Protein AF-0000000074466661 (afdb_homodimer)

Organism: Aspergillus tubingensis (strain CBS 134.48) (NCBI:txid767770)

Structure (mmCIF, N/CA/C/O backbone):
data_AF-0000000074466661-model_v1
#
loop_
_entity.id
_entity.type
_entity.pdbx_description
1 polymer 'hydroxymethylglutaryl-CoA reductase (NADPH)'
#
loop_
_atom_site.group_PDB
_atom_site.id
_atom_site.type_symbol
_atom_site.label_atom_id
_atom_site.label_alt_id
_atom_site.label_comp_id
_atom_site.label_asym_id
_atom_site.label_entity_id
_atom_site.label_seq_id
_atom_site.pdbx_PDB_ins_code
_atom_site.Cartn_x
_atom_site.Cartn_y
_atom_site.Cartn_z
_atom_site.occupancy
_atom_site.B_iso_or_equiv
_atom_site.auth_seq_id
_atom_site.auth_comp_id
_atom_site.auth_asym_id
_atom_site.auth_atom_id
_atom_site.pdbx_PDB_model_num
ATOM 1 N N . MET A 1 1 ? -4.973 -37.219 14.766 1 18.91 1 MET A N 1
ATOM 2 C CA . MET A 1 1 ? -3.527 -37.219 14.562 1 18.91 1 MET A CA 1
ATOM 3 C C . MET A 1 1 ? -3.037 -35.875 14.078 1 18.91 1 MET A C 1
ATOM 5 O O . MET A 1 1 ? -3.559 -35.312 13.109 1 18.91 1 MET A O 1
ATOM 9 N N . SER A 1 2 ? -2.475 -35.062 14.984 1 20.89 2 SER A N 1
ATOM 10 C CA . SER A 1 2 ? -1.997 -33.688 15.016 1 20.89 2 SER A CA 1
ATOM 11 C C . SER A 1 2 ? -1.078 -33.406 13.836 1 20.89 2 SER A C 1
ATOM 13 O O . SER A 1 2 ? -0.192 -34.188 13.516 1 20.89 2 SER A O 1
ATOM 15 N N . LEU A 1 3 ? -1.654 -32.875 12.828 1 27.02 3 LEU A N 1
ATOM 16 C CA . LEU A 1 3 ? -0.639 -32.656 11.797 1 27.02 3 LEU A CA 1
ATOM 17 C C . LEU A 1 3 ? 0.676 -32.219 12.414 1 27.02 3 LEU A C 1
ATOM 19 O O . LEU A 1 3 ? 0.682 -31.375 13.32 1 27.02 3 LEU A O 1
ATOM 23 N N . PRO A 1 4 ? 1.77 -32.906 12.297 1 28.31 4 PRO A N 1
ATOM 24 C CA . PRO A 1 4 ? 3.029 -32.562 12.969 1 28.31 4 PRO A CA 1
ATOM 25 C C . PRO A 1 4 ? 3.492 -31.141 12.688 1 28.31 4 PRO A C 1
ATOM 27 O O . PRO A 1 4 ? 3.332 -30.641 11.57 1 28.31 4 PRO A O 1
ATOM 30 N N . VAL A 1 5 ? 3.184 -30.156 13.484 1 34.31 5 VAL A N 1
ATOM 31 C CA . VAL A 1 5 ? 4.051 -28.984 13.531 1 34.31 5 VAL A CA 1
ATOM 32 C C . VAL A 1 5 ? 5.453 -29.359 13.055 1 34.31 5 VAL A C 1
ATOM 34 O O . VAL A 1 5 ? 6.137 -30.172 13.68 1 34.31 5 VAL A O 1
ATOM 37 N N . ARG A 1 6 ? 5.629 -29.5 11.734 1 33.78 6 ARG A N 1
ATOM 38 C CA . ARG A 1 6 ? 7.012 -29.797 11.383 1 33.78 6 ARG A CA 1
ATOM 39 C C . ARG A 1 6 ? 7.988 -28.953 12.195 1 33.78 6 ARG A C 1
ATOM 41 O O . ARG A 1 6 ? 7.91 -27.734 12.195 1 33.78 6 ARG A O 1
ATOM 48 N N . LYS A 1 7 ? 8.562 -29.391 13.188 1 37.88 7 LYS A N 1
ATOM 49 C CA . LYS A 1 7 ? 9.664 -28.906 14.016 1 37.88 7 LYS A CA 1
ATOM 50 C C . LYS A 1 7 ? 10.625 -28.062 13.195 1 37.88 7 LYS A C 1
ATOM 52 O O . LYS A 1 7 ? 10.844 -28.312 12.008 1 37.88 7 LYS A O 1
ATOM 57 N N . THR A 1 8 ? 10.648 -26.656 13.539 1 47.56 8 THR A N 1
ATOM 58 C CA . THR A 1 8 ? 11.766 -25.859 13.062 1 47.56 8 THR A CA 1
ATOM 59 C C . THR A 1 8 ? 12.922 -26.75 12.633 1 47.56 8 THR A C 1
ATOM 61 O O . THR A 1 8 ? 13.492 -27.484 13.453 1 47.56 8 THR A O 1
ATOM 64 N N . SER A 1 9 ? 12.836 -27.281 11.523 1 47.5 9 SER A N 1
ATOM 65 C CA . SER A 1 9 ? 13.891 -28.156 11.023 1 47.5 9 SER A CA 1
ATOM 66 C C . SER A 1 9 ? 15.273 -27.641 11.422 1 47.5 9 SER A C 1
ATOM 68 O O . SER A 1 9 ? 15.438 -26.453 11.711 1 47.5 9 SER A O 1
ATOM 70 N N . GLY A 1 10 ? 16.047 -28.516 11.992 1 54.5 10 GLY A N 1
ATOM 71 C CA . GLY A 1 10 ? 17.484 -28.359 12.164 1 54.5 10 GLY A CA 1
ATOM 72 C C . GLY A 1 10 ? 18.109 -27.406 11.172 1 54.5 10 GLY A C 1
ATOM 73 O O . GLY A 1 10 ? 19.203 -26.891 11.406 1 54.5 10 GLY A O 1
ATOM 74 N N . LYS A 1 11 ? 17.234 -26.953 10.203 1 64.88 11 LYS A N 1
ATOM 75 C CA . LYS A 1 11 ? 17.766 -26.172 9.102 1 64.88 11 LYS A CA 1
ATOM 76 C C . LYS A 1 11 ? 17.891 -24.703 9.492 1 64.88 11 LYS A C 1
ATOM 78 O O . LYS A 1 11 ? 18.781 -24 8.992 1 64.88 11 LYS A O 1
ATOM 83 N N . PHE A 1 12 ? 17.062 -24.25 10.547 1 77.81 12 PHE A N 1
ATOM 84 C CA . PHE A 1 12 ? 17.109 -22.828 10.82 1 77.81 12 PHE A CA 1
ATOM 85 C C . PHE A 1 12 ? 17.672 -22.562 12.211 1 77.81 12 PHE A C 1
ATOM 87 O O . PHE A 1 12 ? 17.578 -21.438 12.727 1 77.81 12 PHE A O 1
ATOM 94 N N . GLN A 1 13 ? 18.219 -23.516 12.766 1 76.88 13 GLN A N 1
ATOM 95 C CA . GLN A 1 13 ? 18.719 -23.391 14.133 1 76.88 13 GLN A CA 1
ATOM 96 C C . GLN A 1 13 ? 19.797 -22.312 14.227 1 76.88 13 GLN A C 1
ATOM 98 O O . GLN A 1 13 ? 19.875 -21.594 15.227 1 76.88 13 GLN A O 1
ATOM 103 N N . GLN A 1 14 ? 20.516 -22.219 13.172 1 78.5 14 GLN A N 1
ATOM 104 C CA . GLN A 1 14 ? 21.594 -21.234 13.164 1 78.5 14 GLN A CA 1
ATOM 105 C C . GLN A 1 14 ? 21.047 -19.812 13.242 1 78.5 14 GLN A C 1
ATOM 107 O O . GLN A 1 14 ? 21.672 -18.938 13.844 1 78.5 14 GLN A O 1
ATOM 112 N N . VAL A 1 15 ? 19.844 -19.625 12.773 1 85.12 15 VAL A N 1
ATOM 113 C CA . VAL A 1 15 ? 19.266 -18.297 12.711 1 85.12 15 VAL A CA 1
ATOM 114 C C . VAL A 1 15 ? 18.438 -18.031 13.969 1 85.12 15 VAL A C 1
ATOM 116 O O . VAL A 1 15 ? 18.391 -16.906 14.469 1 85.12 15 VAL A O 1
ATOM 119 N N . THR A 1 16 ? 17.859 -19.062 14.531 1 84.12 16 THR A N 1
ATOM 120 C CA . THR A 1 16 ? 16.859 -18.875 15.578 1 84.12 16 THR A CA 1
ATOM 121 C C . THR A 1 16 ? 17.484 -19.016 16.953 1 84.12 16 THR A C 1
ATOM 123 O O . THR A 1 16 ? 16.875 -18.625 17.953 1 84.12 16 THR A O 1
ATOM 126 N N . LYS A 1 17 ? 18.688 -19.531 17.031 1 79.75 17 LYS A N 1
ATOM 127 C CA . LYS A 1 17 ? 19.297 -19.906 18.297 1 79.75 17 LYS A CA 1
ATOM 128 C C . LYS A 1 17 ? 19.422 -18.688 19.219 1 79.75 17 LYS A C 1
ATOM 130 O O . LYS A 1 17 ? 19.297 -18.812 20.438 1 79.75 17 LYS A O 1
ATOM 135 N N . ASN A 1 18 ? 19.531 -17.531 18.672 1 80.88 18 ASN A N 1
ATOM 136 C CA . ASN A 1 18 ? 19.812 -16.375 19.516 1 80.88 18 ASN A CA 1
ATOM 137 C C . ASN A 1 18 ? 18.609 -15.438 19.609 1 80.88 18 ASN A C 1
ATOM 139 O O . ASN A 1 18 ? 18.688 -14.359 20.203 1 80.88 18 ASN A O 1
ATOM 143 N N . LEU A 1 19 ? 17.547 -15.969 19.109 1 86.94 19 LEU A N 1
ATOM 144 C CA . LEU A 1 19 ? 16.375 -15.109 19.125 1 86.94 19 LEU A CA 1
ATOM 145 C C . LEU A 1 19 ? 15.688 -15.164 20.5 1 86.94 19 LEU A C 1
ATOM 147 O O . LEU A 1 19 ? 15.508 -16.25 21.062 1 86.94 19 LEU A O 1
ATOM 151 N N . LYS A 1 20 ? 15.328 -13.969 21.078 1 87.25 20 LYS A N 1
ATOM 152 C CA . LYS A 1 20 ? 14.703 -13.898 22.391 1 87.25 20 LYS A CA 1
ATOM 153 C C . LYS A 1 20 ? 13.367 -13.164 22.328 1 87.25 20 LYS A C 1
ATOM 155 O O . LYS A 1 20 ? 12.414 -13.531 23.016 1 87.25 20 LYS A O 1
ATOM 160 N N . GLU A 1 21 ? 13.289 -12.219 21.453 1 86.62 21 GLU A N 1
ATOM 161 C CA . GLU A 1 21 ? 12.125 -11.328 21.453 1 86.62 21 GLU A CA 1
ATOM 162 C C . GLU A 1 21 ? 11 -11.891 20.594 1 86.62 21 GLU A C 1
ATOM 164 O O . GLU A 1 21 ? 9.859 -12 21.047 1 86.62 21 GLU A O 1
ATOM 169 N N . ILE A 1 22 ? 11.258 -12.398 19.469 1 84.88 22 ILE A N 1
ATOM 170 C CA . ILE A 1 22 ? 10.258 -12.945 18.547 1 84.88 22 ILE A CA 1
ATOM 171 C C . ILE A 1 22 ? 9.703 -14.25 19.125 1 84.88 22 ILE A C 1
ATOM 173 O O . ILE A 1 22 ? 8.484 -14.461 19.141 1 84.88 22 ILE A O 1
ATOM 177 N N . THR A 1 23 ? 10.57 -15.039 19.656 1 84.62 23 THR A N 1
ATOM 178 C CA . THR A 1 23 ? 10.188 -16.359 20.156 1 84.62 23 THR A CA 1
ATOM 179 C C . THR A 1 23 ? 9.422 -16.25 21.469 1 84.62 23 THR A C 1
ATOM 181 O O . THR A 1 23 ? 8.75 -17.203 21.875 1 84.62 23 THR A O 1
ATOM 184 N N . ALA A 1 24 ? 9.5 -15.086 22.078 1 84.44 24 ALA A N 1
ATOM 185 C CA . ALA A 1 24 ? 8.773 -14.859 23.328 1 84.44 24 ALA A CA 1
ATOM 186 C C . ALA A 1 24 ? 7.273 -14.719 23.078 1 84.44 24 ALA A C 1
ATOM 188 O O . ALA A 1 24 ? 6.469 -14.758 24 1 84.44 24 ALA A O 1
ATOM 189 N N . HIS A 1 25 ? 6.922 -14.711 21.812 1 85.12 25 HIS A N 1
ATOM 190 C CA . HIS A 1 25 ? 5.527 -14.648 21.391 1 85.12 25 HIS A CA 1
ATOM 191 C C . HIS A 1 25 ? 5.188 -15.812 20.453 1 85.12 25 HIS A C 1
ATOM 193 O O . HIS A 1 25 ? 5.145 -15.648 19.234 1 85.12 25 HIS A O 1
ATOM 199 N N . PRO A 1 26 ? 4.77 -16.922 21.078 1 80.5 26 PRO A N 1
ATOM 200 C CA . PRO A 1 26 ? 4.582 -18.125 20.25 1 80.5 26 PRO A CA 1
ATOM 201 C C . PRO A 1 26 ? 3.295 -18.078 19.438 1 80.5 26 PRO A C 1
ATOM 203 O O . PRO A 1 26 ? 2.338 -17.406 19.812 1 80.5 26 PRO A O 1
ATOM 206 N N . ILE A 1 27 ? 3.424 -18.812 18.406 1 81.56 27 ILE A N 1
ATOM 207 C CA . ILE A 1 27 ? 2.275 -18.953 17.516 1 81.56 27 ILE A CA 1
ATOM 208 C C . ILE A 1 27 ? 1.345 -20.047 18.031 1 81.56 27 ILE A C 1
ATOM 210 O O . ILE A 1 27 ? 1.804 -21.094 18.5 1 81.56 27 ILE A O 1
ATOM 214 N N . ASP A 1 28 ? 0.08 -19.703 17.969 1 78.31 28 ASP A N 1
ATOM 215 C CA . ASP A 1 28 ? -0.892 -20.766 18.188 1 78.31 28 ASP A CA 1
ATOM 216 C C . ASP A 1 28 ? -1.08 -21.609 16.922 1 78.31 28 ASP A C 1
ATOM 218 O O . ASP A 1 28 ? -1.875 -21.25 16.047 1 78.31 28 ASP A O 1
ATOM 222 N N . SER A 1 29 ? -0.431 -22.703 16.859 1 72.75 29 SER A N 1
ATOM 223 C CA . SER A 1 29 ? -0.373 -23.516 15.648 1 72.75 29 SER A CA 1
ATOM 224 C C . SER A 1 29 ? -1.746 -24.078 15.289 1 72.75 29 SER A C 1
ATOM 226 O O . SER A 1 29 ? -1.97 -24.516 14.164 1 72.75 29 SER A O 1
ATOM 228 N N . ALA A 1 30 ? -2.607 -24.047 16.281 1 70.69 30 ALA A N 1
ATOM 229 C CA . ALA A 1 30 ? -3.971 -24.5 16.016 1 70.69 30 ALA A CA 1
ATOM 230 C C . ALA A 1 30 ? -4.75 -23.453 15.219 1 70.69 30 ALA A C 1
ATOM 232 O O . ALA A 1 30 ? -5.715 -23.781 14.531 1 70.69 30 ALA A O 1
ATOM 233 N N . LYS A 1 31 ? -4.215 -22.312 15.289 1 76.69 31 LYS A N 1
ATOM 234 C CA . LYS A 1 31 ? -5.012 -21.234 14.719 1 76.69 31 LYS A CA 1
ATOM 235 C C . LYS A 1 31 ? -4.348 -20.656 13.469 1 76.69 31 LYS A C 1
ATOM 237 O O . LYS A 1 31 ? -5.012 -20.047 12.633 1 76.69 31 LYS A O 1
ATOM 242 N N . VAL A 1 32 ? -3.047 -20.875 13.422 1 80.31 32 VAL A N 1
ATOM 243 C CA . VAL A 1 32 ? -2.334 -20.234 12.328 1 80.31 32 VAL A CA 1
ATOM 244 C C . VAL A 1 32 ? -1.488 -21.25 11.578 1 80.31 32 VAL A C 1
ATOM 246 O O . VAL A 1 32 ? -0.752 -22.031 12.195 1 80.31 32 VAL A O 1
ATOM 249 N N . ARG A 1 33 ? -1.677 -21.234 10.227 1 79.56 33 ARG A N 1
ATOM 250 C CA . ARG A 1 33 ? -0.833 -22.062 9.375 1 79.56 33 ARG A CA 1
ATOM 251 C C . ARG A 1 33 ? 0.217 -21.219 8.656 1 79.56 33 ARG A C 1
ATOM 253 O O . ARG A 1 33 ? -0.119 -20.391 7.809 1 79.56 33 ARG A O 1
ATOM 260 N N . ILE A 1 34 ? 1.408 -21.312 9.117 1 84.12 34 ILE A N 1
ATOM 261 C CA . ILE A 1 34 ? 2.514 -20.609 8.469 1 84.12 34 ILE A CA 1
ATOM 262 C C . ILE A 1 34 ? 3.725 -21.531 8.375 1 84.12 34 ILE A C 1
ATOM 264 O O . ILE A 1 34 ? 3.99 -22.312 9.289 1 84.12 34 ILE A O 1
ATOM 268 N N . GLU A 1 35 ? 4.352 -21.453 7.215 1 85.19 35 GLU A N 1
ATOM 269 C CA . GLU A 1 35 ? 5.551 -22.266 7.031 1 85.19 35 GLU A CA 1
ATOM 270 C C . GLU A 1 35 ? 6.746 -21.656 7.762 1 85.19 35 GLU A C 1
ATOM 272 O O . GLU A 1 35 ? 6.844 -20.438 7.895 1 85.19 35 GLU A O 1
ATOM 277 N N . ASN A 1 36 ? 7.656 -22.516 8.328 1 88.56 36 ASN A N 1
ATOM 278 C CA . ASN A 1 36 ? 8.883 -22.109 9.008 1 88.56 36 ASN A CA 1
ATOM 279 C C . ASN A 1 36 ? 8.609 -21.078 10.102 1 88.56 36 ASN A C 1
ATOM 281 O O . ASN A 1 36 ? 9.234 -20.016 10.125 1 88.56 36 ASN A O 1
ATOM 285 N N . PRO A 1 37 ? 7.613 -21.438 11 1 90 37 PRO A N 1
ATOM 286 C CA . PRO A 1 37 ? 7.238 -20.469 12.031 1 90 37 PRO A CA 1
ATOM 287 C C . PRO A 1 37 ? 8.344 -20.25 13.062 1 90 37 PRO A C 1
ATOM 289 O O . PRO A 1 37 ? 8.961 -21.203 13.523 1 90 37 PRO A O 1
ATOM 292 N N . ILE A 1 38 ? 8.555 -18.922 13.453 1 91.69 38 ILE A N 1
ATOM 293 C CA . ILE A 1 38 ? 9.586 -18.656 14.453 1 91.69 38 ILE A CA 1
ATOM 294 C C . ILE A 1 38 ? 9 -17.812 15.586 1 91.69 38 ILE A C 1
ATOM 296 O O . ILE A 1 38 ? 9.711 -17.453 16.531 1 91.69 38 ILE A O 1
ATOM 300 N N . GLY A 1 39 ? 7.797 -17.438 15.5 1 92.81 39 GLY A N 1
ATOM 301 C CA . GLY A 1 39 ? 7.152 -16.625 16.516 1 92.81 39 GLY A CA 1
ATOM 302 C C . GLY A 1 39 ? 6.277 -15.531 15.93 1 92.81 39 GLY A C 1
ATOM 303 O O . GLY A 1 39 ? 5.66 -15.719 14.875 1 92.81 39 GLY A O 1
ATOM 304 N N . CYS A 1 40 ? 6.102 -14.406 16.75 1 93 40 CYS A N 1
ATOM 305 C CA . CYS A 1 40 ? 5.27 -13.289 16.312 1 93 40 CYS A CA 1
ATOM 306 C C . CYS A 1 40 ? 5.961 -11.961 16.578 1 93 40 CYS A C 1
ATOM 308 O O . CYS A 1 40 ? 6.859 -11.875 17.406 1 93 40 CYS A O 1
ATOM 310 N N . VAL A 1 41 ? 5.566 -10.969 15.797 1 93.44 41 VAL A N 1
ATOM 311 C CA . VAL A 1 41 ? 5.871 -9.586 16.156 1 93.44 41 VAL A CA 1
ATOM 312 C C . VAL A 1 41 ? 4.617 -8.898 16.672 1 93.44 41 VAL A C 1
ATOM 314 O O . VAL A 1 41 ? 3.498 -9.281 16.328 1 93.44 41 VAL A O 1
ATOM 317 N N . GLN A 1 42 ? 4.902 -7.875 17.547 1 91.94 42 GLN A N 1
ATOM 318 C CA . GLN A 1 42 ? 3.801 -7.117 18.125 1 91.94 42 GLN A CA 1
ATOM 319 C C . GLN A 1 42 ? 3.715 -5.719 17.516 1 91.94 42 GLN A C 1
ATOM 321 O O . GLN A 1 42 ? 4.742 -5.086 17.25 1 91.94 42 GLN A O 1
ATOM 326 N N . VAL A 1 43 ? 2.434 -5.301 17.234 1 94.12 43 VAL A N 1
ATOM 327 C CA . VAL A 1 43 ? 2.176 -3.936 16.797 1 94.12 43 VAL A CA 1
ATOM 328 C C . VAL A 1 43 ? 1.247 -3.238 17.781 1 94.12 43 VAL A C 1
ATOM 330 O O . VAL A 1 43 ? 0.136 -3.711 18.031 1 94.12 43 VAL A O 1
ATOM 333 N N . PRO A 1 44 ? 1.648 -2.09 18.375 1 93.88 44 PRO A N 1
ATOM 334 C CA . PRO A 1 44 ? 0.812 -1.36 19.344 1 93.88 44 PRO A CA 1
ATOM 335 C C . PRO A 1 44 ? -0.507 -0.89 18.734 1 93.88 44 PRO A C 1
ATOM 337 O O . PRO A 1 44 ? -0.558 -0.551 17.547 1 93.88 44 PRO A O 1
ATOM 340 N N . VAL A 1 45 ? -1.579 -0.896 19.641 1 95 45 VAL A N 1
ATOM 341 C CA . VAL A 1 45 ? -2.898 -0.471 19.188 1 95 45 VAL A CA 1
ATOM 342 C C . VAL A 1 45 ? -3.377 0.712 20.031 1 95 45 VAL A C 1
ATOM 344 O O . VAL A 1 45 ? -3.34 0.665 21.266 1 95 45 VAL A O 1
ATOM 347 N N . GLY A 1 46 ? -3.721 1.838 19.359 1 94.44 46 GLY A N 1
ATOM 348 C CA . GLY A 1 46 ? -4.434 2.949 19.969 1 94.44 46 GLY A CA 1
ATOM 349 C C . GLY A 1 46 ? -5.883 3.043 19.531 1 94.44 46 GLY A C 1
ATOM 350 O O . GLY A 1 46 ? -6.242 2.539 18.453 1 94.44 46 GLY A O 1
ATOM 351 N N . LEU A 1 47 ? -6.73 3.699 20.391 1 95.19 47 LEU A N 1
ATOM 352 C CA . LEU A 1 47 ? -8.156 3.807 20.094 1 95.19 47 LEU A CA 1
ATOM 353 C C . LEU A 1 47 ? -8.5 5.203 19.594 1 95.19 47 LEU A C 1
ATOM 355 O O . LEU A 1 47 ? -8.219 6.199 20.266 1 95.19 47 LEU A O 1
ATOM 359 N N . ALA A 1 48 ? -9.125 5.23 18.422 1 96.69 48 ALA A N 1
ATOM 360 C CA . ALA A 1 48 ? -9.664 6.48 17.891 1 96.69 48 ALA A CA 1
ATOM 361 C C . ALA A 1 48 ? -11.18 6.543 18.078 1 96.69 48 ALA A C 1
ATOM 363 O O . ALA A 1 48 ? -11.867 5.52 17.984 1 96.69 48 ALA A O 1
ATOM 364 N N . GLY A 1 49 ? -11.719 7.77 18.219 1 95.06 49 GLY A N 1
ATOM 365 C CA . GLY A 1 49 ? -13.148 7.965 18.391 1 95.06 49 GLY A CA 1
ATOM 366 C C . GLY A 1 49 ? -13.508 8.602 19.719 1 95.06 49 GLY A C 1
ATOM 367 O O . GLY A 1 49 ? -12.648 9.156 20.406 1 95.06 49 GLY A O 1
ATOM 368 N N . PRO A 1 50 ? -14.883 8.641 20 1 96.75 50 PRO A N 1
ATOM 369 C CA . PRO A 1 50 ? -15.961 8.102 19.188 1 96.75 50 PRO A CA 1
ATOM 370 C C . PRO A 1 50 ? -16.234 8.945 17.938 1 96.75 50 PRO A C 1
ATOM 372 O O . PRO A 1 50 ? -15.969 10.148 17.938 1 96.75 50 PRO A O 1
ATOM 375 N N . LEU A 1 51 ? -16.703 8.234 16.891 1 98.44 51 LEU A N 1
ATOM 376 C CA . LEU A 1 51 ? -17.219 8.867 15.672 1 98.44 51 LEU A CA 1
ATOM 377 C C . LEU A 1 51 ? -18.719 8.633 15.516 1 98.44 51 LEU A C 1
ATOM 379 O O . LEU A 1 51 ? -19.188 7.496 15.633 1 98.44 51 LEU A O 1
ATOM 383 N N . TRP A 1 52 ? -19.469 9.734 15.352 1 98 52 TRP A N 1
ATOM 384 C CA . TRP A 1 52 ? -20.891 9.617 15.055 1 98 52 TRP A CA 1
ATOM 385 C C . TRP A 1 52 ? -21.109 9.258 13.594 1 98 52 TRP A C 1
ATOM 387 O O . TRP A 1 52 ? -20.719 10.016 12.695 1 98 52 TRP A O 1
ATOM 397 N N . VAL A 1 53 ? -21.828 8.078 13.359 1 97.5 53 VAL A N 1
ATOM 398 C CA . VAL A 1 53 ? -21.984 7.574 12 1 97.5 53 VAL A CA 1
ATOM 399 C C . VAL A 1 53 ? -23.469 7.363 11.688 1 97.5 53 VAL A C 1
ATOM 401 O O . VAL A 1 53 ? -24.219 6.895 12.539 1 97.5 53 VAL A O 1
ATOM 404 N N . TRP A 1 54 ? -23.812 7.863 10.469 1 95.62 54 TRP A N 1
ATOM 405 C CA . TRP A 1 54 ? -25.109 7.574 9.867 1 95.62 54 TRP A CA 1
ATOM 406 C C . TRP A 1 54 ? -24.969 6.559 8.734 1 95.62 54 TRP A C 1
ATOM 408 O O . TRP A 1 54 ? -24.312 6.832 7.727 1 95.62 54 TRP A O 1
ATOM 418 N N . GLU A 1 55 ? -25.578 5.41 8.953 1 91.88 55 GLU A N 1
ATOM 419 C CA . GLU A 1 55 ? -25.547 4.438 7.863 1 91.88 55 GLU A CA 1
ATOM 420 C C . GLU A 1 55 ? -26.688 4.672 6.871 1 91.88 55 GLU A C 1
ATOM 422 O O . GLU A 1 55 ? -27.859 4.543 7.219 1 91.88 55 GLU A O 1
ATOM 427 N N . THR A 1 56 ? -26.266 4.973 5.711 1 82.56 56 THR A N 1
ATOM 428 C CA . THR A 1 56 ? -27.25 5.348 4.703 1 82.56 56 THR A CA 1
ATOM 429 C C . THR A 1 56 ? -28.109 4.145 4.305 1 82.56 56 THR A C 1
ATOM 431 O O . THR A 1 56 ? -27.578 3.059 4.051 1 82.56 56 THR A O 1
ATOM 434 N N . GLY A 1 57 ? -29.391 4.383 4.23 1 74.44 57 GLY A N 1
ATOM 435 C CA . GLY A 1 57 ? -30.328 3.346 3.832 1 74.44 57 GLY A CA 1
ATOM 436 C C . GLY A 1 57 ? -30.797 2.488 4.992 1 74.44 57 GLY A C 1
ATOM 437 O O . GLY A 1 57 ? -31.703 1.665 4.836 1 74.44 57 GLY A O 1
ATOM 438 N N . ALA A 1 58 ? -30.125 2.615 6.164 1 66.44 58 ALA A N 1
ATOM 439 C CA . ALA A 1 58 ? -30.547 1.84 7.324 1 66.44 58 ALA A CA 1
ATOM 440 C C . ALA A 1 58 ? -31.906 2.324 7.84 1 66.44 58 ALA A C 1
ATOM 442 O O . ALA A 1 58 ? -32.25 3.5 7.691 1 66.44 58 ALA A O 1
ATOM 443 N N . THR A 1 59 ? -32.719 1.299 8.117 1 61.38 59 THR A N 1
ATOM 444 C CA . THR A 1 59 ? -34.031 1.615 8.68 1 61.38 59 THR A CA 1
ATOM 445 C C . THR A 1 59 ? -33.875 2.328 10.023 1 61.38 59 THR A C 1
ATOM 447 O O . THR A 1 59 ? -33.094 1.885 10.883 1 61.38 59 THR A O 1
ATOM 450 N N . GLY A 1 60 ? -34.5 3.482 10.234 1 58.69 60 GLY A N 1
ATOM 451 C CA . GLY A 1 60 ? -34.5 4.27 11.461 1 58.69 60 GLY A CA 1
ATOM 452 C C . GLY A 1 60 ? -33.219 5.07 11.656 1 58.69 60 GLY A C 1
ATOM 453 O O . GLY A 1 60 ? -32.344 4.676 12.422 1 58.69 60 GLY A O 1
ATOM 454 N N . GLU A 1 61 ? -32.875 5.891 10.828 1 63.75 61 GLU A N 1
ATOM 455 C CA . GLU A 1 61 ? -31.672 6.703 10.734 1 63.75 61 GLU A CA 1
ATOM 456 C C . GLU A 1 61 ? -31.266 7.254 12.102 1 63.75 61 GLU A C 1
ATOM 458 O O . GLU A 1 61 ? -31.766 8.297 12.523 1 63.75 61 GLU A O 1
ATOM 463 N N . GLU A 1 62 ? -30.625 6.301 12.977 1 82.75 62 GLU A N 1
ATOM 464 C CA . GLU A 1 62 ? -30.031 6.777 14.234 1 82.75 62 GLU A CA 1
ATOM 465 C C . GLU A 1 62 ? -28.516 6.859 14.133 1 82.75 62 GLU A C 1
ATOM 467 O O . GLU A 1 62 ? -27.891 6.055 13.445 1 82.75 62 GLU A O 1
ATOM 472 N N . VAL A 1 63 ? -28.078 7.789 14.773 1 91.12 63 VAL A N 1
ATOM 473 C CA . VAL A 1 63 ? -26.641 7.996 14.875 1 91.12 63 VAL A CA 1
ATOM 474 C C . VAL A 1 63 ? -26.031 6.934 15.781 1 91.12 63 VAL A C 1
ATOM 476 O O . VAL A 1 63 ? -26.594 6.586 16.812 1 91.12 63 VAL A O 1
ATOM 479 N N . GLU A 1 64 ? -24.969 6.316 15.312 1 94.5 64 GLU A N 1
ATOM 480 C CA . GLU A 1 64 ? -24.234 5.359 16.125 1 94.5 64 GLU A CA 1
ATOM 481 C C . GLU A 1 64 ? -22.844 5.895 16.484 1 94.5 64 GLU A C 1
ATOM 483 O O . GLU A 1 64 ? -22.188 6.523 15.648 1 94.5 64 GLU A O 1
ATOM 488 N N . GLU A 1 65 ? -22.422 5.609 17.734 1 95.88 65 GLU A N 1
ATOM 489 C CA . GLU A 1 65 ? -21.047 5.895 18.141 1 95.88 65 GLU A CA 1
ATOM 490 C C . GLU A 1 65 ? -20.141 4.691 17.906 1 95.88 65 GLU A C 1
ATOM 492 O O . GLU A 1 65 ? -20.406 3.6 18.422 1 95.88 65 GLU A O 1
ATOM 497 N N . VAL A 1 66 ? -19.078 4.957 17.156 1 96.75 66 VAL A N 1
ATOM 498 C CA . VAL A 1 66 ? -18.188 3.865 16.797 1 96.75 66 VAL A CA 1
ATOM 499 C C . VAL A 1 66 ? -16.75 4.25 17.125 1 96.75 66 VAL A C 1
ATOM 501 O O . VAL A 1 66 ? -16.375 5.426 17.062 1 96.75 66 VAL A O 1
ATOM 504 N N . TYR A 1 67 ? -15.945 3.273 17.562 1 97.38 67 TYR A N 1
ATOM 505 C CA . TYR A 1 67 ? -14.508 3.418 17.766 1 97.38 67 TYR A CA 1
ATOM 506 C C . TYR A 1 67 ? -13.719 2.6 16.75 1 97.38 67 TYR A C 1
ATOM 508 O O . TYR A 1 67 ? -14.258 1.667 16.156 1 97.38 67 TYR A O 1
ATOM 516 N N . ALA A 1 68 ? -12.461 2.969 16.531 1 97.75 68 ALA A N 1
ATOM 517 C CA . ALA A 1 68 ? -11.594 2.207 15.633 1 97.75 68 ALA A CA 1
ATOM 518 C C . ALA A 1 68 ? -10.258 1.904 16.297 1 97.75 68 ALA A C 1
ATOM 520 O O . ALA A 1 68 ? -9.594 2.809 16.812 1 97.75 68 ALA A O 1
ATOM 521 N N . PRO A 1 69 ? -9.867 0.624 16.391 1 97.56 69 PRO A N 1
ATOM 522 C CA . PRO A 1 69 ? -8.492 0.276 16.766 1 97.56 69 PRO A CA 1
ATOM 523 C C . PRO A 1 69 ? -7.477 0.568 15.672 1 97.56 69 PRO A C 1
ATOM 525 O O . PRO A 1 69 ? -7.66 0.142 14.531 1 97.56 69 PRO A O 1
ATOM 528 N N . LEU A 1 70 ? -6.438 1.312 15.992 1 97.88 70 LEU A N 1
ATOM 529 C CA . LEU A 1 70 ? -5.371 1.649 15.055 1 97.88 70 LEU A CA 1
ATOM 530 C C . LEU A 1 70 ? -4.055 1.01 15.484 1 97.88 70 LEU A C 1
ATOM 532 O O . LEU A 1 70 ? -3.461 1.411 16.484 1 97.88 70 LEU A O 1
ATOM 536 N N . ALA A 1 71 ? -3.594 -0.003 14.688 1 97 71 ALA A N 1
ATOM 537 C CA . ALA A 1 71 ? -2.291 -0.615 14.938 1 97 71 ALA A CA 1
ATOM 538 C C . ALA A 1 71 ? -1.177 0.179 14.258 1 97 71 ALA A C 1
ATOM 540 O O . ALA A 1 71 ? -1.067 0.186 13.031 1 97 71 ALA A O 1
ATOM 541 N N . THR A 1 72 ? -0.36 0.854 15.094 1 93.62 72 THR A N 1
ATOM 542 C CA . THR A 1 72 ? 0.659 1.755 14.57 1 93.62 72 THR A CA 1
ATOM 543 C C . THR A 1 72 ? 1.688 2.098 15.641 1 93.62 72 THR A C 1
ATOM 545 O O . THR A 1 72 ? 1.424 1.934 16.844 1 93.62 72 THR A O 1
ATOM 548 N N . THR A 1 73 ? 2.852 2.518 15.141 1 87.56 73 THR A N 1
ATOM 549 C CA . THR A 1 73 ? 3.863 3.037 16.047 1 87.56 73 THR A CA 1
ATOM 550 C C . THR A 1 73 ? 3.928 4.562 15.977 1 87.56 73 THR A C 1
ATOM 552 O O . THR A 1 73 ? 4.746 5.188 16.656 1 87.56 73 THR A O 1
ATOM 555 N N . GLN A 1 74 ? 3.057 5.078 15.164 1 82.25 74 GLN A N 1
ATOM 556 C CA . GLN A 1 74 ? 3.043 6.531 15.031 1 82.25 74 GLN A CA 1
ATOM 557 C C . GLN A 1 74 ? 2.18 7.172 16.109 1 82.25 74 GLN A C 1
ATOM 559 O O . GLN A 1 74 ? 0.951 7.09 16.062 1 82.25 74 GLN A O 1
ATOM 564 N N . ALA A 1 75 ? 2.771 7.887 16.969 1 73.94 75 ALA A N 1
ATOM 565 C CA . ALA A 1 75 ? 2.123 8.453 18.141 1 73.94 75 ALA A CA 1
ATOM 566 C C . ALA A 1 75 ? 1.074 9.492 17.75 1 73.94 75 ALA A C 1
ATOM 568 O O . ALA A 1 75 ? -0.035 9.492 18.297 1 73.94 75 ALA A O 1
ATOM 569 N N . ALA A 1 76 ? 1.349 10.242 16.766 1 83.06 76 ALA A N 1
ATOM 570 C CA . ALA A 1 76 ? 0.522 11.398 16.438 1 83.06 76 ALA A CA 1
ATOM 571 C C . ALA A 1 76 ? -0.708 10.984 15.633 1 83.06 76 ALA A C 1
ATOM 573 O O . ALA A 1 76 ? -1.684 11.734 15.547 1 83.06 76 ALA A O 1
ATOM 574 N N . LEU A 1 77 ? -0.714 9.812 15.109 1 91.12 77 LEU A N 1
ATOM 575 C CA . LEU A 1 77 ? -1.77 9.383 14.203 1 91.12 77 LEU A CA 1
ATOM 576 C C . LEU A 1 77 ? -3.102 9.258 14.93 1 91.12 77 LEU A C 1
ATOM 578 O O . LEU A 1 77 ? -4.125 9.766 14.461 1 91.12 77 LEU A O 1
ATOM 582 N N . VAL A 1 78 ? -3.072 8.719 16.125 1 93.75 78 VAL A N 1
ATOM 583 C CA . VAL A 1 78 ? -4.293 8.453 16.891 1 93.75 78 VAL A CA 1
ATOM 584 C C . VAL A 1 78 ? -4.91 9.773 17.344 1 93.75 78 VAL A C 1
ATOM 586 O O . VAL A 1 78 ? -6.109 10 17.172 1 93.75 78 VAL A O 1
ATOM 589 N N . ALA A 1 79 ? -4.082 10.625 17.828 1 92.88 79 ALA A N 1
ATOM 590 C CA . ALA A 1 79 ? -4.555 11.922 18.297 1 92.88 79 ALA A CA 1
ATOM 591 C C . ALA A 1 79 ? -5.156 12.734 17.156 1 92.88 79 ALA A C 1
ATOM 593 O O . ALA A 1 79 ? -6.195 13.383 17.312 1 92.88 79 ALA A O 1
ATOM 594 N N . SER A 1 80 ? -4.523 12.664 16.047 1 94.94 80 SER A N 1
ATOM 595 C CA . SER A 1 80 ? -5.012 13.398 14.883 1 94.94 80 SER A CA 1
ATOM 596 C C . SER A 1 80 ? -6.355 12.859 14.414 1 94.94 80 SER A C 1
ATOM 598 O O . SER A 1 80 ? -7.258 13.625 14.086 1 94.94 80 SER A O 1
ATOM 600 N N . CYS A 1 81 ? -6.484 11.594 14.398 1 97.12 81 CYS A N 1
ATOM 601 C CA . CYS A 1 81 ? -7.746 10.984 14 1 97.12 81 CYS A CA 1
ATOM 602 C C . CYS A 1 81 ? -8.859 11.344 14.977 1 97.12 81 CYS A C 1
ATOM 604 O O . CYS A 1 81 ? -9.984 11.641 14.57 1 97.12 81 CYS A O 1
ATOM 606 N N . CYS A 1 82 ? -8.578 11.414 16.266 1 96.69 82 CYS A N 1
ATOM 607 C CA . CYS A 1 82 ? -9.547 11.789 17.297 1 96.69 82 CYS A CA 1
ATOM 608 C C . CYS A 1 82 ? -10.016 13.227 17.094 1 96.69 82 CYS A C 1
ATOM 610 O O . CYS A 1 82 ? -11.203 13.523 17.25 1 96.69 82 CYS A O 1
ATOM 612 N N . ARG A 1 83 ? -9.102 14.047 16.781 1 96.81 83 ARG A N 1
ATOM 613 C CA . ARG A 1 83 ? -9.445 15.445 16.531 1 96.81 83 ARG A CA 1
ATOM 614 C C . ARG A 1 83 ? -10.43 15.57 15.375 1 96.81 83 ARG A C 1
ATOM 616 O O . ARG A 1 83 ? -11.391 16.328 15.453 1 96.81 83 ARG A O 1
ATOM 623 N N . GLY A 1 84 ? -10.18 14.797 14.32 1 98.44 84 GLY A N 1
ATOM 624 C CA . GLY A 1 84 ? -11.109 14.766 13.211 1 98.44 84 GLY A CA 1
ATOM 625 C C . GLY A 1 84 ? -12.484 14.242 13.586 1 98.44 84 GLY A C 1
ATOM 626 O O . GLY A 1 84 ? -13.5 14.797 13.172 1 98.44 84 GLY A O 1
ATOM 627 N N . CYS A 1 85 ? -12.5 13.227 14.391 1 98.44 85 CYS A N 1
ATOM 628 C CA . CYS A 1 85 ? -13.766 12.672 14.867 1 98.44 85 CYS A CA 1
ATOM 629 C C . CYS A 1 85 ? -14.562 13.719 15.641 1 98.44 85 CYS A C 1
ATOM 631 O O . CYS A 1 85 ? -15.758 13.906 15.383 1 98.44 85 CYS A O 1
ATOM 633 N N . LYS A 1 86 ? -13.93 14.375 16.5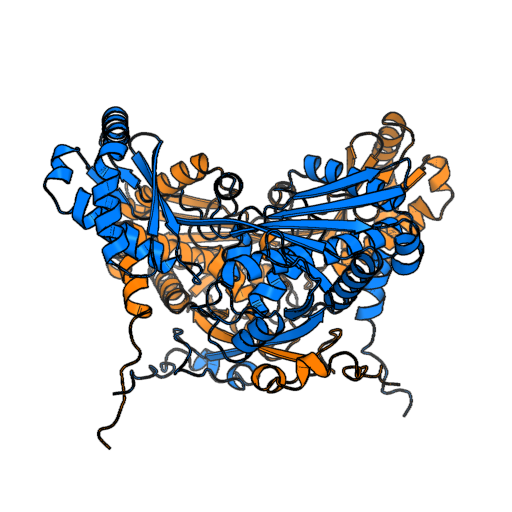31 1 98.38 86 LYS A N 1
ATOM 634 C CA . LYS A 1 86 ? -14.586 15.391 17.359 1 98.38 86 LYS A CA 1
ATOM 635 C C . LYS A 1 86 ? -15.164 16.5 16.5 1 98.38 86 LYS A C 1
ATOM 637 O O . LYS A 1 86 ? -16.281 16.969 16.75 1 98.38 86 LYS A O 1
ATOM 642 N N . ALA A 1 87 ? -14.438 16.891 15.531 1 98.62 87 ALA A N 1
ATOM 643 C CA . ALA A 1 87 ? -14.883 17.969 14.656 1 98.62 87 ALA A CA 1
ATOM 644 C C . ALA A 1 87 ? -16.141 17.578 13.891 1 98.62 87 ALA A C 1
ATOM 646 O O . ALA A 1 87 ? -17.109 18.344 13.828 1 98.62 87 ALA A O 1
ATOM 647 N N . PHE A 1 88 ? -16.172 16.391 13.344 1 98.69 88 PHE A N 1
ATOM 648 C CA . PHE A 1 88 ? -17.359 15.93 12.617 1 98.69 88 PHE A CA 1
ATOM 649 C C . PHE A 1 88 ? -18.531 15.742 13.562 1 98.69 88 PHE A C 1
ATOM 651 O O . PHE A 1 88 ? -19.672 16.109 13.234 1 98.69 88 PHE A O 1
ATOM 658 N N . ASN A 1 89 ? -18.266 15.219 14.758 1 98.38 89 ASN A N 1
ATOM 659 C CA . ASN A 1 89 ? -19.328 15.008 15.719 1 98.38 89 ASN A CA 1
ATOM 660 C C . ASN A 1 89 ? -20.047 16.312 16.062 1 98.38 89 ASN A C 1
ATOM 662 O O . ASN A 1 89 ? -21.281 16.375 16.047 1 98.38 89 ASN A O 1
ATOM 666 N N . ARG A 1 90 ? -19.328 17.312 16.312 1 98.31 90 ARG A N 1
ATOM 667 C CA . ARG A 1 90 ? -19.875 18.609 16.703 1 98.31 90 ARG A CA 1
ATOM 668 C C . ARG A 1 90 ? -20.578 19.266 15.531 1 98.31 90 ARG A C 1
ATOM 670 O O . ARG A 1 90 ? -21.328 20.234 15.719 1 98.31 90 ARG A O 1
ATOM 677 N N . SER A 1 91 ? -20.422 18.703 14.344 1 98 91 SER A N 1
ATOM 678 C CA . SER A 1 91 ? -21.047 19.266 13.148 1 98 91 SER A CA 1
ATOM 679 C C . SER A 1 91 ? -22.125 18.328 12.609 1 98 91 SER A C 1
ATOM 681 O O . SER A 1 91 ? -22.594 18.5 11.477 1 98 91 SER A O 1
ATOM 683 N N . GLY A 1 92 ? -22.438 17.281 13.273 1 96.19 92 GLY A N 1
ATOM 684 C CA . GLY A 1 92 ? -23.562 16.438 12.875 1 96.19 92 GLY A CA 1
ATOM 685 C C . GLY A 1 92 ? -23.156 15.031 12.5 1 96.19 92 GLY A C 1
ATOM 686 O O . GLY A 1 92 ? -24 14.211 12.148 1 96.19 92 GLY A O 1
ATOM 687 N N . GLY A 1 93 ? -21.891 14.688 12.5 1 97.69 93 GLY A N 1
ATOM 688 C CA . GLY A 1 93 ? -21.453 13.336 12.234 1 97.69 93 GLY A CA 1
ATOM 689 C C . GLY A 1 93 ? -21.156 13.078 10.766 1 97.69 93 GLY A C 1
ATOM 690 O O . GLY A 1 93 ? -21.141 14.016 9.961 1 97.69 93 GLY A O 1
ATOM 691 N N . ILE A 1 94 ? -20.828 11.75 10.43 1 98.31 94 ILE A N 1
ATOM 692 C CA . ILE A 1 94 ? -20.469 11.312 9.086 1 98.31 94 ILE A CA 1
ATOM 693 C C . ILE A 1 94 ? -21.5 10.312 8.57 1 98.31 94 ILE A C 1
ATOM 695 O O . ILE A 1 94 ? -21.953 9.445 9.32 1 98.31 94 ILE A O 1
ATOM 699 N N . HIS A 1 95 ? -21.844 10.5 7.309 1 97.5 95 HIS A N 1
ATOM 700 C CA . HIS A 1 95 ? -22.641 9.5 6.598 1 97.5 95 HIS A CA 1
ATOM 701 C C . HIS A 1 95 ? -21.75 8.492 5.887 1 97.5 95 HIS A C 1
ATOM 703 O O . HIS A 1 95 ? -20.703 8.859 5.324 1 97.5 95 HIS A O 1
ATOM 709 N N . ILE A 1 96 ? -22.172 7.152 5.953 1 97.94 96 ILE A N 1
ATOM 710 C CA . ILE A 1 96 ? -21.375 6.133 5.281 1 97.94 96 ILE A CA 1
ATOM 711 C C . ILE A 1 96 ? -22.266 5.297 4.367 1 97.94 96 ILE A C 1
ATOM 713 O O . ILE A 1 96 ? -23.469 5.129 4.633 1 97.94 96 ILE A O 1
ATOM 717 N N . VAL A 1 97 ? -21.594 4.793 3.24 1 96.75 97 VAL A N 1
ATOM 718 C CA . VAL A 1 97 ? -22.312 3.904 2.334 1 96.75 97 VAL A CA 1
ATOM 719 C C . VAL A 1 97 ? -21.328 2.963 1.644 1 96.75 97 VAL A C 1
ATOM 721 O O . VAL A 1 97 ? -20.219 3.361 1.306 1 96.75 97 VAL A O 1
ATOM 724 N N . ALA A 1 98 ? -21.703 1.707 1.627 1 96.75 98 ALA A N 1
ATOM 725 C CA . ALA A 1 98 ? -21.078 0.769 0.695 1 96.75 98 ALA A CA 1
ATOM 726 C C . ALA A 1 98 ? -21.875 0.676 -0.602 1 96.75 98 ALA A C 1
ATOM 728 O O . ALA A 1 98 ? -23.094 0.439 -0.577 1 96.75 98 ALA A O 1
ATOM 729 N N . LEU A 1 99 ? -21.25 0.868 -1.737 1 95.62 99 LEU A N 1
ATOM 730 C CA . LEU A 1 99 ? -21.938 0.973 -3.023 1 95.62 99 LEU A CA 1
ATOM 731 C C . LEU A 1 99 ? -21.953 -0.374 -3.738 1 95.62 99 LEU A C 1
ATOM 733 O O . LEU A 1 99 ? -23.031 -0.927 -4 1 95.62 99 LEU A O 1
ATOM 737 N N . ARG A 1 100 ? -20.828 -0.934 -4.113 1 96.44 100 ARG A N 1
ATOM 738 C CA . ARG A 1 100 ? -20.688 -2.227 -4.773 1 96.44 100 ARG A CA 1
ATOM 739 C C . ARG A 1 100 ? -19.656 -3.098 -4.059 1 96.44 100 ARG A C 1
ATOM 741 O O . ARG A 1 100 ? -18.891 -2.607 -3.23 1 96.44 100 ARG A O 1
ATOM 748 N N . ASP A 1 101 ? -19.766 -4.398 -4.297 1 96.31 101 ASP A N 1
ATOM 749 C CA . ASP A 1 101 ? -18.891 -5.398 -3.701 1 96.31 101 ASP A CA 1
ATOM 750 C C . ASP A 1 101 ? -18.656 -6.574 -4.652 1 96.31 101 ASP A C 1
ATOM 752 O O . ASP A 1 101 ? -19.609 -7.262 -5.023 1 96.31 101 ASP A O 1
ATOM 756 N N . ALA A 1 102 ? -17.328 -6.754 -5.016 1 97.12 102 ALA A N 1
ATOM 757 C CA . ALA A 1 102 ? -17 -7.859 -5.914 1 97.12 102 ALA A CA 1
ATOM 758 C C . ALA A 1 102 ? -15.539 -8.258 -5.789 1 97.12 102 ALA A C 1
ATOM 760 O O . ALA A 1 102 ? -14.695 -7.438 -5.414 1 97.12 102 ALA A O 1
ATOM 761 N N . MET A 1 103 ? -15.305 -9.469 -6 1 97.44 103 MET A N 1
ATOM 762 C CA . MET A 1 103 ? -13.945 -9.984 -6.125 1 97.44 103 MET A CA 1
ATOM 763 C C . MET A 1 103 ? -13.727 -10.625 -7.492 1 97.44 103 MET A C 1
ATOM 765 O O . MET A 1 103 ? -14.555 -11.422 -7.949 1 97.44 103 MET A O 1
ATOM 769 N N . SER A 1 104 ? -12.617 -10.242 -8.094 1 96.06 104 SER A N 1
ATOM 770 C CA . SER A 1 104 ? -12.453 -10.672 -9.484 1 96.06 104 SER A CA 1
ATOM 771 C C . SER A 1 104 ? -11.266 -11.617 -9.633 1 96.06 104 SER A C 1
ATOM 773 O O . SER A 1 104 ? -10.352 -11.602 -8.805 1 96.06 104 SER A O 1
ATOM 775 N N . LYS A 1 105 ? -11.32 -12.438 -10.578 1 96.75 105 LYS A N 1
ATOM 776 C CA . LYS A 1 105 ? -10.234 -13.234 -11.133 1 96.75 105 LYS A CA 1
ATOM 777 C C . LYS A 1 105 ? -10.297 -13.258 -12.656 1 96.75 105 LYS A C 1
ATOM 779 O O . LYS A 1 105 ? -11.375 -13.414 -13.242 1 96.75 105 LYS A O 1
ATOM 784 N N . VAL A 1 106 ? -9.078 -13.062 -13.32 1 97.19 106 VAL A N 1
ATOM 785 C CA . VAL A 1 106 ? -9.102 -12.891 -14.773 1 97.19 106 VAL A CA 1
ATOM 786 C C . VAL A 1 106 ? -8.078 -13.828 -15.414 1 97.19 106 VAL A C 1
ATOM 788 O O . VAL A 1 106 ? -6.949 -13.422 -15.703 1 97.19 106 VAL A O 1
ATOM 791 N N . PRO A 1 107 ? -8.477 -15.016 -15.773 1 97 107 PRO A N 1
ATOM 792 C CA . PRO A 1 107 ? -7.617 -15.898 -16.578 1 97 107 PRO A CA 1
ATOM 793 C C . PRO A 1 107 ? -7.582 -15.508 -18.047 1 97 107 PRO A C 1
ATOM 795 O O . PRO A 1 107 ? -8.375 -14.672 -18.484 1 97 107 PRO A O 1
ATOM 798 N N . ALA A 1 108 ? -6.59 -16.094 -18.75 1 97.5 108 ALA A N 1
ATOM 799 C CA . ALA A 1 108 ? -6.469 -15.844 -20.188 1 97.5 108 ALA A CA 1
ATOM 800 C C . ALA A 1 108 ? -6.438 -17.156 -20.969 1 97.5 108 ALA A C 1
ATOM 802 O O . ALA A 1 108 ? -5.805 -18.125 -20.547 1 97.5 108 ALA A O 1
ATOM 803 N N . PHE A 1 109 ? -7.129 -17.125 -22.078 1 97.44 109 PHE A N 1
ATOM 804 C CA . PHE A 1 109 ? -7.094 -18.172 -23.078 1 97.44 109 PHE A CA 1
ATOM 805 C C . PHE A 1 109 ? -6.281 -17.734 -24.297 1 97.44 109 PHE A C 1
ATOM 807 O O . PHE A 1 109 ? -6.484 -16.641 -24.828 1 97.44 109 PHE A O 1
ATOM 814 N N . ILE A 1 110 ? -5.348 -18.562 -24.672 1 96.62 1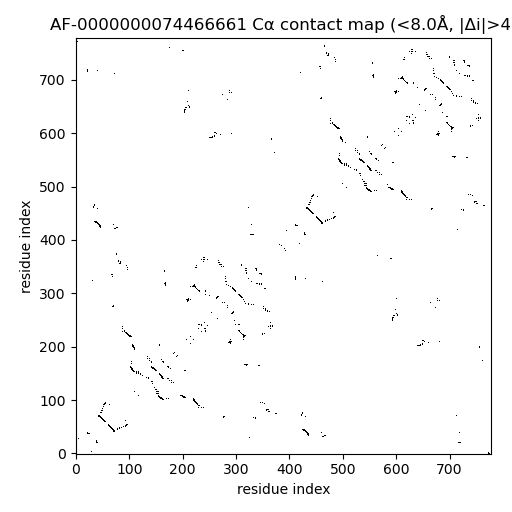10 ILE A N 1
ATOM 815 C CA . ILE A 1 110 ? -4.398 -18.234 -25.734 1 96.62 110 ILE A CA 1
ATOM 816 C C . ILE A 1 110 ? -4.781 -18.938 -27.031 1 96.62 110 ILE A C 1
ATOM 818 O O . ILE A 1 110 ? -5.148 -20.125 -27 1 96.62 110 ILE A O 1
ATOM 822 N N . PHE A 1 111 ? -4.629 -18.188 -28.203 1 96.81 111 PHE A N 1
ATOM 823 C CA . PHE A 1 111 ? -5.012 -18.688 -29.516 1 96.81 111 PHE A CA 1
ATOM 824 C C . PHE A 1 111 ? -3.877 -18.5 -30.516 1 96.81 111 PHE A C 1
ATOM 826 O O . PHE A 1 111 ? -2.865 -17.875 -30.203 1 96.81 111 PHE A O 1
ATOM 833 N N . ASP A 1 112 ? -4.109 -19.078 -31.703 1 95.94 112 ASP A N 1
ATOM 834 C CA . ASP A 1 112 ? -3.086 -18.969 -32.719 1 95.94 112 ASP A CA 1
ATOM 835 C C . ASP A 1 112 ? -3.125 -17.609 -33.406 1 95.94 112 ASP A C 1
ATOM 837 O O . ASP A 1 112 ? -2.127 -17.156 -33.969 1 95.94 112 ASP A O 1
ATOM 841 N N . SER A 1 113 ? -4.352 -16.922 -33.312 1 94.81 113 SER A N 1
ATOM 842 C CA . SER A 1 113 ? -4.496 -15.625 -34 1 94.81 113 SER A CA 1
ATOM 843 C C . SER A 1 113 ? -5.488 -14.734 -33.25 1 94.81 113 SER A C 1
ATOM 845 O O . SER A 1 113 ? -6.348 -15.227 -32.5 1 94.81 113 SER A O 1
ATOM 847 N N . PRO A 1 114 ? -5.363 -13.352 -33.5 1 96.19 114 PRO A N 1
ATOM 848 C CA . PRO A 1 114 ? -6.359 -12.438 -32.938 1 96.19 114 PRO A CA 1
ATOM 849 C C . PRO A 1 114 ? -7.777 -12.758 -33.406 1 96.19 114 PRO A C 1
ATOM 851 O O . PRO A 1 114 ? -8.742 -12.547 -32.656 1 96.19 114 PRO A O 1
ATOM 854 N N . ALA A 1 115 ? -7.914 -13.297 -34.594 1 95.94 115 ALA A N 1
ATOM 855 C CA . ALA A 1 115 ? -9.234 -13.648 -35.125 1 95.94 115 ALA A CA 1
ATOM 856 C C . ALA A 1 115 ? -9.875 -14.75 -34.281 1 95.94 115 ALA A C 1
ATOM 858 O O . ALA A 1 115 ? -11.078 -14.695 -34 1 95.94 115 ALA A O 1
ATOM 859 N N . ASP A 1 116 ? -9.078 -15.703 -33.875 1 96.94 116 ASP A N 1
ATOM 860 C CA . ASP A 1 116 ? -9.578 -16.781 -33.062 1 96.94 116 ASP A CA 1
ATOM 861 C C . ASP A 1 116 ? -9.945 -16.281 -31.656 1 96.94 116 ASP A C 1
ATOM 863 O O . ASP A 1 116 ? -10.953 -16.703 -31.078 1 96.94 116 ASP A O 1
ATOM 867 N N . ALA A 1 117 ? -9.141 -15.414 -31.141 1 97.75 117 ALA A N 1
ATOM 868 C CA . ALA A 1 117 ? -9.422 -14.82 -29.828 1 97.75 117 ALA A CA 1
ATOM 869 C C . ALA A 1 117 ? -10.727 -14.039 -29.859 1 97.75 117 ALA A C 1
ATOM 871 O O . ALA A 1 117 ? -11.531 -14.117 -28.922 1 97.75 117 ALA A O 1
ATOM 872 N N . LEU A 1 118 ? -10.977 -13.281 -30.906 1 97.19 118 LEU A N 1
ATOM 873 C CA . LEU A 1 118 ? -12.188 -12.492 -31.062 1 97.19 118 LEU A CA 1
ATOM 874 C C . LEU A 1 118 ? -13.414 -13.391 -31.172 1 97.19 118 LEU A C 1
ATOM 876 O O . LEU A 1 118 ? -14.461 -13.102 -30.578 1 97.19 118 LEU A O 1
ATOM 880 N N . ALA A 1 119 ? -13.297 -14.461 -31.891 1 97.19 119 ALA A N 1
ATOM 881 C CA . ALA A 1 119 ? -14.398 -15.406 -32.062 1 97.19 119 ALA A CA 1
ATOM 882 C C . ALA A 1 119 ? -14.789 -16.016 -30.703 1 97.19 119 ALA A C 1
ATOM 884 O O . ALA A 1 119 ? -15.977 -16.156 -30.391 1 97.19 119 ALA A O 1
ATOM 885 N N . PHE A 1 120 ? -13.828 -16.375 -30 1 97.81 120 PHE A N 1
ATOM 886 C CA . PHE A 1 120 ? -14.055 -16.906 -28.656 1 97.81 120 PHE A CA 1
ATOM 887 C C . PHE A 1 120 ? -14.758 -15.875 -27.781 1 97.81 120 PHE A C 1
ATOM 889 O O . PHE A 1 120 ? -15.742 -16.203 -27.109 1 97.81 120 PHE A O 1
ATOM 896 N N . ALA A 1 121 ? -14.266 -14.656 -27.781 1 98 121 ALA A N 1
ATOM 897 C CA . ALA A 1 121 ? -14.836 -13.586 -26.969 1 98 121 ALA A CA 1
ATOM 898 C C . ALA A 1 121 ? -16.312 -13.375 -27.312 1 98 121 ALA A C 1
ATOM 900 O O . ALA A 1 121 ? -17.125 -13.125 -26.422 1 98 121 ALA A O 1
ATOM 901 N N . GLN A 1 122 ? -16.688 -13.516 -28.5 1 96.94 122 GLN A N 1
ATOM 902 C CA . GLN A 1 122 ? -18.047 -13.32 -28.969 1 96.94 122 GLN A CA 1
ATOM 903 C C . GLN A 1 122 ? -18.953 -14.453 -28.516 1 96.94 122 GLN A C 1
ATOM 905 O O . GLN A 1 122 ? -20.172 -14.281 -28.391 1 96.94 122 GLN A O 1
ATOM 910 N N . LYS A 1 123 ? -18.359 -15.57 -28.188 1 96.81 123 LYS A N 1
ATOM 911 C CA . LYS A 1 123 ? -19.125 -16.75 -27.766 1 96.81 123 LYS A CA 1
ATOM 912 C C . LYS A 1 123 ? -19.375 -16.734 -26.266 1 96.81 123 LYS A C 1
ATOM 914 O O . LYS A 1 123 ? -20.297 -17.406 -25.781 1 96.81 123 LYS A O 1
ATOM 919 N N . VAL A 1 124 ? -18.672 -15.992 -25.5 1 96.69 124 VAL A N 1
ATOM 920 C CA . VAL A 1 124 ? -18.641 -16.047 -24.031 1 96.69 124 VAL A CA 1
ATOM 921 C C . VAL A 1 124 ? -20.016 -15.734 -23.469 1 96.69 124 VAL A C 1
ATOM 923 O O . VAL A 1 124 ? -20.484 -16.406 -22.547 1 96.69 124 VAL A O 1
ATOM 926 N N . PRO A 1 125 ? -20.797 -14.789 -24 1 95.88 125 PRO A N 1
ATOM 927 C CA . PRO A 1 125 ? -22.125 -14.492 -23.453 1 95.88 125 PRO A CA 1
ATOM 928 C C . PRO A 1 125 ? -23.047 -15.703 -23.453 1 95.88 125 PRO A C 1
ATOM 930 O O . PRO A 1 125 ? -23.859 -15.875 -22.547 1 95.88 125 PRO A O 1
ATOM 933 N N . SER A 1 126 ? -22.906 -16.547 -24.391 1 96.31 126 SER A N 1
ATOM 934 C CA . SER A 1 126 ? -23.766 -17.719 -24.5 1 96.31 126 SER A CA 1
ATOM 935 C C . SER A 1 126 ? -23.359 -18.797 -23.5 1 96.31 126 SER A C 1
ATOM 937 O O . SER A 1 126 ? -24.109 -19.734 -23.234 1 96.31 126 SER A O 1
ATOM 939 N N . LEU A 1 127 ? -22.156 -18.656 -22.922 1 96.44 127 LEU A N 1
ATOM 940 C CA . LEU A 1 127 ? -21.625 -19.656 -21.984 1 96.44 127 LEU A CA 1
ATOM 941 C C . LEU A 1 127 ? -21.844 -19.219 -20.547 1 96.44 127 LEU A C 1
ATOM 943 O O . LEU A 1 127 ? -21.562 -19.984 -19.609 1 96.44 127 LEU A O 1
ATOM 947 N N . GLN A 1 128 ? -22.391 -18.141 -20.266 1 95.94 128 GLN A N 1
ATOM 948 C CA . GLN A 1 128 ? -22.469 -17.516 -18.953 1 95.94 128 GLN A CA 1
ATOM 949 C C . GLN A 1 128 ? -23.234 -18.406 -17.969 1 95.94 128 GLN A C 1
ATOM 951 O O . GLN A 1 128 ? -22.859 -18.531 -16.812 1 95.94 128 GLN A O 1
ATOM 956 N N . GLY A 1 129 ? -24.344 -18.969 -18.406 1 96.88 129 GLY A N 1
ATOM 957 C CA . GLY A 1 129 ? -25.156 -19.812 -17.531 1 96.88 129 GLY A CA 1
ATOM 958 C C . GLY A 1 129 ? -24.391 -21.016 -17.016 1 96.88 129 GLY A C 1
ATOM 959 O O . GLY A 1 129 ? -24.438 -21.312 -15.812 1 96.88 129 GLY A O 1
ATOM 960 N N . GLU A 1 130 ? -23.688 -21.672 -17.891 1 97.19 130 GLU A N 1
ATOM 961 C CA . GLU A 1 130 ? -22.938 -22.859 -17.5 1 97.19 130 GLU A CA 1
ATOM 962 C C . GLU A 1 130 ? -21.734 -22.484 -16.641 1 97.19 130 GLU A C 1
ATOM 964 O O . GLU A 1 130 ? -21.391 -23.203 -15.688 1 97.19 130 GLU A O 1
ATOM 969 N N . LEU A 1 131 ? -21.078 -21.422 -17 1 97.88 131 LEU A N 1
ATOM 970 C CA . LEU A 1 131 ? -19.969 -20.938 -16.188 1 97.88 131 LEU A CA 1
ATOM 971 C C . LEU A 1 131 ? -20.438 -20.625 -14.766 1 97.88 131 LEU A C 1
ATOM 973 O O . LEU A 1 131 ? -19.75 -20.969 -13.797 1 97.88 131 LEU A O 1
ATOM 977 N N . LYS A 1 132 ? -21.594 -20.047 -14.641 1 98.06 132 LYS A N 1
ATOM 978 C CA . LYS A 1 132 ? -22.172 -19.703 -13.344 1 98.06 132 LYS A CA 1
ATOM 979 C C . LYS A 1 132 ? -22.469 -20.969 -12.531 1 98.06 132 LYS A C 1
ATOM 981 O O . LYS A 1 132 ? -22.094 -21.047 -11.359 1 98.06 132 LYS A O 1
ATOM 986 N N . ARG A 1 133 ? -23.062 -21.922 -13.148 1 97.94 133 ARG A N 1
ATOM 987 C CA . ARG A 1 133 ? -23.406 -23.156 -12.477 1 97.94 133 ARG A CA 1
ATOM 988 C C . ARG A 1 133 ? -22.172 -23.844 -11.922 1 97.94 133 ARG A C 1
ATOM 990 O O . ARG A 1 133 ? -22.141 -24.25 -10.758 1 97.94 133 ARG A O 1
ATOM 997 N N . LEU A 1 134 ? -21.141 -23.953 -12.734 1 97.81 134 LEU A N 1
ATOM 998 C CA . LEU A 1 134 ? -19.922 -24.656 -12.352 1 97.81 134 LEU A CA 1
ATOM 999 C C . LEU A 1 134 ? -19.156 -23.875 -11.281 1 97.81 134 LEU A C 1
ATOM 1001 O O . LEU A 1 134 ? -18.688 -24.469 -10.297 1 97.81 134 LEU A O 1
ATOM 1005 N N . ALA A 1 135 ? -19.031 -22.562 -11.438 1 97.88 135 ALA A N 1
ATOM 1006 C CA . ALA A 1 135 ? -18.328 -21.75 -10.461 1 97.88 135 ALA A CA 1
ATOM 1007 C C . ALA A 1 135 ? -19.016 -21.812 -9.094 1 97.88 135 ALA A C 1
ATOM 1009 O O . ALA A 1 135 ? -18.359 -22 -8.07 1 97.88 135 ALA A O 1
ATOM 1010 N N . GLU A 1 136 ? -20.312 -21.766 -9.039 1 98 136 GLU A N 1
ATOM 1011 C CA . GLU A 1 136 ? -21.078 -21.703 -7.801 1 98 136 GLU A CA 1
ATOM 1012 C C . GLU A 1 136 ? -21.172 -23.062 -7.121 1 98 136 GLU A C 1
ATOM 1014 O O . GLU A 1 136 ? -21.547 -23.156 -5.953 1 98 136 GLU A O 1
ATOM 1019 N N . SER A 1 137 ? -20.766 -24.109 -7.809 1 96.94 137 SER A N 1
ATOM 1020 C CA . SER A 1 137 ? -20.781 -25.438 -7.227 1 96.94 137 SER A CA 1
ATOM 1021 C C . SER A 1 137 ? -19.672 -25.625 -6.203 1 96.94 137 SER A C 1
ATOM 1023 O O . SER A 1 137 ? -19.672 -26.578 -5.422 1 96.94 137 SER A O 1
ATOM 1025 N N . THR A 1 138 ? -18.688 -24.719 -6.145 1 94.81 138 THR A N 1
ATOM 1026 C CA . THR A 1 138 ? -17.5 -24.875 -5.312 1 94.81 138 THR A CA 1
ATOM 1027 C C . THR A 1 138 ? -17.797 -24.453 -3.873 1 94.81 138 THR A C 1
ATOM 1029 O O . THR A 1 138 ? -17.062 -24.828 -2.951 1 94.81 138 THR A O 1
ATOM 1032 N N . SER A 1 139 ? -18.766 -23.594 -3.695 1 93.69 139 SER A N 1
ATOM 1033 C CA . SER A 1 139 ? -19.109 -23.109 -2.367 1 93.69 139 SER A CA 1
ATOM 1034 C C . SER A 1 139 ? -20.516 -22.531 -2.338 1 93.69 139 SER A C 1
ATOM 1036 O O . SER A 1 139 ? -20.953 -21.891 -3.299 1 93.69 139 SER A O 1
ATOM 1038 N N . ARG A 1 140 ? -21.172 -22.656 -1.154 1 92.56 140 ARG A N 1
ATOM 1039 C CA . ARG A 1 140 ? -22.5 -22.078 -0.968 1 92.56 140 ARG A CA 1
ATOM 1040 C C . ARG A 1 140 ? -22.406 -20.562 -0.762 1 92.56 140 ARG A C 1
ATOM 1042 O O . ARG A 1 140 ? -23.422 -19.859 -0.851 1 92.56 140 ARG A O 1
ATOM 1049 N N . ARG A 1 141 ? -21.25 -20.094 -0.597 1 92.38 141 ARG A N 1
ATOM 1050 C CA . ARG A 1 141 ? -21.078 -18.688 -0.207 1 92.38 141 ARG A CA 1
ATOM 1051 C C . ARG A 1 141 ? -20.672 -17.844 -1.401 1 92.38 141 ARG A C 1
ATOM 1053 O O . ARG A 1 141 ? -20.469 -16.625 -1.266 1 92.38 141 ARG A O 1
ATOM 1060 N N . ILE A 1 142 ? -20.531 -18.453 -2.58 1 96.25 142 ILE A N 1
ATOM 1061 C CA . ILE A 1 142 ? -20.016 -17.703 -3.719 1 96.25 142 ILE A CA 1
ATOM 1062 C C . ILE A 1 142 ? -21.094 -17.578 -4.789 1 96.25 142 ILE A C 1
ATOM 1064 O O . ILE A 1 142 ? -21.891 -18.5 -4.988 1 96.25 142 ILE A O 1
ATOM 1068 N N . GLN A 1 143 ? -21.234 -16.359 -5.375 1 97.44 143 GLN A N 1
ATOM 1069 C CA . GLN A 1 143 ? -22.141 -16.078 -6.488 1 97.44 143 GLN A CA 1
ATOM 1070 C C . GLN A 1 143 ? -21.391 -15.406 -7.641 1 97.44 143 GLN A C 1
ATOM 1072 O O . GLN A 1 143 ? -20.734 -14.383 -7.445 1 97.44 143 GLN A O 1
ATOM 1077 N N . LEU A 1 144 ? -21.5 -16 -8.836 1 98.12 144 LEU A N 1
ATOM 1078 C CA . LEU A 1 144 ? -20.922 -15.359 -10.016 1 98.12 144 LEU A CA 1
ATOM 1079 C C . LEU A 1 144 ? -21.812 -14.219 -10.508 1 98.12 144 LEU A C 1
ATOM 1081 O O . LEU A 1 144 ? -22.984 -14.445 -10.836 1 98.12 144 LEU A O 1
ATOM 1085 N N . LEU A 1 145 ? -21.281 -13.031 -10.57 1 97.19 145 LEU A N 1
ATOM 1086 C CA . LEU A 1 145 ? -22.047 -11.844 -10.938 1 97.19 145 LEU A CA 1
ATOM 1087 C C . LEU A 1 145 ? -21.984 -11.602 -12.445 1 97.19 145 LEU A C 1
ATOM 1089 O O . LEU A 1 145 ? -22.969 -11.211 -13.062 1 97.19 145 LEU A O 1
ATOM 1093 N N . SER A 1 146 ? -20.781 -11.773 -13.023 1 96.44 146 SER A N 1
ATOM 1094 C CA . SER A 1 146 ? -20.609 -11.523 -14.453 1 96.44 146 SER A CA 1
ATOM 1095 C C . SER A 1 146 ? -19.312 -12.156 -14.969 1 96.44 146 SER A C 1
ATOM 1097 O O . SER A 1 146 ? -18.406 -12.461 -14.188 1 96.44 146 SER A O 1
ATOM 1099 N N . VAL A 1 147 ? -19.312 -12.445 -16.266 1 97.62 147 VAL A N 1
ATOM 1100 C CA . VAL A 1 147 ? -18.125 -12.812 -17.031 1 97.62 147 VAL A CA 1
ATOM 1101 C C . VAL A 1 147 ? -18 -11.922 -18.266 1 97.62 147 VAL A C 1
ATOM 1103 O O . VAL A 1 147 ? -18.891 -11.922 -19.125 1 97.62 147 VAL A O 1
ATOM 1106 N N . THR A 1 148 ? -16.953 -11.133 -18.328 1 96.81 148 THR A N 1
ATOM 1107 C CA . THR A 1 148 ? -16.766 -10.203 -19.438 1 96.81 148 THR A CA 1
ATOM 1108 C C . THR A 1 148 ? -15.43 -10.469 -20.156 1 96.81 148 THR A C 1
ATOM 1110 O O . THR A 1 148 ? -14.375 -10.477 -19.516 1 96.81 148 THR A O 1
ATOM 1113 N N . PRO A 1 149 ? -15.43 -10.664 -21.5 1 97.38 149 PRO A N 1
ATOM 1114 C CA . PRO A 1 149 ? -14.195 -10.922 -22.234 1 97.38 149 PRO A CA 1
ATOM 1115 C C . PRO A 1 149 ? -13.492 -9.641 -22.672 1 97.38 149 PRO A C 1
ATOM 1117 O O . PRO A 1 149 ? -14.156 -8.641 -22.984 1 97.38 149 PRO A O 1
ATOM 1120 N N . THR A 1 150 ? -12.164 -9.664 -22.688 1 97 150 THR A N 1
ATOM 1121 C CA . THR A 1 150 ? -11.297 -8.641 -23.266 1 97 150 THR A CA 1
ATOM 1122 C C . THR A 1 150 ? -10.195 -9.281 -24.109 1 97 150 THR A C 1
ATOM 1124 O O . THR A 1 150 ? -9.5 -10.188 -23.656 1 97 150 THR A O 1
ATOM 1127 N N . VAL A 1 151 ? -10.062 -8.734 -25.391 1 96.88 151 VAL A N 1
ATOM 1128 C CA . VAL A 1 151 ? -9.07 -9.305 -26.281 1 96.88 151 VAL A CA 1
ATOM 1129 C C . VAL A 1 151 ? -7.801 -8.461 -26.266 1 96.88 151 VAL A C 1
ATOM 1131 O O . VAL A 1 151 ? -7.863 -7.23 -26.359 1 96.88 151 VAL A O 1
ATOM 1134 N N . VAL A 1 152 ? -6.652 -9.109 -26.047 1 97.25 152 VAL A N 1
ATOM 1135 C CA . VAL A 1 152 ? -5.316 -8.531 -26.141 1 97.25 152 VAL A CA 1
ATOM 1136 C C . VAL A 1 152 ? -4.441 -9.391 -27.047 1 97.25 152 VAL A C 1
ATOM 1138 O O . VAL A 1 152 ? -3.939 -10.438 -26.625 1 97.25 152 VAL A O 1
ATOM 1141 N N . GLY A 1 153 ? -4.188 -8.922 -28.312 1 96 153 GLY A N 1
ATOM 1142 C CA . GLY A 1 153 ? -3.527 -9.773 -29.281 1 96 153 GLY A CA 1
ATOM 1143 C C . GLY A 1 153 ? -4.285 -11.062 -29.562 1 96 153 GLY A C 1
ATOM 1144 O O . GLY A 1 153 ? -5.48 -11.023 -29.875 1 96 153 GLY A O 1
ATOM 1145 N N . SER A 1 154 ? -3.504 -12.234 -29.375 1 97 154 SER A N 1
ATOM 1146 C CA . SER A 1 154 ? -4.121 -13.531 -29.625 1 97 154 SER A CA 1
ATOM 1147 C C . SER A 1 154 ? -4.609 -14.164 -28.328 1 97 154 SER A C 1
ATOM 1149 O O . SER A 1 154 ? -4.727 -15.391 -28.234 1 97 154 SER A O 1
ATOM 1151 N N . ALA A 1 155 ? -4.82 -13.297 -27.312 1 97.69 155 ALA A N 1
ATOM 1152 C CA . ALA A 1 155 ? -5.328 -13.789 -26.031 1 97.69 155 ALA A CA 1
ATOM 1153 C C . ALA A 1 155 ? -6.691 -13.18 -25.719 1 97.69 155 ALA A C 1
ATOM 1155 O O . ALA A 1 155 ? -6.949 -12.016 -26.031 1 97.69 155 ALA A O 1
ATOM 1156 N N . ALA A 1 156 ? -7.586 -14.016 -25.172 1 98.06 156 ALA A N 1
ATOM 1157 C CA . ALA A 1 156 ? -8.852 -13.539 -24.609 1 98.06 156 ALA A CA 1
ATOM 1158 C C . ALA A 1 156 ? -8.867 -13.672 -23.094 1 98.06 156 ALA A C 1
ATOM 1160 O O . ALA A 1 156 ? -8.781 -14.781 -22.562 1 98.06 156 ALA A O 1
ATOM 1161 N N . HIS A 1 157 ? -8.938 -12.547 -22.438 1 98 157 HIS A N 1
ATOM 1162 C CA . HIS A 1 157 ? -9.047 -12.508 -20.984 1 98 157 HIS A CA 1
ATOM 1163 C C . HIS A 1 157 ? -10.5 -12.516 -20.531 1 98 157 HIS A C 1
ATOM 1165 O O . HIS A 1 157 ? -11.328 -11.773 -21.062 1 98 157 HIS A O 1
ATOM 1171 N N . LEU A 1 158 ? -10.859 -13.414 -19.594 1 97.88 158 LEU A N 1
ATOM 1172 C CA . LEU A 1 158 ? -12.211 -13.461 -19.062 1 97.88 158 LEU A CA 1
ATOM 1173 C C . LEU A 1 158 ? -12.266 -12.883 -17.656 1 97.88 158 LEU A C 1
ATOM 1175 O O . LEU A 1 158 ? -11.688 -13.453 -16.719 1 97.88 158 LEU A O 1
ATOM 1179 N N . HIS A 1 159 ? -13 -11.789 -17.484 1 97.44 159 HIS A N 1
ATOM 1180 C CA . HIS A 1 159 ? -13.172 -11.141 -16.188 1 97.44 159 HIS A CA 1
ATOM 1181 C C . HIS A 1 159 ? -14.336 -11.758 -15.414 1 97.44 159 HIS A C 1
ATOM 1183 O O . HIS A 1 159 ? -15.5 -11.43 -15.656 1 97.44 159 HIS A O 1
ATOM 1189 N N . PHE A 1 160 ? -13.969 -12.617 -14.453 1 97.81 160 PHE A N 1
ATOM 1190 C CA . PHE A 1 160 ? -14.969 -13.172 -13.547 1 97.81 160 PHE A CA 1
ATOM 1191 C C . PHE A 1 160 ? -15.156 -12.273 -12.328 1 97.81 160 PHE A C 1
ATOM 1193 O O . PHE A 1 160 ? -14.18 -11.945 -11.641 1 97.81 160 PHE A O 1
ATOM 1200 N N . ASN A 1 161 ? -16.375 -11.875 -12.055 1 97.31 161 ASN A N 1
ATOM 1201 C CA . ASN A 1 161 ? -16.719 -11.117 -10.852 1 97.31 161 ASN A CA 1
ATOM 1202 C C . ASN A 1 161 ? -17.625 -11.922 -9.922 1 97.31 161 ASN A C 1
ATOM 1204 O O . ASN A 1 161 ? -18.609 -12.508 -10.375 1 97.31 161 ASN A O 1
ATOM 1208 N N . TYR A 1 162 ? -17.266 -11.883 -8.633 1 98.12 162 TYR A N 1
ATOM 1209 C CA . TYR A 1 162 ? -17.984 -12.703 -7.672 1 98.12 162 TYR A CA 1
ATOM 1210 C C . TYR A 1 162 ? -18.469 -11.875 -6.492 1 98.12 162 TYR A C 1
ATOM 1212 O O . TYR A 1 162 ? -17.828 -10.891 -6.113 1 98.12 162 TYR A O 1
ATOM 1220 N N . ASN A 1 163 ? -19.625 -12.289 -5.949 1 97.31 163 ASN A N 1
ATOM 1221 C CA . ASN A 1 163 ? -19.969 -12.016 -4.555 1 97.31 163 ASN A CA 1
ATOM 1222 C C . ASN A 1 163 ? -19.5 -13.141 -3.635 1 97.31 163 ASN A C 1
ATOM 1224 O O . ASN A 1 163 ? -19.859 -14.305 -3.836 1 97.31 163 ASN A O 1
ATOM 1228 N N . CYS A 1 164 ? -18.719 -12.805 -2.637 1 96.75 164 CYS A N 1
ATOM 1229 C CA . CYS A 1 164 ? -18.109 -13.828 -1.796 1 96.75 164 CYS A CA 1
ATOM 1230 C C . CYS A 1 164 ? -18.594 -13.727 -0.36 1 96.75 164 CYS A C 1
ATOM 1232 O O . CYS A 1 164 ? -17.922 -14.156 0.571 1 96.75 164 CYS A O 1
ATOM 1234 N N . GLY A 1 165 ? -19.734 -13.094 -0.164 1 95.44 165 GLY A N 1
ATOM 1235 C CA . GLY A 1 165 ? -20.281 -12.945 1.175 1 95.44 165 GLY A CA 1
ATOM 1236 C C . GLY A 1 165 ? -19.406 -12.102 2.086 1 95.44 165 GLY A C 1
ATOM 1237 O O . GLY A 1 165 ? -18.984 -11.008 1.713 1 95.44 165 GLY A O 1
ATOM 1238 N N . ASP A 1 166 ? -19.078 -12.695 3.346 1 96.94 166 ASP A N 1
ATOM 1239 C CA . ASP A 1 166 ? -18.406 -11.922 4.379 1 96.94 166 ASP A CA 1
ATOM 1240 C C . ASP A 1 166 ? -16.891 -12.102 4.305 1 96.94 166 ASP A C 1
ATOM 1242 O O . ASP A 1 166 ? -16.156 -11.508 5.09 1 96.94 166 ASP A O 1
ATOM 1246 N N . ALA A 1 167 ? -16.406 -12.938 3.309 1 96.31 167 ALA A N 1
ATOM 1247 C CA . ALA A 1 167 ? -14.984 -13.117 3.082 1 96.31 167 ALA A CA 1
ATOM 1248 C C . ALA A 1 167 ? -14.461 -12.109 2.059 1 96.31 167 ALA A C 1
ATOM 1250 O O . ALA A 1 167 ? -15.234 -11.562 1.27 1 96.31 167 ALA A O 1
ATOM 1251 N N . THR A 1 168 ? -13.141 -11.836 2.145 1 95.94 168 THR A N 1
ATOM 1252 C CA . THR A 1 168 ? -12.539 -11.078 1.053 1 95.94 168 THR A CA 1
ATOM 1253 C C . THR A 1 168 ? -12.758 -11.789 -0.281 1 95.94 168 THR A C 1
ATOM 1255 O O . THR A 1 168 ? -13.047 -11.141 -1.292 1 95.94 168 THR A O 1
ATOM 1258 N N . GLY A 1 169 ? -12.516 -13.109 -0.296 1 93.88 169 GLY A N 1
ATOM 1259 C CA . GLY A 1 169 ? -12.984 -13.961 -1.382 1 93.88 169 GLY A CA 1
ATOM 1260 C C . GLY A 1 169 ? -11.898 -14.273 -2.398 1 93.88 169 GLY A C 1
ATOM 1261 O O . GLY A 1 169 ? -12.172 -14.914 -3.418 1 93.88 169 GLY A O 1
ATOM 1262 N N . GLN A 1 170 ? -10.633 -13.93 -2.191 1 92 170 GLN A N 1
ATOM 1263 C CA . GLN A 1 170 ? -9.578 -14.133 -3.176 1 92 170 GLN A CA 1
ATOM 1264 C C . GLN A 1 170 ? -9.391 -15.617 -3.475 1 92 170 GLN A C 1
ATOM 1266 O O . GLN A 1 170 ? -9.328 -16.016 -4.637 1 92 170 GLN A O 1
ATOM 1271 N N . ASN A 1 171 ? -9.328 -16.453 -2.447 1 88.5 171 ASN A N 1
ATOM 1272 C CA . ASN A 1 171 ? -9.164 -17.891 -2.639 1 88.5 171 ASN A CA 1
ATOM 1273 C C . ASN A 1 171 ? -10.414 -18.516 -3.252 1 88.5 171 ASN A C 1
ATOM 1275 O O . ASN A 1 171 ? -10.312 -19.375 -4.133 1 88.5 171 ASN A O 1
ATOM 1279 N N . MET A 1 172 ? -11.562 -18.078 -2.818 1 92.31 172 MET A N 1
ATOM 1280 C CA . MET A 1 172 ? -12.828 -18.594 -3.348 1 92.31 172 MET A CA 1
ATOM 1281 C C . MET A 1 172 ? -12.945 -18.297 -4.84 1 92.31 172 MET A C 1
ATOM 1283 O O . MET A 1 172 ? -13.336 -19.172 -5.621 1 92.31 172 MET A O 1
ATOM 1287 N N . ALA A 1 173 ? -12.625 -17.094 -5.16 1 95.19 173 ALA A N 1
ATOM 1288 C CA . ALA A 1 173 ? -12.688 -16.688 -6.566 1 95.19 173 ALA A CA 1
ATOM 1289 C C . ALA A 1 173 ? -11.719 -17.516 -7.414 1 95.19 173 ALA A C 1
ATOM 1291 O O . ALA A 1 173 ? -12.039 -17.891 -8.539 1 95.19 173 ALA A O 1
ATOM 1292 N N . THR A 1 174 ? -10.539 -17.75 -6.824 1 93.19 174 THR A N 1
ATOM 1293 C CA . THR A 1 174 ? -9.523 -18.547 -7.52 1 93.19 174 THR A CA 1
ATOM 1294 C C . THR A 1 174 ? -10.016 -19.969 -7.773 1 93.19 174 THR A C 1
ATOM 1296 O O . THR A 1 174 ? -9.977 -20.453 -8.906 1 93.19 174 THR A O 1
ATOM 1299 N N . ILE A 1 175 ? -10.555 -20.594 -6.805 1 93.06 175 ILE A N 1
ATOM 1300 C CA . ILE A 1 175 ? -11.008 -21.969 -6.883 1 93.06 175 ILE A CA 1
ATOM 1301 C C . ILE A 1 175 ? -12.211 -22.078 -7.824 1 93.06 175 ILE A C 1
ATOM 1303 O O . ILE A 1 175 ? -12.25 -22.953 -8.695 1 93.06 175 ILE A O 1
ATOM 1307 N N . ALA A 1 176 ? -13.117 -21.156 -7.688 1 96.44 176 ALA A N 1
ATOM 1308 C CA . ALA A 1 176 ? -14.336 -21.172 -8.5 1 96.44 176 ALA A CA 1
ATOM 1309 C C . ALA A 1 176 ? -14.016 -20.953 -9.977 1 96.44 176 ALA A C 1
ATOM 1311 O O . ALA A 1 176 ? -14.562 -21.641 -10.836 1 96.44 176 ALA A O 1
ATOM 1312 N N . THR A 1 177 ? -13.156 -20.016 -10.242 1 96.81 177 THR A N 1
ATOM 1313 C CA . THR A 1 177 ? -12.781 -19.719 -11.617 1 96.81 177 THR A CA 1
ATOM 1314 C C . THR A 1 177 ? -12.062 -20.906 -12.25 1 96.81 177 THR A C 1
ATOM 1316 O O . THR A 1 177 ? -12.352 -21.281 -13.391 1 96.81 177 THR A O 1
ATOM 1319 N N . ASP A 1 178 ? -11.156 -21.484 -11.492 1 94.38 178 ASP A N 1
ATOM 1320 C CA . ASP A 1 178 ? -10.406 -22.625 -11.984 1 94.38 178 ASP A CA 1
ATOM 1321 C C . ASP A 1 178 ? -11.344 -23.781 -12.328 1 94.38 178 ASP A C 1
ATOM 1323 O O . ASP A 1 178 ? -11.203 -24.422 -13.375 1 94.38 178 ASP A O 1
ATOM 1327 N N . ARG A 1 179 ? -12.297 -24.047 -11.5 1 94.88 179 ARG A N 1
ATOM 1328 C CA . ARG A 1 179 ? -13.273 -25.109 -11.719 1 94.88 179 ARG A CA 1
ATOM 1329 C C . ARG A 1 179 ? -14.078 -24.859 -12.984 1 94.88 179 ARG A C 1
ATOM 1331 O O . ARG A 1 179 ? -14.219 -25.75 -13.828 1 94.88 179 ARG A O 1
ATOM 1338 N N . ALA A 1 180 ? -14.57 -23.688 -13.133 1 96.81 180 ALA A N 1
ATOM 1339 C CA . ALA A 1 180 ? -15.414 -23.344 -14.273 1 96.81 180 ALA A CA 1
ATOM 1340 C C . ALA A 1 180 ? -14.625 -23.438 -15.586 1 96.81 180 ALA A C 1
ATOM 1342 O O . ALA A 1 180 ? -15.125 -23.969 -16.578 1 96.81 180 ALA A O 1
ATOM 1343 N N . CYS A 1 181 ? -13.438 -22.953 -15.586 1 95.81 181 CYS A N 1
ATOM 1344 C CA . CYS A 1 181 ? -12.617 -22.938 -16.797 1 95.81 181 CYS A CA 1
ATOM 1345 C C . CYS A 1 181 ? -12.242 -24.344 -17.203 1 95.81 181 CYS A C 1
ATOM 1347 O O . CYS A 1 181 ? -12.32 -24.703 -18.391 1 95.81 181 CYS A O 1
ATOM 1349 N N . HIS A 1 182 ? -11.891 -25.172 -16.266 1 94.75 182 HIS A N 1
ATOM 1350 C CA . HIS A 1 182 ? -11.477 -26.531 -16.594 1 94.75 182 HIS A CA 1
ATOM 1351 C C . HIS A 1 182 ? -12.672 -27.391 -16.984 1 94.75 182 HIS A C 1
ATOM 1353 O O . HIS A 1 182 ? -12.672 -28 -18.062 1 94.75 182 HIS A O 1
ATOM 1359 N N . GLU A 1 183 ? -13.703 -27.359 -16.281 1 95 183 GLU A N 1
ATOM 1360 C CA . GLU A 1 183 ? -14.805 -28.297 -16.484 1 95 183 GLU A CA 1
ATOM 1361 C C . GLU A 1 183 ? -15.648 -27.922 -17.688 1 95 183 GLU A C 1
ATOM 1363 O O . GLU A 1 183 ? -16.328 -28.781 -18.266 1 95 183 GLU A O 1
ATOM 1368 N N . LEU A 1 184 ? -15.609 -26.594 -18.031 1 93.31 184 LEU A N 1
ATOM 1369 C CA . LEU A 1 184 ? -16.422 -26.203 -19.172 1 93.31 184 LEU A CA 1
ATOM 1370 C C . LEU A 1 184 ? -15.578 -26.094 -20.438 1 93.31 184 LEU A C 1
ATOM 1372 O O . LEU A 1 184 ? -16 -26.531 -21.5 1 93.31 184 LEU A O 1
ATOM 1376 N N . LEU A 1 185 ? -14.375 -25.547 -20.312 1 92.31 185 LEU A N 1
ATOM 1377 C CA . LEU A 1 185 ? -13.68 -25.062 -21.5 1 92.31 185 LEU A CA 1
ATOM 1378 C C . LEU A 1 185 ? -12.453 -25.922 -21.797 1 92.31 185 LEU A C 1
ATOM 1380 O O . LEU A 1 185 ? -12.172 -26.219 -22.969 1 92.31 185 LEU A O 1
ATOM 1384 N N . LEU A 1 186 ? -11.789 -26.422 -20.797 1 92.56 186 LEU A N 1
ATOM 1385 C CA . LEU A 1 186 ? -10.461 -26.984 -21.031 1 92.56 186 LEU A CA 1
ATOM 1386 C C . LEU A 1 186 ? -10.508 -28.516 -21.047 1 92.56 186 LEU A C 1
ATOM 1388 O O . LEU A 1 186 ? -9.773 -29.156 -21.797 1 92.56 186 LEU A O 1
ATOM 1392 N N . ASP A 1 187 ? -11.43 -29.062 -20.25 1 91.62 187 ASP A N 1
ATOM 1393 C CA . ASP A 1 187 ? -11.461 -30.516 -20.109 1 91.62 187 ASP A CA 1
ATOM 1394 C C . ASP A 1 187 ? -12.633 -31.125 -20.859 1 91.62 187 ASP A C 1
ATOM 1396 O O . ASP A 1 187 ? -13.125 -32.188 -20.5 1 91.62 187 ASP A O 1
ATOM 1400 N N . THR A 1 188 ? -13.164 -30.406 -21.875 1 92.62 188 THR A N 1
ATOM 1401 C CA . THR A 1 188 ? -14.289 -30.844 -22.703 1 92.62 188 THR A CA 1
ATOM 1402 C C . THR A 1 188 ? -13.977 -30.672 -24.172 1 92.62 188 THR A C 1
ATOM 1404 O O . THR A 1 188 ? -12.992 -30.016 -24.531 1 92.62 188 THR A O 1
ATOM 1407 N N . PRO A 1 189 ? -14.82 -31.219 -25 1 93.12 189 PRO A N 1
ATOM 1408 C CA . PRO A 1 189 ? -14.625 -31.047 -26.438 1 93.12 189 PRO A CA 1
ATOM 1409 C C . PRO A 1 189 ? -14.703 -29.578 -26.875 1 93.12 189 PRO A C 1
ATOM 1411 O O . PRO A 1 189 ? -14.227 -29.234 -27.969 1 93.12 189 PRO A O 1
ATOM 1414 N N . LEU A 1 190 ? -15.242 -28.75 -26.031 1 92.75 190 LEU A N 1
ATOM 1415 C CA . LEU A 1 190 ? -15.336 -27.328 -26.359 1 92.75 190 LEU A CA 1
ATOM 1416 C C . LEU A 1 190 ? -13.945 -26.719 -26.547 1 92.75 190 LEU A C 1
ATOM 1418 O O . LEU A 1 190 ? -13.789 -25.75 -27.281 1 92.75 190 LEU A O 1
ATOM 1422 N N . CYS A 1 191 ? -12.977 -27.281 -25.953 1 92 191 CYS A N 1
ATOM 1423 C CA . CYS A 1 191 ? -11.609 -26.781 -26.047 1 92 191 CYS A CA 1
ATOM 1424 C C . CYS A 1 191 ? -11.141 -26.781 -27.5 1 92 191 CYS A C 1
ATOM 1426 O O . CYS A 1 191 ? -10.609 -25.766 -27.984 1 92 191 CYS A O 1
ATOM 1428 N N . GLU A 1 192 ? -11.391 -27.875 -28.172 1 93.62 192 GLU A N 1
ATOM 1429 C CA . GLU A 1 192 ? -11.016 -28 -29.578 1 93.62 192 GLU A CA 1
ATOM 1430 C C . GLU A 1 192 ? -11.961 -27.188 -30.469 1 93.62 192 GLU A C 1
ATOM 1432 O O . GLU A 1 192 ? -11.516 -26.547 -31.422 1 93.62 192 GLU A O 1
ATOM 1437 N N . ASP A 1 193 ? -13.234 -27.25 -30.125 1 94.88 193 ASP A N 1
ATOM 1438 C CA . ASP A 1 193 ? -14.234 -26.562 -30.922 1 94.88 193 ASP A CA 1
ATOM 1439 C C . ASP A 1 193 ? -13.977 -25.062 -30.953 1 94.88 193 ASP A C 1
ATOM 1441 O O . ASP A 1 193 ? -14.227 -24.406 -31.969 1 94.88 193 ASP A O 1
ATOM 1445 N N . LEU A 1 194 ? -13.438 -24.578 -29.859 1 96.06 194 LEU A N 1
ATOM 1446 C CA . LEU A 1 194 ? -13.219 -23.141 -29.75 1 96.06 194 LEU A CA 1
ATOM 1447 C C . LEU A 1 194 ? -11.766 -22.781 -30.047 1 96.06 194 LEU A C 1
ATOM 1449 O O . LEU A 1 194 ? -11.367 -21.625 -29.922 1 96.06 194 LEU A O 1
ATOM 1453 N N . LYS A 1 195 ? -10.914 -23.734 -30.406 1 96.44 195 LYS A N 1
ATOM 1454 C CA . LYS A 1 195 ? -9.531 -23.578 -30.859 1 96.44 195 LYS A CA 1
ATOM 1455 C C . LYS A 1 195 ? -8.656 -23 -29.766 1 96.44 195 LYS A C 1
ATOM 1457 O O . LYS A 1 195 ? -7.82 -22.125 -30.016 1 96.44 195 LYS A O 1
ATOM 1462 N N . ILE A 1 196 ? -8.922 -23.359 -28.547 1 96.25 196 ILE A N 1
ATOM 1463 C CA . ILE A 1 196 ? -8.094 -22.922 -27.422 1 96.25 196 ILE A CA 1
ATOM 1464 C C . ILE A 1 196 ? -6.742 -23.625 -27.469 1 96.25 196 ILE A C 1
ATOM 1466 O O . ILE A 1 196 ? -6.676 -24.859 -27.391 1 96.25 196 ILE A O 1
ATOM 1470 N N . ARG A 1 197 ? -5.613 -22.875 -27.609 1 94.94 197 ARG A N 1
ATOM 1471 C CA . ARG A 1 197 ? -4.273 -23.438 -27.734 1 94.94 197 ARG A CA 1
ATOM 1472 C C . ARG A 1 197 ? -3.631 -23.609 -26.359 1 94.94 197 ARG A C 1
ATOM 1474 O O . ARG A 1 197 ? -2.904 -24.578 -26.125 1 94.94 197 ARG A O 1
ATOM 1481 N N . ASP A 1 198 ? -3.865 -22.641 -25.516 1 92.94 198 ASP A N 1
ATOM 1482 C CA . ASP A 1 198 ? -3.254 -22.609 -24.188 1 92.94 198 ASP A CA 1
ATOM 1483 C C . ASP A 1 198 ? -4.113 -21.828 -23.188 1 92.94 198 ASP A C 1
ATOM 1485 O O . ASP A 1 198 ? -5.125 -21.234 -23.578 1 92.94 198 ASP A O 1
ATOM 1489 N N . TYR A 1 199 ? -3.764 -22.047 -21.922 1 94.25 199 TYR A N 1
ATOM 1490 C CA . TYR A 1 199 ? -4.488 -21.438 -20.812 1 94.25 199 TYR A CA 1
ATOM 1491 C C . TYR A 1 199 ? -3.527 -20.922 -19.75 1 94.25 199 TYR A C 1
ATOM 1493 O O . TYR A 1 199 ? -2.521 -21.578 -19.453 1 94.25 199 TYR A O 1
ATOM 1501 N N . GLN A 1 200 ? -3.793 -19.734 -19.312 1 94.88 200 GLN A N 1
ATOM 1502 C CA . GLN A 1 200 ? -3.006 -19.141 -18.234 1 94.88 200 GLN A CA 1
ATOM 1503 C C . GLN A 1 200 ? -3.908 -18.547 -17.156 1 94.88 200 GLN A C 1
ATOM 1505 O O . GLN A 1 200 ? -4.641 -17.594 -17.406 1 94.88 200 GLN A O 1
ATOM 1510 N N . PHE A 1 201 ? -3.826 -19.109 -16.016 1 93.81 201 PHE A N 1
ATOM 1511 C CA . PHE A 1 201 ? -4.75 -18.797 -14.93 1 93.81 201 PHE A CA 1
ATOM 1512 C C . PHE A 1 201 ? -4.578 -17.344 -14.484 1 93.81 201 PHE A C 1
ATOM 1514 O O . PHE A 1 201 ? -5.535 -16.703 -14.039 1 93.81 201 PHE A O 1
ATOM 1521 N N . GLU A 1 202 ? -3.398 -16.734 -14.492 1 94.25 202 GLU A N 1
ATOM 1522 C CA . GLU A 1 202 ? -3.076 -15.344 -14.195 1 94.25 202 GLU A CA 1
ATOM 1523 C C . GLU A 1 202 ? -2.246 -14.719 -15.312 1 94.25 202 GLU A C 1
ATOM 1525 O O . GLU A 1 202 ? -1.102 -15.109 -15.539 1 94.25 202 GLU A O 1
ATOM 1530 N N . ALA A 1 203 ? -2.879 -13.688 -15.953 1 94.25 203 ALA A N 1
ATOM 1531 C CA . ALA A 1 203 ? -2.211 -13.109 -17.109 1 94.25 203 ALA A CA 1
ATOM 1532 C C . ALA A 1 203 ? -2.201 -11.586 -17.031 1 94.25 203 ALA A C 1
ATOM 1534 O O . ALA A 1 203 ? -2.344 -10.898 -18.047 1 94.25 203 ALA A O 1
ATOM 1535 N N . GLY A 1 204 ? -2.201 -11.062 -15.875 1 94.12 204 GLY A N 1
ATOM 1536 C CA . GLY A 1 204 ? -1.855 -9.656 -15.68 1 94.12 204 GLY A CA 1
ATOM 1537 C C . GLY A 1 204 ? -3.066 -8.766 -15.484 1 94.12 204 GLY A C 1
ATOM 1538 O O . GLY A 1 204 ? -2.932 -7.609 -15.078 1 94.12 204 GLY A O 1
ATOM 1539 N N . MET A 1 205 ? -4.258 -9.328 -15.617 1 94.81 205 MET A N 1
ATOM 1540 C CA . MET A 1 205 ? -5.41 -8.438 -15.586 1 94.81 205 MET A CA 1
ATOM 1541 C C . MET A 1 205 ? -6.188 -8.594 -14.281 1 94.81 205 MET A C 1
ATOM 1543 O O . MET A 1 205 ? -7.09 -7.801 -13.992 1 94.81 205 MET A O 1
ATOM 1547 N N . SER A 1 206 ? -5.844 -9.562 -13.461 1 94.12 206 SER A N 1
ATOM 1548 C CA . SER A 1 206 ? -6.527 -9.695 -12.18 1 94.12 206 SER A CA 1
ATOM 1549 C C . SER A 1 206 ? -6.191 -8.531 -11.258 1 94.12 206 SER A C 1
ATOM 1551 O O . SER A 1 206 ? -7.016 -8.125 -10.438 1 94.12 206 SER A O 1
ATOM 1553 N N . GLY A 1 207 ? -4.996 -8.078 -11.273 1 91.19 207 GLY A N 1
ATOM 1554 C CA . GLY A 1 207 ? -4.59 -6.902 -10.516 1 91.19 207 GLY A CA 1
ATOM 1555 C C . GLY A 1 207 ? -4.406 -7.18 -9.039 1 91.19 207 GLY A C 1
ATOM 1556 O O . GLY A 1 207 ? -4.453 -6.262 -8.219 1 91.19 207 GLY A O 1
ATOM 1557 N N . GLU A 1 208 ? -4.16 -8.422 -8.656 1 91.25 208 GLU A N 1
ATOM 1558 C CA . GLU A 1 208 ? -3.959 -8.773 -7.254 1 91.25 208 GLU A CA 1
ATOM 1559 C C . GLU A 1 208 ? -2.701 -8.117 -6.691 1 91.25 208 GLU A C 1
ATOM 1561 O O . GLU A 1 208 ? -1.615 -8.266 -7.258 1 91.25 208 GLU A O 1
ATOM 1566 N N . LYS A 1 209 ? -2.844 -7.367 -5.625 1 93.5 209 LYS A N 1
ATOM 1567 C CA . LYS A 1 209 ? -1.76 -6.711 -4.898 1 93.5 209 LYS A CA 1
ATOM 1568 C C . LYS A 1 209 ? -1.046 -5.691 -5.777 1 93.5 209 LYS A C 1
ATOM 1570 O O . LYS A 1 209 ? 0.149 -5.441 -5.605 1 93.5 209 LYS A O 1
ATOM 1575 N N . LYS A 1 210 ? -1.743 -5.129 -6.746 1 93.62 210 LYS A N 1
ATOM 1576 C CA . LYS A 1 210 ? -1.197 -4.113 -7.641 1 93.62 210 LYS A CA 1
ATOM 1577 C C . LYS A 1 210 ? -2.135 -2.916 -7.75 1 93.62 210 LYS A C 1
ATOM 1579 O O . LYS A 1 210 ? -3.355 -3.08 -7.812 1 93.62 210 LYS A O 1
ATOM 1584 N N . ALA A 1 211 ? -1.478 -1.763 -7.754 1 94 211 ALA A N 1
ATOM 1585 C CA . ALA A 1 211 ? -2.27 -0.58 -8.078 1 94 211 ALA A CA 1
ATOM 1586 C C . ALA A 1 211 ? -2.615 -0.547 -9.57 1 94 211 ALA A C 1
ATOM 1588 O O . ALA A 1 211 ? -1.786 -0.897 -10.414 1 94 211 ALA A O 1
ATOM 1589 N N . GLY A 1 212 ? -3.887 -0.204 -9.867 1 93.75 212 GLY A N 1
ATOM 1590 C CA . GLY A 1 212 ? -4.27 -0.138 -11.273 1 93.75 212 GLY A CA 1
ATOM 1591 C C . GLY A 1 212 ? -5.625 0.507 -11.492 1 93.75 212 GLY A C 1
ATOM 1592 O O . GLY A 1 212 ? -6.48 0.481 -10.602 1 93.75 212 GLY A O 1
ATOM 1593 N N . TRP A 1 213 ? -5.828 0.974 -12.695 1 92.5 213 TRP A N 1
ATOM 1594 C CA . TRP A 1 213 ? -7.062 1.658 -13.07 1 92.5 213 TRP A CA 1
ATOM 1595 C C . TRP A 1 213 ? -8.234 0.684 -13.117 1 92.5 213 TRP A C 1
ATOM 1597 O O . TRP A 1 213 ? -9.383 1.07 -12.883 1 92.5 213 TRP A O 1
ATOM 1607 N N . SER A 1 214 ? -7.934 -0.535 -13.336 1 92.12 214 SER A N 1
ATOM 1608 C CA . SER A 1 214 ? -9 -1.533 -13.383 1 92.12 214 SER A CA 1
ATOM 1609 C C . SER A 1 214 ? -9.766 -1.586 -12.062 1 92.12 214 SER A C 1
ATOM 1611 O O . SER A 1 214 ? -10.984 -1.765 -12.062 1 92.12 214 SER A O 1
ATOM 1613 N N . HIS A 1 215 ? -9.039 -1.317 -10.969 1 92.19 215 HIS A N 1
ATOM 1614 C CA . HIS A 1 215 ? -9.672 -1.366 -9.656 1 92.19 215 HIS A CA 1
ATOM 1615 C C . HIS A 1 215 ? -10.406 -0.066 -9.344 1 92.19 215 HIS A C 1
ATOM 1617 O O . HIS A 1 215 ? -11.156 0.012 -8.375 1 92.19 215 HIS A O 1
ATOM 1623 N N . VAL A 1 216 ? -10.195 0.925 -10.141 1 93.38 216 VAL A N 1
ATOM 1624 C CA . VAL A 1 216 ? -10.883 2.201 -9.992 1 93.38 216 VAL A CA 1
ATOM 1625 C C . VAL A 1 216 ? -12.211 2.158 -10.758 1 93.38 216 VAL A C 1
ATOM 1627 O O . VAL A 1 216 ? -13.234 2.633 -10.258 1 93.38 216 VAL A O 1
ATOM 1630 N N . GLN A 1 217 ? -12.18 1.455 -11.875 1 92.06 217 GLN A N 1
ATOM 1631 C CA . GLN A 1 217 ? -13.352 1.407 -12.742 1 92.06 217 GLN A CA 1
ATOM 1632 C C . GLN A 1 217 ? -14.367 0.375 -12.242 1 92.06 217 GLN A C 1
ATOM 1634 O O . GLN A 1 217 ? -15.57 0.598 -12.312 1 92.06 217 GLN A O 1
ATOM 1639 N N . GLU A 1 218 ? -13.859 -0.768 -11.828 1 92.88 218 GLU A N 1
ATOM 1640 C CA . GLU A 1 218 ? -14.664 -1.835 -11.234 1 92.88 218 GLU A CA 1
ATOM 1641 C C . GLU A 1 218 ? -14.078 -2.295 -9.906 1 92.88 218 GLU A C 1
ATOM 1643 O O . GLU A 1 218 ? -12.867 -2.475 -9.781 1 92.88 218 GLU A O 1
ATOM 1648 N N . PRO A 1 219 ? -14.984 -2.455 -8.984 1 94.44 219 PRO A N 1
ATOM 1649 C CA . PRO A 1 219 ? -14.469 -2.783 -7.652 1 94.44 219 PRO A CA 1
ATOM 1650 C C . PRO A 1 219 ? -13.805 -4.16 -7.602 1 94.44 219 PRO A C 1
ATOM 1652 O O . PRO A 1 219 ? -14.312 -5.113 -8.195 1 94.44 219 PRO A O 1
ATOM 1655 N N . ARG A 1 220 ? -12.734 -4.316 -7.027 1 96.44 220 ARG A N 1
ATOM 1656 C CA . ARG A 1 220 ? -12.148 -5.531 -6.477 1 96.44 220 ARG A CA 1
ATOM 1657 C C . ARG A 1 220 ? -12.039 -5.449 -4.957 1 96.44 220 ARG A C 1
ATOM 1659 O O . ARG A 1 220 ? -10.969 -5.164 -4.418 1 96.44 220 ARG A O 1
ATOM 1666 N N . GLY A 1 221 ? -12.977 -5.738 -4.281 1 97.25 221 GLY A N 1
ATOM 1667 C CA . GLY A 1 221 ? -13.312 -5.418 -2.902 1 97.25 221 GLY A CA 1
ATOM 1668 C C . GLY A 1 221 ? -14.555 -4.559 -2.773 1 97.25 221 GLY A C 1
ATOM 1669 O O . GLY A 1 221 ? -15.43 -4.582 -3.643 1 97.25 221 GLY A O 1
ATOM 1670 N N . VAL A 1 222 ? -14.68 -3.857 -1.663 1 98.19 222 VAL A N 1
ATOM 1671 C CA . VAL A 1 222 ? -15.875 -3.064 -1.396 1 98.19 222 VAL A CA 1
ATOM 1672 C C . VAL A 1 222 ? -15.648 -1.62 -1.837 1 98.19 222 VAL A C 1
ATOM 1674 O O . VAL A 1 222 ? -14.625 -1.014 -1.492 1 98.19 222 VAL A O 1
ATOM 1677 N N . GLU A 1 223 ? -16.578 -1.128 -2.695 1 98.19 223 GLU A N 1
ATOM 1678 C CA . GLU A 1 223 ? -16.656 0.288 -3.039 1 98.19 223 GLU A CA 1
ATOM 1679 C C . GLU A 1 223 ? -17.391 1.075 -1.949 1 98.19 223 GLU A C 1
ATOM 1681 O O . GLU A 1 223 ? -18.531 0.778 -1.622 1 98.19 223 GLU A O 1
ATOM 1686 N N . ALA A 1 224 ? -16.641 2.121 -1.379 1 98.31 224 ALA A N 1
ATOM 1687 C CA . ALA A 1 224 ? -17.234 2.805 -0.23 1 98.31 224 ALA A CA 1
ATOM 1688 C C . ALA A 1 224 ? -17.062 4.316 -0.345 1 98.31 224 ALA A C 1
ATOM 1690 O O . ALA A 1 224 ? -16.141 4.797 -1.019 1 98.31 224 ALA A O 1
ATOM 1691 N N . MET A 1 225 ? -18.016 5.012 0.31 1 98.25 225 MET A N 1
ATOM 1692 C CA . MET A 1 225 ? -17.984 6.469 0.39 1 98.25 225 MET A CA 1
ATOM 1693 C C . MET A 1 225 ? -18.406 6.949 1.771 1 98.25 225 MET A C 1
ATOM 1695 O O . MET A 1 225 ? -19.25 6.316 2.416 1 98.25 225 MET A O 1
ATOM 1699 N N . ALA A 1 226 ? -17.781 7.977 2.271 1 98.69 226 ALA A N 1
ATOM 1700 C CA . ALA A 1 226 ? -18.156 8.68 3.494 1 98.69 226 ALA A CA 1
ATOM 1701 C C . ALA A 1 226 ? -18.172 10.195 3.277 1 98.69 226 ALA A C 1
ATOM 1703 O O . ALA A 1 226 ? -17.359 10.719 2.504 1 98.69 226 ALA A O 1
ATOM 1704 N N . TRP A 1 227 ? -19.156 10.914 3.951 1 98.62 227 TRP A N 1
ATOM 1705 C CA . TRP A 1 227 ? -19.172 12.375 3.824 1 98.62 227 TRP A CA 1
ATOM 1706 C C . TRP A 1 227 ? -19.75 13.023 5.074 1 98.62 227 TRP A C 1
ATOM 1708 O O . TRP A 1 227 ? -20.469 12.383 5.836 1 98.62 227 TRP A O 1
ATOM 1718 N N . GLY A 1 228 ? -19.297 14.227 5.344 1 98.5 228 GLY A N 1
ATOM 1719 C CA . GLY A 1 228 ? -19.797 15.039 6.445 1 98.5 228 GLY A CA 1
ATOM 1720 C C . GLY A 1 228 ? -19.578 16.531 6.227 1 98.5 228 GLY A C 1
ATOM 1721 O O . GLY A 1 228 ? -18.906 16.922 5.277 1 98.5 228 GLY A O 1
ATOM 1722 N N . MET A 1 229 ? -20.266 17.281 7.121 1 98.56 229 MET A N 1
ATOM 1723 C CA . MET A 1 229 ? -20.156 18.75 7.074 1 98.56 229 MET A CA 1
ATOM 1724 C C . MET A 1 229 ? -19.391 19.281 8.281 1 98.56 229 MET A C 1
ATOM 1726 O O . MET A 1 229 ? -19.406 18.656 9.352 1 98.56 229 MET A O 1
ATOM 1730 N N . ILE A 1 230 ? -18.734 20.391 8.055 1 98.69 230 ILE A N 1
ATOM 1731 C CA . ILE A 1 230 ? -18.062 21.109 9.133 1 98.69 230 ILE A CA 1
ATOM 1732 C C . ILE A 1 230 ? -18.5 22.578 9.117 1 98.69 230 ILE A C 1
ATOM 1734 O O . ILE A 1 230 ? -18.422 23.25 8.086 1 98.69 230 ILE A O 1
ATOM 1738 N N . SER A 1 231 ? -18.953 23.078 10.289 1 98.44 231 SER A N 1
ATOM 1739 C CA . SER A 1 231 ? -19.281 24.5 10.406 1 98.44 231 SER A CA 1
ATOM 1740 C C . SER A 1 231 ? -18.031 25.328 10.664 1 98.44 231 SER A C 1
ATOM 1742 O O . SER A 1 231 ? -17.016 24.812 11.156 1 98.44 231 SER A O 1
ATOM 1744 N N . ASN A 1 232 ? -18.156 26.562 10.312 1 98.25 232 ASN A N 1
ATOM 1745 C CA . ASN A 1 232 ? -17.016 27.469 10.531 1 98.25 232 ASN A CA 1
ATOM 1746 C C . ASN A 1 232 ? -16.688 27.594 12.016 1 98.25 232 ASN A C 1
ATOM 1748 O O . ASN A 1 232 ? -15.516 27.688 12.383 1 98.25 232 ASN A O 1
ATOM 1752 N N . GLU A 1 233 ? -17.641 27.625 12.891 1 98.31 233 GLU A N 1
ATOM 1753 C CA . GLU A 1 233 ? -17.453 27.734 14.328 1 98.31 233 GLU A CA 1
ATOM 1754 C C . GLU A 1 233 ? -16.641 26.562 14.867 1 98.31 233 GLU A C 1
ATOM 1756 O O . GLU A 1 233 ? -15.703 26.75 15.641 1 98.31 233 GLU A O 1
ATOM 1761 N N . VAL A 1 234 ? -16.969 25.406 14.422 1 98.44 234 VAL A N 1
ATOM 1762 C CA . VAL A 1 234 ? -16.297 24.203 14.875 1 98.44 234 VAL A CA 1
ATOM 1763 C C . VAL A 1 234 ? -14.859 24.188 14.367 1 98.44 234 VAL A C 1
ATOM 1765 O O . VAL A 1 234 ? -13.938 23.844 15.102 1 98.44 234 VAL A O 1
ATOM 1768 N N . ALA A 1 235 ? -14.68 24.547 13.109 1 98.31 235 ALA A N 1
ATOM 1769 C CA . ALA A 1 235 ? -13.336 24.578 12.531 1 98.31 235 ALA A CA 1
ATOM 1770 C C . ALA A 1 235 ? -12.43 25.547 13.297 1 98.31 235 ALA A C 1
ATOM 1772 O O . ALA A 1 235 ? -11.305 25.188 13.648 1 98.31 235 ALA A O 1
ATOM 1773 N N . GLU A 1 236 ? -12.914 26.703 13.625 1 97.5 236 GLU A N 1
ATOM 1774 C CA . GLU A 1 236 ? -12.125 27.703 14.344 1 97.5 236 GLU A CA 1
ATOM 1775 C C . GLU A 1 236 ? -11.789 27.219 15.75 1 97.5 236 GLU A C 1
ATOM 1777 O O . GLU A 1 236 ? -10.656 27.391 16.219 1 97.5 236 GLU A O 1
ATOM 1782 N N . GLU A 1 237 ? -12.648 26.578 16.344 1 97.38 237 GLU A N 1
ATOM 1783 C CA . GLU A 1 237 ? -12.469 26.156 17.734 1 97.38 237 GLU A CA 1
ATOM 1784 C C . GLU A 1 237 ? -11.555 24.938 17.828 1 97.38 237 GLU A C 1
ATOM 1786 O O . GLU A 1 237 ? -10.656 24.891 18.672 1 97.38 237 GLU A O 1
ATOM 1791 N N . LEU A 1 238 ? -11.75 23.984 16.922 1 97.12 238 LEU A N 1
ATOM 1792 C CA . LEU A 1 238 ? -11.117 22.672 17.109 1 97.12 238 LEU A CA 1
ATOM 1793 C C . LEU A 1 238 ? -9.914 22.516 16.188 1 97.12 238 LEU A C 1
ATOM 1795 O O . LEU A 1 238 ? -8.984 21.766 16.484 1 97.12 238 LEU A O 1
ATOM 1799 N N . LEU A 1 239 ? -9.953 23.234 15.055 1 96.5 239 LEU A N 1
ATOM 1800 C CA . LEU A 1 239 ? -8.883 23.047 14.078 1 96.5 239 LEU A CA 1
ATOM 1801 C C . LEU A 1 239 ? -8.031 24.312 13.969 1 96.5 239 LEU A C 1
ATOM 1803 O O . LEU A 1 239 ? -6.992 24.312 13.305 1 96.5 239 LEU A O 1
ATOM 1807 N N . GLY A 1 240 ? -8.469 25.406 14.508 1 95.31 240 GLY A N 1
ATOM 1808 C CA . GLY A 1 240 ? -7.672 26.609 14.625 1 95.31 240 GLY A CA 1
ATOM 1809 C C . GLY A 1 240 ? -7.633 27.422 13.344 1 95.31 240 GLY A C 1
ATOM 1810 O O . GLY A 1 240 ? -6.723 28.234 13.148 1 95.31 240 GLY A O 1
ATOM 1811 N N . CYS A 1 241 ? -8.594 27.172 12.398 1 96 241 CYS A N 1
ATOM 1812 C CA . CYS A 1 241 ? -8.656 27.906 11.141 1 96 241 CYS A CA 1
ATOM 1813 C C . CYS A 1 241 ? -10.078 27.906 10.586 1 96 241 CYS A C 1
ATOM 1815 O O . CYS A 1 241 ? -10.961 27.219 11.117 1 96 241 CYS A O 1
ATOM 1817 N N . SER A 1 242 ? -10.289 28.734 9.562 1 97.44 242 SER A N 1
ATOM 1818 C CA . SER A 1 242 ? -11.609 28.797 8.945 1 97.44 242 SER A CA 1
ATOM 1819 C C . SER A 1 242 ? -11.828 27.641 7.98 1 97.44 242 SER A C 1
ATOM 1821 O O . SER A 1 242 ? -10.867 27.031 7.5 1 97.44 242 SER A O 1
ATOM 1823 N N . THR A 1 243 ? -13.125 27.375 7.723 1 98.44 243 THR A N 1
ATOM 1824 C CA . THR A 1 243 ? -13.461 26.375 6.719 1 98.44 243 THR A CA 1
ATOM 1825 C C . THR A 1 243 ? -12.977 26.812 5.336 1 98.44 243 THR A C 1
ATOM 1827 O O . THR A 1 243 ? -12.602 25.984 4.512 1 98.44 243 THR A O 1
ATOM 1830 N N . GLU A 1 244 ? -12.969 28.094 5.078 1 97.62 244 GLU A N 1
ATOM 1831 C CA . GLU A 1 244 ? -12.453 28.594 3.811 1 97.62 244 GLU A CA 1
ATOM 1832 C C . GLU A 1 244 ? -10.969 28.297 3.662 1 97.62 244 GLU A C 1
ATOM 1834 O O . GLU A 1 244 ? -10.508 27.938 2.578 1 97.62 244 GLU A O 1
ATOM 1839 N N . ALA A 1 245 ? -10.211 28.484 4.746 1 97 245 ALA A N 1
ATOM 1840 C CA . ALA A 1 245 ? -8.781 28.188 4.719 1 97 245 ALA A CA 1
ATOM 1841 C C . ALA A 1 245 ? -8.539 26.703 4.422 1 97 245 ALA A C 1
ATOM 1843 O O . ALA A 1 245 ? -7.625 26.359 3.664 1 97 245 ALA A O 1
ATOM 1844 N N . ILE A 1 246 ? -9.352 25.844 4.988 1 98.19 246 ILE A N 1
ATOM 1845 C CA . ILE A 1 246 ? -9.227 24.406 4.734 1 98.19 246 ILE A CA 1
ATOM 1846 C C . ILE A 1 246 ? -9.539 24.125 3.27 1 98.19 246 ILE A C 1
ATOM 1848 O O . ILE A 1 246 ? -8.82 23.359 2.613 1 98.19 246 ILE A O 1
ATOM 1852 N N . TYR A 1 247 ? -10.586 24.781 2.734 1 97.94 247 TYR A N 1
ATOM 1853 C CA . TYR A 1 247 ? -10.977 24.609 1.342 1 97.94 247 TYR A CA 1
ATOM 1854 C C . TYR A 1 247 ? -9.852 25.016 0.401 1 97.94 247 TYR A C 1
ATOM 1856 O O . TYR A 1 247 ? -9.516 24.297 -0.54 1 97.94 247 TYR A O 1
ATOM 1864 N N . GLN A 1 248 ? -9.258 26.141 0.656 1 95.75 248 GLN A N 1
ATOM 1865 C CA . GLN A 1 248 ? -8.164 26.641 -0.175 1 95.75 248 GLN A CA 1
ATOM 1866 C C . GLN A 1 248 ? -6.949 25.719 -0.088 1 95.75 248 GLN A C 1
ATOM 1868 O O . GLN A 1 248 ? -6.293 25.453 -1.097 1 95.75 248 GLN A O 1
ATOM 1873 N N . THR A 1 249 ? -6.656 25.25 1.092 1 96.56 249 THR A N 1
ATOM 1874 C CA . THR A 1 249 ? -5.543 24.328 1.322 1 96.56 249 THR A CA 1
ATOM 1875 C C . THR A 1 249 ? -5.711 23.062 0.497 1 96.56 249 THR A C 1
ATOM 1877 O O . THR A 1 249 ? -4.777 22.625 -0.184 1 96.56 249 THR A O 1
ATOM 1880 N N . LEU A 1 250 ? -6.906 22.5 0.516 1 97.25 250 LEU A N 1
ATOM 1881 C CA . LEU A 1 250 ? -7.176 21.266 -0.2 1 97.25 250 LEU A CA 1
ATOM 1882 C C . LEU A 1 250 ? -7.18 21.484 -1.707 1 97.25 250 LEU A C 1
ATOM 1884 O O . LEU A 1 250 ? -6.723 20.641 -2.473 1 97.25 250 LEU A O 1
ATOM 1888 N N . SER A 1 251 ? -7.656 22.672 -2.104 1 95.12 251 SER A N 1
ATOM 1889 C CA . SER A 1 251 ? -7.672 23.016 -3.523 1 95.12 251 SER A CA 1
ATOM 1890 C C . SER A 1 251 ? -6.254 23.109 -4.082 1 95.12 251 SER A C 1
ATOM 1892 O O . SER A 1 251 ? -5.965 22.578 -5.156 1 95.12 251 SER A O 1
ATOM 1894 N N . ARG A 1 252 ? -5.398 23.766 -3.408 1 94.69 252 ARG A N 1
ATOM 1895 C CA . ARG A 1 252 ? -4.004 23.891 -3.824 1 94.69 252 ARG A CA 1
ATOM 1896 C C . ARG A 1 252 ? -3.307 22.547 -3.834 1 94.69 252 ARG A C 1
ATOM 1898 O O . ARG A 1 252 ? -2.518 22.25 -4.734 1 94.69 252 ARG A O 1
ATOM 1905 N N . ALA A 1 253 ? -3.605 21.703 -2.834 1 96.44 253 ALA A N 1
ATOM 1906 C CA . ALA A 1 253 ? -2.998 20.375 -2.752 1 96.44 253 ALA A CA 1
ATOM 1907 C C . ALA A 1 253 ? -3.434 19.5 -3.926 1 96.44 253 ALA A C 1
ATOM 1909 O O . ALA A 1 253 ? -2.643 18.719 -4.445 1 96.44 253 ALA A O 1
ATOM 1910 N N . GLN A 1 254 ? -4.66 19.641 -4.34 1 95.5 254 GLN A N 1
ATOM 1911 C CA . GLN A 1 254 ? -5.152 18.875 -5.48 1 95.5 254 GLN A CA 1
ATOM 1912 C C . GLN A 1 254 ? -4.434 19.281 -6.766 1 95.5 254 GLN A C 1
ATOM 1914 O O . GLN A 1 254 ? -4.082 18.422 -7.578 1 95.5 254 GLN A O 1
ATOM 1919 N N . ALA A 1 255 ? -4.211 20.578 -6.918 1 95.06 255 ALA A N 1
ATOM 1920 C CA . ALA A 1 255 ? -3.467 21.047 -8.086 1 95.06 255 ALA A CA 1
ATOM 1921 C C . ALA A 1 255 ? -2.041 20.5 -8.078 1 95.06 255 ALA A C 1
ATOM 1923 O O . ALA A 1 255 ? -1.528 20.062 -9.109 1 95.06 255 ALA A O 1
ATOM 1924 N N . GLY A 1 256 ? -1.427 20.531 -6.922 1 95.5 256 GLY A N 1
ATOM 1925 C CA . GLY A 1 256 ? -0.091 19.969 -6.797 1 95.5 256 GLY A CA 1
ATOM 1926 C C . GLY A 1 256 ? -0.037 18.469 -7.09 1 95.5 256 GLY A C 1
ATOM 1927 O O . GLY A 1 256 ? 0.917 18 -7.707 1 95.5 256 GLY A O 1
ATOM 1928 N N . SER A 1 257 ? -1.057 17.766 -6.691 1 95.56 257 SER A N 1
ATOM 1929 C CA . SER A 1 257 ? -1.1 16.328 -6.879 1 95.56 257 SER A CA 1
ATOM 1930 C C . SER A 1 257 ? -1.188 15.961 -8.359 1 95.56 257 SER A C 1
ATOM 1932 O O . SER A 1 257 ? -0.635 14.945 -8.789 1 95.56 257 SER A O 1
ATOM 1934 N N . VAL A 1 258 ? -1.851 16.781 -9.148 1 92.94 258 VAL A N 1
ATOM 1935 C CA . VAL A 1 258 ? -1.929 16.578 -10.586 1 92.94 258 VAL A CA 1
ATOM 1936 C C . VAL A 1 258 ? -0.535 16.688 -11.203 1 92.94 258 VAL A C 1
ATOM 1938 O O . VAL A 1 258 ? -0.127 15.828 -11.992 1 92.94 258 VAL A O 1
ATOM 1941 N N . ARG A 1 259 ? 0.135 17.672 -10.758 1 92.69 259 ARG A N 1
ATOM 1942 C CA . ARG A 1 259 ? 1.476 17.891 -11.289 1 92.69 259 ARG A CA 1
ATOM 1943 C C . ARG A 1 259 ? 2.416 16.75 -10.898 1 92.69 259 ARG A C 1
ATOM 1945 O O . ARG A 1 259 ? 3.295 16.375 -11.672 1 92.69 259 ARG A O 1
ATOM 1952 N N . ALA A 1 260 ? 2.217 16.219 -9.734 1 94 260 ALA A N 1
ATOM 1953 C CA . ALA A 1 260 ? 3.066 15.148 -9.219 1 94 260 ALA A CA 1
ATOM 1954 C C . ALA A 1 260 ? 2.697 13.805 -9.844 1 94 260 ALA A C 1
ATOM 1956 O O . ALA A 1 260 ? 3.406 12.812 -9.664 1 94 260 ALA A O 1
ATOM 1957 N N . GLY A 1 261 ? 1.651 13.727 -10.664 1 94.56 261 GLY A N 1
ATOM 1958 C CA . GLY A 1 261 ? 1.192 12.469 -11.219 1 94.56 261 GLY A CA 1
ATOM 1959 C C . GLY A 1 261 ? 0.713 11.492 -10.164 1 94.56 261 GLY A C 1
ATOM 1960 O O . GLY A 1 261 ? 0.996 10.289 -10.242 1 94.56 261 GLY A O 1
ATOM 1961 N N . GLU A 1 262 ? 0.007 12.008 -9.172 1 94.06 262 GLU A N 1
ATOM 1962 C CA . GLU A 1 262 ? -0.493 11.148 -8.109 1 94.06 262 GLU A CA 1
ATOM 1963 C C . GLU A 1 262 ? -1.634 10.266 -8.602 1 94.06 262 GLU A C 1
ATOM 1965 O O . GLU A 1 262 ? -2.455 10.695 -9.414 1 94.06 262 GLU A O 1
ATOM 1970 N N . PHE A 1 263 ? -1.674 8.992 -8.148 1 93 263 PHE A N 1
ATOM 1971 C CA . PHE A 1 263 ? -2.734 8.023 -8.422 1 93 263 PHE A CA 1
ATOM 1972 C C . PHE A 1 263 ? -3.891 8.211 -7.445 1 93 263 PHE A C 1
ATOM 1974 O O . PHE A 1 263 ? -3.988 7.496 -6.445 1 93 263 PHE A O 1
ATOM 1981 N N . GLY A 1 264 ? -4.836 9.141 -7.809 1 91.38 264 GLY A N 1
ATOM 1982 C CA . GLY A 1 264 ? -5.848 9.602 -6.875 1 91.38 264 GLY A CA 1
ATOM 1983 C C . GLY A 1 264 ? -5.352 10.703 -5.953 1 91.38 264 GLY A C 1
ATOM 1984 O O . GLY A 1 264 ? -4.281 11.273 -6.184 1 91.38 264 GLY A O 1
ATOM 1985 N N . TYR A 1 265 ? -6.254 11.109 -5.012 1 93.06 265 TYR A N 1
ATOM 1986 C CA . TYR A 1 265 ? -5.785 12.086 -4.031 1 93.06 265 TYR A CA 1
ATOM 1987 C C . TYR A 1 265 ? -6.641 12.047 -2.771 1 93.06 265 TYR A C 1
ATOM 1989 O O . TYR A 1 265 ? -7.867 12.125 -2.844 1 93.06 265 TYR A O 1
ATOM 1997 N N . ALA A 1 266 ? -5.836 11.867 -1.72 1 92.94 266 ALA A N 1
ATOM 1998 C CA . ALA A 1 266 ? -6.281 12.156 -0.36 1 92.94 266 ALA A CA 1
ATOM 1999 C C . ALA A 1 266 ? -5.152 12.758 0.471 1 92.94 266 ALA A C 1
ATOM 2001 O O . ALA A 1 266 ? -4.059 13 -0.042 1 92.94 266 ALA A O 1
ATOM 2002 N N . GLY A 1 267 ? -5.438 13.133 1.671 1 92.62 267 GLY A N 1
ATOM 2003 C CA . GLY A 1 267 ? -4.41 13.695 2.531 1 92.62 267 GLY A CA 1
ATOM 2004 C C . GLY A 1 267 ? -3.531 12.648 3.184 1 92.62 267 GLY A C 1
ATOM 2005 O O . GLY A 1 267 ? -2.35 12.523 2.854 1 92.62 267 GLY A O 1
ATOM 2006 N N . ASN A 1 268 ? -4.066 11.922 4.023 1 93.44 268 ASN A N 1
ATOM 2007 C CA . ASN A 1 268 ? -3.361 10.961 4.863 1 93.44 268 ASN A CA 1
ATOM 2008 C C . ASN A 1 268 ? -4.176 9.688 5.066 1 93.44 268 ASN A C 1
ATOM 2010 O O . ASN A 1 268 ? -3.947 8.945 6.023 1 93.44 268 ASN A O 1
ATOM 2014 N N . ALA A 1 269 ? -5.031 9.367 4.16 1 96.88 269 ALA A N 1
ATOM 2015 C CA . ALA A 1 269 ? -6.035 8.312 4.312 1 96.88 269 ALA A CA 1
ATOM 2016 C C . ALA A 1 269 ? -5.379 6.953 4.523 1 96.88 269 ALA A C 1
ATOM 2018 O O . ALA A 1 269 ? -5.824 6.164 5.359 1 96.88 269 ALA A O 1
ATOM 2019 N N . MET A 1 270 ? -4.289 6.66 3.867 1 97.12 270 MET A N 1
ATOM 2020 C CA . MET A 1 270 ? -3.713 5.32 3.844 1 97.12 270 MET A CA 1
ATOM 2021 C C . MET A 1 270 ? -3.092 4.969 5.191 1 97.12 270 MET A C 1
ATOM 2023 O O . MET A 1 270 ? -2.926 3.793 5.52 1 97.12 270 MET A O 1
ATOM 2027 N N . ASN A 1 271 ? -2.775 5.996 6.016 1 96.94 271 ASN A N 1
ATOM 2028 C CA . ASN A 1 271 ? -2.297 5.699 7.359 1 96.94 271 ASN A CA 1
ATOM 2029 C C . ASN A 1 271 ? -3.361 4.984 8.188 1 96.94 271 ASN A C 1
ATOM 2031 O O . ASN A 1 271 ? -3.078 3.979 8.836 1 96.94 271 ASN A O 1
ATOM 2035 N N . VAL A 1 272 ? -4.574 5.445 8.078 1 97.94 272 VAL A N 1
ATOM 2036 C CA . VAL A 1 272 ? -5.668 4.867 8.859 1 97.94 272 VAL A CA 1
ATOM 2037 C C . VAL A 1 272 ? -6.09 3.535 8.242 1 97.94 272 VAL A C 1
ATOM 2039 O O . VAL A 1 272 ? -6.332 2.561 8.953 1 97.94 272 VAL A O 1
ATOM 2042 N N . VAL A 1 273 ? -6.176 3.479 6.918 1 98.5 273 VAL A N 1
ATOM 2043 C CA . VAL A 1 273 ? -6.559 2.24 6.246 1 98.5 273 VAL A CA 1
ATOM 2044 C C . VAL A 1 273 ? -5.594 1.122 6.633 1 98.5 273 VAL A C 1
ATOM 2046 O O . VAL A 1 273 ? -6.02 0.04 7.043 1 98.5 273 VAL A O 1
ATOM 2049 N N . THR A 1 274 ? -4.305 1.401 6.613 1 98.44 274 THR A N 1
ATOM 2050 C CA . THR A 1 274 ? -3.273 0.418 6.926 1 98.44 274 THR A CA 1
ATOM 2051 C C . THR A 1 274 ? -3.352 -0.005 8.391 1 98.44 274 THR A C 1
ATOM 2053 O O . THR A 1 274 ? -3.287 -1.196 8.703 1 98.44 274 THR A O 1
ATOM 2056 N N . ALA A 1 275 ? -3.525 0.986 9.258 1 98.38 275 ALA A N 1
ATOM 2057 C CA . ALA A 1 275 ? -3.576 0.702 10.695 1 98.38 275 ALA A CA 1
ATOM 2058 C C . ALA A 1 275 ? -4.75 -0.214 11.023 1 98.38 275 ALA A C 1
ATOM 2060 O O . ALA A 1 275 ? -4.609 -1.146 11.82 1 98.38 275 ALA A O 1
ATOM 2061 N N . ILE A 1 276 ? -5.895 -0.008 10.43 1 98.75 276 ILE A N 1
ATOM 2062 C CA . ILE A 1 276 ? -7.07 -0.832 10.688 1 98.75 276 ILE A CA 1
ATOM 2063 C C . ILE A 1 276 ? -6.891 -2.205 10.047 1 98.75 276 ILE A C 1
ATOM 2065 O O . ILE A 1 276 ? -7.316 -3.219 10.609 1 98.75 276 ILE A O 1
ATOM 2069 N N . PHE A 1 277 ? -6.242 -2.314 8.852 1 98.56 277 P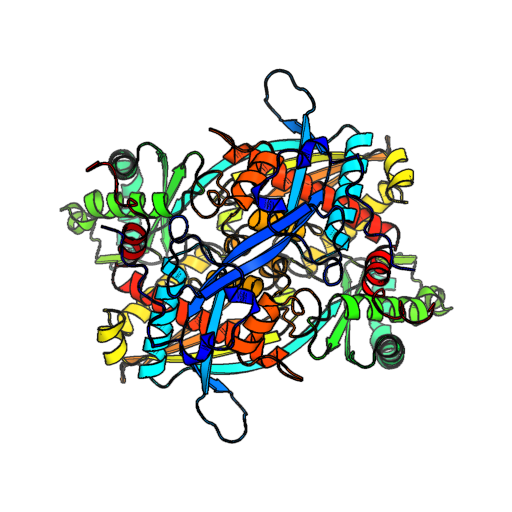HE A N 1
ATOM 2070 C CA . PHE A 1 277 ? -5.957 -3.6 8.227 1 98.56 277 PHE A CA 1
ATOM 2071 C C . PHE A 1 277 ? -5.145 -4.488 9.156 1 98.56 277 PHE A C 1
ATOM 2073 O O . PHE A 1 277 ? -5.488 -5.652 9.375 1 98.56 277 PHE A O 1
ATOM 2080 N N . ILE A 1 278 ? -4.121 -3.889 9.742 1 98 278 ILE A N 1
ATOM 2081 C CA . ILE A 1 278 ? -3.27 -4.656 10.648 1 98 278 ILE A CA 1
ATOM 2082 C C . ILE A 1 278 ? -4.062 -5.051 11.891 1 98 278 ILE A C 1
ATOM 2084 O O . ILE A 1 278 ? -4.043 -6.211 12.305 1 98 278 ILE A O 1
ATOM 2088 N N . ALA A 1 279 ? -4.84 -4.18 12.43 1 97.94 279 ALA A N 1
ATOM 2089 C CA . ALA A 1 279 ? -5.559 -4.398 13.68 1 97.94 279 ALA A CA 1
ATOM 2090 C C . ALA A 1 279 ? -6.617 -5.488 13.523 1 97.94 279 ALA A C 1
ATOM 2092 O O . ALA A 1 279 ? -6.875 -6.25 14.461 1 97.94 279 ALA A O 1
ATOM 2093 N N . THR A 1 280 ? -7.195 -5.609 12.312 1 98 280 THR A N 1
ATOM 2094 C CA . THR A 1 280 ? -8.352 -6.48 12.141 1 98 280 THR A CA 1
ATOM 2095 C C . THR A 1 280 ? -7.98 -7.73 11.352 1 98 280 THR A C 1
ATOM 2097 O O . THR A 1 280 ? -8.852 -8.508 10.969 1 98 280 THR A O 1
ATOM 2100 N N . GLY A 1 281 ? -6.734 -7.887 11.016 1 96.5 281 GLY A N 1
ATOM 2101 C CA . GLY A 1 281 ? -6.262 -9.109 10.391 1 96.5 281 GLY A CA 1
ATOM 2102 C C . GLY A 1 281 ? -6.57 -9.188 8.914 1 96.5 281 GLY A C 1
ATOM 2103 O O . GLY A 1 281 ? -6.793 -10.273 8.367 1 96.5 281 GLY A O 1
ATOM 2104 N N . GLN A 1 282 ? -6.691 -8.023 8.227 1 97.44 282 GLN A N 1
ATOM 2105 C CA . GLN A 1 282 ? -6.844 -8.008 6.777 1 97.44 282 GLN A CA 1
ATOM 2106 C C . GLN A 1 282 ? -5.527 -8.352 6.086 1 97.44 282 GLN A C 1
ATOM 2108 O O . GLN A 1 282 ? -4.48 -8.43 6.73 1 97.44 282 GLN A O 1
ATOM 2113 N N . ASP A 1 283 ? -5.57 -8.68 4.785 1 95.62 283 ASP A N 1
ATOM 2114 C CA . ASP A 1 283 ? -4.371 -8.82 3.965 1 95.62 283 ASP A CA 1
ATOM 2115 C C . ASP A 1 283 ? -3.74 -7.457 3.686 1 95.62 283 ASP A C 1
ATOM 2117 O O . ASP A 1 283 ? -4.16 -6.746 2.77 1 95.62 283 ASP A O 1
ATOM 2121 N N . VAL A 1 284 ? -2.637 -7.137 4.395 1 97.38 284 VAL A N 1
ATOM 2122 C CA . VAL A 1 284 ? -2.082 -5.789 4.398 1 97.38 284 VAL A CA 1
ATOM 2123 C C . VAL A 1 284 ? -1.41 -5.504 3.057 1 97.38 284 VAL A C 1
ATOM 2125 O O . VAL A 1 284 ? -1.316 -4.348 2.633 1 97.38 284 VAL A O 1
ATOM 2128 N N . ALA A 1 285 ? -0.986 -6.52 2.35 1 96.75 285 ALA A N 1
ATOM 2129 C CA . ALA A 1 285 ? -0.38 -6.316 1.037 1 96.75 285 ALA A CA 1
ATOM 2130 C C . ALA A 1 285 ? -1.382 -5.715 0.056 1 96.75 285 ALA A C 1
ATOM 2132 O O . ALA A 1 285 ? -0.995 -5.16 -0.976 1 96.75 285 ALA A O 1
ATOM 2133 N N . SER A 1 286 ? -2.689 -5.723 0.388 1 96.56 286 SER A N 1
ATOM 2134 C CA . SER A 1 286 ? -3.736 -5.188 -0.478 1 96.56 286 SER A CA 1
ATOM 2135 C C . SER A 1 286 ? -3.816 -3.67 -0.378 1 96.56 286 SER A C 1
ATOM 2137 O O . SER A 1 286 ? -4.582 -3.033 -1.107 1 96.56 286 SER A O 1
ATOM 2139 N N . ILE A 1 287 ? -2.965 -3.057 0.408 1 97.19 287 ILE A N 1
ATOM 2140 C CA . ILE A 1 287 ? -2.852 -1.603 0.425 1 97.19 287 ILE A CA 1
ATOM 2141 C C . ILE A 1 287 ? -2.43 -1.102 -0.954 1 97.19 287 ILE A C 1
ATOM 2143 O O . ILE A 1 287 ? -2.869 -0.038 -1.397 1 97.19 287 ILE A O 1
ATOM 2147 N N . SER A 1 288 ? -1.681 -1.893 -1.641 1 95.06 288 SER A N 1
ATOM 2148 C CA . SER A 1 288 ? -1.254 -1.527 -2.988 1 95.06 288 SER A CA 1
ATOM 2149 C C . SER A 1 288 ? -2.441 -1.451 -3.941 1 95.06 288 SER A C 1
ATOM 2151 O O . SER A 1 288 ? -2.469 -0.607 -4.84 1 95.06 288 SER A O 1
ATOM 2153 N N . GLU A 1 289 ? -3.438 -2.246 -3.809 1 92.75 289 GLU A N 1
ATOM 2154 C CA . GLU A 1 289 ? -4.57 -2.217 -4.727 1 92.75 289 GLU A CA 1
ATOM 2155 C C . GLU A 1 289 ? -5.672 -1.291 -4.219 1 92.75 289 GLU A C 1
ATOM 2157 O O . GLU A 1 289 ? -6.582 -0.932 -4.969 1 92.75 289 GLU A O 1
ATOM 2162 N N . SER A 1 290 ? -5.539 -0.781 -2.951 1 94.06 290 SER A N 1
ATOM 2163 C CA . SER A 1 290 ? -6.562 0.061 -2.336 1 94.06 290 SER A CA 1
ATOM 2164 C C . SER A 1 290 ? -6.148 1.529 -2.35 1 94.06 290 SER A C 1
ATOM 2166 O O . SER A 1 290 ? -6.906 2.396 -1.91 1 94.06 290 SER A O 1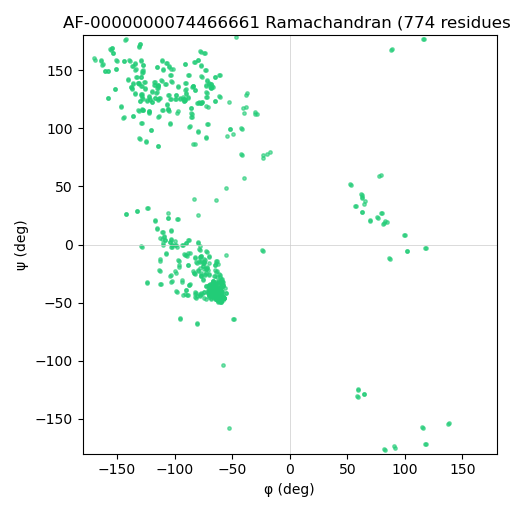
ATOM 2168 N N . CYS A 1 291 ? -5.082 1.841 -2.941 1 94.69 291 CYS A N 1
ATOM 2169 C CA . CYS A 1 291 ? -4.449 3.111 -2.604 1 94.69 291 CYS A CA 1
ATOM 2170 C C . CYS A 1 291 ? -5 4.242 -3.463 1 94.69 291 CYS A C 1
ATOM 2172 O O . CYS A 1 291 ? -4.695 5.41 -3.229 1 94.69 291 CYS A O 1
ATOM 2174 N N . TRP A 1 292 ? -5.836 3.934 -4.465 1 95.5 292 TRP A N 1
ATOM 2175 C CA . TRP A 1 292 ? -6.52 5.023 -5.156 1 95.5 292 TRP A CA 1
ATOM 2176 C C . TRP A 1 292 ? -7.668 5.566 -4.312 1 95.5 292 TRP A C 1
ATOM 2178 O O . TRP A 1 292 ? -8.555 4.809 -3.9 1 95.5 292 TRP A O 1
ATOM 2188 N N . THR A 1 293 ? -7.656 6.852 -3.996 1 96 293 THR A N 1
ATOM 2189 C CA . THR A 1 293 ? -8.688 7.523 -3.215 1 96 293 THR A CA 1
ATOM 2190 C C . THR A 1 293 ? -9.008 8.891 -3.807 1 96 293 THR A C 1
ATOM 2192 O O . THR A 1 293 ? -8.227 9.438 -4.586 1 96 293 THR A O 1
ATOM 2195 N N . GLN A 1 294 ? -10.203 9.398 -3.482 1 96.88 294 GLN A N 1
ATOM 2196 C CA . GLN A 1 294 ? -10.562 10.742 -3.912 1 96.88 294 GLN A CA 1
ATOM 2197 C C . GLN A 1 294 ? -11.234 11.523 -2.781 1 96.88 294 GLN A C 1
ATOM 2199 O O . GLN A 1 294 ? -12.336 11.18 -2.355 1 96.88 294 GLN A O 1
ATOM 2204 N N . LEU A 1 295 ? -10.531 12.492 -2.303 1 98.06 295 LEU A N 1
ATOM 2205 C CA . LEU A 1 295 ? -11.07 13.469 -1.362 1 98.06 295 LEU A CA 1
ATOM 2206 C C . LEU A 1 295 ? -11.633 14.68 -2.1 1 98.06 295 LEU A C 1
ATOM 2208 O O . LEU A 1 295 ? -10.922 15.328 -2.869 1 98.06 295 LEU A O 1
ATOM 2212 N N . THR A 1 296 ? -12.945 15.016 -1.866 1 97.69 296 THR A N 1
ATOM 2213 C CA . THR A 1 296 ? -13.594 16.109 -2.572 1 97.69 296 THR A CA 1
ATOM 2214 C C . THR A 1 296 ? -14.133 17.156 -1.586 1 97.69 296 THR A C 1
ATOM 2216 O O . THR A 1 296 ? -15.055 16.875 -0.82 1 97.69 296 THR A O 1
ATOM 2219 N N . PRO A 1 297 ? -13.562 18.328 -1.611 1 98.19 297 PRO A N 1
ATOM 2220 C CA . PRO A 1 297 ? -14.117 19.438 -0.831 1 98.19 297 PRO A CA 1
ATOM 2221 C C . PRO A 1 297 ? -15.141 20.25 -1.61 1 98.19 297 PRO A C 1
ATOM 2223 O O . PRO A 1 297 ? -14.953 20.516 -2.803 1 98.19 297 PRO A O 1
ATOM 2226 N N . GLU A 1 298 ? -16.281 20.547 -0.988 1 98.06 298 GLU A N 1
ATOM 2227 C CA . GLU A 1 298 ? -17.281 21.469 -1.488 1 98.06 298 GLU A CA 1
ATOM 2228 C C . GLU A 1 298 ? -17.578 22.578 -0.473 1 98.06 298 GLU A C 1
ATOM 2230 O O . GLU A 1 298 ? -18 22.297 0.654 1 98.06 298 GLU A O 1
ATOM 2235 N N . TYR A 1 299 ? -17.422 23.797 -0.918 1 98.12 299 TYR A N 1
ATOM 2236 C CA . TYR A 1 299 ? -17.531 24.922 0.001 1 98.12 299 TYR A CA 1
ATOM 2237 C C . TYR A 1 299 ? -18.719 25.812 -0.37 1 98.12 299 TYR A C 1
ATOM 2239 O O . TYR A 1 299 ? -18.875 26.172 -1.535 1 98.12 299 TYR A O 1
ATOM 2247 N N . ASN A 1 300 ? -19.578 26.141 0.653 1 98 300 ASN A N 1
ATOM 2248 C CA . ASN A 1 300 ? -20.656 27.094 0.501 1 98 300 ASN A CA 1
ATOM 2249 C C . ASN A 1 300 ? -20.25 28.484 0.992 1 98 300 ASN A C 1
ATOM 2251 O O . ASN A 1 300 ? -20.156 28.719 2.197 1 98 300 ASN A O 1
ATOM 2255 N N . TYR A 1 301 ? -20.188 29.406 0.092 1 96.38 301 TYR A N 1
ATOM 2256 C CA . TYR A 1 301 ? -19.672 30.719 0.421 1 96.38 301 TYR A CA 1
ATOM 2257 C C . TYR A 1 301 ? -20.688 31.516 1.231 1 96.38 301 TYR A C 1
ATOM 2259 O O . TYR A 1 301 ? -20.328 32.469 1.945 1 96.38 301 TYR A O 1
ATOM 2267 N N . GLU A 1 302 ? -21.969 31.188 1.187 1 97.31 302 GLU A N 1
ATOM 2268 C CA . GLU A 1 302 ? -23.016 31.875 1.922 1 97.31 302 GLU A CA 1
ATOM 2269 C C . GLU A 1 302 ? -23.094 31.391 3.367 1 97.31 302 GLU A C 1
ATOM 2271 O O . GLU A 1 302 ? -23.062 32.188 4.301 1 97.31 302 GLU A O 1
ATOM 2276 N N . THR A 1 303 ? -23.062 30.109 3.596 1 97.88 303 THR A N 1
ATOM 2277 C CA . THR A 1 303 ? -23.234 29.547 4.926 1 97.88 303 THR A CA 1
ATOM 2278 C C . THR A 1 303 ? -21.891 29.266 5.582 1 97.88 303 THR A C 1
ATOM 2280 O O . THR A 1 303 ? -21.812 29.031 6.789 1 97.88 303 THR A O 1
ATOM 2283 N N . LYS A 1 304 ? -20.797 29.203 4.805 1 98.31 304 LYS A N 1
ATOM 2284 C CA . LYS A 1 304 ? -19.422 28.922 5.219 1 98.31 304 LYS A CA 1
ATOM 2285 C C . LYS A 1 304 ? -19.266 27.469 5.652 1 98.31 304 LYS A C 1
ATOM 2287 O O . LYS A 1 304 ? -18.328 27.125 6.379 1 98.31 304 LYS A O 1
ATOM 2292 N N . VAL A 1 305 ? -20.219 26.656 5.199 1 98.56 305 VAL A N 1
ATOM 2293 C CA . VAL A 1 305 ? -20.141 25.234 5.492 1 98.56 305 VAL A CA 1
ATOM 2294 C C . VAL A 1 305 ? -19.234 24.547 4.477 1 98.56 305 VAL A C 1
ATOM 2296 O O . VAL A 1 305 ? -19.297 24.844 3.281 1 98.56 305 VAL A O 1
ATOM 2299 N N . LEU A 1 306 ? -18.344 23.641 4.988 1 98.81 306 LEU A N 1
ATOM 2300 C CA . LEU A 1 306 ? -17.5 22.797 4.156 1 98.81 306 LEU A CA 1
ATOM 2301 C C . LEU A 1 306 ? -18 21.359 4.184 1 98.81 306 LEU A C 1
ATOM 2303 O O . LEU A 1 306 ? -18.141 20.75 5.254 1 98.81 306 LEU A O 1
ATOM 2307 N N . THR A 1 307 ? -18.328 20.859 2.998 1 98.75 307 THR A N 1
ATOM 2308 C CA . THR A 1 307 ? -18.641 19.453 2.855 1 98.75 307 THR A CA 1
ATOM 2309 C C . THR A 1 307 ? -17.453 18.672 2.312 1 98.75 307 THR A C 1
ATOM 2311 O O . THR A 1 307 ? -16.859 19.078 1.309 1 98.75 307 THR A O 1
ATOM 2314 N N . LEU A 1 308 ? -17.062 17.594 3.1 1 98.69 308 LEU A N 1
ATOM 2315 C CA . LEU A 1 308 ? -15.992 16.719 2.641 1 98.69 308 LEU A CA 1
ATOM 2316 C C . LEU A 1 308 ? -16.531 15.312 2.367 1 98.69 308 LEU A C 1
ATOM 2318 O O . LEU A 1 308 ? -17.359 14.797 3.123 1 98.69 308 LEU A O 1
ATOM 2322 N N . SER A 1 309 ? -16.062 14.758 1.245 1 98.69 309 SER A N 1
ATOM 2323 C CA . SER A 1 309 ? -16.359 13.367 0.93 1 98.69 309 SER A CA 1
ATOM 2324 C C . SER A 1 309 ? -15.109 12.602 0.531 1 98.69 309 SER A C 1
ATOM 2326 O O . SER A 1 309 ? -14.227 13.148 -0.138 1 98.69 309 SER A O 1
ATOM 2328 N N . LEU A 1 310 ? -15.016 11.352 1.034 1 98.75 310 LEU A N 1
ATOM 2329 C CA . LEU A 1 310 ? -13.945 10.438 0.643 1 98.75 310 LEU A CA 1
ATOM 2330 C C . LEU A 1 310 ? -14.516 9.203 -0.051 1 98.75 310 LEU A C 1
ATOM 2332 O O . LEU A 1 310 ? -15.445 8.578 0.458 1 98.75 310 LEU A O 1
ATOM 2336 N N . TYR A 1 311 ? -13.969 8.992 -1.24 1 98.31 311 TYR A N 1
ATOM 2337 C CA . TYR A 1 311 ? -14.352 7.859 -2.08 1 98.31 311 TYR A CA 1
ATOM 2338 C C . TYR A 1 311 ? -13.195 6.887 -2.248 1 98.31 311 TYR A C 1
ATOM 2340 O O . TYR A 1 311 ? -12.078 7.289 -2.584 1 98.31 311 TYR A O 1
ATOM 2348 N N . ILE A 1 312 ? -13.43 5.555 -1.895 1 98.19 312 ILE A N 1
ATOM 2349 C CA . ILE A 1 312 ? -12.477 4.469 -2.135 1 98.19 312 ILE A CA 1
ATOM 2350 C C . ILE A 1 312 ? -13.133 3.389 -2.99 1 98.19 312 ILE A C 1
ATOM 2352 O O . ILE A 1 312 ? -14.047 2.695 -2.533 1 98.19 312 ILE A O 1
ATOM 2356 N N . PRO A 1 313 ? -12.664 3.156 -4.191 1 97.62 313 PRO A N 1
ATOM 2357 C CA . PRO A 1 313 ? -13.367 2.283 -5.133 1 97.62 313 PRO A CA 1
ATOM 2358 C C . PRO A 1 313 ? -13.188 0.801 -4.812 1 97.62 313 PRO A C 1
ATOM 2360 O O . PRO A 1 313 ? -14.023 -0.023 -5.199 1 97.62 313 PRO A O 1
ATOM 2363 N N . SER A 1 314 ? -12.031 0.464 -4.156 1 97.69 314 SER A N 1
ATOM 2364 C CA . SER A 1 314 ? -11.742 -0.944 -3.912 1 97.69 314 SER A CA 1
ATOM 2365 C C . SER A 1 314 ? -11.055 -1.138 -2.566 1 97.69 314 SER A C 1
ATOM 2367 O O . SER A 1 314 ? -9.883 -0.786 -2.404 1 97.69 314 SER A O 1
ATOM 2369 N N . LEU A 1 315 ? -11.75 -1.725 -1.614 1 97.75 315 LEU A N 1
ATOM 2370 C CA . LEU A 1 315 ? -11.211 -2.154 -0.33 1 97.75 315 LEU A CA 1
ATOM 2371 C C . LEU A 1 315 ? -11.391 -3.656 -0.137 1 97.75 315 LEU A C 1
ATOM 2373 O O . LEU A 1 315 ? -12.469 -4.105 0.271 1 97.75 315 LEU A O 1
ATOM 2377 N N . PRO A 1 316 ? -10.336 -4.445 -0.411 1 97.56 316 PRO A N 1
ATOM 2378 C CA . PRO A 1 316 ? -10.453 -5.887 -0.175 1 97.56 316 PRO A CA 1
ATOM 2379 C C . PRO A 1 316 ? -10.438 -6.242 1.31 1 97.56 316 PRO A C 1
ATOM 2381 O O . PRO A 1 316 ? -9.375 -6.52 1.871 1 97.56 316 PRO A O 1
ATOM 2384 N N . VAL A 1 317 ? -11.672 -6.32 1.907 1 98.06 317 VAL A N 1
ATOM 2385 C CA . VAL A 1 317 ? -11.797 -6.598 3.334 1 98.06 317 VAL A CA 1
ATOM 2386 C C . VAL A 1 317 ? -12.75 -7.762 3.555 1 98.06 317 VAL A C 1
ATOM 2388 O O . VAL A 1 317 ? -13.547 -8.102 2.67 1 98.06 317 VAL A O 1
ATOM 2391 N N . GLY A 1 318 ? -12.586 -8.461 4.68 1 97.75 318 GLY A N 1
ATOM 2392 C CA . GLY A 1 318 ? -13.492 -9.5 5.152 1 97.75 318 GLY A CA 1
ATOM 2393 C C . GLY A 1 318 ? -13.633 -9.516 6.664 1 97.75 318 GLY A C 1
ATOM 2394 O O . GLY A 1 318 ? -12.758 -9.031 7.383 1 97.75 318 GLY A O 1
ATOM 2395 N N . VAL A 1 319 ? -14.781 -10.109 7.09 1 97.88 319 VAL A N 1
ATOM 2396 C CA . VAL A 1 319 ? -14.969 -10.242 8.531 1 97.88 319 VAL A CA 1
ATOM 2397 C C . VAL A 1 319 ? -14.867 -11.711 8.93 1 97.88 319 VAL A C 1
ATOM 2399 O O . VAL A 1 319 ? -15.008 -12.055 10.109 1 97.88 319 VAL A O 1
ATOM 2402 N N . VAL A 1 320 ? -14.641 -12.57 7.918 1 94.88 320 VAL A N 1
ATOM 2403 C CA . VAL A 1 320 ? -14.328 -13.977 8.125 1 94.88 320 VAL A CA 1
ATOM 2404 C C . VAL A 1 320 ? -13.133 -14.375 7.25 1 94.88 320 VAL A C 1
ATOM 2406 O O . VAL A 1 320 ? -12.852 -13.719 6.246 1 94.88 320 VAL A O 1
ATOM 2409 N N . GLY A 1 321 ? -12.367 -15.406 7.789 1 88.88 321 GLY A N 1
ATOM 2410 C CA . GLY A 1 321 ? -11.266 -15.93 7.004 1 88.88 321 GLY A CA 1
ATOM 2411 C C . GLY A 1 321 ? -9.969 -15.18 7.227 1 88.88 321 GLY A C 1
ATOM 2412 O O . GLY A 1 321 ? -9.961 -14.109 7.84 1 88.88 321 GLY A O 1
ATOM 2413 N N . GLY A 1 322 ? -8.922 -15.75 6.758 1 87.69 322 GLY A N 1
ATOM 2414 C CA . GLY A 1 322 ? -7.605 -15.148 6.883 1 87.69 322 GLY A CA 1
ATOM 2415 C C . GLY A 1 322 ? -7.199 -14.906 8.32 1 87.69 322 GLY A C 1
ATOM 2416 O O . GLY A 1 322 ? -7.312 -15.797 9.164 1 87.69 322 GLY A O 1
ATOM 2417 N N . GLY A 1 323 ? -6.73 -13.656 8.531 1 90.38 323 GLY A N 1
ATOM 2418 C CA . GLY A 1 323 ? -6.246 -13.32 9.867 1 90.38 323 GLY A CA 1
ATOM 2419 C C . GLY A 1 323 ? -7.34 -12.82 10.789 1 90.38 323 GLY A C 1
ATOM 2420 O O . GLY A 1 323 ? -7.094 -12.562 11.969 1 90.38 323 GLY A O 1
ATOM 2421 N N . THR A 1 324 ? -8.578 -12.812 10.328 1 93.56 324 THR A N 1
ATOM 2422 C CA . THR A 1 324 ? -9.656 -12.195 11.086 1 93.56 324 THR A CA 1
ATOM 2423 C C . THR A 1 324 ? -10.055 -13.07 12.273 1 93.56 324 THR A C 1
ATOM 2425 O O . THR A 1 324 ? -10.727 -12.609 13.195 1 93.56 324 THR A O 1
ATOM 2428 N N . HIS A 1 325 ? -9.625 -14.328 12.258 1 91.25 325 HIS A N 1
ATOM 2429 C CA . HIS A 1 325 ? -10.047 -15.258 13.297 1 91.25 325 HIS A CA 1
ATOM 2430 C C . HIS A 1 325 ? -9.086 -15.234 14.477 1 91.25 325 HIS A C 1
ATOM 2432 O O . HIS A 1 325 ? -9.391 -15.773 15.547 1 91.25 325 HIS A O 1
ATOM 2438 N N . LEU A 1 326 ? -7.949 -14.562 14.336 1 90.56 326 LEU A N 1
ATOM 2439 C CA . LEU A 1 326 ? -7 -14.469 15.438 1 90.56 326 LEU A CA 1
ATOM 2440 C C . LEU A 1 326 ? -7.594 -13.68 16.609 1 90.56 326 LEU A C 1
ATOM 2442 O O . LEU A 1 326 ? -8.336 -12.719 16.391 1 90.56 326 LEU A O 1
ATOM 2446 N N . GLY A 1 327 ? -7.289 -14.047 17.781 1 91.12 327 GLY A N 1
ATOM 2447 C CA . GLY A 1 327 ? -7.891 -13.508 18.984 1 91.12 327 GLY A CA 1
ATOM 2448 C C . GLY A 1 327 ? -7.918 -11.992 19.016 1 91.12 327 GLY A C 1
ATOM 2449 O O . GLY A 1 327 ? -8.992 -11.383 19.016 1 91.12 327 GLY A O 1
ATOM 2450 N N . PRO A 1 328 ? -6.727 -11.352 19.047 1 92.81 328 PRO A N 1
ATOM 2451 C CA . PRO A 1 328 ? -6.699 -9.891 19.094 1 92.81 328 PRO A CA 1
ATOM 2452 C C . PRO A 1 328 ? -7.395 -9.25 17.891 1 92.81 328 PRO A C 1
ATOM 2454 O O . PRO A 1 328 ? -8.086 -8.242 18.047 1 92.81 328 PRO A O 1
ATOM 2457 N N . GLN A 1 329 ? -7.258 -9.852 16.719 1 95.44 329 GLN A N 1
ATOM 2458 C CA . GLN A 1 329 ? -7.855 -9.289 15.516 1 95.44 329 GLN A CA 1
ATOM 2459 C C . GLN A 1 329 ? -9.375 -9.422 15.539 1 95.44 329 GLN A C 1
ATOM 2461 O O . GLN A 1 329 ? -10.086 -8.531 15.086 1 95.44 329 GLN A O 1
ATOM 2466 N N . ARG A 1 330 ? -9.867 -10.492 16.078 1 94.44 330 ARG A N 1
ATOM 2467 C CA . ARG A 1 330 ? -11.312 -10.672 16.219 1 94.44 330 ARG A CA 1
ATOM 2468 C C . ARG A 1 330 ? -11.891 -9.656 17.203 1 94.44 330 ARG A C 1
ATOM 2470 O O . ARG A 1 330 ? -12.953 -9.086 16.953 1 94.44 330 ARG A O 1
ATOM 2477 N N . GLU A 1 331 ? -11.227 -9.414 18.281 1 95.31 331 GLU A N 1
ATOM 2478 C CA . GLU A 1 331 ? -11.641 -8.398 19.234 1 95.31 331 GLU A CA 1
ATOM 2479 C C . GLU A 1 331 ? -11.672 -7.016 18.609 1 95.31 331 GLU A C 1
ATOM 2481 O O . GLU A 1 331 ? -12.555 -6.207 18.891 1 95.31 331 GLU A O 1
ATOM 2486 N N . ALA A 1 332 ? -10.68 -6.766 17.766 1 97 332 ALA A N 1
ATOM 2487 C CA . ALA A 1 332 ? -10.625 -5.492 17.062 1 97 332 ALA A CA 1
ATOM 2488 C C . ALA A 1 332 ? -11.852 -5.305 16.172 1 97 332 ALA A C 1
ATOM 2490 O O . ALA A 1 332 ? -12.43 -4.219 16.125 1 97 332 ALA A O 1
ATOM 2491 N N . LEU A 1 333 ? -12.258 -6.348 15.477 1 97.56 333 LEU A N 1
ATOM 2492 C CA . LEU A 1 333 ? -13.484 -6.305 14.688 1 97.56 333 LEU A CA 1
ATOM 2493 C C . LEU A 1 333 ? -14.695 -6.012 15.578 1 97.56 333 LEU A C 1
ATOM 2495 O O . LEU A 1 333 ? -15.594 -5.273 15.188 1 97.56 333 LEU A O 1
ATOM 2499 N N . GLY A 1 334 ? -14.664 -6.559 16.766 1 96.5 334 GLY A N 1
ATOM 2500 C CA . GLY A 1 334 ? -15.727 -6.316 17.734 1 96.5 334 GLY A CA 1
ATOM 2501 C C . GLY A 1 334 ? -15.812 -4.867 18.172 1 96.5 334 GLY A C 1
ATOM 2502 O O . GLY A 1 334 ? -16.906 -4.316 18.312 1 96.5 334 GLY A O 1
ATOM 2503 N N . ILE A 1 335 ? -14.688 -4.246 18.359 1 96.31 335 ILE A N 1
ATOM 2504 C CA . ILE A 1 335 ? -14.633 -2.836 18.734 1 96.31 335 ILE A CA 1
ATOM 2505 C C . ILE A 1 335 ? -15.359 -1.994 17.688 1 96.31 335 ILE A C 1
ATOM 2507 O O . ILE A 1 335 ? -16.078 -1.049 18.031 1 96.31 335 ILE A O 1
ATOM 2511 N N . MET A 1 336 ? -15.266 -2.414 16.438 1 97.38 336 MET A N 1
ATOM 2512 C CA . MET A 1 336 ? -15.859 -1.658 15.344 1 97.38 336 MET A CA 1
ATOM 2513 C C . MET A 1 336 ? -17.297 -2.111 15.078 1 97.38 336 MET A C 1
ATOM 2515 O O . MET A 1 336 ? -17.922 -1.662 14.125 1 97.38 336 MET A O 1
ATOM 2519 N N . LYS A 1 337 ? -17.781 -3.062 15.875 1 95.69 337 LYS A N 1
ATOM 2520 C CA . LYS A 1 337 ? -19.125 -3.615 15.727 1 95.69 337 LYS A CA 1
ATOM 2521 C C . LYS A 1 337 ? -19.297 -4.305 14.375 1 95.69 337 LYS A C 1
ATOM 2523 O O . LYS A 1 337 ? -20.312 -4.113 13.695 1 95.69 337 LYS A O 1
ATOM 2528 N N . CYS A 1 338 ? -18.266 -5.078 13.992 1 97.44 338 CYS A N 1
ATOM 2529 C CA . CYS A 1 338 ? -18.266 -5.727 12.688 1 97.44 338 CYS A CA 1
ATOM 2530 C C . CYS A 1 338 ? -18.094 -7.234 12.82 1 97.44 338 CYS A C 1
ATOM 2532 O O . CYS A 1 338 ? -17.484 -7.875 11.969 1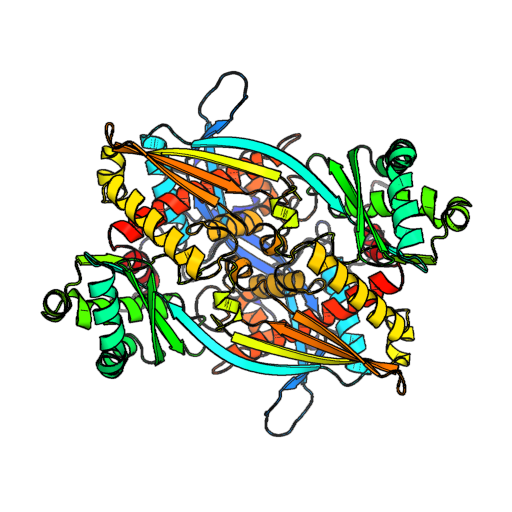 97.44 338 CYS A O 1
ATOM 2534 N N . ILE A 1 339 ? -18.594 -7.797 13.891 1 95.06 339 ILE A N 1
ATOM 2535 C CA . ILE A 1 339 ? -18.672 -9.25 14.023 1 95.06 339 ILE A CA 1
ATOM 2536 C C . ILE A 1 339 ? -20.062 -9.727 13.641 1 95.06 339 ILE A C 1
ATOM 2538 O O . ILE A 1 339 ? -21.062 -9.117 14.023 1 95.06 339 ILE A O 1
ATOM 2542 N N . GLY A 1 340 ? -20.156 -10.82 12.859 1 92.19 340 GLY A N 1
ATOM 2543 C CA . GLY A 1 340 ? -21.438 -11.383 12.469 1 92.19 340 GLY A CA 1
ATOM 2544 C C . GLY A 1 340 ? -21.703 -11.312 10.977 1 92.19 340 GLY A C 1
ATOM 2545 O O . GLY A 1 340 ? -20.906 -10.734 10.227 1 92.19 340 GLY A O 1
ATOM 2546 N N . PRO A 1 341 ? -22.844 -11.867 10.539 1 93.56 341 PRO A N 1
ATOM 2547 C CA . PRO A 1 341 ? -23.141 -11.922 9.109 1 93.56 341 PRO A CA 1
ATOM 2548 C C . PRO A 1 341 ? -23.453 -10.555 8.516 1 93.56 341 PRO A C 1
ATOM 2550 O O . PRO A 1 341 ? -24.109 -9.734 9.172 1 93.56 341 PRO A O 1
ATOM 2553 N N . GLY A 1 342 ? -22.969 -10.273 7.383 1 93.75 342 GLY A N 1
ATOM 2554 C CA . GLY A 1 342 ? -23.344 -9.078 6.637 1 93.75 342 GLY A CA 1
ATOM 2555 C C . GLY A 1 342 ? -22.547 -7.848 7.059 1 93.75 342 GLY A C 1
ATOM 2556 O O . GLY A 1 342 ? -22.953 -6.719 6.766 1 93.75 342 GLY A O 1
ATOM 2557 N N . LYS A 1 343 ? -21.391 -8.023 7.707 1 97.12 343 LYS A N 1
ATOM 2558 C CA . LYS A 1 343 ? -20.688 -6.875 8.289 1 97.12 343 LYS A CA 1
ATOM 2559 C C . LYS A 1 343 ? -19.516 -6.449 7.418 1 97.12 343 LYS A C 1
ATOM 2561 O O . LYS A 1 343 ? -18.875 -5.426 7.676 1 97.12 343 LYS A O 1
ATOM 2566 N N . LYS A 1 344 ? -19.25 -7.164 6.32 1 97.56 344 LYS A N 1
ATOM 2567 C CA . LYS A 1 344 ? -18.141 -6.836 5.434 1 97.56 344 LYS A CA 1
ATOM 2568 C C . LYS A 1 344 ? -18.281 -5.434 4.855 1 97.56 344 LYS A C 1
ATOM 2570 O O . LYS A 1 344 ? -17.359 -4.625 4.926 1 97.56 344 LYS A O 1
ATOM 2575 N N . ARG A 1 345 ? -19.484 -5.113 4.309 1 97 345 ARG A N 1
ATOM 2576 C CA . ARG A 1 345 ? -19.75 -3.82 3.689 1 97 345 ARG A CA 1
ATOM 2577 C C . ARG A 1 345 ? -19.672 -2.693 4.715 1 97 345 ARG A C 1
ATOM 2579 O O . ARG A 1 345 ? -19.125 -1.624 4.43 1 97 345 ARG A O 1
ATOM 2586 N N . ARG A 1 346 ? -20.125 -2.988 5.895 1 97.19 346 ARG A N 1
ATOM 2587 C CA . ARG A 1 346 ? -20.062 -2.016 6.98 1 97.19 346 ARG A CA 1
ATOM 2588 C C . ARG A 1 346 ? -18.609 -1.72 7.355 1 97.19 346 ARG A C 1
ATOM 2590 O O . ARG A 1 346 ? -18.25 -0.562 7.57 1 97.19 346 ARG A O 1
ATOM 2597 N N . LEU A 1 347 ? -17.781 -2.738 7.418 1 98.56 347 LEU A N 1
ATOM 2598 C CA . LEU A 1 347 ? -16.359 -2.562 7.758 1 98.56 347 LEU A CA 1
ATOM 2599 C C . LEU A 1 347 ? -15.688 -1.611 6.777 1 98.56 347 LEU A C 1
ATOM 2601 O O . LEU A 1 347 ? -14.977 -0.69 7.188 1 98.56 347 LEU A O 1
ATOM 2605 N N . ALA A 1 348 ? -15.953 -1.796 5.488 1 98.69 348 ALA A N 1
ATOM 2606 C CA . ALA A 1 348 ? -15.352 -0.946 4.465 1 98.69 348 ALA A CA 1
ATOM 2607 C C . ALA A 1 348 ? -15.805 0.503 4.617 1 98.69 348 ALA A C 1
ATOM 2609 O O . ALA A 1 348 ? -15 1.428 4.516 1 98.69 348 ALA A O 1
ATOM 2610 N N . ALA A 1 349 ? -17.062 0.698 4.879 1 98.44 349 ALA A N 1
ATOM 2611 C CA . ALA A 1 349 ? -17.625 2.039 5.031 1 98.44 349 ALA A CA 1
ATOM 2612 C C . ALA A 1 349 ? -17.062 2.732 6.266 1 98.44 349 ALA A C 1
ATOM 2614 O O . ALA A 1 349 ? -16.766 3.93 6.234 1 98.44 349 ALA A O 1
ATOM 2615 N N . LEU A 1 350 ? -16.875 2.006 7.312 1 98.69 350 LEU A N 1
ATOM 2616 C CA . LEU A 1 350 ? -16.312 2.566 8.539 1 98.69 350 LEU A CA 1
ATOM 2617 C C . LEU A 1 350 ? -14.844 2.93 8.359 1 98.69 350 LEU A C 1
ATOM 2619 O O . LEU A 1 350 ? -14.391 3.967 8.852 1 98.69 350 LEU A O 1
ATOM 2623 N N . ILE A 1 351 ? -14.086 2.045 7.68 1 98.88 351 ILE A N 1
ATOM 2624 C CA . ILE A 1 351 ? -12.695 2.355 7.375 1 98.88 351 ILE A CA 1
ATOM 2625 C C . ILE A 1 351 ? -12.617 3.68 6.617 1 98.88 351 ILE A C 1
ATOM 2627 O O . ILE A 1 351 ? -11.805 4.543 6.953 1 98.88 351 ILE A O 1
ATOM 2631 N N . THR A 1 352 ? -13.508 3.895 5.688 1 98.81 352 THR A N 1
ATOM 2632 C CA . THR A 1 352 ? -13.555 5.109 4.879 1 98.81 352 THR A CA 1
ATOM 2633 C C . THR A 1 352 ? -13.891 6.32 5.742 1 98.81 352 THR A C 1
ATOM 2635 O O . THR A 1 352 ? -13.32 7.398 5.559 1 98.81 352 THR A O 1
ATOM 2638 N N . ALA A 1 353 ? -14.734 6.148 6.711 1 98.81 353 ALA A N 1
ATOM 2639 C CA . ALA A 1 353 ? -15.156 7.234 7.594 1 98.81 353 ALA A CA 1
ATOM 2640 C C . ALA A 1 353 ? -14.008 7.691 8.492 1 98.81 353 ALA A C 1
ATOM 2642 O O . ALA A 1 353 ? -13.766 8.891 8.641 1 98.81 353 ALA A O 1
ATOM 2643 N N . PHE A 1 354 ? -13.305 6.781 9.086 1 98.88 354 PHE A N 1
ATOM 2644 C CA . PHE A 1 354 ? -12.195 7.145 9.961 1 98.88 354 PHE A CA 1
ATOM 2645 C C . PHE A 1 354 ? -11.047 7.742 9.148 1 98.88 354 PHE A C 1
ATOM 2647 O O . PHE A 1 354 ? -10.344 8.625 9.633 1 98.88 354 PHE A O 1
ATOM 2654 N N . ALA A 1 355 ? -10.852 7.25 7.906 1 98.81 355 ALA A N 1
ATOM 2655 C CA . ALA A 1 355 ? -9.867 7.859 7.016 1 98.81 355 ALA A CA 1
ATOM 2656 C C . ALA A 1 355 ? -10.227 9.312 6.715 1 98.81 355 ALA A C 1
ATOM 2658 O O . ALA A 1 355 ? -9.352 10.188 6.699 1 98.81 355 ALA A O 1
ATOM 2659 N N . LEU A 1 356 ? -11.531 9.586 6.516 1 98.81 356 LEU A N 1
ATOM 2660 C CA . LEU A 1 356 ? -12.008 10.945 6.277 1 98.81 356 LEU A CA 1
ATOM 2661 C C . LEU A 1 356 ? -11.742 11.836 7.484 1 98.81 356 LEU A C 1
ATOM 2663 O O . LEU A 1 356 ? -11.344 12.992 7.336 1 98.81 356 LEU A O 1
ATOM 2667 N N . ALA A 1 357 ? -11.953 11.312 8.648 1 98.81 357 ALA A N 1
ATOM 2668 C CA . ALA A 1 357 ? -11.703 12.062 9.875 1 98.81 357 ALA A CA 1
ATOM 2669 C C . ALA A 1 357 ? -10.234 12.477 9.977 1 98.81 357 ALA A C 1
ATOM 2671 O O . ALA A 1 357 ? -9.93 13.617 10.32 1 98.81 357 ALA A O 1
ATOM 2672 N N . LEU A 1 358 ? -9.367 11.562 9.672 1 98.44 358 LEU A N 1
ATOM 2673 C CA . LEU A 1 358 ? -7.945 11.883 9.695 1 98.44 358 LEU A CA 1
ATOM 2674 C C . LEU A 1 358 ? -7.617 12.961 8.672 1 98.44 358 LEU A C 1
ATOM 2676 O O . LEU A 1 358 ? -6.836 13.875 8.953 1 98.44 358 LEU A O 1
ATOM 2680 N N . ASP A 1 359 ? -8.164 12.875 7.512 1 98.25 359 ASP A N 1
ATOM 2681 C CA . ASP A 1 359 ? -7.875 13.828 6.441 1 98.25 359 ASP A CA 1
ATOM 2682 C C . ASP A 1 359 ? -8.312 15.242 6.832 1 98.25 359 ASP A C 1
ATOM 2684 O O . ASP A 1 359 ? -7.625 16.219 6.523 1 98.25 359 ASP A O 1
ATOM 2688 N N . LEU A 1 360 ? -9.445 15.32 7.504 1 98.5 360 LEU A N 1
ATOM 2689 C CA . LEU A 1 360 ? -9.891 16.641 7.965 1 98.5 360 LEU A CA 1
ATOM 2690 C C . LEU A 1 360 ? -8.883 17.234 8.945 1 98.5 360 LEU A C 1
ATOM 2692 O O . LEU A 1 360 ? -8.508 18.391 8.828 1 98.5 360 LEU A O 1
ATOM 2696 N N . SER A 1 361 ? -8.531 16.422 9.891 1 97.62 361 SER A N 1
ATOM 2697 C CA . SER A 1 361 ? -7.578 16.875 10.898 1 97.62 361 SER A CA 1
ATOM 2698 C C . SER A 1 361 ? -6.258 17.297 10.258 1 97.62 361 SER A C 1
ATOM 2700 O O . SER A 1 361 ? -5.68 18.312 10.625 1 97.62 361 SER A O 1
ATOM 2702 N N . THR A 1 362 ? -5.754 16.531 9.32 1 96.25 362 THR A N 1
ATOM 2703 C CA . THR A 1 362 ? -4.512 16.812 8.617 1 96.25 362 THR A CA 1
ATOM 2704 C C . THR A 1 362 ? -4.621 18.125 7.832 1 96.25 362 THR A C 1
ATOM 2706 O O . THR A 1 362 ? -3.715 18.953 7.871 1 96.25 362 THR A O 1
ATOM 2709 N N . ALA A 1 363 ? -5.719 18.312 7.156 1 97.12 363 ALA A N 1
ATOM 2710 C CA . ALA A 1 363 ? -5.938 19.531 6.391 1 97.12 363 ALA A CA 1
ATOM 2711 C C . ALA A 1 363 ? -5.965 20.766 7.305 1 97.12 363 ALA A C 1
ATOM 2713 O O . ALA A 1 363 ? -5.422 21.812 6.961 1 97.12 363 ALA A O 1
ATOM 2714 N N . GLY A 1 364 ? -6.633 20.625 8.438 1 96.88 364 GLY A N 1
ATOM 2715 C CA . GLY A 1 364 ? -6.641 21.703 9.422 1 96.88 364 GLY A CA 1
ATOM 2716 C C . GLY A 1 364 ? -5.254 22.062 9.922 1 96.88 364 GLY A C 1
ATOM 2717 O O . GLY A 1 364 ? -4.926 23.234 10.062 1 96.88 364 GLY A O 1
ATOM 2718 N N . ALA A 1 365 ? -4.426 21.016 10.141 1 94.12 365 ALA A N 1
ATOM 2719 C CA . ALA A 1 365 ? -3.066 21.234 10.625 1 94.12 365 ALA A CA 1
ATOM 2720 C C . ALA A 1 365 ? -2.215 21.953 9.586 1 94.12 365 ALA A C 1
ATOM 2722 O O . ALA A 1 365 ? -1.371 22.781 9.922 1 94.12 365 ALA A O 1
ATOM 2723 N N . ILE A 1 366 ? -2.398 21.641 8.336 1 93.5 366 ILE A N 1
ATOM 2724 C CA . ILE A 1 366 ? -1.669 22.281 7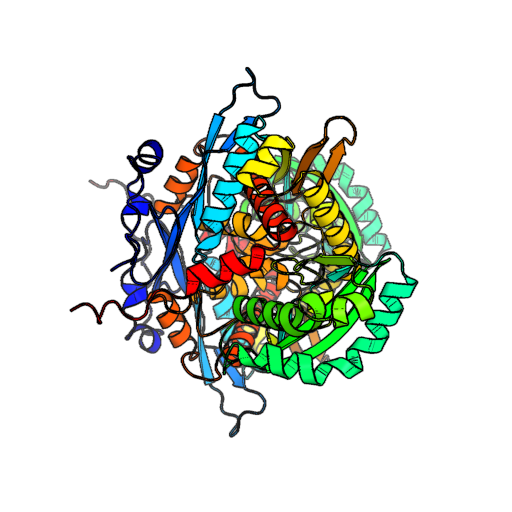.246 1 93.5 366 ILE A CA 1
ATOM 2725 C C . ILE A 1 366 ? -2.133 23.734 7.102 1 93.5 366 ILE A C 1
ATOM 2727 O O . ILE A 1 366 ? -1.311 24.641 6.98 1 93.5 366 ILE A O 1
ATOM 2731 N N . ALA A 1 367 ? -3.418 23.922 7.211 1 94 367 ALA A N 1
ATOM 2732 C CA . ALA A 1 367 ? -4.004 25.25 7.035 1 94 367 ALA A CA 1
ATOM 2733 C C . ALA A 1 367 ? -3.572 26.188 8.156 1 94 367 ALA A C 1
ATOM 2735 O O . ALA A 1 367 ? -3.42 27.391 7.941 1 94 367 ALA A O 1
ATOM 2736 N N . ASN A 1 368 ? -3.352 25.656 9.336 1 88.94 368 ASN A N 1
ATOM 2737 C CA . ASN A 1 368 ? -3.029 26.5 10.477 1 88.94 368 ASN A CA 1
ATOM 2738 C C . ASN A 1 368 ? -1.541 26.453 10.812 1 88.94 368 ASN A C 1
ATOM 2740 O O . ASN A 1 368 ? -1.132 26.844 11.906 1 88.94 368 ASN A O 1
ATOM 2744 N N . ASP A 1 369 ? -0.713 25.891 9.93 1 77.5 369 ASP A N 1
ATOM 2745 C CA . ASP A 1 369 ? 0.743 25.844 10.023 1 77.5 369 ASP A CA 1
ATOM 2746 C C . ASP A 1 369 ? 1.182 25.156 11.32 1 77.5 369 ASP A C 1
ATOM 2748 O O . ASP A 1 369 ? 2.096 25.625 11.992 1 77.5 369 ASP A O 1
ATOM 2752 N N . THR A 1 370 ? 0.449 24.234 11.766 1 68.12 370 THR A N 1
ATOM 2753 C CA . THR A 1 370 ? 0.803 23.5 12.984 1 68.12 370 THR A CA 1
ATOM 2754 C C . THR A 1 370 ? 1.215 22.078 12.648 1 68.12 370 THR A C 1
ATOM 2756 O O . THR A 1 370 ? 1.524 21.281 13.547 1 68.12 370 THR A O 1
ATOM 2759 N N . PHE A 1 371 ? 1.304 21.875 11.438 1 72.5 371 PHE A N 1
ATOM 2760 C CA . PHE A 1 371 ? 1.611 20.5 11.016 1 72.5 371 PHE A CA 1
ATOM 2761 C C . PHE A 1 371 ? 2.967 20.062 11.555 1 72.5 371 PHE A C 1
ATOM 2763 O O . PHE A 1 371 ? 3.094 18.984 12.117 1 72.5 371 PHE A O 1
ATOM 2770 N N . THR A 1 372 ? 3.932 20.891 11.539 1 68.5 372 THR A N 1
ATOM 2771 C CA . THR A 1 372 ? 5.297 20.547 11.922 1 68.5 372 THR A CA 1
ATOM 2772 C C . THR A 1 372 ? 5.426 20.438 13.438 1 68.5 372 THR A C 1
ATOM 2774 O O . THR A 1 372 ? 6.18 19.594 13.938 1 68.5 372 THR A O 1
ATOM 2777 N N . GLN A 1 373 ? 4.648 21.172 14.133 1 64.88 373 GLN A N 1
ATOM 2778 C CA . GLN A 1 373 ? 4.691 21.125 15.594 1 64.88 373 GLN A CA 1
ATOM 2779 C C . GLN A 1 373 ? 4.207 19.781 16.109 1 64.88 373 GLN A C 1
ATOM 2781 O O . GLN A 1 373 ? 4.77 19.234 17.062 1 64.88 373 GLN A O 1
ATOM 2786 N N . ALA A 1 374 ? 3.27 19.234 15.523 1 56.22 374 ALA A N 1
ATOM 2787 C CA . ALA A 1 374 ? 2.732 17.938 15.914 1 56.22 374 ALA A CA 1
ATOM 2788 C C . ALA A 1 374 ? 3.771 16.844 15.727 1 56.22 374 ALA A C 1
ATOM 2790 O O . ALA A 1 374 ? 3.809 15.875 16.5 1 56.22 374 ALA A O 1
ATOM 2791 N N . HIS A 1 375 ? 4.723 17.062 14.906 1 57.78 375 HIS A N 1
ATOM 2792 C CA . HIS A 1 375 ? 5.727 16.031 14.609 1 57.78 375 HIS A CA 1
ATOM 2793 C C . HIS A 1 375 ? 7.008 16.281 15.398 1 57.78 375 HIS A C 1
ATOM 2795 O O . HIS A 1 375 ? 7.754 15.336 15.688 1 57.78 375 HIS A O 1
ATOM 2801 N N . ALA A 1 376 ? 7.289 17.453 15.828 1 54.38 376 ALA A N 1
ATOM 2802 C CA . ALA A 1 376 ? 8.461 17.781 16.625 1 54.38 376 ALA A CA 1
ATOM 2803 C C . ALA A 1 376 ? 8.242 17.422 18.094 1 54.38 376 ALA A C 1
ATOM 2805 O O . ALA A 1 376 ? 9.164 16.969 18.781 1 54.38 376 ALA A O 1
ATOM 2806 N N . GLY A 1 377 ? 7.148 17.703 18.719 1 47.25 377 GLY A N 1
ATOM 2807 C CA . GLY A 1 377 ? 6.883 17.547 20.141 1 47.25 377 GLY A CA 1
ATOM 2808 C C . GLY A 1 377 ? 6.777 16.109 20.578 1 47.25 377 GLY A C 1
ATOM 2809 O O . GLY A 1 377 ? 7.227 15.742 21.656 1 47.25 377 GLY A O 1
ATOM 2810 N N . LEU A 1 378 ? 6.223 15.32 19.938 1 44.72 378 LEU A N 1
ATOM 2811 C CA . LEU A 1 378 ? 5.957 13.961 20.391 1 44.72 378 LEU A CA 1
ATOM 2812 C C . LEU A 1 378 ? 7.203 13.094 20.25 1 44.72 378 LEU A C 1
ATOM 2814 O O . LEU A 1 378 ? 7.316 12.055 20.906 1 44.72 378 LEU A O 1
ATOM 2818 N N . ARG A 1 379 ? 8.266 13.461 19.531 1 45.66 379 ARG A N 1
ATOM 2819 C CA . ARG A 1 379 ? 9.469 12.633 19.422 1 45.66 379 ARG A CA 1
ATOM 2820 C C . ARG A 1 379 ? 10.43 12.914 20.578 1 45.66 379 ARG A C 1
ATOM 2822 O O . ARG A 1 379 ? 11.312 12.109 20.875 1 45.66 379 ARG A O 1
ATOM 2829 N N . ARG A 1 380 ? 10.703 14.164 21.281 1 36.62 380 ARG A N 1
ATOM 2830 C CA . ARG A 1 380 ? 11.812 14.445 22.188 1 36.62 380 ARG A CA 1
ATOM 2831 C C . ARG A 1 380 ? 11.664 13.688 23.5 1 36.62 380 ARG A C 1
ATOM 2833 O O . ARG A 1 380 ? 12.43 13.898 24.438 1 36.62 380 ARG A O 1
ATOM 2840 N N . LYS A 1 381 ? 10.758 13.141 24 1 37.38 381 LYS A N 1
ATOM 2841 C CA . LYS A 1 381 ? 10.867 12.875 25.422 1 37.38 381 LYS A CA 1
ATOM 2842 C C . LYS A 1 381 ? 12.016 11.922 25.734 1 37.38 381 LYS A C 1
ATOM 2844 O O . LYS A 1 381 ? 12.352 11.695 26.891 1 37.38 381 LYS A O 1
ATOM 2849 N N . PRO A 1 382 ? 12.695 10.992 25.266 1 37 382 PRO A N 1
ATOM 2850 C CA . PRO A 1 382 ? 13.039 10.102 26.375 1 37 382 PRO A CA 1
ATOM 2851 C C . PRO A 1 382 ? 14.18 10.648 27.234 1 37 382 PRO A C 1
ATOM 2853 O O . PRO A 1 382 ? 14.781 9.898 28 1 37 382 PRO A O 1
ATOM 2856 N N . ALA A 1 383 ? 14.852 11.789 27.031 1 30.38 383 ALA A N 1
ATOM 2857 C CA . ALA A 1 383 ? 16.109 11.797 27.766 1 30.38 383 ALA A CA 1
ATOM 2858 C C . ALA A 1 383 ? 15.867 11.602 29.266 1 30.38 383 ALA A C 1
ATOM 2860 O O . ALA A 1 383 ? 16.453 10.711 29.891 1 30.38 383 ALA A O 1
ATOM 2861 N N . ASP A 1 384 ? 15.977 12.766 30.094 1 28.31 384 ASP A N 1
ATOM 2862 C CA . ASP A 1 384 ? 16.594 12.984 31.406 1 28.31 384 ASP A CA 1
ATOM 2863 C C . ASP A 1 384 ? 15.656 12.578 32.531 1 28.31 384 ASP A C 1
ATOM 2865 O O . ASP A 1 384 ? 14.828 13.375 32.969 1 28.31 384 ASP A O 1
ATOM 2869 N N . ALA A 1 385 ? 14.883 11.625 32.625 1 30.59 385 ALA A N 1
ATOM 2870 C CA . ALA A 1 385 ? 14.359 11.266 33.938 1 30.59 385 ALA A CA 1
ATOM 2871 C C . ALA A 1 385 ? 15.492 11.016 34.906 1 30.59 385 ALA A C 1
ATOM 2873 O O . ALA A 1 385 ? 15.25 10.648 36.062 1 30.59 385 ALA A O 1
ATOM 2874 N N . THR A 1 386 ? 16.812 10.93 34.625 1 25.22 386 THR A N 1
ATOM 2875 C CA . THR A 1 386 ? 17.75 10.812 35.719 1 25.22 386 THR A CA 1
ATOM 2876 C C . THR A 1 386 ? 17.891 12.148 36.438 1 25.22 386 THR A C 1
ATOM 2878 O O . THR A 1 386 ? 18.578 12.234 37.469 1 25.22 386 THR A O 1
ATOM 2881 N N . ALA A 1 387 ? 17.703 13.32 35.938 1 25.55 387 ALA A N 1
ATOM 2882 C CA . ALA A 1 387 ? 18.219 14.391 36.812 1 25.55 387 ALA A CA 1
ATOM 2883 C C . ALA A 1 387 ? 17.406 14.484 38.094 1 25.55 387 ALA A C 1
ATOM 2885 O O . ALA A 1 387 ? 17.891 15.055 39.094 1 25.55 387 ALA A O 1
ATOM 2886 N N . LYS A 1 388 ? 16.094 14.453 38.125 1 24.31 388 LYS A N 1
ATOM 2887 C CA . LYS A 1 388 ? 15.688 14.844 39.5 1 24.31 388 LYS A CA 1
ATOM 2888 C C . LYS A 1 388 ? 15.828 13.68 40.469 1 24.31 388 LYS A C 1
ATOM 2890 O O . LYS A 1 388 ? 15.383 13.766 41.594 1 24.31 388 LYS A O 1
ATOM 2895 N N . LEU A 1 389 ? 16.719 12.641 40.25 1 19.59 389 LEU A N 1
ATOM 2896 C CA . LEU A 1 389 ? 17.156 12.195 41.562 1 19.59 389 LEU A CA 1
ATOM 2897 C C . LEU A 1 389 ? 18.406 12.953 42 1 19.59 389 LEU A C 1
ATOM 2899 O O . LEU A 1 389 ? 19.328 13.18 41.219 1 19.59 389 LEU A O 1
ATOM 2903 N N . MET B 1 1 ? 10.453 14.07 35.656 1 18.64 1 MET B N 1
ATOM 2904 C CA . MET B 1 1 ? 9.016 13.891 35.812 1 18.64 1 MET B CA 1
ATOM 2905 C C . MET B 1 1 ? 8.398 13.25 34.562 1 18.64 1 MET B C 1
ATOM 2907 O O . MET B 1 1 ? 8.57 13.75 33.469 1 18.64 1 MET B O 1
ATOM 2911 N N . SER B 1 2 ? 8.172 11.945 34.594 1 21.03 2 SER B N 1
ATOM 2912 C CA . SER B 1 2 ? 7.766 10.922 33.625 1 21.03 2 SER B CA 1
ATOM 2913 C C . SER B 1 2 ? 6.508 11.336 32.875 1 21.03 2 SER B C 1
ATOM 2915 O O . SER B 1 2 ? 5.57 11.867 33.469 1 21.03 2 SER B O 1
ATOM 2917 N N . LEU B 1 3 ? 6.66 11.828 31.719 1 26.86 3 LEU B N 1
ATOM 2918 C CA . LEU B 1 3 ? 5.355 12.18 31.172 1 26.86 3 LEU B CA 1
ATOM 2919 C C . LEU B 1 3 ? 4.312 11.117 31.516 1 26.86 3 LEU B C 1
ATOM 2921 O O . LEU B 1 3 ? 4.566 9.922 31.375 1 26.86 3 LEU B O 1
ATOM 2925 N N . PRO B 1 4 ? 3.312 11.359 32.312 1 28.42 4 PRO B N 1
ATOM 2926 C CA . PRO B 1 4 ? 2.324 10.391 32.781 1 28.42 4 PRO B CA 1
ATOM 2927 C C . PRO B 1 4 ? 1.672 9.602 31.656 1 28.42 4 PRO B C 1
ATOM 2929 O O . PRO B 1 4 ? 1.482 10.133 30.562 1 28.42 4 PRO B O 1
ATOM 2932 N N . VAL B 1 5 ? 2.055 8.383 31.344 1 34.41 5 VAL B N 1
ATOM 2933 C CA . VAL B 1 5 ? 1.124 7.477 30.688 1 34.41 5 VAL B CA 1
ATOM 2934 C C . VAL B 1 5 ? -0.312 7.91 30.969 1 34.41 5 VAL B C 1
ATOM 2936 O O . VAL B 1 5 ? -0.759 7.879 32.125 1 34.41 5 VAL B O 1
ATOM 2939 N N . ARG B 1 6 ? -0.784 8.977 30.328 1 33.94 6 ARG B N 1
ATOM 2940 C CA . ARG B 1 6 ? -2.174 9.305 30.641 1 33.94 6 ARG B CA 1
ATOM 2941 C C . ARG B 1 6 ? -3.035 8.047 30.688 1 33.94 6 ARG B C 1
ATOM 2943 O O . ARG B 1 6 ? -3.082 7.277 29.734 1 33.94 6 ARG B O 1
ATOM 2950 N N . LYS B 1 7 ? -3.344 7.523 31.75 1 38 7 LYS B N 1
ATOM 2951 C CA . LYS B 1 7 ? -4.293 6.477 32.125 1 38 7 LYS B CA 1
ATOM 2952 C C . LYS B 1 7 ? -5.48 6.449 31.156 1 38 7 LYS B C 1
ATOM 2954 O O . LYS B 1 7 ? -5.914 7.496 30.672 1 38 7 LYS B O 1
ATOM 2959 N N . THR B 1 8 ? -5.559 5.281 30.328 1 47.94 8 THR B N 1
ATOM 2960 C CA . THR B 1 8 ? -6.816 5.02 29.625 1 47.94 8 THR B CA 1
ATOM 2961 C C . THR B 1 8 ? -7.961 5.789 30.281 1 47.94 8 THR B C 1
ATOM 2963 O O . THR B 1 8 ? -8.297 5.555 31.438 1 47.94 8 THR B O 1
ATOM 2966 N N . SER B 1 9 ? -8.055 6.977 30.031 1 47.16 9 SER B N 1
ATOM 2967 C CA . SER B 1 9 ? -9.109 7.805 30.594 1 47.16 9 SER B CA 1
ATOM 2968 C C . SER B 1 9 ? -10.422 7.039 30.688 1 47.16 9 SER B C 1
ATOM 2970 O O . SER B 1 9 ? -10.625 6.059 29.969 1 47.16 9 SER B O 1
ATOM 2972 N N . GLY B 1 10 ? -11.055 7.086 31.859 1 54.19 10 GLY B N 1
ATOM 2973 C CA . GLY B 1 10 ? -12.438 6.723 32.094 1 54.19 10 GLY B CA 1
ATOM 2974 C C . GLY B 1 10 ? -13.297 6.832 30.844 1 54.19 10 GLY B C 1
ATOM 2975 O O . GLY B 1 10 ? -14.367 6.227 30.766 1 54.19 10 GLY B O 1
ATOM 2976 N N . LYS B 1 11 ? -12.633 7.352 29.766 1 64.06 11 LYS B N 1
ATOM 2977 C CA . LYS B 1 11 ? -13.398 7.668 28.562 1 64.06 11 LYS B CA 1
ATOM 2978 C C . LYS B 1 11 ? -13.594 6.43 27.688 1 64.06 11 LYS B C 1
ATOM 2980 O O . LYS B 1 11 ? -14.609 6.309 27 1 64.06 11 LYS B O 1
ATOM 2985 N N . PHE B 1 12 ? -12.633 5.418 27.844 1 78.31 12 PHE B N 1
ATOM 2986 C CA . PHE B 1 12 ? -12.75 4.293 26.922 1 78.31 12 PHE B CA 1
ATOM 2987 C C . PHE B 1 12 ? -13.086 3.012 27.672 1 78.31 12 PHE B C 1
ATOM 2989 O O . PHE B 1 12 ? -12.984 1.916 27.109 1 78.31 12 PHE B O 1
ATOM 2996 N N . GLN B 1 13 ? -13.469 3.154 28.844 1 77.06 13 GLN B N 1
ATOM 2997 C CA . GLN B 1 13 ? -13.742 1.99 29.672 1 77.06 13 GLN B CA 1
ATOM 2998 C C . GLN B 1 13 ? -14.867 1.145 29.078 1 77.06 13 GLN B C 1
ATOM 3000 O O . GLN B 1 13 ? -14.828 -0.086 29.156 1 77.06 13 GLN B O 1
ATOM 3005 N N . GLN B 1 14 ? -15.75 1.836 28.484 1 78.88 14 GLN B N 1
ATOM 3006 C CA . GLN B 1 14 ? -16.891 1.124 27.906 1 78.88 14 GLN B CA 1
ATOM 3007 C C . GLN B 1 14 ? -16.438 0.212 26.766 1 78.88 14 GLN B C 1
ATOM 3009 O O . GLN B 1 14 ? -17.016 -0.86 26.562 1 78.88 14 GLN B O 1
ATOM 3014 N N . VAL B 1 15 ? -15.359 0.545 26.125 1 85.44 15 VAL B N 1
ATOM 3015 C CA . VAL B 1 15 ? -14.891 -0.203 24.969 1 85.44 15 VAL B CA 1
ATOM 3016 C C . VAL B 1 15 ? -13.891 -1.264 25.406 1 85.44 15 VAL B C 1
ATOM 3018 O O . VAL B 1 15 ? -13.852 -2.363 24.844 1 85.44 15 VAL B O 1
ATOM 3021 N N . THR B 1 16 ? -13.141 -0.991 26.438 1 84.19 16 THR B N 1
ATOM 3022 C CA . THR B 1 16 ? -11.992 -1.828 26.781 1 84.19 16 THR B CA 1
ATOM 3023 C C . THR B 1 16 ? -12.359 -2.855 27.844 1 84.19 16 THR B C 1
ATOM 3025 O O . THR B 1 16 ? -11.641 -3.834 28.047 1 84.19 16 THR B O 1
ATOM 3028 N N . LYS B 1 17 ? -13.5 -2.664 28.484 1 80.19 17 LYS B N 1
ATOM 3029 C CA . LYS B 1 17 ? -13.844 -3.463 29.656 1 80.19 17 LYS B CA 1
ATOM 3030 C C . LYS B 1 17 ? -13.922 -4.945 29.312 1 80.19 17 LYS B C 1
ATOM 3032 O O . LYS B 1 17 ? -13.586 -5.801 30.125 1 80.19 17 LYS B O 1
ATOM 3037 N N . ASN B 1 18 ? -14.211 -5.273 28.078 1 81.5 18 ASN B N 1
ATOM 3038 C CA . ASN B 1 18 ? -14.43 -6.68 27.766 1 81.5 18 ASN B CA 1
ATOM 3039 C C . ASN B 1 18 ? -13.305 -7.238 26.891 1 81.5 18 ASN B C 1
ATOM 3041 O O . ASN B 1 18 ? -13.375 -8.383 26.438 1 81.5 18 ASN B O 1
ATOM 3045 N N . LEU B 1 19 ? -12.32 -6.43 26.812 1 87.38 19 LEU B N 1
ATOM 3046 C CA . LEU B 1 19 ? -11.227 -6.898 25.969 1 87.38 19 LEU B CA 1
ATOM 3047 C C . LEU B 1 19 ? -10.32 -7.863 26.734 1 87.38 19 LEU B C 1
ATOM 3049 O O . LEU B 1 19 ? -9.961 -7.602 27.875 1 87.38 19 LEU B O 1
ATOM 3053 N N . LYS B 1 20 ? -9.969 -9.039 26.094 1 87.5 20 LYS B N 1
ATOM 3054 C CA . LYS B 1 20 ? -9.133 -10.047 26.75 1 87.5 20 LYS B CA 1
ATOM 3055 C C . LYS B 1 20 ? -7.895 -10.359 25.922 1 87.5 20 LYS B C 1
ATOM 3057 O O . LYS B 1 20 ? -6.816 -10.594 26.469 1 87.5 20 LYS B O 1
ATOM 3062 N N . GLU B 1 21 ? -8.031 -10.273 24.641 1 87.19 21 GLU B N 1
ATOM 3063 C CA . GLU B 1 21 ? -6.965 -10.742 23.766 1 87.19 21 GLU B CA 1
ATOM 3064 C C . GLU B 1 21 ? -5.965 -9.625 23.469 1 87.19 21 GLU B C 1
ATOM 3066 O O . GLU B 1 21 ? -4.754 -9.812 23.625 1 87.19 21 GLU B O 1
ATOM 3071 N N . ILE B 1 22 ? -6.363 -8.461 23.203 1 85.5 22 ILE B N 1
ATOM 3072 C CA . ILE B 1 22 ? -5.496 -7.332 22.891 1 85.5 22 ILE B CA 1
ATOM 3073 C C . ILE B 1 22 ? -4.742 -6.902 24.156 1 85.5 22 ILE B C 1
ATOM 3075 O O . ILE B 1 22 ? -3.529 -6.688 24.109 1 85.5 22 ILE B O 1
ATOM 3079 N N . THR B 1 23 ? -5.426 -6.887 25.234 1 84.94 23 THR B N 1
ATOM 3080 C CA . THR B 1 23 ? -4.863 -6.398 26.484 1 84.94 23 THR B CA 1
ATOM 3081 C C . THR B 1 23 ? -3.893 -7.414 27.078 1 84.94 23 THR B C 1
ATOM 3083 O O . THR B 1 23 ? -3.086 -7.078 27.953 1 84.94 23 THR B O 1
ATOM 3086 N N . ALA B 1 24 ? -3.969 -8.641 26.578 1 84.56 24 ALA B N 1
ATOM 3087 C CA . ALA B 1 24 ? -3.061 -9.68 27.031 1 84.56 24 ALA B CA 1
ATOM 3088 C C . ALA B 1 24 ? -1.646 -9.453 26.516 1 84.56 24 ALA B C 1
ATOM 3090 O O . ALA B 1 24 ? -0.694 -10.078 26.984 1 84.56 24 ALA B O 1
ATOM 3091 N N . HIS B 1 25 ? -1.514 -8.461 25.672 1 85.56 25 HIS B N 1
ATOM 3092 C CA . HIS B 1 25 ? -0.222 -8.055 25.125 1 85.56 25 HIS B CA 1
ATOM 3093 C C . HIS B 1 25 ? 0.05 -6.578 25.391 1 85.56 25 HIS B C 1
ATOM 3095 O O . HIS B 1 25 ? -0.13 -5.742 24.516 1 85.56 25 HIS B O 1
ATOM 3101 N N . PRO B 1 26 ? 0.652 -6.316 26.562 1 80.69 26 PRO B N 1
ATOM 3102 C CA . PRO B 1 26 ? 0.791 -4.914 26.953 1 80.69 26 PRO B CA 1
ATOM 3103 C C . PRO B 1 26 ? 1.91 -4.199 26.203 1 80.69 26 PRO B C 1
ATOM 3105 O O . PRO B 1 26 ? 2.861 -4.844 25.75 1 80.69 26 PRO B O 1
ATOM 3108 N N . ILE B 1 27 ? 1.668 -2.959 26.141 1 81.88 27 ILE B N 1
ATOM 3109 C CA . ILE B 1 27 ? 2.652 -2.094 25.5 1 81.88 27 ILE B CA 1
ATOM 3110 C C . ILE B 1 27 ? 3.744 -1.724 26.5 1 81.88 27 ILE B C 1
ATOM 3112 O O . ILE B 1 27 ? 3.457 -1.445 27.672 1 81.88 27 ILE B O 1
ATOM 3116 N N . ASP B 1 28 ? 4.934 -1.789 26 1 78.56 28 ASP B N 1
ATOM 3117 C CA . ASP B 1 28 ? 6.008 -1.202 26.781 1 78.56 28 ASP B CA 1
ATOM 3118 C C . ASP B 1 28 ? 6.051 0.315 26.625 1 78.56 28 ASP B C 1
ATOM 3120 O O . ASP B 1 28 ? 6.66 0.823 25.672 1 78.56 28 ASP B O 1
ATOM 3124 N N . SER B 1 29 ? 5.484 1.014 27.516 1 72.94 29 SER B N 1
ATOM 3125 C CA . SER B 1 29 ? 5.293 2.457 27.406 1 72.94 29 SER B CA 1
ATOM 3126 C C . SER B 1 29 ? 6.629 3.191 27.391 1 72.94 29 SER B C 1
ATOM 3128 O O . SER B 1 29 ? 6.699 4.355 26.984 1 72.94 29 SER B O 1
ATOM 3130 N N . ALA B 1 30 ? 7.633 2.484 27.828 1 70.5 30 ALA B N 1
ATOM 3131 C CA . ALA B 1 30 ? 8.969 3.078 27.797 1 70.5 30 ALA B CA 1
ATOM 3132 C C . ALA B 1 30 ? 9.516 3.094 26.375 1 70.5 30 ALA B C 1
ATOM 3134 O O . ALA B 1 30 ? 10.383 3.912 26.047 1 70.5 30 ALA B O 1
ATOM 3135 N N . LYS B 1 31 ? 8.898 2.277 25.625 1 76.75 31 LYS B N 1
ATOM 3136 C CA . LYS B 1 31 ? 9.508 2.094 24.297 1 76.75 31 LYS B CA 1
ATOM 3137 C C . LYS B 1 31 ? 8.594 2.635 23.203 1 76.75 31 LYS B C 1
ATOM 3139 O O . LYS B 1 31 ? 9.062 2.949 22.109 1 76.75 31 LYS B O 1
ATOM 3144 N N . VAL B 1 32 ? 7.332 2.715 23.562 1 80.62 32 VAL B N 1
ATOM 3145 C CA . VAL B 1 32 ? 6.402 3.094 22.516 1 80.62 32 VAL B CA 1
ATOM 3146 C C . VAL B 1 32 ? 5.527 4.25 22.984 1 80.62 32 VAL B C 1
ATOM 3148 O O . VAL B 1 32 ? 4.969 4.207 24.078 1 80.62 32 VAL B O 1
ATOM 3151 N N . ARG B 1 33 ? 5.48 5.289 22.109 1 79.75 33 ARG B N 1
ATOM 3152 C CA . ARG B 1 33 ? 4.574 6.402 22.359 1 79.75 33 ARG B CA 1
ATOM 3153 C C . ARG B 1 33 ? 3.354 6.336 21.453 1 79.75 33 ARG B C 1
ATOM 3155 O O . ARG B 1 33 ? 3.475 6.484 20.234 1 79.75 33 ARG B O 1
ATOM 3162 N N . ILE B 1 34 ? 2.273 5.938 22 1 84.31 34 ILE B N 1
ATOM 3163 C CA . ILE B 1 34 ? 1.022 5.91 21.25 1 84.31 34 ILE B CA 1
ATOM 3164 C C . ILE B 1 34 ? -0.108 6.469 22.109 1 84.31 34 ILE B C 1
ATOM 3166 O O . ILE B 1 34 ? -0.15 6.23 23.328 1 84.31 34 ILE B O 1
ATOM 3170 N N . GLU B 1 35 ? -0.934 7.254 21.453 1 85.31 35 GLU B N 1
ATOM 3171 C CA . GLU B 1 35 ? -2.076 7.812 22.172 1 85.31 35 GLU B CA 1
ATOM 3172 C C . GLU B 1 35 ? -3.174 6.77 22.359 1 85.31 35 GLU B C 1
ATOM 3174 O O . GLU B 1 35 ? -3.348 5.883 21.516 1 85.31 35 GLU B O 1
ATOM 3179 N N . ASN B 1 36 ? -3.908 6.801 23.516 1 88.81 36 ASN B N 1
ATOM 3180 C CA . ASN B 1 36 ? -5.027 5.922 23.844 1 88.81 36 ASN B CA 1
ATOM 3181 C C . ASN B 1 36 ? -4.656 4.453 23.672 1 88.81 36 ASN B C 1
ATOM 3183 O O . ASN B 1 36 ? -5.352 3.705 22.984 1 88.81 36 ASN B O 1
ATOM 3187 N N . PRO B 1 37 ? -3.506 4.066 24.328 1 90.12 37 PRO B N 1
ATOM 3188 C CA . PRO B 1 37 ? -3.039 2.688 24.156 1 90.12 37 PRO B CA 1
ATOM 3189 C C . PRO B 1 37 ? -3.969 1.668 24.812 1 90.12 37 PRO B C 1
ATOM 3191 O O . PRO B 1 37 ? -4.414 1.87 25.953 1 90.12 37 PRO B O 1
ATOM 3194 N N . ILE B 1 38 ? -4.199 0.527 24.062 1 91.75 38 ILE B N 1
ATOM 3195 C CA . ILE B 1 38 ? -5.062 -0.493 24.656 1 91.75 38 ILE B CA 1
ATOM 3196 C C . ILE B 1 38 ? -4.367 -1.851 24.594 1 91.75 38 ILE B C 1
ATOM 3198 O O . ILE B 1 38 ? -4.93 -2.863 25.016 1 91.75 38 ILE B O 1
ATOM 3202 N N . GLY B 1 39 ? -3.223 -1.936 24.062 1 92.94 39 GLY B N 1
ATOM 3203 C CA . GLY B 1 39 ? -2.482 -3.182 23.938 1 92.94 39 GLY B CA 1
ATOM 3204 C C . GLY B 1 39 ? -1.814 -3.35 22.578 1 92.94 39 GLY B C 1
ATOM 3205 O O . GLY B 1 39 ? -1.37 -2.371 21.984 1 92.94 39 GLY B O 1
ATOM 3206 N N . CYS B 1 40 ? -1.589 -4.684 22.188 1 93.12 40 CYS B N 1
ATOM 3207 C CA . CYS B 1 40 ? -0.94 -4.984 20.922 1 93.12 40 CYS B CA 1
ATOM 3208 C C . CYS B 1 40 ? -1.682 -6.09 20.172 1 93.12 40 CYS B C 1
ATOM 3210 O O . CYS B 1 40 ? -2.428 -6.859 20.781 1 93.12 40 CYS B O 1
ATOM 3212 N N . VAL B 1 41 ? -1.5 -6.09 18.875 1 93.5 41 VAL B N 1
ATOM 3213 C CA . VAL B 1 41 ? -1.854 -7.262 18.078 1 93.5 41 VAL B CA 1
ATOM 3214 C C . VAL B 1 41 ? -0.585 -8 17.672 1 93.5 41 VAL B C 1
ATOM 3216 O O . VAL B 1 41 ? 0.486 -7.402 17.562 1 93.5 41 VAL B O 1
ATOM 3219 N N . GLN B 1 42 ? -0.804 -9.336 17.453 1 91.94 42 GLN B N 1
ATOM 3220 C CA . GLN B 1 42 ? 0.315 -10.172 17.031 1 91.94 42 GLN B CA 1
ATOM 3221 C C . GLN B 1 42 ? 0.181 -10.586 15.57 1 91.94 42 GLN B C 1
ATOM 3223 O O . GLN B 1 42 ? -0.922 -10.867 15.102 1 91.94 42 GLN B O 1
ATOM 3228 N N . VAL B 1 43 ? 1.353 -10.531 14.859 1 94.06 43 VAL B N 1
ATOM 3229 C CA . VAL B 1 43 ? 1.419 -11.039 13.492 1 94.06 43 VAL B CA 1
ATOM 3230 C C . VAL B 1 43 ? 2.443 -12.164 13.414 1 94.06 43 VAL B C 1
ATOM 3232 O O . VAL B 1 43 ? 3.615 -11.969 13.742 1 94.06 43 VAL B O 1
ATOM 3235 N N . PRO B 1 44 ? 2.057 -13.375 12.969 1 93.81 44 PRO B N 1
ATOM 3236 C CA . PRO B 1 44 ? 2.982 -14.508 12.852 1 93.81 44 PRO B CA 1
ATOM 3237 C C . PRO B 1 44 ? 4.133 -14.227 11.883 1 93.81 44 PRO B C 1
ATOM 3239 O O . PRO B 1 44 ? 3.949 -13.531 10.883 1 93.81 44 PRO B O 1
ATOM 3242 N N . VAL B 1 45 ? 5.336 -14.844 12.273 1 95 45 VAL B N 1
ATOM 3243 C CA . VAL B 1 45 ? 6.52 -14.656 11.438 1 95 45 VAL B CA 1
ATOM 3244 C C . VAL B 1 45 ? 7.035 -16.016 10.961 1 95 45 VAL B C 1
ATOM 3246 O O . VAL B 1 45 ? 7.215 -16.922 11.758 1 95 45 VAL B O 1
ATOM 3249 N N . GLY B 1 46 ? 7.176 -16.172 9.625 1 94.44 46 GLY B N 1
ATOM 3250 C CA . GLY B 1 46 ? 7.887 -17.281 9.023 1 94.44 46 GLY B CA 1
ATOM 3251 C C . GLY B 1 46 ? 9.227 -16.891 8.422 1 94.44 46 GLY B C 1
ATOM 3252 O O . GLY B 1 46 ? 9.438 -15.719 8.094 1 94.44 46 GLY B O 1
ATOM 3253 N N . LEU B 1 47 ? 10.148 -17.906 8.312 1 95.19 47 LEU B N 1
ATOM 3254 C CA . LEU B 1 47 ? 11.484 -17.625 7.801 1 95.19 47 LEU B CA 1
ATOM 3255 C C . LEU B 1 47 ? 11.625 -18.094 6.355 1 95.19 47 LEU B C 1
ATOM 3257 O O . LEU B 1 47 ? 11.383 -19.266 6.051 1 95.19 47 LEU B O 1
ATOM 3261 N N . ALA B 1 48 ? 12.023 -17.156 5.488 1 96.69 48 ALA B N 1
ATOM 3262 C CA . ALA B 1 48 ? 12.367 -17.5 4.109 1 96.69 48 ALA B CA 1
ATOM 3263 C C . ALA B 1 48 ? 13.875 -17.562 3.91 1 96.69 48 ALA B C 1
ATOM 3265 O O . ALA B 1 48 ? 14.617 -16.781 4.527 1 96.69 48 ALA B O 1
ATOM 3266 N N . GLY B 1 49 ? 14.312 -18.391 2.977 1 95.06 49 GLY B N 1
ATOM 3267 C CA . GLY B 1 49 ? 15.734 -18.531 2.682 1 95.06 49 GLY B CA 1
ATOM 3268 C C . GLY B 1 49 ? 16.266 -19.938 2.939 1 95.06 49 GLY B C 1
ATOM 3269 O O . GLY B 1 49 ? 15.484 -20.875 3.084 1 95.06 49 GLY B O 1
ATOM 3270 N N . PRO B 1 50 ? 17.656 -20.062 2.852 1 96.75 50 PRO B N 1
ATOM 3271 C CA . PRO B 1 50 ? 18.625 -19 2.574 1 96.75 50 PRO B CA 1
ATOM 3272 C C . PRO B 1 50 ? 18.594 -18.547 1.113 1 96.75 50 PRO B C 1
ATOM 3274 O O . PRO B 1 50 ? 18.25 -19.344 0.23 1 96.75 50 PRO B O 1
ATOM 3277 N N . LEU B 1 51 ? 18.938 -17.25 0.938 1 98.44 51 LEU B N 1
ATOM 3278 C CA . LEU B 1 51 ? 19.172 -16.688 -0.385 1 98.44 51 LEU B CA 1
ATOM 3279 C C . LEU B 1 51 ? 20.641 -16.297 -0.556 1 98.44 51 LEU B C 1
ATOM 3281 O O . LEU B 1 51 ? 21.203 -15.625 0.307 1 98.44 51 LEU B O 1
ATOM 3285 N N . TRP B 1 52 ? 21.25 -16.812 -1.627 1 98 52 TRP B N 1
ATOM 3286 C CA . TRP B 1 52 ? 22.609 -16.391 -1.969 1 98 52 TRP B CA 1
ATOM 3287 C C . TRP B 1 52 ? 22.609 -15.016 -2.637 1 98 52 TRP B C 1
ATOM 3289 O O . TRP B 1 52 ? 22 -14.836 -3.699 1 98 52 TRP B O 1
ATOM 3299 N N . VAL B 1 53 ? 23.359 -14.023 -2 1 97.44 53 VAL B N 1
ATOM 3300 C CA . VAL B 1 53 ? 23.312 -12.648 -2.479 1 97.44 53 VAL B CA 1
ATOM 3301 C C . VAL B 1 53 ? 24.719 -12.156 -2.766 1 97.44 53 VAL B C 1
ATOM 3303 O O . VAL B 1 53 ? 25.656 -12.453 -2.014 1 97.44 53 VAL B O 1
ATOM 3306 N N . TRP B 1 54 ? 24.828 -11.5 -3.963 1 95.56 54 TRP B N 1
ATOM 3307 C CA . TRP B 1 54 ? 26.016 -10.75 -4.34 1 95.56 54 TRP B CA 1
ATOM 3308 C C . TRP B 1 54 ? 25.766 -9.25 -4.234 1 95.56 54 TRP B C 1
ATOM 3310 O O . TRP B 1 54 ? 24.922 -8.703 -4.949 1 95.56 54 TRP B O 1
ATOM 3320 N N . GLU B 1 55 ? 26.484 -8.648 -3.32 1 91.69 55 GLU B N 1
ATOM 3321 C CA . GLU B 1 55 ? 26.328 -7.195 -3.234 1 91.69 55 GLU B CA 1
ATOM 3322 C C . GLU B 1 55 ? 27.25 -6.488 -4.223 1 91.69 55 GLU B C 1
ATOM 3324 O O . GLU B 1 55 ? 28.484 -6.586 -4.117 1 91.69 55 GLU B O 1
ATOM 3329 N N . THR B 1 56 ? 26.641 -5.812 -5.105 1 82.44 56 THR B N 1
ATOM 3330 C CA . THR B 1 56 ? 27.406 -5.195 -6.184 1 82.44 56 THR B CA 1
ATOM 3331 C C . THR B 1 56 ? 28.266 -4.059 -5.648 1 82.44 56 THR B C 1
ATOM 3333 O O . THR B 1 56 ? 27.797 -3.223 -4.875 1 82.44 56 THR B O 1
ATOM 3336 N N . GLY B 1 57 ? 29.484 -4.059 -6.109 1 74.19 57 GLY B N 1
ATOM 3337 C CA . GLY B 1 57 ? 30.422 -3.02 -5.723 1 74.19 57 GLY B CA 1
ATOM 3338 C C . GLY B 1 57 ? 31.172 -3.332 -4.434 1 74.19 57 GLY B C 1
ATOM 3339 O O . GLY B 1 57 ? 32.094 -2.619 -4.055 1 74.19 57 GLY B O 1
ATOM 3340 N N . ALA B 1 58 ? 30.688 -4.371 -3.688 1 65.56 58 ALA B N 1
ATOM 3341 C CA . ALA B 1 58 ? 31.391 -4.742 -2.455 1 65.56 58 ALA B CA 1
ATOM 3342 C C . ALA B 1 58 ? 32.75 -5.336 -2.756 1 65.56 58 ALA B C 1
ATOM 3344 O O . ALA B 1 58 ? 32.969 -5.926 -3.818 1 65.56 58 ALA B O 1
ATOM 3345 N N . THR B 1 59 ? 33.688 -4.809 -1.94 1 60.53 59 THR B N 1
ATOM 3346 C CA . THR B 1 59 ? 35.031 -5.34 -2.072 1 60.53 59 THR B CA 1
ATOM 3347 C C . THR B 1 59 ? 35.062 -6.832 -1.763 1 60.53 59 THR B C 1
ATOM 3349 O O . THR B 1 59 ? 34.531 -7.27 -0.746 1 60.53 59 THR B O 1
ATOM 3352 N N . GLY B 1 60 ? 35.594 -7.688 -2.633 1 58.69 60 GLY B N 1
ATOM 3353 C CA . GLY B 1 60 ? 35.75 -9.125 -2.486 1 58.69 60 GLY B CA 1
ATOM 3354 C C . GLY B 1 60 ? 34.469 -9.891 -2.75 1 58.69 60 GLY B C 1
ATOM 3355 O O . GLY B 1 60 ? 33.781 -10.297 -1.812 1 58.69 60 GLY B O 1
ATOM 3356 N N . GLU B 1 61 ? 33.938 -9.797 -3.832 1 63.5 61 GLU B N 1
ATOM 3357 C CA . GLU B 1 61 ? 32.656 -10.344 -4.293 1 63.5 61 GLU B CA 1
ATOM 3358 C C . GLU B 1 61 ? 32.469 -11.773 -3.803 1 63.5 61 GLU B C 1
ATOM 3360 O O . GLU B 1 61 ? 32.938 -12.719 -4.43 1 63.5 61 GLU B O 1
ATOM 3365 N N . GLU B 1 62 ? 32.062 -11.891 -2.412 1 82.62 62 GLU B N 1
ATOM 3366 C CA . GLU B 1 62 ? 31.656 -13.203 -1.904 1 82.62 62 GLU B CA 1
ATOM 3367 C C . GLU B 1 62 ? 30.141 -13.305 -1.759 1 82.62 62 GLU B C 1
ATOM 3369 O O . GLU B 1 62 ? 29.469 -12.32 -1.454 1 82.62 62 GLU B O 1
ATOM 3374 N N . VAL B 1 63 ? 29.75 -14.422 -2.004 1 91.06 63 VAL B N 1
ATOM 3375 C CA . VAL B 1 63 ? 28.344 -14.75 -1.853 1 91.06 63 VAL B CA 1
ATOM 3376 C C . VAL B 1 63 ? 27.984 -14.82 -0.369 1 91.06 63 VAL B C 1
ATOM 3378 O O . VAL B 1 63 ? 28.75 -15.352 0.437 1 91.06 63 VAL B O 1
ATOM 3381 N N . GLU B 1 64 ? 26.922 -14.156 0.009 1 94.44 64 GLU B N 1
ATOM 3382 C CA . GLU B 1 64 ? 26.406 -14.227 1.373 1 94.44 64 GLU B CA 1
ATOM 3383 C C . GLU B 1 64 ? 25.062 -14.961 1.42 1 94.44 64 GLU B C 1
ATOM 3385 O O . GLU B 1 64 ? 24.219 -14.773 0.539 1 94.44 64 GLU B O 1
ATOM 3390 N N . GLU B 1 65 ? 24.906 -15.781 2.477 1 95.88 65 GLU B N 1
ATOM 3391 C CA . GLU B 1 65 ? 23.609 -16.391 2.748 1 95.88 65 GLU B CA 1
ATOM 3392 C C . GLU B 1 65 ? 22.781 -15.516 3.684 1 95.88 65 GLU B C 1
ATOM 3394 O O . GLU B 1 65 ? 23.219 -15.195 4.789 1 95.88 65 GLU B O 1
ATOM 3399 N N . VAL B 1 66 ? 21.594 -15.195 3.209 1 96.75 66 VAL B N 1
ATOM 3400 C CA . VAL B 1 66 ? 20.75 -14.305 3.984 1 96.75 66 VAL B CA 1
ATOM 3401 C C . VAL B 1 66 ? 19.359 -14.914 4.137 1 96.75 66 VAL B C 1
ATOM 3403 O O . VAL B 1 66 ? 18.891 -15.641 3.258 1 96.75 66 VAL B O 1
ATOM 3406 N N . TYR B 1 67 ? 18.75 -14.695 5.289 1 97.38 67 TYR B N 1
ATOM 3407 C CA . TYR B 1 67 ? 17.359 -15.07 5.559 1 97.38 67 TYR B CA 1
ATOM 3408 C C . TYR B 1 67 ? 16.484 -13.828 5.695 1 97.38 67 TYR B C 1
ATOM 3410 O O . TYR B 1 67 ? 16.969 -12.734 5.945 1 97.38 67 TYR B O 1
ATOM 3418 N N . ALA B 1 68 ? 15.164 -14 5.488 1 97.75 68 ALA B N 1
ATOM 3419 C CA . ALA B 1 68 ? 14.219 -12.898 5.672 1 97.75 68 ALA B CA 1
ATOM 3420 C C . ALA B 1 68 ? 13.047 -13.328 6.547 1 97.75 68 ALA B C 1
ATOM 3422 O O . ALA B 1 68 ? 12.406 -14.352 6.281 1 97.75 68 ALA B O 1
ATOM 3423 N N . PRO B 1 69 ? 12.797 -12.609 7.656 1 97.56 69 PRO B N 1
ATOM 3424 C CA . PRO B 1 69 ? 11.555 -12.805 8.398 1 97.56 69 PRO B CA 1
ATOM 3425 C C . PRO B 1 69 ? 10.344 -12.227 7.676 1 97.56 69 PRO B C 1
ATOM 3427 O O . PRO B 1 69 ? 10.359 -11.062 7.262 1 97.56 69 PRO B O 1
ATOM 3430 N N . LEU B 1 70 ? 9.312 -13.031 7.484 1 97.81 70 LEU B N 1
ATOM 3431 C CA . LEU B 1 70 ? 8.07 -12.617 6.832 1 97.81 70 LEU B CA 1
ATOM 3432 C C . LEU B 1 70 ? 6.906 -12.648 7.812 1 97.81 70 LEU B C 1
ATOM 3434 O O . LEU B 1 70 ? 6.461 -13.719 8.227 1 97.81 70 LEU B O 1
ATOM 3438 N N . ALA B 1 71 ? 6.414 -11.43 8.188 1 97 71 ALA B N 1
ATOM 3439 C CA . ALA B 1 71 ? 5.223 -11.344 9.031 1 97 71 ALA B CA 1
ATOM 3440 C C . ALA B 1 71 ? 3.949 -11.414 8.195 1 97 71 ALA B C 1
ATOM 3442 O O . ALA B 1 71 ? 3.629 -10.484 7.453 1 97 71 ALA B O 1
ATOM 3443 N N . THR B 1 72 ? 3.23 -12.555 8.32 1 93.56 72 THR B N 1
ATOM 3444 C CA . THR B 1 72 ? 2.066 -12.812 7.477 1 93.56 72 THR B CA 1
ATOM 3445 C C . THR B 1 72 ? 1.214 -13.938 8.055 1 93.56 72 THR B C 1
ATOM 3447 O O . THR B 1 72 ? 1.691 -14.727 8.867 1 93.56 72 THR B O 1
ATOM 3450 N N . THR B 1 73 ? -0.045 -13.906 7.625 1 87.44 73 THR B N 1
ATOM 3451 C CA . THR B 1 73 ? -0.922 -15.023 7.961 1 87.44 73 THR B CA 1
ATOM 3452 C C . THR B 1 73 ? -1.124 -15.938 6.754 1 87.44 73 THR B C 1
ATOM 3454 O O . THR B 1 73 ? -1.869 -16.922 6.824 1 87.44 73 THR B O 1
ATOM 3457 N N . GLN B 1 74 ? -0.462 -15.57 5.707 1 82.38 74 GLN B N 1
ATOM 3458 C CA . GLN B 1 74 ? -0.585 -16.391 4.504 1 82.38 74 GLN B CA 1
ATOM 3459 C C . GLN B 1 74 ? 0.401 -17.562 4.527 1 82.38 74 GLN B C 1
ATOM 3461 O O . GLN B 1 74 ? 1.604 -17.359 4.336 1 82.38 74 GLN B O 1
ATOM 3466 N N . ALA B 1 75 ? -0.09 -18.719 4.625 1 73.94 75 ALA B N 1
ATOM 3467 C CA . ALA B 1 75 ? 0.716 -19.922 4.801 1 73.94 75 ALA B CA 1
ATOM 3468 C C . ALA B 1 75 ? 1.581 -20.188 3.57 1 73.94 75 ALA B C 1
ATOM 3470 O O . ALA B 1 75 ? 2.766 -20.5 3.693 1 73.94 75 ALA B O 1
ATOM 3471 N N . ALA B 1 76 ? 1.061 -19.938 2.441 1 83.25 76 ALA B N 1
ATOM 3472 C CA . ALA B 1 76 ? 1.71 -20.344 1.197 1 83.25 76 ALA B CA 1
ATOM 3473 C C . ALA B 1 76 ? 2.811 -19.359 0.807 1 83.25 76 ALA B C 1
ATOM 3475 O O . ALA B 1 76 ? 3.691 -19.688 0.01 1 83.25 76 ALA B O 1
ATOM 3476 N N . LEU B 1 77 ? 2.816 -18.219 1.387 1 91.38 77 LEU B N 1
ATOM 3477 C CA . LEU B 1 77 ? 3.732 -17.156 0.975 1 91.38 77 LEU B CA 1
ATOM 3478 C C . LEU B 1 77 ? 5.176 -17.531 1.29 1 91.38 77 LEU B C 1
ATOM 3480 O O . LEU B 1 77 ? 6.055 -17.406 0.435 1 91.38 77 LEU B O 1
ATOM 3484 N N . VAL B 1 78 ? 5.398 -18.109 2.463 1 93.88 78 VAL B N 1
ATOM 3485 C CA . VAL B 1 78 ? 6.746 -18.422 2.922 1 93.88 78 VAL B CA 1
ATOM 3486 C C . VAL B 1 78 ? 7.324 -19.562 2.086 1 93.88 78 VAL B C 1
ATOM 3488 O O . VAL B 1 78 ? 8.453 -19.469 1.598 1 93.88 78 VAL B O 1
ATOM 3491 N N . ALA B 1 79 ? 6.516 -20.531 1.854 1 92.94 79 ALA B N 1
ATOM 3492 C CA . ALA B 1 79 ? 6.949 -21.688 1.063 1 92.94 79 ALA B CA 1
ATOM 3493 C C . ALA B 1 79 ? 7.281 -21.266 -0.368 1 92.94 79 ALA B C 1
ATOM 3495 O O . ALA B 1 79 ? 8.273 -21.719 -0.937 1 92.94 79 ALA B O 1
ATOM 3496 N N . SER B 1 80 ? 6.48 -20.422 -0.881 1 95 80 SER B N 1
ATOM 3497 C CA . SER B 1 80 ? 6.695 -19.953 -2.246 1 95 80 SER B CA 1
ATOM 3498 C C . SER B 1 80 ? 7.98 -19.141 -2.355 1 95 80 SER B C 1
ATOM 3500 O O . SER B 1 80 ? 8.75 -19.312 -3.307 1 95 80 SER B O 1
ATOM 3502 N N . CYS B 1 81 ? 8.203 -18.328 -1.411 1 97.19 81 CYS B N 1
ATOM 3503 C CA . CYS B 1 81 ? 9.43 -17.531 -1.405 1 97.19 81 CYS B CA 1
ATOM 3504 C C . CYS B 1 81 ? 10.656 -18.406 -1.271 1 97.19 81 CYS B C 1
ATOM 3506 O O . CYS B 1 81 ? 11.664 -18.188 -1.949 1 97.19 81 CYS B O 1
ATOM 3508 N N . CYS B 1 82 ? 10.594 -19.469 -0.484 1 96.69 82 CYS B N 1
ATOM 3509 C CA . CYS B 1 82 ? 11.695 -20.406 -0.312 1 96.69 82 CYS B CA 1
ATOM 3510 C C . CYS B 1 82 ? 12 -21.141 -1.616 1 96.69 82 CYS B C 1
ATOM 3512 O O . CYS B 1 82 ? 13.164 -21.359 -1.954 1 96.69 82 CYS B O 1
ATOM 3514 N N . ARG B 1 83 ? 10.977 -21.484 -2.283 1 96.81 83 ARG B N 1
ATOM 3515 C CA . ARG B 1 83 ? 11.148 -22.156 -3.566 1 96.81 83 ARG B CA 1
ATOM 3516 C C . ARG B 1 83 ? 11.906 -21.266 -4.551 1 96.81 83 ARG B C 1
ATOM 3518 O O . ARG B 1 83 ? 12.805 -21.734 -5.254 1 96.81 83 ARG B O 1
ATOM 3525 N N . GLY B 1 84 ? 11.539 -20 -4.559 1 98.44 84 GLY B N 1
ATOM 3526 C CA . GLY B 1 84 ? 12.266 -19.047 -5.387 1 98.44 84 GLY B CA 1
ATOM 3527 C C . GLY B 1 84 ? 13.719 -18.891 -4.984 1 98.44 84 GLY B C 1
ATOM 3528 O O . GLY B 1 84 ? 14.602 -18.828 -5.844 1 98.44 84 GLY B O 1
ATOM 3529 N N . CYS B 1 85 ? 13.961 -18.859 -3.709 1 98.44 85 CYS B N 1
ATOM 3530 C CA . CYS B 1 85 ? 15.32 -18.766 -3.205 1 98.44 85 CYS B CA 1
ATOM 3531 C C . CYS B 1 85 ? 16.156 -19.953 -3.672 1 98.44 85 CYS B C 1
ATOM 3533 O O . CYS B 1 85 ? 17.266 -19.781 -4.176 1 98.44 85 CYS B O 1
ATOM 3535 N N . LYS B 1 86 ? 15.633 -21.109 -3.514 1 98.38 86 LYS B N 1
ATOM 3536 C CA . LYS B 1 86 ? 16.328 -22.328 -3.898 1 98.38 86 LYS B CA 1
ATOM 3537 C C . LYS B 1 86 ? 16.656 -22.328 -5.387 1 98.38 86 LYS B C 1
ATOM 3539 O O . LYS B 1 86 ? 17.766 -22.719 -5.785 1 98.38 86 LYS B O 1
ATOM 3544 N N . ALA B 1 87 ? 15.734 -21.906 -6.164 1 98.62 87 ALA B N 1
ATOM 3545 C CA . ALA B 1 87 ? 15.93 -21.875 -7.609 1 98.62 87 ALA B CA 1
ATOM 3546 C C . ALA B 1 87 ? 17.062 -20.938 -7.996 1 98.62 87 ALA B C 1
ATOM 3548 O O . ALA B 1 87 ? 17.938 -21.297 -8.797 1 98.62 87 ALA B O 1
ATOM 3549 N N . PHE B 1 88 ? 17.109 -19.75 -7.426 1 98.69 88 PHE B N 1
ATOM 3550 C CA . PHE B 1 88 ? 18.172 -18.812 -7.727 1 98.69 88 PHE B CA 1
ATOM 3551 C C . PHE B 1 88 ? 19.516 -19.328 -7.207 1 98.69 88 PHE B C 1
ATOM 3553 O O . PHE B 1 88 ? 20.531 -19.203 -7.887 1 98.69 88 PHE B O 1
ATOM 3560 N N . ASN B 1 89 ? 19.5 -19.922 -6.008 1 98.38 89 ASN B N 1
ATOM 3561 C CA . ASN B 1 89 ? 20.734 -20.438 -5.438 1 98.38 89 ASN B CA 1
ATOM 3562 C C . ASN B 1 89 ? 21.391 -21.469 -6.352 1 98.38 89 ASN B C 1
ATOM 3564 O O . ASN B 1 89 ? 22.594 -21.391 -6.629 1 98.38 89 ASN B O 1
ATOM 3568 N N . ARG B 1 90 ? 20.641 -22.359 -6.848 1 98.31 90 ARG B N 1
ATOM 3569 C CA . ARG B 1 90 ? 21.141 -23.438 -7.699 1 98.31 90 ARG B CA 1
ATOM 3570 C C . ARG B 1 90 ? 21.578 -22.891 -9.062 1 98.31 90 ARG B C 1
ATOM 3572 O O . ARG B 1 90 ? 22.25 -23.594 -9.82 1 98.31 90 ARG B O 1
ATOM 3579 N N . SER B 1 91 ? 21.234 -21.641 -9.328 1 98 91 SER B N 1
ATOM 3580 C CA . SER B 1 91 ? 21.594 -21.016 -10.602 1 98 91 SER B CA 1
ATOM 3581 C C . SER B 1 91 ? 22.641 -19.922 -10.406 1 98 91 SER B C 1
ATOM 3583 O O . SER B 1 91 ? 22.875 -19.125 -11.305 1 98 91 SER B O 1
ATOM 3585 N N . GLY B 1 92 ? 23.156 -19.734 -9.227 1 96.12 92 GLY B N 1
ATOM 3586 C CA . GLY B 1 92 ? 24.25 -18.797 -9.031 1 96.12 92 GLY B CA 1
ATOM 3587 C C . GLY B 1 92 ? 23.906 -17.656 -8.109 1 96.12 92 GLY B C 1
ATOM 3588 O O . GLY B 1 92 ? 24.75 -16.781 -7.844 1 96.12 92 GLY B O 1
ATOM 3589 N N . GLY B 1 93 ? 22.719 -17.547 -7.621 1 97.69 93 GLY B N 1
ATOM 3590 C CA . GLY B 1 93 ? 22.328 -16.516 -6.664 1 97.69 93 GLY B CA 1
ATOM 3591 C C . GLY B 1 93 ? 21.812 -15.258 -7.32 1 97.69 93 GLY B C 1
ATOM 3592 O O . GLY B 1 93 ? 21.578 -15.227 -8.531 1 97.69 93 GLY B O 1
ATOM 3593 N N . ILE B 1 94 ? 21.562 -14.18 -6.457 1 98.31 94 ILE B N 1
ATOM 3594 C CA . ILE B 1 94 ? 21 -12.898 -6.891 1 98.31 94 ILE B CA 1
ATOM 3595 C C . ILE B 1 94 ? 22.016 -11.789 -6.621 1 98.31 94 ILE B C 1
ATOM 3597 O O . ILE B 1 94 ? 22.672 -11.766 -5.57 1 98.31 94 ILE B O 1
ATOM 3601 N N . HIS B 1 95 ? 22.125 -10.914 -7.598 1 97.44 95 HIS B N 1
ATOM 3602 C CA . HIS B 1 95 ? 22.859 -9.672 -7.41 1 97.44 95 HIS B CA 1
ATOM 3603 C C . HIS B 1 95 ? 21.953 -8.555 -6.914 1 97.44 95 HIS B C 1
ATOM 3605 O O . HIS B 1 95 ? 20.812 -8.438 -7.363 1 97.44 95 HIS B O 1
ATOM 3611 N N . ILE B 1 96 ? 22.5 -7.727 -5.926 1 97.88 96 ILE B N 1
ATOM 3612 C CA . ILE B 1 96 ? 21.688 -6.633 -5.414 1 97.88 96 ILE B CA 1
ATOM 3613 C C . ILE B 1 96 ? 22.469 -5.324 -5.488 1 97.88 96 ILE B C 1
ATOM 3615 O O . ILE B 1 96 ? 23.703 -5.328 -5.398 1 97.88 96 ILE B O 1
ATOM 3619 N N . VAL B 1 97 ? 21.672 -4.195 -5.688 1 96.69 97 VAL B N 1
ATOM 3620 C CA . VAL B 1 97 ? 22.297 -2.879 -5.688 1 96.69 97 VAL B CA 1
ATOM 3621 C C . VAL B 1 97 ? 21.281 -1.831 -5.215 1 96.69 97 VAL B C 1
ATOM 3623 O O . VAL B 1 97 ? 20.094 -1.916 -5.531 1 96.69 97 VAL B O 1
ATOM 3626 N N . ALA B 1 98 ? 21.75 -0.988 -4.328 1 96.75 98 ALA B N 1
ATOM 3627 C CA . ALA B 1 98 ? 21.062 0.273 -4.066 1 96.75 98 ALA B CA 1
ATOM 3628 C C . ALA B 1 98 ? 21.625 1.396 -4.934 1 96.75 98 ALA B C 1
ATOM 3630 O O . ALA B 1 98 ? 22.844 1.631 -4.945 1 96.75 98 ALA B O 1
ATOM 3631 N N . LEU B 1 99 ? 20.812 2.086 -5.68 1 95.62 99 LEU B N 1
ATOM 3632 C CA . LEU B 1 99 ? 21.25 3.064 -6.672 1 95.62 99 LEU B CA 1
ATOM 3633 C C . LEU B 1 99 ? 21.25 4.469 -6.078 1 95.62 99 LEU B C 1
ATOM 3635 O O . LEU B 1 99 ? 22.297 5.109 -6 1 95.62 99 LEU B O 1
ATOM 3639 N N . ARG B 1 100 ? 20.141 5.027 -5.684 1 96.44 100 ARG B N 1
ATOM 3640 C CA . ARG B 1 100 ? 19.984 6.344 -5.074 1 96.44 100 ARG B CA 1
ATOM 3641 C C . ARG B 1 100 ? 19.172 6.266 -3.785 1 96.44 100 ARG B C 1
ATOM 3643 O O . ARG B 1 100 ? 18.516 5.254 -3.521 1 96.44 100 ARG B O 1
ATOM 3650 N N . ASP B 1 101 ? 19.344 7.262 -2.945 1 96.38 101 ASP B N 1
ATOM 3651 C CA . ASP B 1 101 ? 18.672 7.371 -1.657 1 96.38 101 ASP B CA 1
ATOM 3652 C C . ASP B 1 101 ? 18.391 8.828 -1.304 1 96.38 101 ASP B C 1
ATOM 3654 O O . ASP B 1 101 ? 19.328 9.633 -1.183 1 96.38 101 ASP B O 1
ATOM 3658 N N . ALA B 1 102 ? 17.047 9.125 -1.149 1 97.19 102 ALA B N 1
ATOM 3659 C CA . ALA B 1 102 ? 16.672 10.492 -0.793 1 97.19 102 ALA B CA 1
ATOM 3660 C C . ALA B 1 102 ? 15.281 10.531 -0.152 1 97.19 102 ALA B C 1
ATOM 3662 O O . ALA B 1 102 ? 14.453 9.648 -0.394 1 97.19 102 ALA B O 1
ATOM 3663 N N . MET B 1 103 ? 15.109 11.438 0.683 1 97.5 103 MET B N 1
ATOM 3664 C CA . MET B 1 103 ? 13.805 11.742 1.243 1 97.5 103 MET B CA 1
ATOM 3665 C C . MET B 1 103 ? 13.398 13.18 0.931 1 97.5 103 MET B C 1
ATOM 3667 O O . MET B 1 103 ? 14.195 14.109 1.127 1 97.5 103 MET B O 1
ATOM 3671 N N . SER B 1 104 ? 12.172 13.32 0.449 1 96.12 104 SER B N 1
ATOM 3672 C CA . SER B 1 104 ? 11.805 14.641 -0.051 1 96.12 104 SER B CA 1
ATOM 3673 C C . SER B 1 104 ? 10.688 15.258 0.789 1 96.12 104 SER B C 1
ATOM 3675 O O . SER B 1 104 ? 9.93 14.539 1.45 1 96.12 104 SER B O 1
ATOM 3677 N N . LYS B 1 105 ? 10.648 16.5 0.816 1 96.75 105 LYS B N 1
ATOM 3678 C CA . LYS B 1 105 ? 9.547 17.359 1.271 1 96.75 105 LYS B CA 1
ATOM 3679 C C . LYS B 1 105 ? 9.344 18.547 0.339 1 96.75 105 LYS B C 1
ATOM 3681 O O . LYS B 1 105 ? 10.312 19.172 -0.087 1 96.75 105 LYS B O 1
ATOM 3686 N N . VAL B 1 106 ? 8.016 18.828 0.001 1 97.25 106 VAL B N 1
ATOM 3687 C CA . VAL B 1 106 ? 7.77 19.828 -1.024 1 97.25 106 VAL B CA 1
ATOM 3688 C C . VAL B 1 106 ? 6.73 20.828 -0.526 1 97.25 106 VAL B C 1
ATOM 3690 O O . VAL B 1 106 ? 5.539 20.703 -0.828 1 97.25 106 VAL B O 1
ATOM 3693 N N . PRO B 1 107 ? 7.152 21.906 0.09 1 97.06 107 PRO B N 1
ATOM 3694 C CA . PRO B 1 107 ? 6.242 23 0.421 1 97.06 107 PRO B CA 1
ATOM 3695 C C . PRO B 1 107 ? 5.922 23.891 -0.781 1 97.06 107 PRO B C 1
ATOM 3697 O O . PRO B 1 107 ? 6.559 23.766 -1.831 1 97.06 107 PRO B O 1
ATOM 3700 N N . ALA B 1 108 ? 4.875 24.719 -0.583 1 97.56 108 ALA B N 1
ATOM 3701 C CA . ALA B 1 108 ? 4.488 25.656 -1.637 1 97.56 108 ALA B CA 1
ATOM 3702 C C . ALA B 1 108 ? 4.426 27.094 -1.107 1 97.56 108 ALA B C 1
ATOM 3704 O O . ALA B 1 108 ? 3.955 27.328 0.008 1 97.56 108 ALA B O 1
ATOM 3705 N N . PHE B 1 109 ? 4.91 27.984 -1.936 1 97.5 109 PHE B N 1
ATOM 3706 C CA . PHE B 1 109 ? 4.781 29.422 -1.731 1 97.5 109 PHE B CA 1
ATOM 3707 C C . PHE B 1 109 ? 3.738 30.016 -2.674 1 97.5 109 PHE B C 1
ATOM 3709 O O . PHE B 1 109 ? 3.756 29.734 -3.875 1 97.5 109 PHE B O 1
ATOM 3716 N N . ILE B 1 110 ? 2.822 30.75 -2.109 1 96.69 110 ILE B N 1
ATOM 3717 C CA . ILE B 1 110 ? 1.678 31.266 -2.855 1 96.69 110 ILE B CA 1
ATOM 3718 C C . ILE B 1 110 ? 1.889 32.75 -3.172 1 96.69 110 ILE B C 1
ATOM 3720 O O . ILE B 1 110 ? 2.344 33.5 -2.318 1 96.69 110 ILE B O 1
ATOM 3724 N N . PHE B 1 111 ? 1.47 33.156 -4.445 1 96.88 111 PHE B N 1
ATOM 3725 C CA . PHE B 1 111 ? 1.661 34.5 -4.941 1 96.88 111 PHE B CA 1
ATOM 3726 C C . PHE B 1 111 ? 0.36 35.062 -5.504 1 96.88 111 PHE B C 1
ATOM 3728 O O . PHE B 1 111 ? -0.632 34.344 -5.625 1 96.88 111 PHE B O 1
ATOM 3735 N N . ASP B 1 112 ? 0.438 36.344 -5.836 1 96 112 ASP B N 1
ATOM 3736 C CA . ASP B 1 112 ? -0.755 37 -6.371 1 96 112 ASP B CA 1
ATOM 3737 C C . ASP B 1 112 ? -0.947 36.656 -7.848 1 96 112 ASP B C 1
ATOM 3739 O O . ASP B 1 112 ? -2.062 36.75 -8.367 1 96 112 ASP B O 1
ATOM 3743 N N . SER B 1 113 ? 0.215 36.25 -8.523 1 94.75 113 SER B N 1
ATOM 3744 C CA . SER B 1 113 ? 0.138 35.969 -9.945 1 94.75 113 SER B CA 1
ATOM 3745 C C . SER B 1 113 ? 1.166 34.938 -10.352 1 94.75 113 SER B C 1
ATOM 3747 O O . SER B 1 113 ? 2.178 34.75 -9.672 1 94.75 113 SER B O 1
ATOM 3749 N N . PRO B 1 114 ? 0.88 34.25 -11.562 1 96.12 114 PRO B N 1
ATOM 3750 C CA . PRO B 1 114 ? 1.884 33.312 -12.086 1 96.12 114 PRO B CA 1
ATOM 3751 C C . PRO B 1 114 ? 3.221 34 -12.375 1 96.12 114 PRO B C 1
ATOM 3753 O O . PRO B 1 114 ? 4.273 33.375 -12.25 1 96.12 114 PRO B O 1
ATOM 3756 N N . ALA B 1 115 ? 3.188 35.25 -12.711 1 95.94 115 ALA B N 1
ATOM 3757 C CA . ALA B 1 115 ? 4.418 36 -12.992 1 95.94 115 ALA B CA 1
ATOM 3758 C C . ALA B 1 115 ? 5.289 36.094 -11.742 1 95.94 115 ALA B C 1
ATOM 3760 O O . ALA B 1 115 ? 6.512 35.938 -11.812 1 95.94 115 ALA B O 1
ATOM 3761 N N . ASP B 1 116 ? 4.66 36.312 -10.641 1 96.94 116 ASP B N 1
ATOM 3762 C CA . ASP B 1 116 ? 5.391 36.406 -9.375 1 96.94 116 ASP B CA 1
ATOM 3763 C C . ASP B 1 116 ? 5.953 35.062 -8.969 1 96.94 116 ASP B C 1
ATOM 3765 O O . ASP B 1 116 ? 7.074 34.969 -8.469 1 96.94 116 ASP B O 1
ATOM 3769 N N . ALA B 1 117 ? 5.168 34.031 -9.164 1 97.75 117 ALA B N 1
ATOM 3770 C CA . ALA B 1 117 ? 5.625 32.688 -8.859 1 97.75 117 ALA B CA 1
ATOM 3771 C C . ALA B 1 117 ? 6.84 32.312 -9.703 1 97.75 117 ALA B C 1
ATOM 3773 O O . ALA B 1 117 ? 7.793 31.703 -9.203 1 97.75 117 ALA B O 1
ATOM 3774 N N . LEU B 1 118 ? 6.832 32.688 -10.969 1 97.12 118 LEU B N 1
ATOM 3775 C CA . LEU B 1 118 ? 7.93 32.406 -11.891 1 97.12 118 LEU B CA 1
ATOM 3776 C C . LEU B 1 118 ? 9.188 33.156 -11.477 1 97.12 118 LEU B C 1
ATOM 3778 O O . LEU B 1 118 ? 10.289 32.594 -11.516 1 97.12 118 LEU B O 1
ATOM 3782 N N . ALA B 1 119 ? 9.047 34.375 -11.078 1 97.19 119 ALA B N 1
ATOM 3783 C CA . ALA B 1 119 ? 10.18 35.188 -10.633 1 97.19 119 ALA B CA 1
ATOM 3784 C C . ALA B 1 119 ? 10.844 34.562 -9.406 1 97.19 119 ALA B C 1
ATOM 3786 O O . ALA B 1 119 ? 12.078 34.5 -9.32 1 97.19 119 ALA B O 1
ATOM 3787 N N . PHE B 1 120 ? 10.055 34.156 -8.523 1 97.81 120 PHE B N 1
ATOM 3788 C CA . PHE B 1 120 ? 10.555 33.469 -7.332 1 97.81 120 PHE B CA 1
ATOM 3789 C C . PHE B 1 120 ? 11.32 32.219 -7.707 1 97.81 120 PHE B C 1
ATOM 3791 O O . PHE B 1 120 ? 12.43 31.984 -7.223 1 97.81 120 PHE B O 1
ATOM 3798 N N . ALA B 1 121 ? 10.727 31.406 -8.547 1 98 121 ALA B N 1
ATOM 3799 C CA . ALA B 1 121 ? 11.344 30.156 -8.984 1 98 121 ALA B CA 1
ATOM 3800 C C . ALA B 1 121 ? 12.719 30.422 -9.602 1 98 121 ALA B C 1
ATOM 3802 O O . ALA B 1 121 ? 13.656 29.641 -9.391 1 98 121 ALA B O 1
ATOM 3803 N N . GLN B 1 122 ? 12.875 31.453 -10.297 1 97 122 GLN B N 1
ATOM 3804 C CA . GLN B 1 122 ? 14.117 31.812 -10.969 1 97 122 GLN B CA 1
ATOM 3805 C C . GLN B 1 122 ? 15.18 32.25 -9.969 1 97 122 GLN B C 1
ATOM 3807 O O . GLN B 1 122 ? 16.375 32.156 -10.242 1 97 122 GLN B O 1
ATOM 3812 N N . LYS B 1 123 ? 14.758 32.656 -8.812 1 96.81 123 LYS B N 1
ATOM 3813 C CA . LYS B 1 123 ? 15.672 33.156 -7.785 1 96.81 123 LYS B CA 1
ATOM 3814 C C . LYS B 1 123 ? 16.172 32 -6.91 1 96.81 123 LYS B C 1
ATOM 3816 O O . LYS B 1 123 ? 17.219 32.125 -6.266 1 96.81 123 LYS B O 1
ATOM 3821 N N . VAL B 1 124 ? 15.57 30.891 -6.883 1 96.75 124 VAL B N 1
ATOM 3822 C CA . VAL B 1 124 ? 15.797 29.797 -5.938 1 96.75 124 VAL B CA 1
ATOM 3823 C C . VAL B 1 124 ? 17.219 29.281 -6.07 1 96.75 124 VAL B C 1
ATOM 3825 O O . VAL B 1 124 ? 17.891 29.016 -5.07 1 96.75 124 VAL B O 1
ATOM 3828 N N . PRO B 1 125 ? 17.812 29.156 -7.266 1 95.81 125 PRO B N 1
ATOM 3829 C CA . PRO B 1 125 ? 19.172 28.656 -7.379 1 95.81 125 PRO B CA 1
ATOM 3830 C C . PRO B 1 125 ? 20.188 29.5 -6.613 1 95.81 125 PRO B C 1
ATOM 3832 O O . PRO B 1 125 ? 21.156 28.969 -6.059 1 95.81 125 PRO B O 1
ATOM 3835 N N . SER B 1 126 ? 19.953 30.734 -6.512 1 96.31 126 SER B N 1
ATOM 3836 C CA . SER B 1 126 ? 20.875 31.625 -5.82 1 96.31 126 SER B CA 1
ATOM 3837 C C . SER B 1 126 ? 20.734 31.5 -4.305 1 96.31 126 SER B C 1
ATOM 3839 O O . SER B 1 126 ? 21.594 31.969 -3.555 1 96.31 126 SER B O 1
ATOM 3841 N N . LEU B 1 127 ? 19.641 30.875 -3.852 1 96.44 127 LEU B N 1
ATOM 3842 C CA . LEU B 1 127 ? 19.359 30.75 -2.426 1 96.44 127 LEU B CA 1
ATOM 3843 C C . LEU B 1 127 ? 19.797 29.375 -1.906 1 96.44 127 LEU B C 1
ATOM 3845 O O . LEU B 1 127 ? 19.734 29.125 -0.701 1 96.44 127 LEU B O 1
ATOM 3849 N N . GLN B 1 128 ? 20.281 28.531 -2.66 1 96 128 GLN B N 1
ATOM 3850 C CA . GLN B 1 128 ? 20.531 27.125 -2.342 1 96 128 GLN B CA 1
ATOM 3851 C C . GLN B 1 128 ? 21.531 27 -1.19 1 96 128 GLN B C 1
ATOM 3853 O O . GLN B 1 128 ? 21.359 26.156 -0.309 1 96 128 GLN B O 1
ATOM 3858 N N . GLY B 1 129 ? 22.594 27.766 -1.228 1 96.81 129 GLY B N 1
ATOM 3859 C CA . GLY B 1 129 ? 23.609 27.703 -0.18 1 96.81 129 GLY B CA 1
ATOM 3860 C C . GLY B 1 129 ? 23.047 28 1.2 1 96.81 129 GLY B C 1
ATOM 3861 O O . GLY B 1 129 ? 23.328 27.281 2.156 1 96.81 129 GLY B O 1
ATOM 3862 N N . GLU B 1 130 ? 22.266 29.031 1.298 1 97.19 130 GLU B N 1
ATOM 3863 C CA . GLU B 1 130 ? 21.688 29.406 2.584 1 97.19 130 GLU B CA 1
ATOM 3864 C C . GLU B 1 130 ? 20.625 28.422 3.033 1 97.19 130 GLU B C 1
ATOM 3866 O O . GLU B 1 130 ? 20.531 28.094 4.223 1 97.19 130 GLU B O 1
ATOM 3871 N N . LEU B 1 131 ? 19.844 27.969 2.111 1 97.88 131 LEU B N 1
ATOM 3872 C CA . LEU B 1 131 ? 18.859 26.938 2.428 1 97.88 131 LEU B CA 1
ATOM 3873 C C . LEU B 1 131 ? 19.531 25.688 2.979 1 97.88 131 LEU B C 1
ATOM 3875 O O . LEU B 1 131 ? 19.062 25.094 3.953 1 97.88 131 LEU B O 1
ATOM 3879 N N . LYS B 1 132 ? 20.625 25.328 2.404 1 98 132 LYS B N 1
ATOM 3880 C CA . LYS B 1 132 ? 21.391 24.156 2.846 1 98 132 LYS B CA 1
ATOM 3881 C C . LYS B 1 132 ? 21.922 24.359 4.262 1 98 132 LYS B C 1
ATOM 3883 O O . LYS B 1 132 ? 21.766 23.484 5.113 1 98 132 LYS B O 1
ATOM 3888 N N . ARG B 1 133 ? 22.484 25.469 4.5 1 97.94 133 ARG B N 1
ATOM 3889 C CA . ARG B 1 133 ? 23.047 25.781 5.812 1 97.94 133 ARG B CA 1
ATOM 3890 C C . ARG B 1 133 ? 21.984 25.688 6.898 1 97.94 133 ARG B C 1
ATOM 3892 O O . ARG B 1 133 ? 22.188 25.047 7.93 1 97.94 133 ARG B O 1
ATOM 3899 N N . LEU B 1 134 ? 20.844 26.281 6.66 1 97.88 134 LEU B N 1
ATOM 3900 C CA . LEU B 1 134 ? 19.766 26.328 7.648 1 97.88 134 LEU B CA 1
ATOM 3901 C C . LEU B 1 134 ? 19.141 24.953 7.84 1 97.88 134 LEU B C 1
ATOM 3903 O O . LEU B 1 134 ? 18.906 24.531 8.977 1 97.88 134 LEU B O 1
ATOM 3907 N N . ALA B 1 135 ? 18.891 24.234 6.766 1 97.88 135 ALA B N 1
ATOM 3908 C CA . ALA B 1 135 ? 18.297 22.891 6.855 1 97.88 135 ALA B CA 1
ATOM 3909 C C . ALA B 1 135 ? 19.219 21.938 7.621 1 97.88 135 ALA B C 1
ATOM 3911 O O . ALA B 1 135 ? 18.766 21.219 8.516 1 97.88 135 ALA B O 1
ATOM 3912 N N . GLU B 1 136 ? 20.484 22 7.387 1 98 136 GLU B N 1
ATOM 3913 C CA . GLU B 1 136 ? 21.453 21.062 7.957 1 98 136 GLU B CA 1
ATOM 3914 C C . GLU B 1 136 ? 21.766 21.406 9.406 1 98 136 GLU B C 1
ATOM 3916 O O . GLU B 1 136 ? 22.359 20.609 10.133 1 98 136 GLU B O 1
ATOM 3921 N N . SER B 1 137 ? 21.328 22.562 9.867 1 96.94 137 SER B N 1
ATOM 3922 C CA . SER B 1 137 ? 21.562 22.969 11.25 1 96.94 137 SER B CA 1
ATOM 3923 C C . SER B 1 137 ? 20.656 22.203 12.211 1 96.94 137 SER B C 1
ATOM 3925 O O . SER B 1 137 ? 20.891 22.203 13.422 1 96.94 137 SER B O 1
ATOM 3927 N N . THR B 1 138 ? 19.625 21.484 11.727 1 94.88 138 THR B N 1
ATOM 3928 C CA . THR B 1 138 ? 18.625 20.844 12.562 1 94.88 138 THR B CA 1
ATOM 3929 C C . THR B 1 138 ? 19.125 19.5 13.07 1 94.88 138 THR B C 1
ATOM 3931 O O . THR B 1 138 ? 18.594 18.969 14.047 1 94.88 138 THR B O 1
ATOM 3934 N N . SER B 1 139 ? 20.047 18.922 12.359 1 93.62 139 SER B N 1
ATOM 3935 C CA . SER B 1 139 ? 20.562 17.609 12.742 1 93.62 139 SER B CA 1
ATOM 3936 C C . SER B 1 139 ? 21.922 17.344 12.078 1 93.62 139 SER B C 1
ATOM 3938 O O . SER B 1 139 ? 22.125 17.719 10.922 1 93.62 139 SER B O 1
ATOM 3940 N N . ARG B 1 140 ? 22.766 16.562 12.797 1 92.56 140 ARG B N 1
ATOM 3941 C CA . ARG B 1 140 ? 24.047 16.156 12.234 1 92.56 140 ARG B CA 1
ATOM 3942 C C . ARG B 1 140 ? 23.875 15.031 11.211 1 92.56 140 ARG B C 1
ATOM 3944 O O . ARG B 1 140 ? 24.797 14.742 10.445 1 92.56 140 ARG B O 1
ATOM 3951 N N . ARG B 1 141 ? 22.75 14.508 11.148 1 92.38 141 ARG B N 1
ATOM 3952 C CA . ARG B 1 141 ? 22.531 13.312 10.344 1 92.38 141 ARG B CA 1
ATOM 3953 C C . ARG B 1 141 ? 21.859 13.656 9.023 1 92.38 141 ARG B C 1
ATOM 3955 O O . ARG B 1 141 ? 21.578 12.766 8.211 1 92.38 141 ARG B O 1
ATOM 3962 N N . ILE B 1 142 ? 21.562 14.945 8.797 1 96.25 142 ILE B N 1
ATOM 3963 C CA . ILE B 1 142 ? 20.797 15.297 7.609 1 96.25 142 ILE B CA 1
ATOM 3964 C C . ILE B 1 142 ? 21.656 16.125 6.668 1 96.25 142 ILE B C 1
ATOM 3966 O O . ILE B 1 142 ? 22.484 16.938 7.113 1 96.25 142 ILE B O 1
ATOM 3970 N N . GLN B 1 143 ? 21.594 15.828 5.352 1 97.5 143 GLN B N 1
ATOM 3971 C CA . GLN B 1 143 ? 22.266 16.578 4.297 1 97.5 143 GLN B CA 1
ATOM 3972 C C . GLN B 1 143 ? 21.281 16.969 3.195 1 97.5 143 GLN B C 1
ATOM 3974 O O . GLN B 1 143 ? 20.594 16.125 2.645 1 97.5 143 GLN B O 1
ATOM 3979 N N . LEU B 1 144 ? 21.234 18.266 2.877 1 98.12 144 LEU B N 1
ATOM 3980 C CA . LEU B 1 144 ? 20.422 18.719 1.757 1 98.12 144 LEU B CA 1
ATOM 3981 C C . LEU B 1 144 ? 21.125 18.453 0.43 1 98.12 144 LEU B C 1
ATOM 3983 O O . LEU B 1 144 ? 22.234 18.938 0.198 1 98.12 144 LEU B O 1
ATOM 3987 N N . LEU B 1 145 ? 20.484 17.734 -0.429 1 97.12 145 LEU B N 1
ATOM 3988 C CA . LEU B 1 145 ? 21.062 17.328 -1.702 1 97.12 145 LEU B CA 1
ATOM 3989 C C . LEU B 1 145 ? 20.719 18.328 -2.803 1 97.12 145 LEU B C 1
ATOM 3991 O O . LEU B 1 145 ? 21.562 18.641 -3.65 1 97.12 145 LEU B O 1
ATOM 3995 N N . SER B 1 146 ? 19.453 18.766 -2.818 1 96.38 146 SER B N 1
ATOM 3996 C CA . SER B 1 146 ? 19.016 19.688 -3.857 1 96.38 146 SER B CA 1
ATOM 3997 C C . SER B 1 146 ? 17.719 20.391 -3.469 1 96.38 146 SER B C 1
ATOM 3999 O O . SER B 1 146 ? 16.984 19.906 -2.594 1 96.38 146 SER B O 1
ATOM 4001 N N . VAL B 1 147 ? 17.516 21.578 -4.059 1 97.69 147 VAL B N 1
ATOM 4002 C CA . VAL B 1 147 ? 16.25 22.281 -4.035 1 97.69 147 VAL B CA 1
ATOM 4003 C C . VAL B 1 147 ? 15.836 22.672 -5.461 1 97.69 147 VAL B C 1
ATOM 4005 O O . VAL B 1 147 ? 16.562 23.406 -6.141 1 97.69 147 VAL B O 1
ATOM 4008 N N . THR B 1 148 ? 14.734 22.125 -5.926 1 96.81 148 THR B N 1
ATOM 4009 C CA . THR B 1 148 ? 14.281 22.375 -7.289 1 96.81 148 THR B CA 1
ATOM 4010 C C . THR B 1 148 ? 12.883 22.969 -7.289 1 96.81 148 THR B C 1
ATOM 4012 O O . THR B 1 148 ? 11.953 22.406 -6.719 1 96.81 148 THR B O 1
ATOM 4015 N N . PRO B 1 149 ? 12.648 24.141 -7.984 1 97.44 149 PRO B N 1
ATOM 4016 C CA . PRO B 1 149 ? 11.32 24.766 -8.023 1 97.44 149 PRO B CA 1
ATOM 4017 C C . PRO B 1 149 ? 10.453 24.234 -9.164 1 97.44 149 PRO B C 1
ATOM 4019 O O . PRO B 1 149 ? 10.969 23.891 -10.234 1 97.44 149 PRO B O 1
ATOM 4022 N N . THR B 1 150 ? 9.141 24.156 -8.906 1 97.06 150 THR B N 1
ATOM 4023 C CA . THR B 1 150 ? 8.109 23.875 -9.898 1 97.06 150 THR B CA 1
ATOM 4024 C C . THR B 1 150 ? 6.934 24.828 -9.734 1 97.06 150 THR B C 1
ATOM 4026 O O . THR B 1 150 ? 6.406 25 -8.633 1 97.06 150 THR B O 1
ATOM 4029 N N . VAL B 1 151 ? 6.527 25.453 -10.93 1 96.88 151 VAL B N 1
ATOM 4030 C CA . VAL B 1 151 ? 5.441 26.422 -10.867 1 96.88 151 VAL B CA 1
ATOM 4031 C C . VAL B 1 151 ? 4.133 25.766 -11.281 1 96.88 151 VAL B C 1
ATOM 4033 O O . VAL B 1 151 ? 4.078 25.062 -12.297 1 96.88 151 VAL B O 1
ATOM 4036 N N . VAL B 1 152 ? 3.096 25.922 -10.453 1 97.25 152 VAL B N 1
ATOM 4037 C CA . VAL B 1 152 ? 1.721 25.5 -10.727 1 97.25 152 VAL B CA 1
ATOM 4038 C C . VAL B 1 152 ? 0.772 26.672 -10.469 1 97.25 152 VAL B C 1
ATOM 4040 O O . VAL B 1 152 ? 0.442 26.984 -9.32 1 97.25 152 VAL B O 1
ATOM 4043 N N . GLY B 1 153 ? 0.26 27.328 -11.547 1 95.94 153 GLY B N 1
ATOM 4044 C CA . GLY B 1 153 ? -0.49 28.562 -11.383 1 95.94 153 GLY B CA 1
ATOM 4045 C C . GLY B 1 153 ? 0.311 29.656 -10.703 1 95.94 153 GLY B C 1
ATOM 4046 O O . GLY B 1 153 ? 1.423 29.969 -11.133 1 95.94 153 GLY B O 1
ATOM 4047 N N . SER B 1 154 ? -0.317 30.172 -9.555 1 97 154 SER B N 1
ATOM 4048 C CA . SER B 1 154 ? 0.35 31.234 -8.812 1 97 154 SER B CA 1
ATOM 4049 C C . SER B 1 154 ? 1.11 30.688 -7.609 1 97 154 SER B C 1
ATOM 4051 O O . SER B 1 154 ? 1.337 31.406 -6.633 1 97 154 SER B O 1
ATOM 4053 N N . ALA B 1 155 ? 1.432 29.375 -7.684 1 97.75 155 ALA B N 1
ATOM 4054 C CA . ALA B 1 155 ? 2.195 28.75 -6.609 1 97.75 155 ALA B CA 1
ATOM 4055 C C . ALA B 1 155 ? 3.537 28.234 -7.121 1 97.75 155 ALA B C 1
ATOM 4057 O O . ALA B 1 155 ? 3.639 27.766 -8.258 1 97.75 155 ALA B O 1
ATOM 4058 N N . ALA B 1 156 ? 4.578 28.422 -6.289 1 98.12 156 ALA B N 1
ATOM 4059 C CA . ALA B 1 156 ? 5.875 27.797 -6.535 1 98.12 156 ALA B CA 1
ATOM 4060 C C . ALA B 1 156 ? 6.168 26.719 -5.5 1 98.12 156 ALA B C 1
ATOM 4062 O O . ALA B 1 156 ? 6.266 27 -4.305 1 98.12 156 ALA B O 1
ATOM 4063 N N . HIS B 1 157 ? 6.262 25.5 -5.969 1 98.06 157 HIS B N 1
ATOM 4064 C CA . HIS B 1 157 ? 6.617 24.375 -5.125 1 98.06 157 HIS B CA 1
ATOM 4065 C C . HIS B 1 157 ? 8.125 24.156 -5.094 1 98.06 157 HIS B C 1
ATOM 4067 O O . HIS B 1 157 ? 8.781 24.172 -6.137 1 98.06 157 HIS B O 1
ATOM 4073 N N . LEU B 1 158 ? 8.719 24.031 -3.889 1 97.94 158 LEU B N 1
ATOM 4074 C CA . LEU B 1 158 ? 10.141 23.766 -3.758 1 97.94 158 LEU B CA 1
ATOM 4075 C C . LEU B 1 158 ? 10.391 22.312 -3.346 1 97.94 158 LEU B C 1
ATOM 4077 O O . LEU B 1 158 ? 10.031 21.906 -2.236 1 97.94 158 LEU B O 1
ATOM 4081 N N . HIS B 1 159 ? 11.055 21.562 -4.207 1 97.5 159 HIS B N 1
ATOM 4082 C CA . HIS B 1 159 ? 11.398 20.156 -3.939 1 97.5 159 HIS B CA 1
ATOM 4083 C C . HIS B 1 159 ? 12.719 20.047 -3.189 1 97.5 159 HIS B C 1
ATOM 4085 O O . HIS B 1 159 ? 13.789 20.125 -3.797 1 97.5 159 HIS B O 1
ATOM 4091 N N . PHE B 1 160 ? 12.594 19.828 -1.875 1 97.88 160 PHE B N 1
ATOM 4092 C CA . PHE B 1 160 ? 13.773 19.562 -1.067 1 97.88 160 PHE B CA 1
ATOM 4093 C C . PHE B 1 160 ? 14.094 18.078 -1.043 1 97.88 160 PHE B C 1
ATOM 4095 O O . PHE B 1 160 ? 13.234 17.266 -0.706 1 97.88 160 PHE B O 1
ATOM 4102 N N . ASN B 1 161 ? 15.32 17.734 -1.381 1 97.31 161 ASN B N 1
ATOM 4103 C CA . ASN B 1 161 ? 15.797 16.359 -1.28 1 97.31 161 ASN B CA 1
ATOM 4104 C C . ASN B 1 161 ? 16.922 16.219 -0.253 1 97.31 161 ASN B C 1
ATOM 4106 O O . ASN B 1 161 ? 17.859 17.031 -0.245 1 97.31 161 ASN B O 1
ATOM 4110 N N . TYR B 1 162 ? 16.781 15.164 0.572 1 98.12 162 TYR B N 1
ATOM 4111 C CA . TYR B 1 162 ? 17.719 15.016 1.67 1 98.12 162 TYR B CA 1
ATOM 4112 C C . TYR B 1 162 ? 18.344 13.617 1.67 1 98.12 162 TYR B C 1
ATOM 4114 O O . TYR B 1 162 ? 17.703 12.648 1.258 1 98.12 162 TYR B O 1
ATOM 4122 N N . ASN B 1 163 ? 19.594 13.562 2.139 1 97.31 163 ASN B N 1
ATOM 4123 C CA . ASN B 1 163 ? 20.141 12.344 2.727 1 97.31 163 ASN B CA 1
ATOM 4124 C C . ASN B 1 163 ? 19.938 12.312 4.238 1 97.31 163 ASN B C 1
ATOM 4126 O O . ASN B 1 163 ? 20.344 13.234 4.945 1 97.31 163 ASN B O 1
ATOM 4130 N N . CYS B 1 164 ? 19.328 11.258 4.727 1 96.81 164 CYS B N 1
ATOM 4131 C CA . CYS B 1 164 ? 18.953 11.203 6.133 1 96.81 164 CYS B CA 1
ATOM 4132 C C . CYS B 1 164 ? 19.672 10.07 6.852 1 96.81 164 CYS B C 1
ATOM 4134 O O . CYS B 1 164 ? 19.203 9.57 7.875 1 96.81 164 CYS B O 1
ATOM 4136 N N . GLY B 1 165 ? 20.766 9.602 6.285 1 95.5 165 GLY B N 1
ATOM 4137 C CA . GLY B 1 165 ? 21.516 8.523 6.898 1 95.5 165 GLY B CA 1
ATOM 4138 C C . GLY B 1 165 ? 20.75 7.215 6.961 1 95.5 165 GLY B C 1
ATOM 4139 O O . GLY B 1 165 ? 20.188 6.773 5.961 1 95.5 165 GLY B O 1
ATOM 4140 N N . ASP B 1 166 ? 20.703 6.598 8.25 1 96.94 166 ASP B N 1
ATOM 4141 C CA . ASP B 1 166 ? 20.156 5.254 8.406 1 96.94 166 ASP B CA 1
ATOM 4142 C C . ASP B 1 166 ? 18.672 5.301 8.758 1 96.94 166 ASP B C 1
ATOM 4144 O O . ASP B 1 166 ? 18.031 4.258 8.906 1 96.94 166 ASP B O 1
ATOM 4148 N N . ALA B 1 167 ? 18.094 6.559 8.875 1 96.38 167 ALA B N 1
ATOM 4149 C CA . ALA B 1 167 ? 16.672 6.727 9.125 1 96.38 167 ALA B CA 1
ATOM 4150 C C . ALA B 1 167 ? 15.898 6.836 7.812 1 96.38 167 ALA B C 1
ATOM 4152 O O . ALA B 1 167 ? 16.469 7.16 6.77 1 96.38 167 ALA B O 1
ATOM 4153 N N . THR B 1 168 ? 14.594 6.484 7.883 1 96 168 THR B N 1
ATOM 4154 C CA . THR B 1 168 ? 13.75 6.797 6.73 1 96 168 THR B CA 1
ATOM 4155 C C . THR B 1 168 ? 13.797 8.289 6.422 1 96 168 THR B C 1
ATOM 4157 O O . THR B 1 168 ? 13.852 8.688 5.258 1 96 168 THR B O 1
ATOM 4160 N N . GLY B 1 169 ? 13.664 9.117 7.48 1 94.06 169 GLY B N 1
ATOM 4161 C CA . GLY B 1 169 ? 14 10.531 7.387 1 94.06 169 GLY B CA 1
ATOM 4162 C C . GLY B 1 169 ? 12.789 11.422 7.188 1 94.06 169 GLY B C 1
ATOM 4163 O O . GLY B 1 169 ? 12.93 12.633 7.004 1 94.06 169 GLY B O 1
ATOM 4164 N N . GLN B 1 170 ? 11.547 10.938 7.273 1 92.06 170 GLN B N 1
ATOM 4165 C CA . GLN B 1 170 ? 10.359 11.734 7.012 1 92.06 170 GLN B CA 1
ATOM 4166 C C . GLN B 1 170 ? 10.242 12.891 8 1 92.06 170 GLN B C 1
ATOM 4168 O O . GLN B 1 170 ? 10.016 14.039 7.598 1 92.06 170 GLN B O 1
ATOM 4173 N N . ASN B 1 171 ? 10.43 12.633 9.273 1 88.62 171 ASN B N 1
ATOM 4174 C CA . ASN B 1 171 ? 10.352 13.68 10.281 1 88.62 171 ASN B CA 1
ATOM 4175 C C . ASN B 1 171 ? 11.523 14.648 10.18 1 88.62 171 ASN B C 1
ATOM 4177 O O . ASN B 1 171 ? 11.336 15.859 10.312 1 88.62 171 ASN B O 1
ATOM 4181 N N . MET B 1 172 ? 12.695 14.141 9.914 1 92.44 172 MET B N 1
ATOM 4182 C CA . MET B 1 172 ? 13.883 14.977 9.758 1 92.44 172 MET B CA 1
ATOM 4183 C C . MET B 1 172 ? 13.719 15.945 8.594 1 92.44 172 MET B C 1
ATOM 4185 O O . MET B 1 172 ? 14.031 17.125 8.719 1 92.44 172 MET B O 1
ATOM 4189 N N . ALA B 1 173 ? 13.234 15.398 7.52 1 95.31 173 ALA B N 1
ATOM 4190 C CA . ALA B 1 173 ? 13.023 16.234 6.34 1 95.31 173 ALA B CA 1
ATOM 4191 C C . ALA B 1 173 ? 11.984 17.312 6.613 1 95.31 173 ALA B C 1
ATOM 4193 O O . ALA B 1 173 ? 12.141 18.453 6.16 1 95.31 173 ALA B O 1
ATOM 4194 N N . THR B 1 174 ? 10.961 16.922 7.367 1 93.25 174 THR B N 1
ATOM 4195 C CA . THR B 1 174 ? 9.906 17.875 7.719 1 93.25 174 THR B CA 1
ATOM 4196 C C . THR B 1 174 ? 10.461 19.016 8.57 1 93.25 174 THR B C 1
ATOM 4198 O O . THR B 1 174 ? 10.258 20.188 8.25 1 93.25 174 THR B O 1
ATOM 4201 N N . ILE B 1 175 ? 11.203 18.703 9.555 1 93.12 175 ILE B N 1
ATOM 4202 C CA . ILE B 1 175 ? 11.75 19.688 10.492 1 93.12 175 ILE B CA 1
ATOM 4203 C C . ILE B 1 175 ? 12.766 20.578 9.789 1 93.12 175 ILE B C 1
ATOM 4205 O O . ILE B 1 175 ? 12.727 21.797 9.914 1 93.12 175 ILE B O 1
ATOM 4209 N N . ALA B 1 176 ? 13.609 19.969 9.008 1 96.44 176 ALA B N 1
ATOM 4210 C CA . ALA B 1 176 ? 14.664 20.703 8.305 1 96.44 176 ALA B CA 1
ATOM 4211 C C . ALA B 1 176 ? 14.07 21.672 7.289 1 96.44 176 ALA B C 1
ATOM 4213 O O . ALA B 1 176 ? 14.516 22.812 7.191 1 96.44 176 ALA B O 1
ATOM 4214 N N . THR B 1 177 ? 13.109 21.203 6.547 1 96.81 177 THR B N 1
ATOM 4215 C CA . THR B 1 177 ? 12.477 22.047 5.531 1 96.81 177 THR B CA 1
ATOM 4216 C C . THR B 1 177 ? 11.75 23.219 6.172 1 96.81 177 THR B C 1
ATOM 4218 O O . THR B 1 177 ? 11.867 24.359 5.707 1 96.81 177 THR B O 1
ATOM 4221 N N . ASP B 1 178 ? 11.055 22.938 7.23 1 94.5 178 ASP B N 1
ATOM 4222 C CA . ASP B 1 178 ? 10.328 23.984 7.941 1 94.5 178 ASP B CA 1
ATOM 4223 C C . ASP B 1 178 ? 11.273 25.062 8.461 1 94.5 178 ASP B C 1
ATOM 4225 O O . ASP B 1 178 ? 11.008 26.25 8.32 1 94.5 178 ASP B O 1
ATOM 4229 N N . ARG B 1 179 ? 12.367 24.656 9.008 1 94.94 179 ARG B N 1
ATOM 4230 C CA . ARG B 1 179 ? 13.375 25.578 9.523 1 94.94 179 ARG B CA 1
ATOM 4231 C C . ARG B 1 179 ? 13.938 26.453 8.414 1 94.94 179 ARG B C 1
ATOM 4233 O O . ARG B 1 179 ? 14 27.688 8.555 1 94.94 179 ARG B O 1
ATOM 4240 N N . ALA B 1 180 ? 14.289 25.875 7.352 1 96.88 180 ALA B N 1
ATOM 4241 C CA . ALA B 1 180 ? 14.891 26.609 6.242 1 96.88 180 ALA B CA 1
ATOM 4242 C C . ALA B 1 180 ? 13.906 27.609 5.637 1 96.88 180 ALA B C 1
ATOM 4244 O O . ALA B 1 180 ? 14.266 28.75 5.352 1 96.88 180 ALA B O 1
ATOM 4245 N N . CYS B 1 181 ? 12.695 27.188 5.453 1 95.88 181 CYS B N 1
ATOM 4246 C CA . CYS B 1 181 ? 11.688 28.047 4.84 1 95.88 181 CYS B CA 1
ATOM 4247 C C . CYS B 1 181 ? 11.359 29.234 5.738 1 95.88 181 CYS B C 1
ATOM 4249 O O . CYS B 1 181 ? 11.258 30.359 5.262 1 95.88 181 CYS B O 1
ATOM 4251 N N . HIS B 1 182 ? 11.242 29 7.004 1 94.88 182 HIS B N 1
ATOM 4252 C CA . HIS B 1 182 ? 10.891 30.078 7.922 1 94.88 182 HIS B CA 1
ATOM 4253 C C . HIS B 1 182 ? 12.062 31.031 8.125 1 94.88 182 HIS B C 1
ATOM 4255 O O . HIS B 1 182 ? 11.93 32.25 7.934 1 94.88 182 HIS B O 1
ATOM 4261 N N . GLU B 1 183 ? 13.195 30.562 8.359 1 95.19 183 GLU B N 1
ATOM 4262 C CA . GLU B 1 183 ? 14.312 31.391 8.773 1 95.19 183 GLU B CA 1
ATOM 4263 C C . GLU B 1 183 ? 14.906 32.156 7.594 1 95.19 183 GLU B C 1
ATOM 4265 O O . GLU B 1 183 ? 15.523 33.219 7.77 1 95.19 183 GLU B O 1
ATOM 4270 N N . LEU B 1 184 ? 14.711 31.562 6.379 1 93.56 184 LEU B N 1
ATOM 4271 C CA . LEU B 1 184 ? 15.281 32.25 5.234 1 93.56 184 LEU B CA 1
ATOM 4272 C C . LEU B 1 184 ? 14.227 33.094 4.516 1 93.56 184 LEU B C 1
ATOM 4274 O O . LEU B 1 184 ? 14.484 34.219 4.105 1 93.56 184 LEU B O 1
ATOM 4278 N N . LEU B 1 185 ? 13.016 32.562 4.379 1 92.69 185 LEU B N 1
ATOM 4279 C CA . LEU B 1 185 ? 12.094 33.125 3.398 1 92.69 185 LEU B CA 1
ATOM 4280 C C . LEU B 1 185 ? 10.906 33.781 4.086 1 92.69 185 LEU B C 1
ATOM 4282 O O . LEU B 1 185 ? 10.461 34.844 3.664 1 92.69 185 LEU B O 1
ATOM 4286 N N . LEU B 1 186 ? 10.469 33.25 5.184 1 92.81 186 LEU B N 1
ATOM 4287 C CA . LEU B 1 186 ? 9.172 33.688 5.699 1 92.81 186 LEU B CA 1
ATOM 4288 C C . LEU B 1 186 ? 9.336 34.656 6.848 1 92.81 186 LEU B C 1
ATOM 4290 O O . LEU B 1 186 ? 8.531 35.594 7.008 1 92.81 186 LEU B O 1
ATOM 4294 N N . ASP B 1 187 ? 10.422 34.469 7.609 1 92 187 ASP B N 1
ATOM 4295 C CA . ASP B 1 187 ? 10.594 35.312 8.812 1 92 187 ASP B CA 1
ATOM 4296 C C . ASP B 1 187 ? 11.664 36.375 8.602 1 92 187 ASP B C 1
ATOM 4298 O O . ASP B 1 187 ? 12.297 36.812 9.562 1 92 187 ASP B O 1
ATOM 4302 N N . THR B 1 188 ? 11.938 36.719 7.336 1 92.75 188 THR B N 1
ATOM 4303 C CA . THR B 1 188 ? 12.93 37.719 6.973 1 92.75 188 THR B CA 1
ATOM 4304 C C . THR B 1 188 ? 12.359 38.719 5.973 1 92.75 188 THR B C 1
ATOM 4306 O O . THR B 1 188 ? 11.273 38.5 5.418 1 92.75 188 THR B O 1
ATOM 4309 N N . PRO B 1 189 ? 13.094 39.75 5.719 1 93.19 189 PRO B N 1
ATOM 4310 C CA . PRO B 1 189 ? 12.633 40.75 4.734 1 93.19 189 PRO B CA 1
ATOM 4311 C C . PRO B 1 189 ? 12.516 40.156 3.33 1 93.19 189 PRO B C 1
ATOM 4313 O O . PRO B 1 189 ? 11.828 40.719 2.475 1 93.19 189 PRO B O 1
ATOM 4316 N N . LEU B 1 190 ? 13.117 39.031 3.135 1 92.69 190 LEU B N 1
ATOM 4317 C CA . LEU B 1 190 ? 13.039 38.406 1.829 1 92.69 190 LEU B CA 1
ATOM 4318 C C . LEU B 1 190 ? 11.594 38.031 1.487 1 92.69 190 LEU B C 1
ATOM 4320 O O . LEU B 1 190 ? 11.227 37.969 0.312 1 92.69 190 LEU B O 1
ATOM 4324 N N . CYS B 1 191 ? 10.797 37.875 2.453 1 91.81 191 CYS B N 1
ATOM 4325 C CA . CYS B 1 191 ? 9.398 37.5 2.24 1 91.81 191 CYS B CA 1
ATOM 4326 C C . CYS B 1 191 ? 8.688 38.562 1.421 1 91.81 191 CYS B C 1
ATOM 4328 O O . CYS B 1 191 ? 7.996 38.25 0.447 1 91.81 191 CYS B O 1
ATOM 4330 N N . GLU B 1 192 ? 8.906 39.781 1.799 1 93.5 192 GLU B N 1
ATOM 4331 C CA . GLU B 1 192 ? 8.305 40.938 1.09 1 93.5 192 GLU B CA 1
ATOM 4332 C C . GLU B 1 192 ? 9.008 41.188 -0.239 1 93.5 192 GLU B C 1
ATOM 4334 O O . GLU B 1 192 ? 8.359 41.469 -1.249 1 93.5 192 GLU B O 1
ATOM 4339 N N . ASP B 1 193 ? 10.312 41.062 -0.189 1 94.88 193 ASP B N 1
ATOM 4340 C CA . ASP B 1 193 ? 11.109 41.312 -1.388 1 94.88 193 ASP B CA 1
ATOM 4341 C C . ASP B 1 193 ? 10.719 40.375 -2.52 1 94.88 193 ASP B C 1
ATOM 4343 O O . ASP B 1 193 ? 10.734 40.75 -3.691 1 94.88 193 ASP B O 1
ATOM 4347 N N . LEU B 1 194 ? 10.336 39.188 -2.109 1 96 194 LEU B N 1
ATOM 4348 C CA . LEU B 1 194 ? 10.023 38.156 -3.102 1 96 194 LEU B CA 1
ATOM 4349 C C . LEU B 1 194 ? 8.516 38.062 -3.312 1 96 194 LEU B C 1
ATOM 4351 O O . LEU B 1 194 ? 8.047 37.188 -4.051 1 96 194 LEU B O 1
ATOM 4355 N N . LYS B 1 195 ? 7.695 38.844 -2.635 1 96.44 195 LYS B N 1
ATOM 4356 C CA . LYS B 1 195 ? 6.25 39 -2.789 1 96.44 195 LYS B CA 1
ATOM 4357 C C . LYS B 1 195 ? 5.531 37.688 -2.41 1 96.44 195 LYS B C 1
ATOM 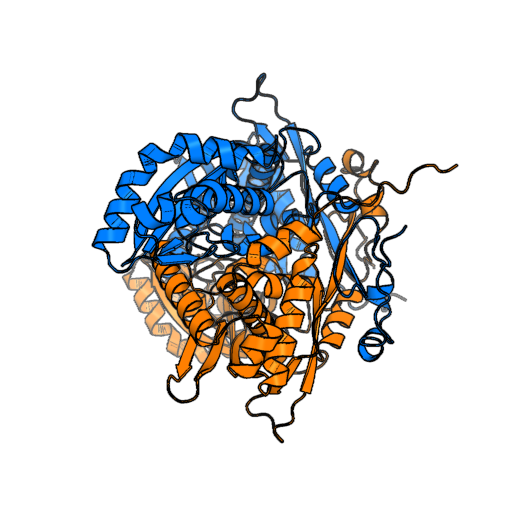4359 O O . LYS B 1 195 ? 4.594 37.281 -3.092 1 96.44 195 LYS B O 1
ATOM 4364 N N . ILE B 1 196 ? 6.023 37.031 -1.429 1 96.31 196 ILE B N 1
ATOM 4365 C CA . ILE B 1 196 ? 5.367 35.812 -0.943 1 96.31 196 ILE B CA 1
ATOM 4366 C C . ILE B 1 196 ? 4.09 36.188 -0.193 1 96.31 196 ILE B C 1
ATOM 4368 O O . ILE B 1 196 ? 4.141 36.875 0.819 1 96.31 196 ILE B O 1
ATOM 4372 N N . ARG B 1 197 ? 2.922 35.719 -0.654 1 95.06 197 ARG B N 1
ATOM 4373 C CA . ARG B 1 197 ? 1.63 36.062 -0.067 1 95.06 197 ARG B CA 1
ATOM 4374 C C . ARG B 1 197 ? 1.246 35.062 1.023 1 95.06 197 ARG B C 1
ATOM 4376 O O . ARG B 1 197 ? 0.648 35.438 2.033 1 95.06 197 ARG B O 1
ATOM 4383 N N . ASP B 1 198 ? 1.534 33.812 0.769 1 93.06 198 ASP B N 1
ATOM 4384 C CA . ASP B 1 198 ? 1.161 32.75 1.672 1 93.06 198 ASP B CA 1
ATOM 4385 C C . ASP B 1 198 ? 2.113 31.547 1.529 1 93.06 198 ASP B C 1
ATOM 4387 O O . ASP B 1 198 ? 2.99 31.547 0.663 1 93.06 198 ASP B O 1
ATOM 4391 N N . TYR B 1 199 ? 2.016 30.688 2.533 1 94.31 199 TYR B N 1
ATOM 4392 C CA . TYR B 1 199 ? 2.873 29.516 2.625 1 94.31 199 TYR B CA 1
ATOM 4393 C C . TYR B 1 199 ? 2.072 28.281 3.049 1 94.31 199 TYR B C 1
ATOM 4395 O O . TYR B 1 199 ? 1.194 28.375 3.908 1 94.31 199 TYR B O 1
ATOM 4403 N N . GLN B 1 200 ? 2.303 27.219 2.365 1 95 200 GLN B N 1
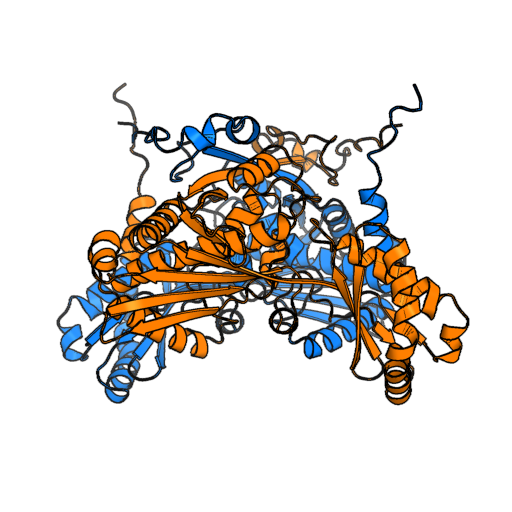ATOM 4404 C CA . GLN B 1 200 ? 1.673 25.938 2.701 1 95 200 GLN B CA 1
ATOM 4405 C C . GLN B 1 200 ? 2.701 24.812 2.754 1 95 200 GLN B C 1
ATOM 4407 O O . GLN B 1 200 ? 3.291 24.453 1.732 1 95 200 GLN B O 1
ATOM 4412 N N . PHE B 1 201 ? 2.887 24.281 3.887 1 94 201 PHE B N 1
ATOM 4413 C CA . PHE B 1 201 ? 3.961 23.328 4.137 1 94 201 PHE B CA 1
ATOM 4414 C C . PHE B 1 201 ? 3.752 22.047 3.324 1 94 201 PHE B C 1
ATOM 4416 O O . PHE B 1 201 ? 4.719 21.391 2.941 1 94 201 PHE B O 1
ATOM 4423 N N . GLU B 1 202 ? 2.527 21.594 3.086 1 94.38 202 GLU B N 1
ATOM 4424 C CA . GLU B 1 202 ? 2.15 20.453 2.256 1 94.38 202 GLU B CA 1
ATOM 4425 C C . GLU B 1 202 ? 1.089 20.844 1.23 1 94.38 202 GLU B C 1
ATOM 4427 O O . GLU B 1 202 ? -0.043 21.172 1.594 1 94.38 202 GLU B O 1
ATOM 4432 N N . ALA B 1 203 ? 1.514 20.734 -0.062 1 94.38 203 ALA B N 1
ATOM 4433 C CA . ALA B 1 203 ? 0.606 21.203 -1.107 1 94.38 203 ALA B CA 1
ATOM 4434 C C . ALA B 1 203 ? 0.487 20.172 -2.229 1 94.38 203 ALA B C 1
ATOM 4436 O O . ALA B 1 203 ? 0.394 20.531 -3.404 1 94.38 203 ALA B O 1
ATOM 4437 N N . GLY B 1 204 ? 0.654 18.953 -1.91 1 94.25 204 GLY B N 1
ATOM 4438 C CA . GLY B 1 204 ? 0.236 17.875 -2.811 1 94.25 204 GLY B CA 1
ATOM 4439 C C . GLY B 1 204 ? 1.39 17.266 -3.576 1 94.25 204 GLY B C 1
ATOM 4440 O O . GLY B 1 204 ? 1.238 16.203 -4.184 1 94.25 204 GLY B O 1
ATOM 4441 N N . MET B 1 205 ? 2.588 17.828 -3.436 1 94.94 205 MET B N 1
ATOM 4442 C CA . MET B 1 205 ? 3.652 17.328 -4.305 1 94.94 205 MET B CA 1
ATOM 4443 C C . MET B 1 205 ? 4.652 16.484 -3.514 1 94.94 205 MET B C 1
ATOM 4445 O O . MET B 1 205 ? 5.52 15.836 -4.098 1 94.94 205 MET B O 1
ATOM 4449 N N . SER B 1 206 ? 4.539 16.453 -2.201 1 94.19 206 SER B N 1
ATOM 4450 C CA . SER B 1 206 ? 5.441 15.609 -1.429 1 94.19 206 SER B CA 1
ATOM 4451 C C . SER B 1 206 ? 5.172 14.133 -1.691 1 94.19 206 SER B C 1
ATOM 4453 O O . SER B 1 206 ? 6.09 13.305 -1.636 1 94.19 206 SER B O 1
ATOM 4455 N N . GLY B 1 207 ? 3.947 13.758 -1.85 1 91.38 207 GLY B N 1
ATOM 4456 C CA . GLY B 1 207 ? 3.578 12.398 -2.217 1 91.38 207 GLY B CA 1
ATOM 4457 C C . GLY B 1 207 ? 3.689 11.422 -1.063 1 91.38 207 GLY B C 1
ATOM 4458 O O . GLY B 1 207 ? 3.824 10.219 -1.278 1 91.38 207 GLY B O 1
ATOM 4459 N N . GLU B 1 208 ? 3.621 11.898 0.177 1 91.44 208 GLU B N 1
ATOM 4460 C CA . GLU B 1 208 ? 3.707 11.023 1.342 1 91.44 208 GLU B CA 1
ATOM 4461 C C . GLU B 1 208 ? 2.521 10.062 1.402 1 91.44 208 GLU B C 1
ATOM 4463 O O . GLU B 1 208 ? 1.366 10.492 1.366 1 91.44 208 GLU B O 1
ATOM 4468 N N . LYS B 1 209 ? 2.785 8.766 1.447 1 93.56 209 LYS B N 1
ATOM 4469 C CA . LYS B 1 209 ? 1.798 7.703 1.575 1 93.56 209 LYS B CA 1
ATOM 4470 C C . LYS B 1 209 ? 0.855 7.68 0.376 1 93.56 209 LYS B C 1
ATOM 4472 O O . LYS B 1 209 ? -0.311 7.301 0.504 1 93.56 209 LYS B O 1
ATOM 4477 N N . LYS B 1 210 ? 1.315 8.117 -0.768 1 93.75 210 LYS B N 1
ATOM 4478 C CA . LYS B 1 210 ? 0.538 8.117 -2.004 1 93.75 210 LYS B CA 1
ATOM 4479 C C . LYS B 1 210 ? 1.339 7.523 -3.158 1 93.75 210 LYS B C 1
ATOM 4481 O O . LYS B 1 210 ? 2.539 7.773 -3.283 1 93.75 210 LYS B O 1
ATOM 4486 N N . ALA B 1 211 ? 0.599 6.738 -3.926 1 94.06 211 ALA B N 1
ATOM 4487 C CA . ALA B 1 211 ? 1.219 6.305 -5.176 1 94.06 211 ALA B CA 1
ATOM 4488 C C . ALA B 1 211 ? 1.294 7.453 -6.18 1 94.06 211 ALA B C 1
ATOM 4490 O O . ALA B 1 211 ? 0.363 8.25 -6.285 1 94.06 211 ALA B O 1
ATOM 4491 N N . GLY B 1 212 ? 2.457 7.566 -6.863 1 93.75 212 GLY B N 1
ATOM 4492 C CA . GLY B 1 212 ? 2.582 8.625 -7.852 1 93.75 212 GLY B CA 1
ATOM 4493 C C . GLY B 1 212 ? 3.824 8.5 -8.711 1 93.75 212 GLY B C 1
ATOM 4494 O O . GLY B 1 212 ? 4.816 7.902 -8.289 1 93.75 212 GLY B O 1
ATOM 4495 N N . TRP B 1 213 ? 3.787 9.156 -9.844 1 92.62 213 TRP B N 1
ATOM 4496 C CA . TRP B 1 213 ? 4.879 9.109 -10.812 1 92.62 213 TRP B CA 1
ATOM 4497 C C . TRP B 1 213 ? 6.098 9.859 -10.289 1 92.62 213 TRP B C 1
ATOM 4499 O O . TRP B 1 213 ? 7.234 9.539 -10.648 1 92.62 213 TRP B O 1
ATOM 4509 N N . SER B 1 214 ? 5.867 10.789 -9.438 1 92.25 214 SER B N 1
ATOM 4510 C CA . SER B 1 214 ? 6.984 11.547 -8.883 1 92.25 214 SER B CA 1
ATOM 4511 C C . SER B 1 214 ? 7.973 10.633 -8.164 1 92.25 214 SER B C 1
ATOM 4513 O O . SER B 1 214 ? 9.188 10.836 -8.234 1 92.25 214 SER B O 1
ATOM 4515 N N . HIS B 1 215 ? 7.43 9.555 -7.57 1 92.31 215 HIS B N 1
ATOM 4516 C CA . HIS B 1 215 ? 8.281 8.625 -6.832 1 92.31 215 HIS B CA 1
ATOM 4517 C C . HIS B 1 215 ? 8.953 7.633 -7.77 1 92.31 215 HIS B C 1
ATOM 4519 O O . HIS B 1 215 ? 9.852 6.898 -7.359 1 92.31 215 HIS B O 1
ATOM 4525 N N . VAL B 1 216 ? 8.516 7.602 -8.984 1 93.38 216 VAL B N 1
ATOM 4526 C CA . VAL B 1 216 ? 9.125 6.738 -9.992 1 93.38 216 VAL B CA 1
ATOM 4527 C C . VAL B 1 216 ? 10.289 7.465 -10.656 1 93.38 216 VAL B C 1
ATOM 4529 O O . VAL B 1 216 ? 11.344 6.867 -10.891 1 93.38 216 VAL B O 1
ATOM 4532 N N . GLN B 1 217 ? 10.125 8.766 -10.805 1 92.06 217 GLN B N 1
ATOM 4533 C CA . GLN B 1 217 ? 11.125 9.562 -11.5 1 92.06 217 GLN B CA 1
ATOM 4534 C C . GLN B 1 217 ? 12.289 9.914 -10.578 1 92.06 217 GLN B C 1
ATOM 4536 O O . GLN B 1 217 ? 13.445 9.93 -11.008 1 92.06 217 GLN B O 1
ATOM 4541 N N . GLU B 1 218 ? 11.961 10.266 -9.344 1 92.88 218 GLU B N 1
ATOM 4542 C CA . GLU B 1 218 ? 12.945 10.555 -8.305 1 92.88 218 GLU B CA 1
ATOM 4543 C C . GLU B 1 218 ? 12.633 9.773 -7.027 1 92.88 218 GLU B C 1
ATOM 4545 O O . GLU B 1 218 ? 11.477 9.703 -6.602 1 92.88 218 GLU B O 1
ATOM 4550 N N . PRO B 1 219 ? 13.703 9.25 -6.492 1 94.44 219 PRO B N 1
ATOM 4551 C CA . PRO B 1 219 ? 13.445 8.391 -5.332 1 94.44 219 PRO B CA 1
ATOM 4552 C C . PRO B 1 219 ? 12.922 9.172 -4.129 1 94.44 219 PRO B C 1
ATOM 4554 O O . PRO B 1 219 ? 13.398 10.281 -3.854 1 94.44 219 PRO B O 1
ATOM 4557 N N . ARG B 1 220 ? 11.992 8.742 -3.465 1 96.44 220 ARG B N 1
ATOM 4558 C CA . ARG B 1 220 ? 11.609 9.039 -2.086 1 96.44 220 ARG B CA 1
ATOM 4559 C C . ARG B 1 220 ? 11.766 7.809 -1.197 1 96.44 220 ARG B C 1
ATOM 4561 O O . ARG B 1 220 ? 10.789 7.117 -0.91 1 96.44 220 ARG B O 1
ATOM 4568 N N . GLY B 1 221 ? 12.812 7.562 -0.717 1 97.25 221 GLY B N 1
ATOM 4569 C CA . GLY B 1 221 ? 13.352 6.328 -0.172 1 97.25 221 GLY B CA 1
ATOM 4570 C C . GLY B 1 221 ? 14.523 5.785 -0.967 1 97.25 221 GLY B C 1
ATOM 4571 O O . GLY B 1 221 ? 15.242 6.547 -1.62 1 97.25 221 GLY B O 1
ATOM 4572 N N . VAL B 1 222 ? 14.773 4.484 -0.847 1 98.19 222 VAL B N 1
ATOM 4573 C CA . VAL B 1 222 ? 15.93 3.875 -1.5 1 98.19 222 VAL B CA 1
ATOM 4574 C C . VAL B 1 222 ? 15.508 3.275 -2.84 1 98.19 222 VAL B C 1
ATOM 4576 O O . VAL B 1 222 ? 14.516 2.543 -2.916 1 98.19 222 VAL B O 1
ATOM 4579 N N . GLU B 1 223 ? 16.219 3.709 -3.906 1 98.19 223 GLU B N 1
ATOM 4580 C CA . GLU B 1 223 ? 16.125 3.082 -5.223 1 98.19 223 GLU B CA 1
ATOM 4581 C C . GLU B 1 223 ? 16.953 1.806 -5.281 1 98.19 223 GLU B C 1
ATOM 4583 O O . GLU B 1 223 ? 18.172 1.838 -5.059 1 98.19 223 GLU B O 1
ATOM 4588 N N . ALA B 1 224 ? 16.234 0.65 -5.613 1 98.25 224 ALA B N 1
ATOM 4589 C CA . ALA B 1 224 ? 16.953 -0.619 -5.535 1 98.25 224 ALA B CA 1
ATOM 4590 C C . ALA B 1 224 ? 16.641 -1.503 -6.738 1 98.25 224 ALA B C 1
ATOM 4592 O O . ALA B 1 224 ? 15.594 -1.362 -7.359 1 98.25 224 ALA B O 1
ATOM 4593 N N . MET B 1 225 ? 17.625 -2.371 -7.039 1 98.19 225 MET B N 1
ATOM 4594 C CA . MET B 1 225 ? 17.484 -3.359 -8.102 1 98.19 225 MET B CA 1
ATOM 4595 C C . MET B 1 225 ? 18.109 -4.691 -7.695 1 98.19 225 MET B C 1
ATOM 4597 O O . MET B 1 225 ? 19.094 -4.719 -6.957 1 98.19 225 MET B O 1
ATOM 4601 N N . ALA B 1 226 ? 17.484 -5.766 -8.07 1 98.62 226 ALA B N 1
ATOM 4602 C CA . ALA B 1 226 ? 18.016 -7.121 -7.926 1 98.62 226 ALA B CA 1
ATOM 4603 C C . ALA B 1 226 ? 17.844 -7.914 -9.219 1 98.62 226 ALA B C 1
ATOM 4605 O O . ALA B 1 226 ? 16.875 -7.723 -9.953 1 98.62 226 ALA B O 1
ATOM 4606 N N . TRP B 1 227 ? 18.875 -8.812 -9.531 1 98.62 227 TRP B N 1
ATOM 4607 C CA . TRP B 1 227 ? 18.734 -9.641 -10.734 1 98.62 227 TRP B CA 1
ATOM 4608 C C . TRP B 1 227 ? 19.469 -10.969 -10.562 1 98.62 227 TRP B C 1
ATOM 4610 O O . TRP B 1 227 ? 20.359 -11.086 -9.727 1 98.62 227 TRP B O 1
ATOM 4620 N N . GLY B 1 228 ? 18.953 -11.969 -11.234 1 98.5 228 GLY B N 1
ATOM 4621 C CA . GLY B 1 228 ? 19.562 -13.297 -11.266 1 98.5 228 GLY B CA 1
ATOM 4622 C C . GLY B 1 228 ? 19.188 -14.086 -12.508 1 98.5 228 GLY B C 1
ATOM 4623 O O . GLY B 1 228 ? 18.344 -13.672 -13.289 1 98.5 228 GLY B O 1
ATOM 4624 N N . MET B 1 229 ? 19.953 -15.203 -12.672 1 98.56 229 MET B N 1
ATOM 4625 C CA . MET B 1 229 ? 19.719 -16.094 -13.797 1 98.56 229 MET B CA 1
ATOM 4626 C C . MET B 1 229 ? 19.125 -17.422 -13.336 1 98.56 229 MET B C 1
ATOM 4628 O O . MET B 1 229 ? 19.375 -17.859 -12.203 1 98.56 229 MET B O 1
ATOM 4632 N N . ILE B 1 230 ? 18.359 -18.016 -14.219 1 98.62 230 ILE B N 1
ATOM 4633 C CA . ILE B 1 230 ? 17.828 -19.359 -14 1 98.62 230 ILE B CA 1
ATOM 4634 C C . ILE B 1 230 ? 18.125 -20.234 -15.211 1 98.62 230 ILE B C 1
ATOM 4636 O O . ILE B 1 230 ? 17.812 -19.875 -16.344 1 98.62 230 ILE B O 1
ATOM 4640 N N . SER B 1 231 ? 18.719 -21.422 -14.953 1 98.44 231 SER B N 1
ATOM 4641 C CA . SER B 1 231 ? 18.938 -22.391 -16.031 1 98.44 231 SER B CA 1
ATOM 4642 C C . SER B 1 231 ? 17.688 -23.219 -16.297 1 98.44 231 SER B C 1
ATOM 4644 O O . SER B 1 231 ? 16.844 -23.359 -15.422 1 98.44 231 SER B O 1
ATOM 4646 N N . ASN B 1 232 ? 17.656 -23.734 -17.484 1 98.19 232 ASN B N 1
ATOM 4647 C CA . ASN B 1 232 ? 16.516 -24.562 -17.844 1 98.19 232 ASN B CA 1
ATOM 4648 C C . ASN B 1 232 ? 16.422 -25.812 -16.984 1 98.19 232 ASN B C 1
ATOM 4650 O O . ASN B 1 232 ? 15.328 -26.25 -16.609 1 98.19 232 ASN B O 1
ATOM 4654 N N . GLU B 1 233 ? 17.516 -26.422 -16.625 1 98.25 233 GLU B N 1
ATOM 4655 C CA . GLU B 1 233 ? 17.562 -27.609 -15.781 1 98.25 233 GLU B CA 1
ATOM 4656 C C . GLU B 1 233 ? 16.969 -27.344 -14.406 1 98.25 233 GLU B C 1
ATOM 4658 O O . GLU B 1 233 ? 16.156 -28.141 -13.914 1 98.25 233 GLU B O 1
ATOM 4663 N N . VAL B 1 234 ? 17.312 -26.25 -13.859 1 98.44 234 VAL B N 1
ATOM 4664 C CA . VAL B 1 234 ? 16.828 -25.891 -12.531 1 98.44 234 VAL B CA 1
ATOM 4665 C C . VAL B 1 234 ? 15.32 -25.594 -12.586 1 98.44 234 VAL B C 1
ATOM 4667 O O . VAL B 1 234 ? 14.57 -26.016 -11.703 1 98.44 234 VAL B O 1
ATOM 4670 N N . ALA B 1 235 ? 14.898 -24.875 -13.609 1 98.25 235 ALA B N 1
ATOM 4671 C CA . ALA B 1 235 ? 13.484 -24.562 -13.766 1 98.25 235 ALA B CA 1
ATOM 4672 C C . ALA B 1 235 ? 12.648 -25.844 -13.867 1 98.25 235 ALA B C 1
ATOM 4674 O O . ALA B 1 235 ? 11.633 -25.969 -13.18 1 98.25 235 ALA B O 1
ATOM 4675 N N . GLU B 1 236 ? 13.07 -26.797 -14.641 1 97.44 236 GLU B N 1
ATOM 4676 C CA . GLU B 1 236 ? 12.344 -28.047 -14.82 1 97.44 236 GLU B CA 1
ATOM 4677 C C . GLU B 1 236 ? 12.297 -28.844 -13.523 1 97.44 236 GLU B C 1
ATOM 4679 O O . GLU B 1 236 ? 11.258 -29.406 -13.172 1 97.44 236 GLU B O 1
ATOM 4684 N N . GLU B 1 237 ? 13.297 -28.828 -12.82 1 97.25 237 GLU B N 1
ATOM 4685 C CA . GLU B 1 237 ? 13.398 -29.641 -11.609 1 97.25 237 GLU B CA 1
ATOM 4686 C C . GLU B 1 237 ? 12.625 -29.016 -10.453 1 97.25 237 GLU B C 1
ATOM 4688 O O . GLU B 1 237 ? 11.891 -29.703 -9.742 1 97.25 237 GLU B O 1
ATOM 4693 N N . LEU B 1 238 ? 12.75 -27.688 -10.289 1 97.06 238 LEU B N 1
ATOM 4694 C CA . LEU B 1 238 ? 12.273 -27.062 -9.062 1 97.06 238 LEU B CA 1
ATOM 4695 C C . LEU B 1 238 ? 10.945 -26.344 -9.297 1 97.06 238 LEU B C 1
ATOM 4697 O O . LEU B 1 238 ? 10.148 -26.172 -8.375 1 97.06 238 LEU B O 1
ATOM 4701 N N . LEU B 1 239 ? 10.734 -25.938 -10.562 1 96.44 239 LEU B N 1
ATOM 4702 C CA . LEU B 1 239 ? 9.531 -25.156 -10.836 1 96.44 239 LEU B CA 1
ATOM 4703 C C . LEU B 1 239 ? 8.57 -25.953 -11.719 1 96.44 239 LEU B C 1
ATOM 4705 O O . LEU B 1 239 ? 7.43 -25.516 -11.945 1 96.44 239 LEU B O 1
ATOM 4709 N N . GLY B 1 240 ? 9 -27.016 -12.32 1 95.25 240 GLY B N 1
ATOM 4710 C CA . GLY B 1 240 ? 8.133 -27.938 -13.039 1 95.25 240 GLY B CA 1
ATOM 4711 C C . GLY B 1 240 ? 7.801 -27.469 -14.445 1 95.25 240 GLY B C 1
ATOM 4712 O O . GLY B 1 240 ? 6.812 -27.906 -15.031 1 95.25 240 GLY B O 1
ATOM 4713 N N . CYS B 1 241 ? 8.594 -26.516 -15.008 1 95.94 241 CYS B N 1
ATOM 4714 C CA . CYS B 1 241 ? 8.383 -26 -16.359 1 95.94 241 CYS B CA 1
ATOM 4715 C C . CYS B 1 241 ? 9.68 -25.469 -16.953 1 95.94 241 CYS B C 1
ATOM 4717 O O . CYS B 1 241 ? 10.688 -25.359 -16.25 1 95.94 241 CYS B O 1
ATOM 4719 N N . SER B 1 242 ? 9.633 -25.188 -18.25 1 97.31 242 SER B N 1
ATOM 4720 C CA . SER B 1 242 ? 10.812 -24.641 -18.906 1 97.31 242 SER B CA 1
ATOM 4721 C C . SER B 1 242 ? 10.961 -23.156 -18.656 1 97.31 242 SER B C 1
ATOM 4723 O O . SER B 1 242 ? 9.984 -22.469 -18.312 1 97.31 242 SER B O 1
ATOM 4725 N N . THR B 1 243 ? 12.219 -22.688 -18.828 1 98.44 243 THR B N 1
ATOM 4726 C CA . THR B 1 243 ? 12.453 -21.25 -18.734 1 98.44 243 THR B CA 1
ATOM 4727 C C . THR B 1 243 ? 11.703 -20.5 -19.828 1 98.44 243 THR B C 1
ATOM 4729 O O . THR B 1 243 ? 11.266 -19.375 -19.641 1 98.44 243 THR B O 1
ATOM 4732 N N . GLU B 1 244 ? 11.555 -21.109 -20.984 1 97.56 244 GLU B N 1
ATOM 4733 C CA . GLU B 1 244 ? 10.789 -20.5 -22.062 1 97.56 244 GLU B CA 1
ATOM 4734 C C . GLU B 1 244 ? 9.328 -20.328 -21.672 1 97.56 244 GLU B C 1
ATOM 4736 O O . GLU B 1 244 ? 8.719 -19.297 -21.969 1 97.56 244 GLU B O 1
ATOM 4741 N N . ALA B 1 245 ? 8.773 -21.328 -21.016 1 96.94 245 ALA B N 1
ATOM 4742 C CA . ALA B 1 245 ? 7.387 -21.234 -20.547 1 96.94 245 ALA B CA 1
ATOM 4743 C C . ALA B 1 245 ? 7.219 -20.094 -19.547 1 96.94 245 ALA B C 1
ATOM 4745 O O . ALA B 1 245 ? 6.219 -19.375 -19.594 1 96.94 245 ALA B O 1
ATOM 4746 N N . ILE B 1 246 ? 8.18 -19.922 -18.672 1 98.12 246 ILE B N 1
ATOM 4747 C CA . ILE B 1 246 ? 8.141 -18.828 -17.703 1 98.12 246 ILE B CA 1
ATOM 4748 C C . ILE B 1 246 ? 8.219 -17.484 -18.438 1 98.12 246 ILE B C 1
ATOM 4750 O O . ILE B 1 246 ? 7.461 -16.562 -18.125 1 98.12 246 ILE B O 1
ATOM 4754 N N . TYR B 1 247 ? 9.094 -17.422 -19.453 1 97.81 247 TYR B N 1
ATOM 4755 C CA . TYR B 1 247 ? 9.258 -16.188 -20.234 1 97.81 247 TYR B CA 1
ATOM 4756 C C . TYR B 1 247 ? 7.953 -15.828 -20.938 1 97.81 247 TYR B C 1
ATOM 4758 O O . TYR B 1 247 ? 7.527 -14.672 -20.906 1 97.81 247 TYR B O 1
ATOM 4766 N N . GLN B 1 248 ? 7.332 -16.781 -21.562 1 95.69 248 GLN B N 1
ATOM 4767 C CA . GLN B 1 248 ? 6.074 -16.547 -22.25 1 95.69 248 GLN B CA 1
ATOM 4768 C C . GLN B 1 248 ? 4.977 -16.125 -21.281 1 95.69 248 GLN B C 1
ATOM 4770 O O . GLN B 1 248 ? 4.18 -15.234 -21.594 1 95.69 248 GLN B O 1
ATOM 4775 N N . THR B 1 249 ? 4.938 -16.766 -20.156 1 96.44 249 THR B N 1
ATOM 4776 C CA . THR B 1 249 ? 3.963 -16.453 -19.109 1 96.44 249 THR B CA 1
ATOM 4777 C C . THR B 1 249 ? 4.09 -15.008 -18.672 1 96.44 249 THR B C 1
ATOM 4779 O O . THR B 1 249 ? 3.092 -14.289 -18.578 1 96.44 249 THR B O 1
ATOM 4782 N N . LEU B 1 250 ? 5.301 -14.562 -18.422 1 97.19 250 LEU B N 1
ATOM 4783 C CA . LEU B 1 250 ? 5.551 -13.203 -17.953 1 97.19 250 LEU B CA 1
ATOM 4784 C C . LEU B 1 250 ? 5.273 -12.188 -19.062 1 97.19 250 LEU B C 1
ATOM 4786 O O . LEU B 1 250 ? 4.762 -11.102 -18.797 1 97.19 250 LEU B O 1
ATOM 4790 N N . SER B 1 251 ? 5.578 -12.586 -20.297 1 95 251 SER B N 1
ATOM 4791 C CA . SER B 1 251 ? 5.32 -11.711 -21.438 1 95 251 SER B CA 1
ATOM 4792 C C . SER B 1 251 ? 3.828 -11.461 -21.609 1 95 251 SER B C 1
ATOM 4794 O O . SER B 1 251 ? 3.402 -10.32 -21.812 1 95 251 SER B O 1
ATOM 4796 N N . ARG B 1 252 ? 3.062 -12.469 -21.547 1 94.62 252 ARG B N 1
ATOM 4797 C CA . ARG B 1 252 ? 1.613 -12.344 -21.656 1 94.62 252 ARG B CA 1
ATOM 4798 C C . ARG B 1 252 ? 1.037 -11.539 -20.5 1 94.62 252 ARG B C 1
ATOM 4800 O O . ARG B 1 252 ? 0.131 -10.727 -20.703 1 94.62 252 ARG B O 1
ATOM 4807 N N . ALA B 1 253 ? 1.579 -11.758 -19.297 1 96.38 253 ALA B N 1
ATOM 4808 C CA . ALA B 1 253 ? 1.107 -11.023 -18.125 1 96.38 253 ALA B CA 1
ATOM 4809 C C . ALA B 1 253 ? 1.404 -9.531 -18.25 1 96.38 253 ALA B C 1
ATOM 4811 O O . ALA B 1 253 ? 0.604 -8.695 -17.828 1 96.38 253 ALA B O 1
ATOM 4812 N N . GLN B 1 254 ? 2.516 -9.195 -18.828 1 95.5 254 GLN B N 1
ATOM 4813 C CA . GLN B 1 254 ? 2.867 -7.793 -19.031 1 95.5 254 GLN B CA 1
ATOM 4814 C C . GLN B 1 254 ? 1.907 -7.121 -20 1 95.5 254 GLN B C 1
ATOM 4816 O O . GLN B 1 254 ? 1.494 -5.98 -19.797 1 95.5 254 GLN B O 1
ATOM 4821 N N . ALA B 1 255 ? 1.566 -7.852 -21.062 1 95.06 255 ALA B N 1
ATOM 4822 C CA . ALA B 1 255 ? 0.594 -7.309 -22.016 1 95.06 255 ALA B CA 1
ATOM 4823 C C . ALA B 1 255 ? -0.759 -7.09 -21.344 1 95.06 255 ALA B C 1
ATOM 4825 O O . ALA B 1 255 ? -1.407 -6.062 -21.562 1 95.06 255 ALA B O 1
ATOM 4826 N N . GLY B 1 256 ? -1.153 -8.039 -20.531 1 95.5 256 GLY B N 1
ATOM 4827 C CA . GLY B 1 256 ? -2.395 -7.895 -19.797 1 95.5 256 GLY B CA 1
ATOM 4828 C C . GLY B 1 256 ? -2.379 -6.727 -18.828 1 95.5 256 GLY B C 1
ATOM 4829 O O . GLY B 1 256 ? -3.383 -6.027 -18.672 1 95.5 256 GLY B O 1
ATOM 4830 N N . SER B 1 257 ? -1.25 -6.504 -18.203 1 95.56 257 SER B N 1
ATOM 4831 C CA . SER B 1 257 ? -1.119 -5.438 -17.219 1 95.56 257 SER B CA 1
ATOM 4832 C C . SER B 1 257 ? -1.262 -4.062 -17.859 1 95.56 257 SER B C 1
ATOM 4834 O O . SER B 1 257 ? -1.797 -3.135 -17.25 1 95.56 257 SER B O 1
ATOM 4836 N N . VAL B 1 258 ? -0.812 -3.922 -19.094 1 93.06 258 VAL B N 1
ATOM 4837 C CA . VAL B 1 258 ? -0.969 -2.674 -19.844 1 93.06 258 VAL B CA 1
ATOM 4838 C C . VAL B 1 258 ? -2.453 -2.389 -20.062 1 93.06 258 VAL B C 1
ATOM 4840 O O . VAL B 1 258 ? -2.918 -1.272 -19.812 1 93.06 258 VAL B O 1
ATOM 4843 N N . ARG B 1 259 ? -3.113 -3.41 -20.422 1 92.81 259 ARG B N 1
ATOM 4844 C CA . ARG B 1 259 ? -4.539 -3.254 -20.688 1 92.81 259 ARG B CA 1
ATOM 4845 C C . ARG B 1 259 ? -5.301 -2.916 -19.406 1 92.81 259 ARG B C 1
ATOM 4847 O O . ARG B 1 259 ? -6.27 -2.156 -19.438 1 92.81 259 ARG B O 1
ATOM 4854 N N . ALA B 1 260 ? -4.855 -3.455 -18.312 1 94.06 260 ALA B N 1
ATOM 4855 C CA . ALA B 1 260 ? -5.512 -3.244 -17.031 1 94.06 260 ALA B CA 1
ATOM 4856 C C . ALA B 1 260 ? -5.148 -1.881 -16.438 1 94.06 260 ALA B C 1
ATOM 4858 O O . ALA B 1 260 ? -5.73 -1.453 -15.445 1 94.06 260 ALA B O 1
ATOM 4859 N N . GLY B 1 261 ? -4.266 -1.117 -17.062 1 94.5 261 GLY B N 1
ATOM 4860 C CA . GLY B 1 261 ? -3.811 0.15 -16.516 1 94.5 261 GLY B CA 1
ATOM 4861 C C . GLY B 1 261 ? -3.072 -0.001 -15.195 1 94.5 261 GLY B C 1
ATOM 4862 O O . GLY B 1 261 ? -3.26 0.798 -14.281 1 94.5 261 GLY B O 1
ATOM 4863 N N . GLU B 1 262 ? -2.246 -1.036 -15.125 1 94.12 262 GLU B N 1
ATOM 4864 C CA . GLU B 1 262 ? -1.496 -1.268 -13.898 1 94.12 262 GLU B CA 1
ATOM 4865 C C . GLU B 1 262 ? -0.386 -0.234 -13.719 1 94.12 262 GLU B C 1
ATOM 4867 O O . GLU B 1 262 ? 0.243 0.178 -14.695 1 94.12 262 GLU B O 1
ATOM 4872 N N . PHE B 1 263 ? -0.166 0.24 -12.477 1 93.06 263 PHE B N 1
ATOM 4873 C CA . PHE B 1 263 ? 0.911 1.143 -12.086 1 93.06 263 PHE B CA 1
ATOM 4874 C C . PHE B 1 263 ? 2.199 0.37 -11.836 1 93.06 263 PHE B C 1
ATOM 4876 O O . PHE B 1 263 ? 2.523 0.056 -10.688 1 93.06 263 PHE B O 1
ATOM 4883 N N . GLY B 1 264 ? 2.979 0.152 -12.945 1 91.38 264 GLY B N 1
ATOM 4884 C CA . GLY B 1 264 ? 4.094 -0.78 -12.906 1 91.38 264 GLY B CA 1
ATOM 4885 C C . GLY B 1 264 ? 3.672 -2.225 -13.086 1 91.38 264 GLY B C 1
ATOM 4886 O O . GLY B 1 264 ? 2.533 -2.5 -13.469 1 91.38 264 GLY B O 1
ATOM 4887 N N . TYR B 1 265 ? 4.68 -3.125 -12.977 1 93.06 265 TYR B N 1
ATOM 4888 C CA . TYR B 1 265 ? 4.309 -4.535 -13.039 1 93.06 265 TYR B CA 1
ATOM 4889 C C . TYR B 1 265 ? 5.375 -5.406 -12.383 1 93.06 265 TYR B C 1
ATOM 4891 O O . TYR B 1 265 ? 6.559 -5.301 -12.703 1 93.06 265 TYR B O 1
ATOM 4899 N N . ALA B 1 266 ? 4.781 -6.16 -11.453 1 93 266 ALA B N 1
ATOM 4900 C CA . ALA B 1 266 ? 5.434 -7.352 -10.922 1 93 266 ALA B CA 1
ATOM 4901 C C . ALA B 1 266 ? 4.422 -8.469 -10.68 1 93 266 ALA B C 1
ATOM 4903 O O . ALA B 1 266 ? 3.246 -8.336 -11.023 1 93 266 ALA B O 1
ATOM 4904 N N . GLY B 1 267 ? 4.879 -9.609 -10.266 1 92.5 267 GLY B N 1
ATOM 4905 C CA . GLY B 1 267 ? 3.975 -10.711 -9.992 1 92.5 267 GLY B CA 1
ATOM 4906 C C . GLY B 1 267 ? 3.305 -10.617 -8.633 1 92.5 267 GLY B C 1
ATOM 4907 O O . GLY B 1 267 ? 2.1 -10.375 -8.547 1 92.5 267 GLY B O 1
ATOM 4908 N N . ASN B 1 268 ? 4.035 -10.766 -7.645 1 93.38 268 ASN B N 1
ATOM 4909 C CA . ASN B 1 268 ? 3.561 -10.852 -6.27 1 93.38 268 ASN B CA 1
ATOM 4910 C C . ASN B 1 268 ? 4.5 -10.133 -5.305 1 93.38 268 ASN B C 1
ATOM 4912 O O . ASN B 1 268 ? 4.5 -10.414 -4.105 1 93.38 268 ASN B O 1
ATOM 4916 N N . ALA B 1 269 ? 5.227 -9.164 -5.754 1 96.81 269 ALA B N 1
ATOM 4917 C CA . ALA B 1 269 ? 6.328 -8.539 -5.027 1 96.81 269 ALA B CA 1
ATOM 4918 C C . ALA B 1 269 ? 5.832 -7.891 -3.738 1 96.81 269 ALA B C 1
ATOM 4920 O O . ALA B 1 269 ? 6.48 -7.996 -2.693 1 96.81 269 ALA B O 1
ATOM 4921 N N . MET B 1 270 ? 4.66 -7.285 -3.74 1 97.12 270 MET B N 1
ATOM 4922 C CA . MET B 1 270 ? 4.203 -6.465 -2.623 1 97.12 270 MET B CA 1
ATOM 4923 C C . MET B 1 270 ? 3.855 -7.328 -1.417 1 97.12 270 MET B C 1
ATOM 4925 O O . MET B 1 270 ? 3.848 -6.848 -0.282 1 97.12 270 MET B O 1
ATOM 4929 N N . ASN B 1 271 ? 3.619 -8.633 -1.644 1 96.94 271 ASN B N 1
ATOM 4930 C CA . ASN B 1 271 ? 3.404 -9.523 -0.506 1 96.94 271 ASN B CA 1
ATOM 4931 C C . ASN B 1 271 ? 4.648 -9.625 0.37 1 96.94 271 ASN B C 1
ATOM 4933 O O . ASN B 1 271 ? 4.562 -9.508 1.595 1 96.94 271 ASN B O 1
ATOM 4937 N N . VAL B 1 272 ? 5.785 -9.719 -0.25 1 97.94 272 VAL B N 1
ATOM 4938 C CA . VAL B 1 272 ? 7.035 -9.867 0.486 1 97.94 272 VAL B CA 1
ATOM 4939 C C . VAL B 1 272 ? 7.457 -8.516 1.059 1 97.94 272 VAL B C 1
ATOM 4941 O O . VAL B 1 272 ? 7.898 -8.43 2.207 1 97.94 272 VAL B O 1
ATOM 4944 N N . VAL B 1 273 ? 7.316 -7.453 0.268 1 98.5 273 VAL B N 1
ATOM 4945 C CA . VAL B 1 273 ? 7.684 -6.121 0.741 1 98.5 273 VAL B CA 1
ATOM 4946 C C . VAL B 1 273 ? 6.895 -5.785 2.004 1 98.5 273 VAL B C 1
ATOM 4948 O O . VAL B 1 273 ? 7.473 -5.383 3.016 1 98.5 273 VAL B O 1
ATOM 4951 N N . THR B 1 274 ? 5.605 -6.059 1.991 1 98.44 274 THR B N 1
ATOM 4952 C CA . THR B 1 274 ? 4.727 -5.758 3.115 1 98.44 274 THR B CA 1
ATOM 4953 C C . THR B 1 274 ? 5.09 -6.609 4.328 1 98.44 274 THR B C 1
ATOM 4955 O O . THR B 1 274 ? 5.18 -6.098 5.449 1 98.44 274 THR B O 1
ATOM 4958 N N . ALA B 1 275 ? 5.332 -7.887 4.082 1 98.38 275 ALA B N 1
ATOM 4959 C CA . ALA B 1 275 ? 5.652 -8.805 5.172 1 98.38 275 ALA B CA 1
ATOM 4960 C C . ALA B 1 275 ? 6.938 -8.383 5.879 1 98.38 275 ALA B C 1
ATOM 4962 O O . ALA B 1 275 ? 7.016 -8.414 7.109 1 98.38 275 ALA B O 1
ATOM 4963 N N . ILE B 1 276 ? 7.938 -7.973 5.164 1 98.75 276 ILE B N 1
ATOM 4964 C CA . ILE B 1 276 ? 9.203 -7.559 5.754 1 98.75 276 ILE B CA 1
ATOM 4965 C C . ILE B 1 276 ? 9.039 -6.207 6.449 1 98.75 276 ILE B C 1
ATOM 4967 O O . ILE B 1 276 ? 9.633 -5.961 7.496 1 98.75 276 ILE B O 1
ATOM 4971 N N . PHE B 1 277 ? 8.195 -5.273 5.898 1 98.56 277 PHE B N 1
ATOM 4972 C CA . PHE B 1 277 ? 7.918 -4 6.551 1 98.56 277 PHE B CA 1
ATOM 4973 C C . PHE B 1 277 ? 7.352 -4.219 7.949 1 98.56 277 PHE B C 1
ATOM 4975 O O . PHE B 1 277 ? 7.824 -3.619 8.914 1 98.56 277 PHE B O 1
ATOM 4982 N N . ILE B 1 278 ? 6.402 -5.129 8.023 1 98 278 ILE B N 1
ATOM 4983 C CA . ILE B 1 278 ? 5.785 -5.406 9.32 1 98 278 ILE B CA 1
ATOM 4984 C C . ILE B 1 278 ? 6.809 -6.051 10.25 1 98 278 ILE B C 1
ATOM 4986 O O . ILE B 1 278 ? 6.953 -5.633 11.398 1 98 278 ILE B O 1
ATOM 4990 N N . ALA B 1 279 ? 7.59 -6.945 9.789 1 97.94 279 ALA B N 1
ATOM 4991 C CA . ALA B 1 279 ? 8.531 -7.715 10.602 1 97.94 279 ALA B CA 1
ATOM 4992 C C . ALA B 1 279 ? 9.625 -6.816 11.164 1 97.94 279 ALA B C 1
ATOM 4994 O O . ALA B 1 279 ? 10.102 -7.031 12.281 1 97.94 279 ALA B O 1
ATOM 4995 N N . THR B 1 280 ? 10 -5.766 10.406 1 98 280 THR B N 1
ATOM 4996 C CA . THR B 1 280 ? 11.188 -4.992 10.773 1 98 280 THR B CA 1
ATOM 4997 C C . THR B 1 280 ? 10.789 -3.621 11.312 1 98 280 THR B C 1
ATOM 4999 O O . THR B 1 280 ? 11.641 -2.76 11.523 1 98 280 THR B O 1
ATOM 5002 N N . GLY B 1 281 ? 9.523 -3.363 11.438 1 96.56 281 GLY B N 1
ATOM 5003 C CA . GLY B 1 281 ? 9.055 -2.146 12.078 1 96.56 281 GLY B CA 1
ATOM 5004 C C . GLY B 1 281 ? 9.102 -0.934 11.164 1 96.56 281 GLY B C 1
ATOM 5005 O O . GLY B 1 281 ? 9.32 0.188 11.633 1 96.56 281 GLY B O 1
ATOM 5006 N N . GLN B 1 282 ? 9 -1.142 9.828 1 97.44 282 GLN B N 1
ATOM 5007 C CA . GLN B 1 282 ? 8.898 -0.024 8.898 1 97.44 282 GLN B CA 1
ATOM 5008 C C . GLN B 1 282 ? 7.512 0.616 8.953 1 97.44 282 GLN B C 1
ATOM 5010 O O . GLN B 1 282 ? 6.602 0.081 9.594 1 97.44 282 GLN B O 1
ATOM 5015 N N . ASP B 1 283 ? 7.367 1.828 8.406 1 95.69 283 ASP B N 1
ATOM 5016 C CA . ASP B 1 283 ? 6.062 2.449 8.219 1 95.69 283 ASP B CA 1
ATOM 5017 C C . ASP B 1 283 ? 5.277 1.747 7.109 1 95.69 283 ASP B C 1
ATOM 5019 O O . ASP B 1 283 ? 5.477 2.029 5.926 1 95.69 283 ASP B O 1
ATOM 5023 N N . VAL B 1 284 ? 4.289 0.922 7.488 1 97.38 284 VAL B N 1
ATOM 5024 C CA . VAL B 1 284 ? 3.631 0.018 6.551 1 97.38 284 VAL B CA 1
ATOM 5025 C C . VAL B 1 284 ? 2.715 0.811 5.621 1 97.38 284 VAL B C 1
ATOM 5027 O O . VAL B 1 284 ? 2.455 0.394 4.488 1 97.38 284 VAL B O 1
ATOM 5030 N N . ALA B 1 285 ? 2.244 1.964 6.039 1 96.75 285 ALA B N 1
ATOM 5031 C CA . ALA B 1 285 ? 1.405 2.795 5.18 1 96.75 285 ALA B CA 1
ATOM 5032 C C . ALA B 1 285 ? 2.172 3.248 3.939 1 96.75 285 ALA B C 1
ATOM 5034 O O . ALA B 1 285 ? 1.568 3.658 2.945 1 96.75 285 ALA B O 1
ATOM 5035 N N . SER B 1 286 ? 3.52 3.111 3.93 1 96.62 286 SER B N 1
ATOM 5036 C CA . SER B 1 286 ? 4.355 3.523 2.807 1 96.62 286 SER B CA 1
ATOM 5037 C C . SER B 1 286 ? 4.328 2.488 1.688 1 96.62 286 SER B C 1
ATOM 5039 O O . SER B 1 286 ? 4.898 2.709 0.617 1 96.62 286 SER B O 1
ATOM 5041 N N . ILE B 1 287 ? 3.57 1.426 1.839 1 97.19 287 ILE B N 1
ATOM 5042 C CA . ILE B 1 287 ? 3.346 0.48 0.751 1 97.19 287 ILE B CA 1
ATOM 5043 C C . ILE B 1 287 ? 2.65 1.186 -0.411 1 97.19 287 ILE B C 1
ATOM 5045 O O . ILE B 1 287 ? 2.92 0.888 -1.577 1 97.19 287 ILE B O 1
ATOM 5049 N N . SER B 1 288 ? 1.86 2.145 -0.1 1 95.12 288 SER B N 1
ATOM 5050 C CA . SER B 1 288 ? 1.18 2.91 -1.138 1 95.12 288 SER B CA 1
ATOM 5051 C C . SER B 1 288 ? 2.174 3.693 -1.989 1 95.12 288 SER B C 1
ATOM 5053 O O . SER B 1 288 ? 1.976 3.852 -3.195 1 95.12 288 SER B O 1
ATOM 5055 N N . GLU B 1 289 ? 3.238 4.18 -1.466 1 92.81 289 GLU B N 1
ATOM 5056 C CA . GLU B 1 289 ? 4.191 4.961 -2.246 1 92.81 289 GLU B CA 1
ATOM 5057 C C . GLU B 1 289 ? 5.277 4.07 -2.844 1 92.81 289 GLU B C 1
ATOM 5059 O O . GLU B 1 289 ? 6.008 4.492 -3.742 1 92.81 289 GLU B O 1
ATOM 5064 N N . SER B 1 290 ? 5.328 2.766 -2.438 1 94 290 SER B N 1
ATOM 5065 C CA . SER B 1 290 ? 6.367 1.843 -2.887 1 94 290 SER B CA 1
ATOM 5066 C C . SER B 1 290 ? 5.836 0.893 -3.955 1 94 290 SER B C 1
ATOM 5068 O O . SER B 1 290 ? 6.586 0.072 -4.488 1 94 290 SER B O 1
ATOM 5070 N N . CYS B 1 291 ? 4.664 1.063 -4.355 1 94.56 291 CYS B N 1
ATOM 5071 C CA . CYS B 1 291 ? 3.996 -0.05 -5.02 1 94.56 291 CYS B CA 1
ATOM 5072 C C . CYS B 1 291 ? 4.297 -0.059 -6.512 1 94.56 291 CYS B C 1
ATOM 5074 O O . CYS B 1 291 ? 3.934 -1.002 -7.219 1 94.56 291 CYS B O 1
ATOM 5076 N N . TRP B 1 292 ? 4.965 0.975 -7.031 1 95.44 292 TRP B N 1
ATOM 5077 C CA . TRP B 1 292 ? 5.422 0.87 -8.414 1 95.44 292 TRP B CA 1
ATOM 5078 C C . TRP B 1 292 ? 6.652 -0.027 -8.508 1 95.44 292 TRP B C 1
ATOM 5080 O O . TRP B 1 292 ? 7.656 0.205 -7.828 1 95.44 292 TRP B O 1
ATOM 5090 N N . THR B 1 293 ? 6.586 -1.074 -9.305 1 96.06 293 THR B N 1
ATOM 5091 C CA . THR B 1 293 ? 7.684 -2.014 -9.516 1 96.06 293 THR B CA 1
ATOM 5092 C C . THR B 1 293 ? 7.777 -2.406 -10.992 1 96.06 293 THR B C 1
ATOM 5094 O O . THR B 1 293 ? 6.824 -2.221 -11.75 1 96.06 293 THR B O 1
ATOM 5097 N N . GLN B 1 294 ? 8.961 -2.883 -11.391 1 96.81 294 GLN B N 1
ATOM 5098 C CA . GLN B 1 294 ? 9.125 -3.383 -12.75 1 96.81 294 GLN B CA 1
ATOM 5099 C C . GLN B 1 294 ? 9.906 -4.691 -12.766 1 96.81 294 GLN B C 1
ATOM 5101 O O . GLN B 1 294 ? 11.094 -4.711 -12.438 1 96.81 294 GLN B O 1
ATOM 5106 N N . LEU B 1 295 ? 9.219 -5.723 -13.094 1 98 295 LEU B N 1
ATOM 5107 C CA . LEU B 1 295 ? 9.828 -7.02 -13.359 1 98 295 LEU B CA 1
ATOM 5108 C C . LEU B 1 295 ? 10.148 -7.172 -14.844 1 98 295 LEU B C 1
ATOM 5110 O O . LEU B 1 295 ? 9.266 -7.047 -15.688 1 98 295 LEU B O 1
ATOM 5114 N N . THR B 1 296 ? 11.445 -7.457 -15.188 1 97.75 296 THR B N 1
ATOM 5115 C CA . THR B 1 296 ? 11.867 -7.559 -16.578 1 97.75 296 THR B CA 1
ATOM 5116 C C . THR B 1 296 ? 12.469 -8.93 -16.859 1 97.75 296 THR B C 1
ATOM 5118 O O . THR B 1 296 ? 13.531 -9.273 -16.328 1 97.75 296 THR B O 1
ATOM 5121 N N . PRO B 1 297 ? 11.805 -9.711 -17.688 1 98.19 297 PRO B N 1
ATOM 5122 C CA . PRO B 1 297 ? 12.383 -10.969 -18.156 1 98.19 297 PRO B CA 1
ATOM 5123 C C . PRO B 1 297 ? 13.18 -10.805 -19.453 1 98.19 297 PRO B C 1
ATOM 5125 O O . PRO B 1 297 ? 12.766 -10.07 -20.344 1 98.19 297 PRO B O 1
ATOM 5128 N N . GLU B 1 298 ? 14.375 -11.375 -19.5 1 98.06 298 GLU B N 1
ATOM 5129 C CA . GLU B 1 298 ? 15.211 -11.492 -20.688 1 98.06 298 GLU B CA 1
ATOM 5130 C C . GLU B 1 298 ? 15.578 -12.945 -20.953 1 98.06 298 GLU B C 1
ATOM 5132 O O . GLU B 1 298 ? 16.203 -13.594 -20.125 1 98.06 298 GLU B O 1
ATOM 5137 N N . TYR B 1 299 ? 15.234 -13.391 -22.141 1 98.06 299 TYR B N 1
ATOM 5138 C CA . TYR B 1 299 ? 15.414 -14.805 -22.469 1 98.06 299 TYR B CA 1
ATOM 5139 C C . TYR B 1 299 ? 16.438 -14.992 -23.578 1 98.06 299 TYR B C 1
ATOM 5141 O O . TYR B 1 299 ? 16.359 -14.312 -24.609 1 98.06 299 TYR B O 1
ATOM 5149 N N . ASN B 1 300 ? 17.422 -15.922 -23.359 1 98 300 ASN B N 1
ATOM 5150 C CA . ASN B 1 300 ? 18.375 -16.328 -24.375 1 98 300 ASN B CA 1
ATOM 5151 C C . ASN B 1 300 ? 17.953 -17.625 -25.062 1 98 300 ASN B C 1
ATOM 5153 O O . ASN B 1 300 ? 18.047 -18.703 -24.484 1 98 300 ASN B O 1
ATOM 5157 N N . TYR B 1 301 ? 17.625 -17.516 -26.312 1 96.31 301 TYR B N 1
ATOM 5158 C CA . TYR B 1 301 ? 17.078 -18.656 -27.031 1 96.31 301 TYR B CA 1
ATOM 5159 C C . TYR B 1 301 ? 18.141 -19.703 -27.328 1 96.31 301 TYR B C 1
ATOM 5161 O O . TYR B 1 301 ? 17.844 -20.875 -27.531 1 96.31 301 TYR B O 1
ATOM 5169 N N . GLU B 1 302 ? 19.422 -19.344 -27.328 1 97.25 302 GLU B N 1
ATOM 5170 C CA . GLU B 1 302 ? 20.516 -20.266 -27.594 1 97.25 302 GLU B CA 1
ATOM 5171 C C . GLU B 1 302 ? 20.891 -21.047 -26.344 1 97.25 302 GLU B C 1
ATOM 5173 O O . GLU B 1 302 ? 20.969 -22.281 -26.391 1 97.25 302 GLU B O 1
ATOM 5178 N N . THR B 1 303 ? 21 -20.422 -25.219 1 97.88 303 THR B N 1
ATOM 5179 C CA . THR B 1 303 ? 21.453 -21.062 -23.984 1 97.88 303 THR B CA 1
ATOM 5180 C C . THR B 1 303 ? 20.266 -21.5 -23.141 1 97.88 303 THR B C 1
ATOM 5182 O O . THR B 1 303 ? 20.422 -22.281 -22.188 1 97.88 303 THR B O 1
ATOM 5185 N N . LYS B 1 304 ? 19.078 -20.969 -23.359 1 98.31 304 LYS B N 1
ATOM 5186 C CA . LYS B 1 304 ? 17.828 -21.219 -22.656 1 98.31 304 LYS B CA 1
ATOM 5187 C C . LYS B 1 304 ? 17.875 -20.641 -21.234 1 98.31 304 LYS B C 1
ATOM 5189 O O . LYS B 1 304 ? 17.109 -21.062 -20.359 1 98.31 304 LYS B O 1
ATOM 5194 N N . VAL B 1 305 ? 18.781 -19.688 -21.078 1 98.5 305 VAL B N 1
ATOM 5195 C CA . VAL B 1 305 ? 18.891 -19.016 -19.781 1 98.5 305 VAL B CA 1
ATOM 5196 C C . VAL B 1 305 ? 17.875 -17.875 -19.719 1 98.5 305 VAL B C 1
ATOM 5198 O O . VAL B 1 305 ? 17.703 -17.141 -20.688 1 98.5 305 VAL B O 1
ATOM 5201 N N . LEU B 1 306 ? 17.172 -17.766 -18.562 1 98.81 306 LEU B N 1
ATOM 5202 C CA . LEU B 1 306 ? 16.266 -16.656 -18.266 1 98.81 306 LEU B CA 1
ATOM 5203 C C . LEU B 1 306 ? 16.891 -15.719 -17.219 1 98.81 306 LEU B C 1
ATOM 5205 O O . LEU B 1 306 ? 17.266 -16.156 -16.141 1 98.81 306 LEU B O 1
ATOM 5209 N N . THR B 1 307 ? 17.062 -14.477 -17.641 1 98.69 307 THR B N 1
ATOM 5210 C CA . THR B 1 307 ? 17.469 -13.445 -16.688 1 98.69 307 THR B CA 1
ATOM 5211 C C . THR B 1 307 ? 16.266 -12.633 -16.219 1 98.69 307 THR B C 1
ATOM 5213 O O . THR B 1 307 ? 15.469 -12.156 -17.047 1 98.69 307 THR B O 1
ATOM 5216 N N . LEU B 1 308 ? 16.109 -12.578 -14.852 1 98.69 308 LEU B N 1
ATOM 5217 C CA . LEU B 1 308 ? 15.055 -11.758 -14.266 1 98.69 308 LEU B CA 1
ATOM 5218 C C . LEU B 1 308 ? 15.648 -10.609 -13.453 1 98.69 308 LEU B C 1
ATOM 5220 O O . LEU B 1 308 ? 16.641 -10.805 -12.734 1 98.69 308 LEU B O 1
ATOM 5224 N N . SER B 1 309 ? 15.055 -9.43 -13.625 1 98.69 309 SER B N 1
ATOM 5225 C CA . SER B 1 309 ? 15.414 -8.281 -12.805 1 98.69 309 SER B CA 1
ATOM 5226 C C . SER B 1 309 ? 14.18 -7.59 -12.242 1 98.69 309 SER B C 1
ATOM 5228 O O . SER B 1 309 ? 13.148 -7.496 -12.922 1 98.69 309 SER B O 1
ATOM 5230 N N . LEU B 1 310 ? 14.281 -7.199 -10.953 1 98.75 310 LEU B N 1
ATOM 5231 C CA . LEU B 1 310 ? 13.242 -6.41 -10.305 1 98.75 310 LEU B CA 1
ATOM 5232 C C . LEU B 1 310 ? 13.781 -5.047 -9.883 1 98.75 310 LEU B C 1
ATOM 5234 O O . LEU B 1 310 ? 14.836 -4.965 -9.25 1 98.75 310 LEU B O 1
ATOM 5238 N N . TYR B 1 311 ? 13.055 -4.027 -10.352 1 98.31 311 TYR B N 1
ATOM 5239 C CA . TYR B 1 311 ? 13.383 -2.637 -10.062 1 98.31 311 TYR B CA 1
ATOM 5240 C C . TYR B 1 311 ? 12.297 -1.986 -9.211 1 98.31 311 TYR B C 1
ATOM 5242 O O . TYR B 1 311 ? 11.109 -2.074 -9.539 1 98.31 311 TYR B O 1
ATOM 5250 N N . ILE B 1 312 ? 12.711 -1.412 -8.016 1 98.19 312 ILE B N 1
ATOM 5251 C CA . ILE B 1 312 ? 11.828 -0.621 -7.16 1 98.19 312 ILE B CA 1
ATOM 5252 C C . ILE B 1 312 ? 12.414 0.776 -6.969 1 98.19 312 ILE B C 1
ATOM 5254 O O . ILE B 1 312 ? 13.445 0.937 -6.312 1 98.19 312 ILE B O 1
ATOM 5258 N N . PRO B 1 313 ? 11.773 1.813 -7.441 1 97.62 313 PRO B N 1
ATOM 5259 C CA . PRO B 1 313 ? 12.375 3.148 -7.473 1 97.62 313 PRO B CA 1
ATOM 5260 C C . PRO B 1 313 ? 12.375 3.828 -6.105 1 97.62 313 PRO B C 1
ATOM 5262 O O . PRO B 1 313 ? 13.195 4.715 -5.855 1 97.62 313 PRO B O 1
ATOM 5265 N N . SER B 1 314 ? 11.391 3.438 -5.242 1 97.69 314 SER B N 1
ATOM 5266 C CA . SER B 1 314 ? 11.258 4.121 -3.959 1 97.69 314 SER B CA 1
ATOM 5267 C C . SER B 1 314 ? 10.828 3.152 -2.861 1 97.69 314 SER B C 1
ATOM 5269 O O . SER B 1 314 ? 9.68 2.715 -2.824 1 97.69 314 SER B O 1
ATOM 5271 N N . LEU B 1 315 ? 11.734 2.852 -1.953 1 97.81 315 LEU B N 1
ATOM 5272 C CA . LEU B 1 315 ? 11.469 2.09 -0.738 1 97.81 315 LEU B CA 1
ATOM 5273 C C . LEU B 1 315 ? 11.805 2.91 0.503 1 97.81 315 LEU B C 1
ATOM 5275 O O . LEU B 1 315 ? 12.969 2.969 0.914 1 97.81 315 LEU B O 1
ATOM 5279 N N . PRO B 1 316 ? 10.789 3.533 1.133 1 97.62 316 PRO B N 1
ATOM 5280 C CA . PRO B 1 316 ? 11.062 4.277 2.363 1 97.62 316 PRO B CA 1
ATOM 5281 C C . PRO B 1 316 ? 11.344 3.363 3.555 1 97.62 316 PRO B C 1
ATOM 5283 O O . PRO B 1 316 ? 10.422 3.025 4.305 1 97.62 316 PRO B O 1
ATOM 5286 N N . VAL B 1 317 ? 12.656 3.047 3.764 1 98.06 317 VAL B N 1
ATOM 5287 C CA . VAL B 1 317 ? 13.055 2.133 4.832 1 98.06 317 VAL B CA 1
ATOM 5288 C C . VAL B 1 317 ? 14.125 2.783 5.695 1 98.06 317 VAL B C 1
ATOM 5290 O O . VAL B 1 317 ? 14.781 3.742 5.273 1 98.06 317 VAL B O 1
ATOM 5293 N N . GLY B 1 318 ? 14.219 2.352 6.953 1 97.75 318 GLY B N 1
ATOM 5294 C CA . GLY B 1 318 ? 15.273 2.717 7.883 1 97.75 318 GLY B CA 1
ATOM 5295 C C . GLY B 1 318 ? 15.672 1.582 8.805 1 97.75 318 GLY B C 1
ATOM 5296 O O . GLY B 1 318 ? 14.898 0.65 9.023 1 97.75 318 GLY B O 1
ATOM 5297 N N . VAL B 1 319 ? 16.922 1.722 9.328 1 97.88 319 VAL B N 1
ATOM 5298 C CA . VAL B 1 319 ? 17.359 0.714 10.289 1 97.88 319 VAL B CA 1
ATOM 5299 C C . VAL B 1 319 ? 17.453 1.332 11.68 1 97.88 319 VAL B C 1
ATOM 5301 O O . VAL B 1 319 ? 17.828 0.654 12.641 1 97.88 319 VAL B O 1
ATOM 5304 N N . VAL B 1 320 ? 17.109 2.633 11.758 1 95 320 VAL B N 1
ATOM 5305 C CA . VAL B 1 320 ? 16.953 3.348 13.016 1 95 320 VAL B CA 1
ATOM 5306 C C . VAL B 1 320 ? 15.68 4.176 12.992 1 95 320 VAL B C 1
ATOM 5308 O O . VAL B 1 320 ? 15.172 4.508 11.914 1 95 320 VAL B O 1
ATOM 5311 N N . GLY B 1 321 ? 15.102 4.348 14.258 1 89 321 GLY B N 1
ATOM 5312 C CA . GLY B 1 321 ? 13.922 5.191 14.359 1 89 321 GLY B CA 1
ATOM 5313 C C . GLY B 1 321 ? 12.625 4.438 14.148 1 89 321 GLY B C 1
ATOM 5314 O O . GLY B 1 321 ? 12.633 3.287 13.695 1 89 321 GLY B O 1
ATOM 5315 N N . GLY B 1 322 ? 11.57 5.09 14.461 1 87.88 322 GLY B N 1
ATOM 5316 C CA . GLY B 1 322 ? 10.25 4.5 14.297 1 87.88 322 GLY B CA 1
ATOM 5317 C C . GLY B 1 322 ? 10.07 3.211 15.078 1 87.88 322 GLY B C 1
ATOM 5318 O O . GLY B 1 322 ? 10.391 3.148 16.266 1 87.88 322 GLY B O 1
ATOM 5319 N N . GLY B 1 323 ? 9.562 2.211 14.328 1 90.56 323 GLY B N 1
ATOM 5320 C CA . GLY B 1 323 ? 9.289 0.941 14.984 1 90.56 323 GLY B CA 1
ATOM 5321 C C . GLY B 1 323 ? 10.477 0.001 14.984 1 90.56 323 GLY B C 1
ATOM 5322 O O . GLY B 1 323 ? 10.414 -1.087 15.562 1 90.56 323 GLY B O 1
ATOM 5323 N N . THR B 1 324 ? 11.609 0.445 14.484 1 93.62 324 THR B N 1
ATOM 5324 C CA . THR B 1 324 ? 12.75 -0.447 14.289 1 93.62 324 THR B CA 1
ATOM 5325 C C . THR B 1 324 ? 13.406 -0.776 15.625 1 93.62 324 THR B C 1
ATOM 5327 O O . THR B 1 324 ? 14.188 -1.726 15.719 1 93.62 324 THR B O 1
ATOM 5330 N N . HIS B 1 325 ? 13.102 -0.008 16.672 1 91.31 325 HIS B N 1
ATOM 5331 C CA . HIS B 1 325 ? 13.766 -0.189 17.953 1 91.31 325 HIS B CA 1
ATOM 5332 C C . HIS B 1 325 ? 13.023 -1.193 18.828 1 91.31 325 HIS B C 1
ATOM 5334 O O . HIS B 1 325 ? 13.547 -1.646 19.844 1 91.31 325 HIS B O 1
ATOM 5340 N N . LEU B 1 326 ? 11.812 -1.589 18.422 1 90.69 326 LEU B N 1
ATOM 5341 C CA . LEU B 1 326 ? 11.062 -2.572 19.188 1 90.69 326 LEU B CA 1
ATOM 5342 C C . LEU B 1 326 ? 11.781 -3.92 19.188 1 90.69 326 LEU B C 1
ATOM 5344 O O . LEU B 1 326 ? 12.391 -4.309 18.188 1 90.69 326 LEU B O 1
ATOM 5348 N N . GLY B 1 327 ? 11.711 -4.621 20.266 1 91.19 327 GLY B N 1
ATOM 5349 C CA . GLY B 1 327 ? 12.469 -5.844 20.484 1 91.19 327 GLY B CA 1
ATOM 5350 C C . GLY B 1 327 ? 12.375 -6.82 19.328 1 91.19 327 GLY B C 1
ATOM 5351 O O . GLY B 1 327 ? 13.375 -7.117 18.672 1 91.19 327 GLY B O 1
ATOM 5352 N N . PRO B 1 328 ? 11.156 -7.34 19.062 1 92.75 328 PRO B N 1
ATOM 5353 C CA . PRO B 1 328 ? 11.023 -8.305 17.969 1 92.75 328 PRO B CA 1
ATOM 5354 C C . PRO B 1 328 ? 11.445 -7.734 16.609 1 92.75 328 PRO B C 1
ATOM 5356 O O . PRO B 1 328 ? 12.078 -8.43 15.812 1 92.75 328 PRO B O 1
ATOM 5359 N N . GLN B 1 329 ? 11.156 -6.477 16.375 1 95.44 329 GLN B N 1
ATOM 5360 C CA . GLN B 1 329 ? 11.492 -5.848 15.094 1 95.44 329 GLN B CA 1
ATOM 5361 C C . GLN B 1 329 ? 13 -5.664 14.953 1 95.44 329 GLN B C 1
ATOM 5363 O O . GLN B 1 329 ? 13.547 -5.82 13.859 1 95.44 329 GLN B O 1
ATOM 5368 N N . ARG B 1 330 ? 13.656 -5.359 16.031 1 94.44 330 ARG B N 1
ATOM 5369 C CA . ARG B 1 330 ? 15.109 -5.238 16 1 94.44 330 ARG B CA 1
ATOM 5370 C C . ARG B 1 330 ? 15.766 -6.586 15.727 1 94.44 330 ARG B C 1
ATOM 5372 O O . ARG B 1 330 ? 16.719 -6.672 14.953 1 94.44 330 ARG B O 1
ATOM 5379 N N . GLU B 1 331 ? 15.289 -7.613 16.312 1 95.31 331 GLU B N 1
ATOM 5380 C CA . GLU B 1 331 ? 15.773 -8.969 16.062 1 95.31 331 GLU B CA 1
ATOM 5381 C C . GLU B 1 331 ? 15.586 -9.352 14.594 1 95.31 331 GLU B C 1
ATOM 5383 O O . GLU B 1 331 ? 16.438 -10.016 14 1 95.31 331 GLU B O 1
ATOM 5388 N N . ALA B 1 332 ? 14.445 -8.945 14.062 1 97 332 ALA B N 1
ATOM 5389 C CA . ALA B 1 332 ? 14.172 -9.211 12.648 1 97 332 ALA B CA 1
ATOM 5390 C C . ALA B 1 332 ? 15.203 -8.547 11.75 1 97 332 ALA B C 1
ATOM 5392 O O . ALA B 1 332 ? 15.68 -9.148 10.789 1 97 332 ALA B O 1
ATOM 5393 N N . LEU B 1 333 ? 15.562 -7.312 12.055 1 97.56 333 LEU B N 1
ATOM 5394 C CA . LEU B 1 333 ? 16.625 -6.641 11.32 1 97.56 333 LEU B CA 1
ATOM 5395 C C . LEU B 1 333 ? 17.938 -7.41 11.438 1 97.56 333 LEU B C 1
ATOM 5397 O O . LEU B 1 333 ? 18.703 -7.504 10.469 1 97.56 333 LEU B O 1
ATOM 5401 N N . GLY B 1 334 ? 18.156 -7.973 12.602 1 96.44 334 GLY B N 1
ATOM 5402 C CA . GLY B 1 334 ? 19.344 -8.781 12.828 1 96.44 334 GLY B CA 1
ATOM 5403 C C . GLY B 1 334 ? 19.391 -10.031 11.969 1 96.44 334 GLY B C 1
ATOM 5404 O O . GLY B 1 334 ? 20.438 -10.398 11.445 1 96.44 334 GLY B O 1
ATOM 5405 N N . ILE B 1 335 ? 18.281 -10.664 11.797 1 96.31 335 ILE B N 1
ATOM 5406 C CA . ILE B 1 335 ? 18.172 -11.852 10.953 1 96.31 335 ILE B CA 1
ATOM 5407 C C . ILE B 1 335 ? 18.625 -11.516 9.531 1 96.31 335 ILE B C 1
ATOM 5409 O O . ILE B 1 335 ? 19.312 -12.32 8.891 1 96.31 335 ILE B O 1
ATOM 5413 N N . MET B 1 336 ? 18.344 -10.297 9.102 1 97.38 336 MET B N 1
ATOM 5414 C CA . MET B 1 336 ? 18.672 -9.883 7.742 1 97.38 336 MET B CA 1
ATOM 5415 C C . MET B 1 336 ? 20.078 -9.281 7.684 1 97.38 336 MET B C 1
ATOM 5417 O O . MET B 1 336 ? 20.5 -8.773 6.637 1 97.38 336 MET B O 1
ATOM 5421 N N . LYS B 1 337 ? 20.781 -9.242 8.82 1 95.69 337 LYS B N 1
ATOM 5422 C CA . LYS B 1 337 ? 22.125 -8.672 8.922 1 95.69 337 LYS B CA 1
ATOM 5423 C C . LYS B 1 337 ? 22.109 -7.184 8.594 1 95.69 337 LYS B C 1
ATOM 5425 O O . LYS B 1 337 ? 22.969 -6.699 7.848 1 95.69 337 LYS B O 1
ATOM 5430 N N . CYS B 1 338 ? 21.094 -6.492 9.125 1 97.44 338 CYS B N 1
ATOM 5431 C CA . CYS B 1 338 ? 20.922 -5.074 8.82 1 97.44 338 CYS B CA 1
ATOM 5432 C C . CYS B 1 338 ? 20.906 -4.238 10.094 1 97.44 338 CYS B C 1
ATOM 5434 O O . CYS B 1 338 ? 20.203 -3.225 10.164 1 97.44 338 CYS B O 1
ATOM 5436 N N . ILE B 1 339 ? 21.625 -4.66 11.094 1 95 339 ILE B N 1
ATOM 5437 C CA . ILE B 1 339 ? 21.844 -3.836 12.281 1 95 339 ILE B CA 1
ATOM 5438 C C . ILE B 1 339 ? 23.188 -3.121 12.172 1 95 339 ILE B C 1
ATOM 5440 O O . ILE B 1 339 ? 24.188 -3.725 11.781 1 95 339 ILE B O 1
ATOM 5444 N N . GLY B 1 340 ? 23.219 -1.82 12.508 1 92.19 340 GLY B N 1
ATOM 5445 C CA . GLY B 1 340 ? 24.469 -1.061 12.477 1 92.19 340 GLY B CA 1
ATOM 5446 C C . GLY B 1 340 ? 24.453 0.065 11.461 1 92.19 340 GLY B C 1
ATOM 5447 O O . GLY B 1 340 ? 23.5 0.2 10.688 1 92.19 340 GLY B O 1
ATOM 5448 N N . PRO B 1 341 ? 25.531 0.838 11.414 1 93.62 341 PRO B N 1
ATOM 5449 C CA . PRO B 1 341 ? 25.594 2 10.523 1 93.62 341 PRO B CA 1
ATOM 5450 C C . PRO B 1 341 ? 25.688 1.609 9.055 1 93.62 341 PRO B C 1
ATOM 5452 O O . PRO B 1 341 ? 26.375 0.641 8.711 1 93.62 341 PRO B O 1
ATOM 5455 N N . GLY B 1 342 ? 25 2.279 8.227 1 93.75 342 GLY B N 1
ATOM 5456 C CA . GLY B 1 342 ? 25.125 2.125 6.789 1 93.75 342 GLY B CA 1
ATOM 5457 C C . GLY B 1 342 ? 24.328 0.956 6.238 1 93.75 342 GLY B C 1
ATOM 5458 O O . GLY B 1 342 ? 24.578 0.498 5.121 1 93.75 342 GLY B O 1
ATOM 5459 N N . LYS B 1 343 ? 23.312 0.474 6.969 1 97.06 343 LYS B N 1
ATOM 5460 C CA . LYS B 1 343 ? 22.641 -0.756 6.562 1 97.06 343 LYS B CA 1
ATOM 5461 C C . LYS B 1 343 ? 21.297 -0.456 5.902 1 97.06 343 LYS B C 1
ATOM 5463 O O . LYS B 1 343 ? 20.641 -1.359 5.383 1 97.06 343 LYS B O 1
ATOM 5468 N N . LYS B 1 344 ? 20.922 0.812 5.824 1 97.56 344 LYS B N 1
ATOM 5469 C CA . LYS B 1 344 ? 19.641 1.194 5.223 1 97.56 344 LYS B CA 1
ATOM 5470 C C . LYS B 1 344 ? 19.578 0.759 3.762 1 97.56 344 LYS B C 1
ATOM 5472 O O . LYS B 1 344 ? 18.609 0.116 3.346 1 97.56 344 LYS B O 1
ATOM 5477 N N . ARG B 1 345 ? 20.625 1.081 2.965 1 96.94 345 ARG B N 1
ATOM 5478 C CA . ARG B 1 345 ? 20.672 0.758 1.542 1 96.94 345 ARG B CA 1
ATOM 5479 C C . ARG B 1 345 ? 20.688 -0.75 1.322 1 96.94 345 ARG B C 1
ATOM 5481 O O . ARG B 1 345 ? 20.016 -1.256 0.419 1 96.94 345 ARG B O 1
ATOM 5488 N N . ARG B 1 346 ? 21.359 -1.424 2.195 1 97.12 346 ARG B N 1
ATOM 5489 C CA . ARG B 1 346 ? 21.391 -2.881 2.131 1 97.12 346 ARG B CA 1
ATOM 5490 C C . ARG B 1 346 ? 20.016 -3.477 2.385 1 97.12 346 ARG B C 1
ATOM 5492 O O . ARG B 1 346 ? 19.594 -4.402 1.689 1 97.12 346 ARG B O 1
ATOM 5499 N N . LEU B 1 347 ? 19.281 -2.953 3.355 1 98.56 347 LEU B N 1
ATOM 5500 C CA . LEU B 1 347 ? 17.953 -3.439 3.67 1 98.56 347 LEU B CA 1
ATOM 5501 C C . LEU B 1 347 ? 17.031 -3.344 2.453 1 98.56 347 LEU B C 1
ATOM 5503 O O . LEU B 1 347 ? 16.344 -4.305 2.119 1 98.56 347 LEU B O 1
ATOM 5507 N N . ALA B 1 348 ? 17.094 -2.219 1.756 1 98.69 348 ALA B N 1
ATOM 5508 C CA . ALA B 1 348 ? 16.25 -2.02 0.578 1 98.69 348 ALA B CA 1
ATOM 5509 C C . ALA B 1 348 ? 16.594 -3.016 -0.522 1 98.69 348 ALA B C 1
ATOM 5511 O O . ALA B 1 348 ? 15.711 -3.592 -1.154 1 98.69 348 ALA B O 1
ATOM 5512 N N . ALA B 1 349 ? 17.859 -3.227 -0.732 1 98.44 349 ALA B N 1
ATOM 5513 C CA . ALA B 1 349 ? 18.328 -4.148 -1.769 1 98.44 349 ALA B CA 1
ATOM 5514 C C . ALA B 1 349 ? 17.922 -5.586 -1.442 1 98.44 349 ALA B C 1
ATOM 5516 O O . ALA B 1 349 ? 17.531 -6.34 -2.33 1 98.44 349 ALA B O 1
ATOM 5517 N N . LEU B 1 350 ? 17.984 -5.938 -0.202 1 98.69 350 LEU B N 1
ATOM 5518 C CA . LEU B 1 350 ? 17.609 -7.285 0.219 1 98.69 350 LEU B CA 1
ATOM 5519 C C . LEU B 1 350 ? 16.109 -7.496 0.081 1 98.69 350 LEU B C 1
ATOM 5521 O O . LEU B 1 350 ? 15.656 -8.562 -0.34 1 98.69 350 LEU B O 1
ATOM 5525 N N . ILE B 1 351 ? 15.32 -6.488 0.476 1 98.88 351 ILE B N 1
ATOM 5526 C CA . ILE B 1 351 ? 13.875 -6.562 0.292 1 98.88 351 ILE B CA 1
ATOM 5527 C C . ILE B 1 351 ? 13.555 -6.828 -1.178 1 98.88 351 ILE B C 1
ATOM 5529 O O . ILE B 1 351 ? 12.742 -7.699 -1.495 1 98.88 351 ILE B O 1
ATOM 5533 N N . THR B 1 352 ? 14.25 -6.172 -2.072 1 98.81 352 THR B N 1
ATOM 5534 C CA . THR B 1 352 ? 14.047 -6.316 -3.51 1 98.81 352 THR B CA 1
ATOM 5535 C C . THR B 1 352 ? 14.43 -7.723 -3.969 1 98.81 352 THR B C 1
ATOM 5537 O O . THR B 1 352 ? 13.742 -8.312 -4.809 1 98.81 352 THR B O 1
ATOM 5540 N N . ALA B 1 353 ? 15.43 -8.273 -3.391 1 98.81 353 ALA B N 1
ATOM 5541 C CA . ALA B 1 353 ? 15.906 -9.609 -3.758 1 98.81 353 ALA B CA 1
ATOM 5542 C C . ALA B 1 353 ? 14.898 -10.68 -3.357 1 98.81 353 ALA B C 1
ATOM 5544 O O . ALA B 1 353 ? 14.586 -11.578 -4.148 1 98.81 353 ALA B O 1
ATOM 5545 N N . PHE B 1 354 ? 14.398 -10.617 -2.172 1 98.88 354 PHE B N 1
ATOM 5546 C CA . PHE B 1 354 ? 13.422 -11.609 -1.722 1 98.88 354 PHE B CA 1
ATOM 5547 C C . PHE B 1 354 ? 12.109 -11.461 -2.482 1 98.88 354 PHE B C 1
ATOM 5549 O O . PHE B 1 354 ? 11.422 -12.445 -2.742 1 98.88 354 PHE B O 1
ATOM 5556 N N . ALA B 1 355 ? 11.734 -10.219 -2.836 1 98.81 355 ALA B N 1
ATOM 5557 C CA . ALA B 1 355 ? 10.57 -10.008 -3.686 1 98.81 355 ALA B CA 1
ATOM 5558 C C . ALA B 1 355 ? 10.75 -10.672 -5.047 1 98.81 355 ALA B C 1
ATOM 5560 O O . ALA B 1 355 ? 9.82 -11.281 -5.578 1 98.81 355 ALA B O 1
ATOM 5561 N N . LEU B 1 356 ? 11.969 -10.57 -5.605 1 98.81 356 LEU B N 1
ATOM 5562 C CA . LEU B 1 356 ? 12.281 -11.211 -6.879 1 98.81 356 LEU B CA 1
ATOM 5563 C C . LEU B 1 356 ? 12.156 -12.727 -6.77 1 98.81 356 LEU B C 1
ATOM 5565 O O . LEU B 1 356 ? 11.641 -13.375 -7.68 1 98.81 356 LEU B O 1
ATOM 5569 N N . ALA B 1 357 ? 12.609 -13.273 -5.688 1 98.81 357 ALA B N 1
ATOM 5570 C CA . ALA B 1 357 ? 12.508 -14.711 -5.465 1 98.81 357 ALA B CA 1
ATOM 5571 C C . ALA B 1 357 ? 11.055 -15.172 -5.465 1 98.81 357 ALA B C 1
ATOM 5573 O O . ALA B 1 357 ? 10.719 -16.188 -6.078 1 98.81 357 ALA B O 1
ATOM 5574 N N . LEU B 1 358 ? 10.234 -14.438 -4.797 1 98.44 358 LEU B N 1
ATOM 5575 C CA . LEU B 1 358 ? 8.812 -14.773 -4.789 1 98.44 358 LEU B CA 1
ATOM 5576 C C . LEU B 1 358 ? 8.227 -14.695 -6.191 1 98.44 358 LEU B C 1
ATOM 5578 O O . LEU B 1 358 ? 7.434 -15.555 -6.586 1 98.44 358 LEU B O 1
ATOM 5582 N N . ASP B 1 359 ? 8.562 -13.711 -6.941 1 98.25 359 ASP B N 1
ATOM 5583 C CA . ASP B 1 359 ? 8.008 -13.516 -8.281 1 98.25 359 ASP B CA 1
ATOM 5584 C C . ASP B 1 359 ? 8.391 -14.672 -9.203 1 98.25 359 ASP B C 1
ATOM 5586 O O . ASP B 1 359 ? 7.582 -15.117 -10.023 1 98.25 359 ASP B O 1
ATOM 5590 N N . LEU B 1 360 ? 9.609 -15.148 -9.055 1 98.5 360 LEU B N 1
ATOM 5591 C CA . LEU B 1 360 ? 10.016 -16.297 -9.852 1 98.5 360 LEU B CA 1
ATOM 5592 C C . LEU B 1 360 ? 9.156 -17.516 -9.531 1 98.5 360 LEU B C 1
ATOM 5594 O O . LEU B 1 360 ? 8.664 -18.188 -10.438 1 98.5 360 LEU B O 1
ATOM 5598 N N . SER B 1 361 ? 9.039 -17.75 -8.273 1 97.62 361 SER B N 1
ATOM 5599 C CA . SER B 1 361 ? 8.242 -18.891 -7.832 1 97.62 361 SER B CA 1
ATOM 5600 C C . SER B 1 361 ? 6.797 -18.766 -8.32 1 97.62 361 SER B C 1
ATOM 5602 O O . SER B 1 361 ? 6.207 -19.75 -8.773 1 97.62 361 SER B O 1
ATOM 5604 N N . THR B 1 362 ? 6.207 -17.625 -8.219 1 96.25 362 THR B N 1
ATOM 5605 C CA . THR B 1 362 ? 4.84 -17.359 -8.656 1 96.25 362 THR B CA 1
ATOM 5606 C C . THR B 1 362 ? 4.703 -17.578 -10.164 1 96.25 362 THR B C 1
ATOM 5608 O O . THR B 1 362 ? 3.754 -18.219 -10.625 1 96.25 362 THR B O 1
ATOM 5611 N N . ALA B 1 363 ? 5.641 -17.094 -10.914 1 97.12 363 ALA B N 1
ATOM 5612 C CA . ALA B 1 363 ? 5.621 -17.266 -12.367 1 97.12 363 ALA B CA 1
ATOM 5613 C C . ALA B 1 363 ? 5.707 -18.734 -12.742 1 97.12 363 ALA B C 1
ATOM 5615 O O . ALA B 1 363 ? 5.031 -19.188 -13.672 1 97.12 363 ALA B O 1
ATOM 5616 N N . GLY B 1 364 ? 6.574 -19.469 -12.062 1 96.88 364 GLY B N 1
ATOM 5617 C CA . GLY B 1 364 ? 6.664 -20.906 -12.289 1 96.88 364 GLY B CA 1
ATOM 5618 C C . GLY B 1 364 ? 5.363 -21.641 -12.016 1 96.88 364 GLY B C 1
ATOM 5619 O O . GLY B 1 364 ? 4.965 -22.516 -12.781 1 96.88 364 GLY B O 1
ATOM 5620 N N . ALA B 1 365 ? 4.672 -21.219 -10.93 1 94.12 365 ALA B N 1
ATOM 5621 C CA . ALA B 1 365 ? 3.404 -21.844 -10.57 1 94.12 365 ALA B CA 1
ATOM 5622 C C . ALA B 1 365 ? 2.33 -21.562 -11.617 1 94.12 365 ALA B C 1
ATOM 5624 O O . ALA B 1 365 ? 1.492 -22.422 -11.898 1 94.12 365 ALA B O 1
ATOM 5625 N N . ILE B 1 366 ? 2.314 -20.391 -12.18 1 93.44 366 ILE B N 1
ATOM 5626 C CA . ILE B 1 366 ? 1.357 -20.016 -13.219 1 93.44 366 ILE B CA 1
ATOM 5627 C C . ILE B 1 366 ? 1.667 -20.781 -14.5 1 93.44 366 ILE B C 1
ATOM 5629 O O . ILE B 1 366 ? 0.765 -21.344 -15.133 1 93.44 366 ILE B O 1
ATOM 5633 N N . ALA B 1 367 ? 2.936 -20.875 -14.812 1 93.94 367 ALA B N 1
ATOM 5634 C CA . ALA B 1 367 ? 3.367 -21.531 -16.031 1 93.94 367 ALA B CA 1
ATOM 5635 C C . ALA B 1 367 ? 3.059 -23.031 -15.992 1 93.94 367 ALA B C 1
ATOM 5637 O O . ALA B 1 367 ? 2.775 -23.641 -17.031 1 93.94 367 ALA B O 1
ATOM 5638 N N . ASN B 1 368 ? 3.09 -23.625 -14.828 1 88.69 368 ASN B N 1
ATOM 5639 C CA . ASN B 1 368 ? 2.898 -25.078 -14.711 1 88.69 368 ASN B CA 1
ATOM 5640 C C . ASN B 1 368 ? 1.498 -25.406 -14.211 1 88.69 368 ASN B C 1
ATOM 5642 O O . ASN B 1 368 ? 1.252 -26.531 -13.766 1 88.69 368 ASN B O 1
ATOM 5646 N N . ASP B 1 369 ? 0.585 -24.453 -14.195 1 76.88 369 ASP B N 1
ATOM 5647 C CA . ASP B 1 369 ? -0.822 -24.609 -13.836 1 76.88 369 ASP B CA 1
ATOM 5648 C C . ASP B 1 369 ? -0.971 -25.203 -12.445 1 76.88 369 ASP B C 1
ATOM 5650 O O . ASP B 1 369 ? -1.792 -26.094 -12.227 1 76.88 369 ASP B O 1
ATOM 5654 N N . THR B 1 370 ? -0.09 -24.906 -11.57 1 67.56 370 THR B N 1
ATOM 5655 C CA . THR B 1 370 ? -0.163 -25.406 -10.203 1 67.56 370 THR B CA 1
ATOM 5656 C C . THR B 1 370 ? -0.509 -24.281 -9.234 1 67.56 370 THR B C 1
ATOM 5658 O O . THR B 1 370 ? -0.6 -24.5 -8.023 1 67.56 370 THR B O 1
ATOM 5661 N N . PHE B 1 371 ? -0.771 -23.219 -9.812 1 71.06 371 PHE B N 1
ATOM 5662 C CA . PHE B 1 371 ? -1.03 -22.062 -8.977 1 71.06 371 PHE B CA 1
ATOM 5663 C C . PHE B 1 371 ? -2.232 -22.297 -8.07 1 71.06 371 PHE B C 1
ATOM 5665 O O . PHE B 1 371 ? -2.17 -22.062 -6.863 1 71.06 371 PHE B O 1
ATOM 5672 N N . THR B 1 372 ? -3.248 -22.891 -8.555 1 67.19 372 THR B N 1
ATOM 5673 C CA . THR B 1 372 ? -4.496 -23.078 -7.824 1 67.19 372 THR B CA 1
ATOM 5674 C C . THR B 1 372 ? -4.352 -24.188 -6.781 1 67.19 372 THR B C 1
ATOM 5676 O O . THR B 1 372 ? -4.934 -24.109 -5.699 1 67.19 372 THR B O 1
ATOM 5679 N N . GLN B 1 373 ? -3.529 -25.125 -7.062 1 64 373 GLN B N 1
ATOM 5680 C CA . GLN B 1 373 ? -3.314 -26.219 -6.121 1 64 373 GLN B CA 1
ATOM 5681 C C . GLN B 1 373 ? -2.633 -25.734 -4.848 1 64 373 GLN B C 1
ATOM 5683 O O . GLN B 1 373 ? -2.973 -26.172 -3.746 1 64 373 GLN B O 1
ATOM 5688 N N . ALA B 1 374 ? -1.766 -24.859 -4.973 1 55.09 374 ALA B N 1
ATOM 5689 C CA . ALA B 1 374 ? -1.057 -24.297 -3.826 1 55.09 374 ALA B CA 1
ATOM 5690 C C . ALA B 1 374 ? -2.012 -23.547 -2.908 1 55.09 374 ALA B C 1
ATOM 5692 O O . ALA B 1 374 ? -1.834 -23.531 -1.688 1 55.09 374 ALA B O 1
ATOM 5693 N N . HIS B 1 375 ? -3.102 -23.109 -3.434 1 56.81 375 HIS B N 1
ATOM 5694 C CA . HIS B 1 375 ? -4.047 -22.312 -2.654 1 56.81 375 HIS B CA 1
ATOM 5695 C C . HIS B 1 375 ? -5.191 -23.172 -2.133 1 56.81 375 HIS B C 1
ATOM 5697 O O . HIS B 1 375 ? -5.793 -22.859 -1.104 1 56.81 375 HIS B O 1
ATOM 5703 N N . ALA B 1 376 ? -5.492 -24.25 -2.748 1 53.44 376 ALA B N 1
ATOM 5704 C CA . ALA B 1 376 ? -6.523 -25.188 -2.301 1 53.44 376 ALA B CA 1
ATOM 5705 C C . ALA B 1 376 ? -6.016 -26.062 -1.163 1 53.44 376 ALA B C 1
ATOM 5707 O O . ALA B 1 376 ? -6.762 -26.375 -0.234 1 53.44 376 ALA B O 1
ATOM 5708 N N . GLY B 1 377 ? -4.844 -26.578 -1.239 1 46.22 377 GLY B N 1
ATOM 5709 C CA . GLY B 1 377 ? -4.312 -27.547 -0.287 1 46.22 377 GLY B CA 1
ATOM 5710 C C . GLY B 1 377 ? -4.008 -26.938 1.069 1 46.22 377 GLY B C 1
ATOM 5711 O O . GLY B 1 377 ? -4.207 -27.578 2.102 1 46.22 377 GLY B O 1
ATOM 5712 N N . LEU B 1 378 ? -3.471 -25.844 1.143 1 43.41 378 LEU B N 1
ATOM 5713 C CA . LEU B 1 378 ? -3.041 -25.281 2.418 1 43.41 378 LEU B CA 1
ATOM 5714 C C . LEU B 1 378 ? -4.23 -24.719 3.193 1 43.41 378 LEU B C 1
ATOM 5716 O O . LEU B 1 378 ? -4.133 -24.484 4.398 1 43.41 378 LEU B O 1
ATOM 5720 N N . ARG B 1 379 ? -5.387 -24.406 2.578 1 43.75 379 ARG B N 1
ATOM 5721 C CA . ARG B 1 379 ? -6.551 -23.891 3.297 1 43.75 379 ARG B CA 1
ATOM 5722 C C . ARG B 1 379 ? -7.348 -25.031 3.926 1 43.75 379 ARG B C 1
ATOM 5724 O O . ARG B 1 379 ? -8.297 -24.797 4.672 1 43.75 379 ARG B O 1
ATOM 5731 N N . ARG B 1 380 ? -7.66 -26.281 3.389 1 33.94 380 ARG B N 1
ATOM 5732 C CA . ARG B 1 380 ? -8.594 -27.25 3.965 1 33.94 380 ARG B CA 1
ATOM 5733 C C . ARG B 1 380 ? -8.336 -27.422 5.461 1 33.94 380 ARG B C 1
ATOM 5735 O O . ARG B 1 380 ? -7.258 -27.094 5.957 1 33.94 380 ARG B O 1
ATOM 5742 N N . LYS B 1 381 ? -9.422 -28.484 6.133 1 36.16 381 LYS B N 1
ATOM 5743 C CA . LYS B 1 381 ? -9.914 -28.781 7.473 1 36.16 381 LYS B CA 1
ATOM 5744 C C . LYS B 1 381 ? -8.766 -29.047 8.438 1 36.16 381 LYS B C 1
ATOM 5746 O O . LYS B 1 381 ? -7.812 -29.75 8.109 1 36.16 381 LYS B O 1
ATOM 5751 N N . PRO B 1 382 ? -8.672 -28.266 9.57 1 35.31 382 PRO B N 1
ATOM 5752 C CA . PRO B 1 382 ? -8.195 -28.953 10.781 1 35.31 382 PRO B CA 1
ATOM 5753 C C . PRO B 1 382 ? -8.781 -30.344 10.945 1 35.31 382 PRO B C 1
ATOM 5755 O O . PRO B 1 382 ? -9.945 -30.578 10.609 1 35.31 382 PRO B O 1
ATOM 5758 N N . ALA B 1 383 ? -8.102 -31.453 10.961 1 31.23 383 ALA B N 1
ATOM 5759 C CA . ALA B 1 383 ? -8.547 -32.719 11.508 1 31.23 383 ALA B CA 1
ATOM 5760 C C . ALA B 1 383 ? -9.516 -32.5 12.664 1 31.23 383 ALA B C 1
ATOM 5762 O O . ALA B 1 383 ? -9.266 -31.703 13.555 1 31.23 383 ALA B O 1
ATOM 5763 N N . ASP B 1 384 ? -10.773 -32.875 12.562 1 25.94 384 ASP B N 1
ATOM 5764 C CA . ASP B 1 384 ? -11.617 -33.312 13.664 1 25.94 384 ASP B CA 1
ATOM 5765 C C . ASP B 1 384 ? -10.82 -34.188 14.648 1 25.94 384 ASP B C 1
ATOM 5767 O O . ASP B 1 384 ? -10.633 -35.375 14.43 1 25.94 384 ASP B O 1
ATOM 5771 N N . ALA B 1 385 ? -9.797 -33.875 15.242 1 27.48 385 ALA B N 1
ATOM 5772 C CA . ALA B 1 385 ? -9.391 -34.594 16.453 1 27.48 385 ALA B CA 1
ATOM 5773 C C . ALA B 1 385 ? -10.5 -34.594 17.5 1 27.48 385 ALA B C 1
ATOM 5775 O O . ALA B 1 385 ? -10.602 -33.656 18.312 1 27.48 385 ALA B O 1
ATOM 5776 N N . THR B 1 386 ? -11.75 -34.875 17.391 1 23.75 386 THR B N 1
ATOM 5777 C CA . THR B 1 386 ? -12.547 -35.375 18.5 1 23.75 386 THR B CA 1
ATOM 5778 C C . THR B 1 386 ? -11.875 -36.594 19.141 1 23.75 386 THR B C 1
ATOM 5780 O O . THR B 1 386 ? -11.008 -37.219 18.516 1 23.75 386 THR B O 1
ATOM 5783 N N . ALA B 1 387 ? -12.945 -37.469 19.922 1 24 387 ALA B N 1
ATOM 5784 C CA . ALA B 1 387 ? -13.547 -38.125 21.062 1 24 387 ALA B CA 1
ATOM 5785 C C . ALA B 1 387 ? -13.312 -39.656 21 1 24 387 ALA B C 1
ATOM 5787 O O . ALA B 1 387 ? -14.094 -40.375 20.359 1 24 387 ALA B O 1
ATOM 5788 N N . LYS B 1 388 ? -12.328 -40.156 20.422 1 21.94 388 LYS B N 1
ATOM 5789 C CA . LYS B 1 388 ? -12.266 -41.406 21.156 1 21.94 388 LYS B CA 1
ATOM 5790 C C . LYS B 1 388 ? -11.953 -41.188 22.625 1 21.94 388 LYS B C 1
ATOM 5792 O O . LYS B 1 388 ? -11.484 -42.094 23.312 1 21.94 388 LYS B O 1
ATOM 5797 N N . LEU B 1 389 ? -12.469 -40.125 23.391 1 19.11 389 LEU B N 1
ATOM 5798 C CA . LEU B 1 389 ? -12.945 -40.531 24.703 1 19.11 389 LEU B CA 1
ATOM 5799 C C . LEU B 1 389 ? -14.43 -40.906 24.656 1 19.11 389 LEU B C 1
ATOM 5801 O O . LEU B 1 389 ? -15.219 -40.188 24.031 1 19.11 389 LEU B O 1
#

Nearest PDB structures (foldseek):
  1hw8-assembly1_A  TM=8.817E-01  e=7.135E-33  Homo sapiens
  7uli-assembly1_AAA  TM=9.015E-01  e=2.047E-32  Arabidopsis thaliana
  1hwk-assembly1_D  TM=8.635E-01  e=2.743E-32  Homo sapiens
  8ecg-assembly1_A  TM=8.759E-01  e=1.413E-31  Arabidopsis thaliana
  2q1l-assembly1_A  TM=8.753E-01  e=6.105E-31  Homo sapiens

Foldseek 3Di:
DPPPPPPLPVPCCVPQVPDDPQQVAADPVVVDDDPNDRHDDDFDKDKADQFWEFEPPDDPGDTDTAMAIFGHPDPLLRVLLNLLRVQQVVQPGKYKYWDDFKAKFKKKFAAPWLVLLVVLQVCVVVCWVQLQVQLCVVDVQKGWDDWHWDGDTRMIIIITIMGRFQALCHVSNLVSNVRSCCVPANVDPNVVVSRGPDIGRDDPPSQALAADCSCVVAENGIKMKMKGKGAQVSLCVRLVDGLVLLVVLVVVVVVVCVVVVHQADFAQLLSLLLRRCVQQQHDSSCSNHFVHKYWDWDADPVRSMIMIMITTRYDSDGCDDGGNPDDRNVVSCVSRVQDDGPSRSVVVRVSRRSSRSSRSSCSSCVSNVNNVVSVPPVPPPDPPPPPVD/DPPPPPPLPVPCCVPQVPDDPQQVAADPVVVDDDPNDRHDDDFDKDKADQFWEFEPPDDPGDTDTAMAIFGHPDPLLRVLLNLLRVQQVVQPGKYKYWDDFKAKFKKKFFAPWLVLLVQLQVCVVVCWVQLQVQLCVQDVQKGWDDWHWDGDTRMIIIITIMGRFQALCHVSNLVSNVRSCCVPANVDCNVVVSRGPDIGRDDPPSQALAADCSCVVAENGIKMKMKGKGAQVSLCVRLVDGLVLLVVLVVVVVVVCVVVVHQADFAQLLSLLLRRCVQQQHDSSCSNHFVHKYWDWDADPVRSMIMIMITTRYDSDGCDDGGNPDDRNVVSCVSRVQDDGPSRSVVVRVSRRSSRSSRSSCSSCVSNVNNVVSVVPVPDDDPPPDDPD

pLDDT: mean 90.06, std 16.12, range [18.64, 98.88]

Solvent-accessible surface area (backbone atoms only — not comparable to full-atom values): 38342 Å² total; per-residue (Å²): 120,73,75,72,73,75,62,73,48,84,82,48,45,86,72,51,71,80,57,61,49,27,51,71,34,70,66,57,69,90,78,46,61,54,39,56,59,58,16,23,39,78,40,40,26,20,54,28,52,64,29,39,35,34,55,65,88,50,84,75,85,54,77,40,81,41,40,44,52,33,30,46,71,57,33,59,57,35,52,37,28,26,52,16,19,51,47,27,41,78,40,74,17,32,39,30,35,56,77,52,66,23,30,59,40,23,30,29,41,31,33,94,35,44,68,49,17,51,54,45,47,68,48,46,74,81,43,46,67,61,41,38,55,47,25,32,69,74,38,95,56,43,41,69,74,48,76,48,67,48,74,58,70,29,24,26,31,41,41,37,32,26,38,38,71,38,30,48,29,67,66,58,39,50,54,19,50,52,47,20,47,38,68,56,38,62,73,35,72,49,19,66,76,58,52,58,73,44,75,32,69,67,26,36,51,49,49,69,52,31,32,34,49,48,33,62,78,43,46,45,14,33,16,25,33,16,35,36,39,38,42,38,69,50,29,40,72,76,41,60,35,48,36,65,48,35,49,53,44,52,51,49,17,52,56,26,19,60,75,31,44,38,48,53,42,64,70,54,36,41,52,48,47,42,12,35,24,60,30,30,23,40,66,62,36,40,42,22,37,35,48,46,30,41,58,48,79,46,77,39,86,87,79,39,36,30,36,42,34,34,39,33,36,16,40,64,50,39,56,41,61,85,35,18,72,40,62,30,16,37,50,36,29,46,60,54,69,27,69,66,89,76,23,30,52,53,47,45,12,49,48,39,40,54,17,43,20,29,26,50,31,51,43,26,27,41,55,48,72,40,49,64,54,61,62,56,63,76,66,63,65,82,74,72,66,64,63,89,106,118,74,78,70,76,74,61,72,48,85,80,48,45,84,72,50,71,78,56,63,50,26,52,70,34,69,67,58,69,90,79,48,60,54,39,55,59,58,16,23,38,76,39,40,26,18,56,28,50,63,29,38,36,35,54,64,87,49,84,75,85,54,76,40,78,39,40,45,52,34,31,47,71,56,34,59,55,35,53,38,29,26,52,15,19,50,48,27,43,78,41,74,17,34,40,28,35,58,76,51,66,23,30,59,40,22,28,30,39,30,33,95,35,46,69,50,16,50,56,45,48,70,47,47,74,79,43,46,68,60,41,37,55,46,24,32,68,73,37,95,57,42,42,66,73,48,75,48,67,47,76,56,71,30,24,27,31,40,41,36,30,26,37,38,68,37,30,47,29,67,66,57,39,49,53,19,50,53,47,20,46,36,69,57,39,63,74,35,72,49,19,66,76,57,53,56,72,45,75,32,69,68,27,37,51,49,47,70,52,31,33,37,50,48,34,62,78,43,46,47,15,33,16,23,34,17,37,36,38,36,42,37,69,52,28,41,72,76,40,60,35,49,34,64,48,35,49,52,43,52,52,49,16,52,57,27,19,60,74,29,43,38,48,53,43,64,70,52,35,42,52,48,47,42,12,34,25,61,29,30,23,43,65,62,36,42,42,23,39,36,50,48,29,42,57,47,78,46,76,39,86,88,79,38,36,31,35,41,34,33,40,32,35,16,39,62,50,41,56,41,60,87,36,17,73,40,61,29,15,37,51,36,29,46,59,54,70,26,69,66,90,78,22,28,51,53,47,44,12,49,48,40,38,54,16,43,20,29,25,50,32,52,42,26,26,40,54,47,71,39,49,64,54,58,59,54,64,74,65,63,80,78,75,82,69,76,68,90,113

Sequence (778 aa):
MSLPVRKTSGKFQQVTKNLKEITAHPIDSAKVRIENPIGCVQVPVGLAGPLWVWETGATGEEVEEVYAPLATTQAALVASCCRGCKAFNRSGGIHIVALRDAMSKVPAFIFDSPADALAFAQKVPSLQGELKRLAESTSRRIQLLSVTPTVVGSAAHLHFNYNCGDATGQNMATIATDRACHELLLDTPLCEDLKIRDYQFEAGMSGEKKAGWSHVQEPRGVEAMAWGMISNEVAEELLGCSTEAIYQTLSRAQAGSVRAGEFGYAGNAMNVVTAIFIATGQDVASISESCWTQLTPEYNYETKVLTLSLYIPSLPVGVVGGGTHLGPQREALGIMKCIGPGKKRRLAALITAFALALDLSTAGAIANDTFTQAHAGLRRKPADATAKLMSLPVRKTSGKFQQVTKNLKEITAHPIDSAKVRIENPIGCVQVPVGLAGPLWVWETGATGEEVEEVYAPLATTQAALVASCCRGCKAFNRSGGIHIVALRDAMSKVPAFIFDSPADALAFAQKVPSLQGELKRLAESTSRRIQLLSVTPTVVGSAAHLHFNYNCGDATGQNMATIATDRACHELLLDTPLCEDLKIRDYQFEAGMSGEKKAGWSHVQEPRGVEAMAWGMISNEVAEELLGCSTEAIYQTLSRAQAGSVRAGEFGYAGNAMNVVTAIFIATGQDVASISESCWTQLTPEYNYETKVLTLSLYIPSLPVGVVGGGTHLGPQREALGIMKCIGPGKKRRLAALITAFALALDLSTAGAIANDTFTQAHAGLRRKPADATAKL

InterPro domains:
  IPR002202 Hydroxymethylglutaryl-CoA reductase, class I/II [PF00368] (17-379)
  IPR002202 Hydroxymethylglutaryl-CoA reductase, class I/II [PR00071] (33-54)
  IPR002202 Hydroxymethylglutaryl-CoA reductase, class I/II [PR00071] (157-175)
  IPR002202 Hydroxymethylglutaryl-CoA reductase, class I/II [PR00071] (251-277)
  IPR002202 Hydroxymethylglutaryl-CoA reductase, class I/II [PR00071] (305-326)
  IPR002202 Hydroxymethylglutaryl-CoA reductase, class I/II [PS50065] (35-380)
  IPR002202 Hydroxymethylglutaryl-CoA reductase, class I/II [PTHR10572] (33-381)
  IPR009023 Hydroxymethylglutaryl-CoA reductase, class I/II, NAD/NADP-binding domain superfamily [G3DSA:3.30.70.420] (102-221)
  IPR009023 Hydroxymethylglutaryl-CoA reductase, class I/II, NAD/NADP-binding domain superfamily [SSF55035] (103-221)
  IPR009029 Hydroxymethylglutaryl-CoA reductase, class I/II, substrate-binding domain superfamily [SSF56542] (21-369)
  IPR023074 Hydroxymethylglutaryl-CoA reductase, class I/II, catalytic domain superfamily [G3DSA:3.90.770.10] (44-375)
  IPR023076 Hydroxymethylglutaryl-CoA reductase, class I/II, conserved site [PS00318] (317-324)

Radius of gyration: 26.22 Å; Cα contacts (8 Å, |Δi|>4): 1830; chains: 2; bounding box: 70×83×77 Å

Secondary structure (DSSP, 8-state):
---------GGGHHHHTT--SSTTS---TTT---SSEEEEEEEEEEEEEEEEEEETT-SS---EEEEEEEE-S-HHHHHHHHHHHHHHHHTT-EEEEEEEEEEEE--EEE-SSHHHHHHHHHHHHHHHHHHHHHHHTT-TT-EEEEEEEEEETTEEEEEEEEE-TTB--HHHHHHHHHHHIIIIIISSTHHHHTT--EEES--S-S-TTS-BTHHHHS-SEEEEEEEEEE-HHHIIIIISS-HHHHHHHHHHHHHHHHHHTBSSB-SSHHHHHHHHHHHHT--GGGHHHH---EEEEEE-TTT--EEEEEEEEEE---SBSGGGGSHHHHHHHHHTT--STT-HHHHHHHHHHHHHHHHHHHHHHHHTT-HHHHHHHTTSTTS-SSTT-/---------GGGHHHHTT--SSTTS---TTT---SSEEEEEEEEEEEEEEEEEEETT-SS---EEEEEEEE-S-HHHHHHHHHHHHHHHHTT-EEEEEEEEEEEE--EEE-SSHHHHHHHHHHHHHHHHHHHHHHHTT-TT-EEEEEEEEEETTEEEEEEEEE-TTB--HHHHHHHHHHHIIIIIISSTHHHHTT--EEES--S-S-TT--BTHHHHS-SEEEEEEEEEE-HHHIIIIISS-HHHHHHHHHHHHHHHHHHTBSSB-SSHHHHHHHHHHHHT--GGGHHHH---EEEEEE-TTT--EEEEEEEEEE---SBSGGGGSHHHHHHHHHTT--STT-HHHHHHHHHHHHHHHHHHHHHHHHTT-HHHHHHHTTS---------

=== Feature glossary ===
Legend for the data blocks above and below:

— What the protein is —

The amino-acid sequence is the protein's primary structure: the linear order of residues from the N-terminus to the C-terminus, written in one-letter code. Everything else here — the 3D coordinates, the secondary structure, the domain annotations — is ultimately a consequence of this string.

Functional annotations link the protein to curated databases. InterPro entries identify conserved domains and families by matching the sequence against member-database signatures (Pfam, PROSITE, CDD, …). Gene Ontology (GO) terms describe molecular function, biological process, and cellular component in a controlled vocabulary. CATH places the structure in a hierarchical fold classification (Class/Architecture/Topology/Homologous-superfamily). The organism is the source species.

— Where its atoms are —

Atomic coordinates in PDBx/mmCIF format — the same representation the Protein Data Bank distributes. Each line of the _atom_site loop places one backbone atom in Cartesian space (units: ångströms, origin: arbitrary).

The six renders are orthographic views along the three Cartesian axes in both directions. Representation (cartoon, sticks, or surface) and color scheme (sequence-rainbow or by-chain) vary across proteins so the training set covers all the common visualization conventions.

— Local backbone conformation —

Eight-state secondary structure (DSSP): H is the canonical α-helix, G the tighter 3₁₀-helix, I the wider π-helix; E/B are β-structure, T and S are turns and bends, and '-' is everything else. DSSP derives these from the pattern of main-chain N–H···O=C hydrogen bonds, not from the sequence.

Three-state secondary structure (P-SEA) collapses the eight DSSP classes into helix (a), strand (b), and coil (c). P-SEA assigns these from Cα geometry alone — distances and angles — without requiring backbone oxygens, so it works on any Cα trace.

φ (phi) and ψ (psi) are the two rotatable backbone dihedrals per residue: φ is the C(i-1)–N–Cα–C torsion, ψ is the N–Cα–C–N(i+1) torsion, both in degrees on (−180°, 180°]. α-helical residues cluster near (−60°, −45°); β-strand residues near (−120°, +130°). A Ramachandran plot is simply a scatter of (φ, ψ) for every residue.

— Global shape and packing —

The geometric summary reports three shape descriptors. Rg (radius of gyration) measures how spread out the Cα atoms are about their centre of mass; compact globular proteins have small Rg, elongated or unfolded ones large. Cα contacts (<8 Å, |i−j|>4) count long-range residue pairs in spatial proximity — high for tightly packed folds, near zero for rods or random coil. The bounding-box extents give the protein's footprint along x, y, z in Å.

SASA measures how much of the protein is reachable by solvent. It is computed by rolling a water-sized probe over the atomic surface and summing the exposed area (Å²). Per-residue SASA distinguishes core (buried, low SASA) from surface (exposed, high SASA) residues; total SASA is a whole-molecule size measure.

Plot images: a contact map (which residues are close in 3D, as an N×N binary image), a Ramachandran scatter (backbone torsion angles, revealing secondary-structure composition at a glance), and — for AlphaFold structures — a PAE heatmap (pairwise prediction confidence).

— Structural neighborhood —

A 3Di character summarizes, for each residue, the relative orientation of the Cα frame of its nearest spatial neighbor. Because it encodes fold topology rather than chemistry, 3Di alignments detect remote structural similarity that sequence alignment misses.

The Foldseek neighbor list gives the closest experimentally determined structures in the PDB, ranked by structural alignment. TM-score near 1 means near-identical fold; near 0.3 means only rough topology match. This is how one finds what a novel AlphaFold prediction most resembles in the solved-structure universe.

— Confidence and disorder —

For AlphaFold models, the B-factor field carries pLDDT — the model's own estimate of local accuracy on a 0–100 scale. Regions with pLDDT<50 should be treated as essentially unmodeled; they often correspond to intrinsically disordered segments.

Crystallographic B-factors measure how much each atom's electron density is smeared out, in Å². They rise in mobile loops and surface residues and fall in the buried interior. In AlphaFold models this column is repurposed to hold pLDDT instead.

Predicted Aligned Error (PAE) is an AlphaFold confidence matrix: entry (i, j) is the expected error in the position of residue j, in ångströms, when the prediction is superimposed on the true structure at residue i. Low PAE within a block of residues means that block is internally rigid and well-predicted; high PAE between two blocks means their relative placement is uncertain even if each block individually is confident.